Protein AF-0000000072293813 (afdb_homodimer)

InterPro domains:
  IPR000994 Peptidase M24 [PF00557] (236-448)
  IPR029149 Creatinase/Aminopeptidase P/Spt16, N-terminal [G3DSA:3.40.350.10] (70-225)
  IPR029149 Creatinase/Aminopeptidase P/Spt16, N-terminal [SSF53092] (85-210)
  IPR036005 Creatinase/aminopeptidase-like [G3DSA:3.90.230.10] (226-461)
  IPR036005 Creatinase/aminopeptidase-like [SSF55920] (226-456)
  IPR050659 Peptidase M24B family [PTHR46112] (86-457)

Solvent-accessible surface area (backbone atoms only — not comparable to full-atom values): 47966 Å² total; per-residue (Å²): 136,79,90,75,82,78,82,76,76,80,76,78,76,83,74,78,77,83,81,78,76,74,72,76,70,67,69,62,63,65,51,52,59,51,50,50,48,50,50,48,48,48,47,48,48,49,48,50,46,48,49,46,50,49,50,50,52,53,52,58,45,33,26,67,42,37,32,56,53,17,42,73,66,32,60,84,47,54,64,44,63,74,56,72,68,89,52,71,69,56,25,52,50,47,37,46,54,49,9,51,51,30,49,75,69,72,32,50,29,40,39,30,40,60,23,56,63,34,29,63,40,28,46,33,49,50,81,55,79,83,61,97,65,69,49,37,45,33,42,26,39,85,53,32,37,39,35,38,32,41,48,77,45,43,69,65,62,66,67,50,77,58,49,72,59,75,91,42,49,44,80,44,69,35,52,94,72,51,59,58,47,56,52,48,35,70,75,66,64,58,48,36,35,30,32,41,54,74,28,35,29,49,58,55,52,43,35,41,74,70,64,26,43,76,43,67,67,50,70,70,62,55,43,61,71,31,39,45,51,73,60,53,45,50,39,40,31,18,42,24,24,40,50,45,45,44,51,41,19,41,38,74,48,46,54,75,64,24,36,48,62,29,53,53,49,17,52,48,47,51,34,38,74,69,71,32,34,90,43,53,51,73,46,71,28,53,30,46,37,23,29,38,83,90,57,55,84,82,84,49,60,41,52,82,55,40,46,38,32,41,34,38,33,27,32,49,93,61,30,41,27,60,38,29,38,45,29,31,37,77,88,51,59,62,57,68,66,60,51,49,50,48,51,47,36,50,50,16,38,50,53,19,41,72,46,33,30,63,64,33,34,23,16,56,30,24,44,45,23,46,49,54,37,34,74,73,73,44,42,87,28,45,68,63,59,29,30,27,4,54,34,64,37,78,71,37,58,60,53,20,27,75,66,34,76,55,56,40,46,67,39,22,34,32,35,44,38,33,40,43,36,33,40,47,73,53,18,48,77,71,74,35,90,58,19,30,38,41,41,46,29,40,36,24,32,26,32,97,88,23,47,38,68,33,33,79,63,76,61,78,41,42,79,45,69,136,87,82,72,78,82,79,78,79,80,79,76,81,82,78,80,79,84,82,74,82,69,73,76,70,68,71,65,62,64,53,53,60,51,50,49,49,49,50,48,48,49,47,48,47,50,48,49,48,49,49,46,50,49,49,49,52,54,51,59,45,31,26,67,42,37,30,55,53,16,41,73,67,31,60,83,47,54,64,41,62,74,58,74,67,89,53,70,69,56,24,53,50,48,37,45,52,50,8,51,54,30,51,75,70,72,32,50,30,42,37,31,40,58,24,56,63,34,30,62,39,28,46,34,48,49,79,55,81,82,60,97,65,70,49,38,46,32,42,26,38,86,54,32,37,38,35,39,32,42,47,77,46,42,68,68,62,64,66,51,76,56,48,70,59,74,91,41,48,44,80,43,68,34,51,94,71,50,59,59,49,55,53,48,35,68,77,65,64,58,49,36,34,29,33,42,54,74,27,33,31,50,58,56,52,44,36,40,74,69,62,25,44,77,41,69,66,51,71,72,61,55,42,62,72,31,38,44,51,73,60,54,47,50,39,41,31,17,40,23,24,41,49,43,43,46,51,40,19,40,38,72,48,47,54,74,64,22,36,46,62,29,51,53,50,16,53,47,48,51,34,38,75,70,71,32,33,91,45,51,50,73,48,70,30,52,31,48,36,24,29,37,82,91,60,55,84,81,85,50,60,41,52,81,55,40,47,38,32,40,36,38,33,26,31,48,91,62,30,40,27,62,37,28,38,43,30,30,36,78,88,50,60,63,58,68,68,60,50,50,52,50,51,47,36,51,51,15,36,52,52,19,42,73,46,34,31,62,64,33,33,24,17,56,30,25,44,46,23,46,49,54,37,34,75,74,73,45,42,87,28,45,70,64,60,29,30,26,4,54,35,64,37,79,70,38,59,59,51,20,27,74,67,33,75,55,57,40,47,68,38,24,33,32,34,42,38,34,40,42,36,34,40,45,75,54,18,49,77,70,74,36,91,59,21,30,37,40,41,47,31,41,36,25,33,25,30,98,88,22,47,39,68,32,31,80,62,76,60,80,41,43,76,44,70

Structure (mmCIF, N/CA/C/O backbone):
data_AF-0000000072293813-model_v1
#
loop_
_entity.id
_entity.type
_entity.pdbx_description
1 polymer 'Peptidase M24 domain-containing protein'
#
loop_
_atom_site.group_PDB
_atom_site.id
_atom_site.type_symbol
_atom_site.label_atom_id
_atom_site.label_alt_id
_atom_site.label_comp_id
_atom_site.label_asym_id
_atom_site.label_entity_id
_atom_site.label_seq_id
_atom_site.pdbx_PDB_ins_code
_atom_site.Cartn_x
_atom_site.Cartn_y
_atom_site.Cartn_z
_atom_site.occupancy
_atom_site.B_iso_or_equiv
_atom_site.auth_seq_id
_atom_site.auth_comp_id
_atom_site.auth_asym_id
_atom_site.auth_atom_id
_atom_site.pdbx_PDB_model_num
ATOM 1 N N . MET A 1 1 ? -110.375 -62.25 -49.656 1 18.11 1 MET A N 1
ATOM 2 C CA . MET A 1 1 ? -111.375 -61.688 -48.75 1 18.11 1 MET A CA 1
ATOM 3 C C . MET A 1 1 ? -110.688 -60.938 -47.594 1 18.11 1 MET A C 1
ATOM 5 O O . MET A 1 1 ? -111.125 -59.844 -47.219 1 18.11 1 MET A O 1
ATOM 9 N N . ALA A 1 2 ? -109.875 -61.562 -46.656 1 17.27 2 ALA A N 1
ATOM 10 C CA . ALA A 1 2 ? -110.312 -61.438 -45.25 1 17.27 2 ALA A CA 1
ATOM 11 C C . ALA A 1 2 ? -109.812 -60.156 -44.625 1 17.27 2 ALA A C 1
ATOM 13 O O . ALA A 1 2 ? -110.562 -59.469 -43.906 1 17.27 2 ALA A O 1
ATOM 14 N N . SER A 1 3 ? -108.438 -59.938 -44.5 1 21.48 3 SER A N 1
ATOM 15 C CA . SER A 1 3 ? -107.812 -59.75 -43.219 1 21.48 3 SER A CA 1
ATOM 16 C C . SER A 1 3 ? -107.812 -58.281 -42.812 1 21.48 3 SER A C 1
ATOM 18 O O . SER A 1 3 ? -107.312 -57.406 -43.531 1 21.48 3 SER A O 1
ATOM 20 N N . GLU A 1 4 ? -108.688 -57.719 -41.875 1 21.59 4 GLU A N 1
ATOM 21 C CA . GLU A 1 4 ? -109.438 -56.562 -41.406 1 21.59 4 GLU A CA 1
ATOM 22 C C . GLU A 1 4 ? -108.562 -55.656 -40.531 1 21.59 4 GLU A C 1
ATOM 24 O O . GLU A 1 4 ? -108.688 -55.688 -39.312 1 21.59 4 GLU A O 1
ATOM 29 N N . LYS A 1 5 ? -107.25 -55.594 -40.625 1 23.44 5 LYS A N 1
ATOM 30 C CA . LYS A 1 5 ? -106.375 -55.375 -39.469 1 23.44 5 LYS A CA 1
ATOM 31 C C . LYS A 1 5 ? -106.625 -54 -38.875 1 23.44 5 LYS A C 1
ATOM 33 O O . LYS A 1 5 ? -106.812 -53 -39.594 1 23.44 5 LYS A O 1
ATOM 38 N N . ASP A 1 6 ? -106.938 -53.906 -37.531 1 21.12 6 ASP A N 1
ATOM 39 C CA . ASP A 1 6 ? -107.562 -53.094 -36.5 1 21.12 6 ASP A CA 1
ATOM 40 C C . ASP A 1 6 ? -106.812 -51.812 -36.219 1 21.12 6 ASP A C 1
ATOM 42 O O . ASP A 1 6 ? -105.562 -51.875 -36 1 21.12 6 ASP A O 1
ATOM 46 N N . MET A 1 7 ? -107.062 -50.656 -36.812 1 22.97 7 MET A N 1
ATOM 47 C CA . MET A 1 7 ? -106.562 -49.281 -36.875 1 22.97 7 MET A CA 1
ATOM 48 C C . MET A 1 7 ? -106.562 -48.656 -35.469 1 22.97 7 MET A C 1
ATOM 50 O O . MET A 1 7 ? -107.562 -48.188 -34.969 1 22.97 7 MET A O 1
ATOM 54 N N . ARG A 1 8 ? -105.938 -49.406 -34.469 1 23.67 8 ARG A N 1
ATOM 55 C CA . ARG A 1 8 ? -106.062 -49.156 -33.031 1 23.67 8 ARG A CA 1
ATOM 56 C C . ARG A 1 8 ? -105.688 -47.719 -32.656 1 23.67 8 ARG A C 1
ATOM 58 O O . ARG A 1 8 ? -104.625 -47.219 -33.094 1 23.67 8 ARG A O 1
ATOM 65 N N . GLU A 1 9 ? -106.688 -46.875 -32.375 1 23.02 9 GLU A N 1
ATOM 66 C CA . GLU A 1 9 ? -106.812 -45.438 -32.156 1 23.02 9 GLU A CA 1
ATOM 67 C C . GLU A 1 9 ? -106 -45 -30.906 1 23.02 9 GLU A C 1
ATOM 69 O O . GLU A 1 9 ? -106.25 -45.531 -29.812 1 23.02 9 GLU A O 1
ATOM 74 N N . TYR A 1 10 ? -104.688 -44.688 -31.047 1 23.17 10 TYR A N 1
ATOM 75 C CA . TYR A 1 10 ? -103.688 -44.344 -30.078 1 23.17 10 TYR A CA 1
ATOM 76 C C . TYR A 1 10 ? -104.062 -43.188 -29.203 1 23.17 10 TYR A C 1
ATOM 78 O O . TYR A 1 10 ? -104.375 -42.094 -29.703 1 23.17 10 TYR A O 1
ATOM 86 N N . LEU A 1 11 ? -105 -43.5 -28.188 1 23.56 11 LEU A N 1
ATOM 87 C CA . LEU A 1 11 ? -105.625 -42.562 -27.25 1 23.56 11 LEU A CA 1
ATOM 88 C C . LEU A 1 11 ? -104.562 -41.75 -26.5 1 23.56 11 LEU A C 1
ATOM 90 O O . LEU A 1 11 ? -103.562 -42.344 -25.984 1 23.56 11 LEU A O 1
ATOM 94 N N . LEU A 1 12 ? -104.375 -40.469 -26.828 1 25.58 12 LEU A N 1
ATOM 95 C CA . LEU A 1 12 ? -103.438 -39.438 -26.484 1 25.58 12 LEU A CA 1
ATOM 96 C C . LEU A 1 12 ? -103.5 -39.094 -25 1 25.58 12 LEU A C 1
ATOM 98 O O . LEU A 1 12 ? -104.562 -38.719 -24.5 1 25.58 12 LEU A O 1
ATOM 102 N N . PRO A 1 13 ? -103 -40 -24.062 1 28.28 13 PRO A N 1
ATOM 103 C CA . PRO A 1 13 ? -103.25 -39.719 -22.641 1 28.28 13 PRO A CA 1
ATOM 104 C C . PRO A 1 13 ? -102.688 -38.375 -22.188 1 28.28 13 PRO A C 1
ATOM 106 O O . PRO A 1 13 ? -101.688 -37.875 -22.719 1 28.28 13 PRO A O 1
ATOM 109 N N . SER A 1 14 ? -103.562 -37.406 -21.875 1 27.95 14 SER A N 1
ATOM 110 C CA . SER A 1 14 ? -103.375 -36 -21.469 1 27.95 14 SER A CA 1
ATOM 111 C C . SER A 1 14 ? -102.562 -35.906 -20.203 1 27.95 14 SER A C 1
ATOM 113 O O . SER A 1 14 ? -103 -36.344 -19.125 1 27.95 14 SER A O 1
ATOM 115 N N . ASP A 1 15 ? -101.25 -36.281 -20.25 1 26.33 15 ASP A N 1
ATOM 116 C CA . ASP A 1 15 ? -100.25 -36.312 -19.141 1 26.33 15 ASP A CA 1
ATOM 117 C C . ASP A 1 15 ? -100.125 -34.938 -18.484 1 26.33 15 ASP A C 1
ATOM 119 O O . ASP A 1 15 ? -99.75 -33.969 -19.141 1 26.33 15 ASP A O 1
ATOM 123 N N . THR A 1 16 ? -101.062 -34.562 -17.594 1 28.45 16 THR A N 1
ATOM 124 C CA . THR A 1 16 ? -101.062 -33.281 -16.844 1 28.45 16 THR A CA 1
ATOM 125 C C . THR A 1 16 ? -99.812 -33.125 -16.062 1 28.45 16 THR A C 1
ATOM 127 O O . THR A 1 16 ? -99.375 -34 -15.289 1 28.45 16 THR A O 1
ATOM 130 N N . PRO A 1 17 ? -98.812 -32.281 -16.578 1 31.53 17 PRO A N 1
ATOM 131 C CA . PRO A 1 17 ? -97.438 -32.125 -16.109 1 31.53 17 PRO A CA 1
ATOM 132 C C . PRO A 1 17 ? -97.375 -31.609 -14.672 1 31.53 17 PRO A C 1
ATOM 134 O O . PRO A 1 17 ? -98.125 -30.734 -14.289 1 31.53 17 PRO A O 1
ATOM 137 N N . PRO A 1 18 ? -97.062 -32.469 -13.641 1 29.75 18 PRO A N 1
ATOM 138 C CA . PRO A 1 18 ? -97.062 -32.031 -12.242 1 29.75 18 PRO A CA 1
ATOM 139 C C . PRO A 1 18 ? -96.125 -30.891 -11.969 1 29.75 18 PRO A C 1
ATOM 141 O O . PRO A 1 18 ? -95.125 -30.75 -12.688 1 29.75 18 PRO A O 1
ATOM 144 N N . ARG A 1 19 ? -96.5 -29.719 -11.32 1 27.67 19 ARG A N 1
ATOM 145 C CA . ARG A 1 19 ? -96 -28.359 -11.047 1 27.67 19 ARG A CA 1
ATOM 146 C C . ARG A 1 19 ? -94.75 -28.375 -10.227 1 27.67 19 ARG A C 1
ATOM 148 O O . ARG A 1 19 ? -94 -27.391 -10.195 1 27.67 19 ARG A O 1
ATOM 155 N N . ASN A 1 20 ? -94.5 -29.297 -9.266 1 26.81 20 ASN A N 1
ATOM 156 C CA . ASN A 1 20 ? -93.875 -28.875 -8.008 1 26.81 20 ASN A CA 1
ATOM 157 C C . ASN A 1 20 ? -92.375 -28.719 -8.141 1 26.81 20 ASN A C 1
ATOM 159 O O . ASN A 1 20 ? -91.625 -28.672 -7.137 1 26.81 20 ASN A O 1
ATOM 163 N N . GLN A 1 21 ? -91.688 -28.859 -9.258 1 25.33 21 GLN A N 1
ATOM 164 C CA . GLN A 1 21 ? -90.25 -29.141 -9.133 1 25.33 21 GLN A CA 1
ATOM 165 C C . GLN A 1 21 ? -89.438 -27.875 -8.82 1 25.33 21 GLN A C 1
ATOM 167 O O . GLN A 1 21 ? -88.375 -27.656 -9.383 1 25.33 21 GLN A O 1
ATOM 172 N N . ARG A 1 22 ? -90 -26.703 -8.414 1 27.91 22 ARG A N 1
ATOM 173 C CA . ARG A 1 22 ? -89.125 -25.531 -8.492 1 27.91 22 ARG A CA 1
ATOM 174 C C . ARG A 1 22 ? -88.062 -25.578 -7.406 1 27.91 22 ARG A C 1
ATOM 176 O O . ARG A 1 22 ? -87.312 -24.625 -7.25 1 27.91 22 ARG A O 1
ATOM 183 N N . ARG A 1 23 ? -88.125 -26.391 -6.375 1 27.8 23 ARG A N 1
ATOM 184 C CA . ARG A 1 23 ? -87.375 -25.938 -5.191 1 27.8 23 ARG A CA 1
ATOM 185 C C . ARG A 1 23 ? -85.875 -26.078 -5.391 1 27.8 23 ARG A C 1
ATOM 187 O O . ARG A 1 23 ? -85.062 -25.531 -4.613 1 27.8 23 ARG A O 1
ATOM 194 N N . ARG A 1 24 ? -85.312 -26.984 -6.168 1 29.84 24 ARG A N 1
ATOM 195 C CA . ARG A 1 24 ? -84 -27.406 -5.77 1 29.84 24 ARG A CA 1
ATOM 196 C C . ARG A 1 24 ? -82.938 -26.406 -6.227 1 29.84 24 ARG A C 1
ATOM 198 O O . ARG A 1 24 ? -81.75 -26.641 -6.062 1 29.84 24 ARG A O 1
ATOM 205 N N . TYR A 1 25 ? -83.125 -25.375 -6.984 1 30.91 25 TYR A N 1
ATOM 206 C CA . TYR A 1 25 ? -82 -24.812 -7.652 1 30.91 25 TYR A CA 1
ATOM 207 C C . TYR A 1 25 ? -81.188 -23.906 -6.711 1 30.91 25 TYR A C 1
ATOM 209 O O . TYR A 1 25 ? -80.188 -23.281 -7.117 1 30.91 25 TYR A O 1
ATOM 217 N N . ARG A 1 26 ? -81.75 -23.562 -5.539 1 35.91 26 ARG A N 1
ATOM 218 C CA . ARG A 1 26 ? -81.062 -22.469 -4.871 1 35.91 26 ARG A CA 1
ATOM 219 C C . ARG A 1 26 ? -79.688 -22.922 -4.359 1 35.91 26 ARG A C 1
ATOM 221 O O . ARG A 1 26 ? -78.812 -22.094 -4.016 1 35.91 26 ARG A O 1
ATOM 228 N N . ASP A 1 27 ? -79.5 -24.188 -4.078 1 36.41 27 ASP A N 1
ATOM 229 C CA . ASP A 1 27 ? -78.375 -24.531 -3.26 1 36.41 27 ASP A CA 1
ATOM 230 C C . ASP A 1 27 ? -77.062 -24.453 -4.078 1 36.41 27 ASP A C 1
ATOM 232 O O . ASP A 1 27 ? -76 -24.672 -3.549 1 36.41 27 ASP A O 1
ATOM 236 N N . HIS A 1 28 ? -77.188 -24.344 -5.406 1 43.16 28 HIS A N 1
ATOM 237 C CA . HIS A 1 28 ? -75.875 -24.484 -6.113 1 43.16 28 HIS A CA 1
ATOM 238 C C . HIS A 1 28 ? -75.062 -23.188 -6.059 1 43.16 28 HIS A C 1
ATOM 240 O O . HIS A 1 28 ? -73.938 -23.156 -6.5 1 43.16 28 HIS A O 1
ATOM 246 N N . LEU A 1 29 ? -75.812 -22.078 -5.73 1 47.62 29 LEU A N 1
ATOM 247 C CA . LEU A 1 29 ? -75.062 -20.844 -5.91 1 47.62 29 LEU A CA 1
ATOM 248 C C . LEU A 1 29 ? -74.062 -20.609 -4.758 1 47.62 29 LEU A C 1
ATOM 250 O O . LEU A 1 29 ? -73.25 -19.719 -4.816 1 47.62 29 LEU A O 1
ATOM 254 N N . THR A 1 30 ? -74.375 -21.344 -3.641 1 54 30 THR A N 1
ATOM 255 C CA . THR A 1 30 ? -73.5 -21.062 -2.514 1 54 30 THR A CA 1
ATOM 256 C C . THR A 1 30 ? -72.125 -21.672 -2.742 1 54 30 THR A C 1
ATOM 258 O O . THR A 1 30 ? -71.125 -21.312 -2.057 1 54 30 THR A O 1
ATOM 261 N N . PHE A 1 31 ? -72.062 -22.625 -3.711 1 60.09 31 PHE A N 1
ATOM 262 C CA . PHE A 1 31 ? -70.75 -23.344 -3.881 1 60.09 31 PHE A CA 1
ATOM 263 C C . PHE A 1 31 ? -69.812 -22.516 -4.711 1 60.09 31 PHE A C 1
ATOM 265 O O . PHE A 1 31 ? -68.562 -22.719 -4.645 1 60.09 31 PHE A O 1
ATOM 272 N N . LEU A 1 32 ? -70.375 -21.484 -5.457 1 63.5 32 LEU A N 1
ATOM 273 C CA . LEU A 1 32 ? -69.5 -20.734 -6.355 1 63.5 32 LEU A CA 1
ATOM 274 C C . LEU A 1 32 ? -68.562 -19.781 -5.57 1 63.5 32 LEU A C 1
ATOM 276 O O . LEU A 1 32 ? -67.375 -19.688 -5.84 1 63.5 32 LEU A O 1
ATOM 280 N N . PRO A 1 33 ? -69.188 -19.125 -4.605 1 70.44 33 PRO A N 1
ATOM 281 C CA . PRO A 1 33 ? -68.312 -18.25 -3.836 1 70.44 33 PRO A CA 1
ATOM 282 C C . PRO A 1 33 ? -67.312 -19.016 -3.006 1 70.44 33 PRO A C 1
ATOM 284 O O . PRO A 1 33 ? -66.125 -18.562 -2.842 1 70.44 33 PRO A O 1
ATOM 287 N N . LEU A 1 34 ? -67.625 -20.203 -2.621 1 68.19 34 LEU A N 1
ATOM 288 C CA . LEU A 1 34 ? -66.688 -21.031 -1.844 1 68.19 34 LEU A CA 1
ATOM 289 C C . LEU A 1 34 ? -65.562 -21.562 -2.725 1 68.19 34 LEU A C 1
ATOM 291 O O . LEU A 1 34 ? -64.438 -21.594 -2.301 1 68.19 34 LEU A O 1
ATOM 295 N N . LEU A 1 35 ? -65.938 -21.891 -3.963 1 70.06 35 LEU A N 1
ATOM 296 C CA . LEU A 1 35 ? -64.938 -22.375 -4.902 1 70.06 35 LEU A CA 1
ATOM 297 C C . LEU A 1 35 ? -64 -21.234 -5.332 1 70.06 35 LEU A C 1
ATOM 299 O O . LEU A 1 35 ? -62.812 -21.422 -5.449 1 70.06 35 LEU A O 1
ATOM 303 N N . ALA A 1 36 ? -64.562 -20.031 -5.453 1 74.12 36 ALA A N 1
ATOM 304 C CA . ALA A 1 36 ? -63.75 -18.859 -5.805 1 74.12 36 ALA A CA 1
ATOM 305 C C . ALA A 1 36 ? -62.812 -18.469 -4.656 1 74.12 36 ALA A C 1
ATOM 307 O O . ALA A 1 36 ? -61.656 -18.125 -4.871 1 74.12 36 ALA A O 1
ATOM 308 N N . SER A 1 37 ? -63.406 -18.609 -3.518 1 74.12 37 SER A N 1
ATOM 309 C CA . SER A 1 37 ? -62.594 -18.312 -2.34 1 74.12 37 SER A CA 1
ATOM 310 C C . SER A 1 37 ? -61.5 -19.359 -2.145 1 74.12 37 SER A C 1
ATOM 312 O O . SER A 1 37 ? -60.375 -19.016 -1.777 1 74.12 37 SER A O 1
ATOM 314 N N . ALA A 1 38 ? -61.812 -20.562 -2.436 1 75.31 38 ALA A N 1
ATOM 315 C CA . ALA A 1 38 ? -60.812 -21.625 -2.336 1 75.31 38 ALA A CA 1
ATOM 316 C C . ALA A 1 38 ? -59.75 -21.484 -3.406 1 75.31 38 ALA A C 1
ATOM 318 O O . ALA A 1 38 ? -58.562 -21.672 -3.131 1 75.31 38 ALA A O 1
ATOM 319 N N . LEU A 1 39 ? -60.188 -21.062 -4.586 1 74.62 39 LEU A N 1
ATOM 320 C CA . LEU A 1 39 ? -59.219 -20.812 -5.668 1 74.62 39 LEU A CA 1
ATOM 321 C C . LEU A 1 39 ? -58.375 -19.594 -5.359 1 74.62 39 LEU A C 1
ATOM 323 O O . LEU A 1 39 ? -57.156 -19.609 -5.617 1 74.62 39 LEU A O 1
ATOM 327 N N . PHE A 1 40 ? -58.969 -18.594 -4.82 1 76 40 PHE A N 1
ATOM 328 C CA . PHE A 1 40 ? -58.219 -17.422 -4.402 1 76 40 PHE A CA 1
ATOM 329 C C . PHE A 1 40 ? -57.219 -17.766 -3.287 1 76 40 PHE A C 1
ATOM 331 O O . PHE A 1 40 ? -56.094 -17.312 -3.307 1 76 40 PHE A O 1
ATOM 338 N N . LEU A 1 41 ? -57.688 -18.562 -2.396 1 73.38 41 LEU A N 1
ATOM 339 C CA . LEU A 1 41 ? -56.812 -18.984 -1.307 1 73.38 41 LEU A CA 1
ATOM 340 C C . LEU A 1 41 ? -55.656 -19.828 -1.833 1 73.38 41 LEU A C 1
ATOM 342 O O . LEU A 1 41 ? -54.5 -19.688 -1.38 1 73.38 41 LEU A O 1
ATOM 346 N N . THR A 1 42 ? -55.969 -20.688 -2.762 1 75 42 THR A N 1
ATOM 347 C CA . THR A 1 42 ? -54.906 -21.5 -3.381 1 75 42 THR A CA 1
ATOM 348 C C . THR A 1 42 ? -53.938 -20.625 -4.172 1 75 42 THR A C 1
ATOM 350 O O . THR A 1 42 ? -52.75 -20.859 -4.164 1 75 42 THR A O 1
ATOM 353 N N . MET A 1 43 ? -54.469 -19.578 -4.789 1 71.62 43 MET A N 1
ATOM 354 C CA . MET A 1 43 ? -53.625 -18.641 -5.527 1 71.62 43 MET A CA 1
ATOM 355 C C . MET A 1 43 ? -52.781 -17.812 -4.578 1 71.62 43 MET A C 1
ATOM 357 O O . MET A 1 43 ? -51.594 -17.562 -4.855 1 71.62 43 MET A O 1
ATOM 361 N N . VAL A 1 44 ? -53.344 -17.438 -3.566 1 70.25 44 VAL A N 1
ATOM 362 C CA . VAL A 1 44 ? -52.625 -16.672 -2.555 1 70.25 44 VAL A CA 1
ATOM 363 C C . VAL A 1 44 ? -51.562 -17.562 -1.897 1 70.25 44 VAL A C 1
ATOM 365 O O . VAL A 1 44 ? -50.438 -17.141 -1.717 1 70.25 44 VAL A O 1
ATOM 368 N N . ILE A 1 45 ? -51.906 -18.766 -1.612 1 68.69 45 ILE A N 1
ATOM 369 C CA . ILE A 1 45 ? -50.969 -19.719 -1.013 1 68.69 45 ILE A CA 1
ATOM 370 C C . ILE A 1 45 ? -49.844 -20.016 -2 1 68.69 45 ILE A C 1
ATOM 372 O O . ILE A 1 45 ? -48.688 -20.047 -1.627 1 68.69 45 ILE A O 1
ATOM 376 N N . THR A 1 46 ? -50.25 -20.219 -3.217 1 68.06 46 THR A N 1
ATOM 377 C CA . THR A 1 46 ? -49.219 -20.5 -4.234 1 68.06 46 THR A CA 1
ATOM 378 C C . THR A 1 46 ? -48.344 -19.281 -4.453 1 68.06 46 THR A C 1
ATOM 380 O O . THR A 1 46 ? -47.125 -19.422 -4.645 1 68.06 46 THR A O 1
ATOM 383 N N . TYR A 1 47 ? -48.938 -18.156 -4.473 1 63.69 47 TYR A N 1
ATOM 384 C CA . TYR A 1 47 ? -48.188 -16.922 -4.621 1 63.69 47 TYR A CA 1
ATOM 385 C C . TYR A 1 47 ? -47.25 -16.703 -3.434 1 63.69 47 TYR A C 1
ATOM 387 O O . TYR A 1 47 ? -46.062 -16.406 -3.609 1 63.69 47 TYR A O 1
ATOM 395 N N . PHE A 1 48 ? -47.781 -16.844 -2.34 1 67.56 48 PHE A N 1
ATOM 396 C CA . PHE A 1 48 ? -46.969 -16.641 -1.144 1 67.56 48 PHE A CA 1
ATOM 397 C C . PHE A 1 48 ? -45.969 -17.766 -0.968 1 67.56 48 PHE A C 1
ATOM 399 O O . PHE A 1 48 ? -44.844 -17.531 -0.514 1 67.56 48 PHE A O 1
ATOM 406 N N . SER A 1 49 ? -46.312 -18.938 -1.302 1 64.38 49 SER A N 1
ATOM 407 C CA . SER A 1 49 ? -45.375 -20.047 -1.28 1 64.38 49 SER A CA 1
ATOM 408 C C . SER A 1 49 ? -44.25 -19.844 -2.311 1 64.38 49 SER A C 1
ATOM 410 O O . SER A 1 49 ? -43.094 -20.094 -2.023 1 64.38 49 SER A O 1
ATOM 412 N N . SER A 1 50 ? -44.656 -19.391 -3.449 1 63.75 50 SER A N 1
ATOM 413 C CA . SER A 1 50 ? -43.656 -19.094 -4.477 1 63.75 50 SER A CA 1
ATOM 414 C C . SER A 1 50 ? -42.75 -17.953 -4.051 1 63.75 50 SER A C 1
ATOM 416 O O . SER A 1 50 ? -41.531 -18 -4.262 1 63.75 50 SER A O 1
ATOM 418 N N . GLN A 1 51 ? -43.281 -16.984 -3.51 1 63.41 51 GLN A N 1
ATOM 419 C CA . GLN A 1 51 ? -42.5 -15.859 -3.004 1 63.41 51 GLN A CA 1
ATOM 420 C C . GLN A 1 51 ? -41.594 -16.297 -1.85 1 63.41 51 GLN A C 1
ATOM 422 O O . GLN A 1 51 ? -40.469 -15.852 -1.747 1 63.41 51 GLN A O 1
ATOM 427 N N . SER A 1 52 ? -42.188 -17.125 -1.066 1 60.97 52 SER A N 1
ATOM 428 C CA . SER A 1 52 ? -41.406 -17.641 0.055 1 60.97 52 SER A CA 1
ATOM 429 C C . SER A 1 52 ? -40.281 -18.531 -0.427 1 60.97 52 SER A C 1
ATOM 431 O O . SER A 1 52 ? -39.156 -18.469 0.106 1 60.97 52 SER A O 1
ATOM 433 N N . ILE A 1 53 ? -40.562 -19.391 -1.369 1 57.78 53 ILE A N 1
ATOM 434 C CA . ILE A 1 53 ? -39.531 -20.25 -1.959 1 57.78 53 ILE A CA 1
ATOM 435 C C . ILE A 1 53 ? -38.5 -19.375 -2.664 1 57.78 53 ILE A C 1
ATOM 437 O O . ILE A 1 53 ? -37.281 -19.625 -2.549 1 57.78 53 ILE A O 1
ATOM 441 N N . HIS A 1 54 ? -38.938 -18.406 -3.354 1 61 54 HIS A N 1
ATOM 442 C CA . HIS A 1 54 ? -38.031 -17.484 -4.02 1 61 54 HIS A CA 1
ATOM 443 C C . HIS A 1 54 ? -37.156 -16.719 -3.006 1 61 54 HIS A C 1
ATOM 445 O O . HIS A 1 54 ? -35.969 -16.562 -3.201 1 61 54 HIS A O 1
ATOM 451 N N . ARG A 1 55 ? -37.844 -16.25 -2.033 1 60.31 55 ARG A N 1
ATOM 452 C CA . ARG A 1 55 ? -37.125 -15.547 -0.979 1 60.31 55 ARG A CA 1
ATOM 453 C C . ARG A 1 55 ? -36.125 -16.469 -0.262 1 60.31 55 ARG A C 1
ATOM 455 O O . ARG A 1 55 ? -35.031 -16.062 0.087 1 60.31 55 ARG A O 1
ATOM 462 N N . TYR A 1 56 ? -36.656 -17.656 -0.02 1 56.78 56 TYR A N 1
ATOM 463 C CA . TYR A 1 56 ? -35.812 -18.656 0.591 1 56.78 56 TYR A CA 1
ATOM 464 C C . TYR A 1 56 ? -34.594 -18.984 -0.306 1 56.78 56 TYR A C 1
ATOM 466 O O . TYR A 1 56 ? -33.469 -19.047 0.162 1 56.78 56 TYR A O 1
ATOM 474 N N . ARG A 1 57 ? -34.844 -19.203 -1.549 1 59.12 57 ARG A N 1
ATOM 475 C CA . ARG A 1 57 ? -33.781 -19.469 -2.502 1 59.12 57 ARG A CA 1
ATOM 476 C C . ARG A 1 57 ? -32.812 -18.281 -2.576 1 59.12 57 ARG A C 1
ATOM 478 O O . ARG A 1 57 ? -31.594 -18.469 -2.635 1 59.12 57 ARG A O 1
ATOM 485 N N . GLU A 1 58 ? -33.344 -17.172 -2.609 1 70.12 58 GLU A N 1
ATOM 486 C CA . GLU A 1 58 ? -32.531 -15.961 -2.652 1 70.12 58 GLU A CA 1
ATOM 487 C C . GLU A 1 58 ? -31.672 -15.828 -1.4 1 70.12 58 GLU A C 1
ATOM 489 O O . GLU A 1 58 ? -30.531 -15.391 -1.474 1 70.12 58 GLU A O 1
ATOM 494 N N . SER A 1 59 ? -32.312 -16.281 -0.365 1 72.69 59 SER A N 1
ATOM 495 C CA . SER A 1 59 ? -31.578 -16.203 0.897 1 72.69 59 SER A CA 1
ATOM 496 C C . SER A 1 59 ? -30.406 -17.188 0.925 1 72.69 59 SER A C 1
ATOM 498 O O . SER A 1 59 ? -29.422 -16.969 1.629 1 72.69 59 SER A O 1
ATOM 500 N N . GLN A 1 60 ? -30.531 -18.219 0.098 1 75.38 60 GLN A N 1
ATOM 501 C CA . GLN A 1 60 ? -29.484 -19.25 0.057 1 75.38 60 GLN A CA 1
ATOM 502 C C . GLN A 1 60 ? -28.328 -18.812 -0.847 1 75.38 60 GLN A C 1
ATOM 504 O O . GLN A 1 60 ? -27.281 -19.453 -0.852 1 75.38 60 GLN A O 1
ATOM 509 N N . LEU A 1 61 ? -28.484 -17.766 -1.483 1 85.75 61 LEU A N 1
ATOM 510 C CA . LEU A 1 61 ? -27.5 -17.359 -2.469 1 85.75 61 LEU A CA 1
ATOM 511 C C . LEU A 1 61 ? -26.688 -16.172 -1.959 1 85.75 61 LEU A C 1
ATOM 513 O O . LEU A 1 61 ? -25.922 -15.562 -2.711 1 85.75 61 LEU A O 1
ATOM 517 N N . THR A 1 62 ? -26.828 -15.953 -0.687 1 89.81 62 THR A N 1
ATOM 518 C CA . THR A 1 62 ? -26.156 -14.805 -0.103 1 89.81 62 THR A CA 1
ATOM 519 C C . THR A 1 62 ? -24.766 -15.195 0.391 1 89.81 62 THR A C 1
ATOM 521 O O . THR A 1 62 ? -24.484 -16.375 0.605 1 89.81 62 THR A O 1
ATOM 524 N N . ALA A 1 63 ? -23.922 -14.242 0.52 1 94.81 63 ALA A N 1
ATOM 525 C CA . ALA A 1 63 ? -22.594 -14.438 1.101 1 94.81 63 ALA A CA 1
ATOM 526 C C . ALA A 1 63 ? -22.688 -15.055 2.494 1 94.81 63 ALA A C 1
ATOM 528 O O . ALA A 1 63 ? -21.875 -15.906 2.861 1 94.81 63 ALA A O 1
ATOM 529 N N . GLY A 1 64 ? -23.672 -14.547 3.24 1 95.5 64 GLY A N 1
ATOM 530 C CA . GLY A 1 64 ? -23.875 -15.055 4.59 1 95.5 64 GLY A CA 1
ATOM 531 C C . GLY A 1 64 ? -24.188 -16.531 4.629 1 95.5 64 GLY A C 1
ATOM 532 O O . GLY A 1 64 ? -23.625 -17.281 5.438 1 95.5 64 GLY A O 1
ATOM 533 N N . SER A 1 65 ? -25.078 -16.906 3.787 1 95.62 65 SER A N 1
ATOM 534 C CA . SER A 1 65 ? -25.453 -18.312 3.723 1 95.62 65 SER A CA 1
ATOM 535 C C . SER A 1 65 ? -24.281 -19.172 3.271 1 95.62 65 SER A C 1
ATOM 537 O O . SER A 1 65 ? -24.047 -20.266 3.818 1 95.62 65 SER A O 1
ATOM 539 N N . LEU A 1 66 ? -23.609 -18.766 2.271 1 97.62 66 LEU A N 1
ATOM 540 C CA . LEU A 1 66 ? -22.422 -19.469 1.799 1 97.62 66 LEU A CA 1
ATOM 541 C C . LEU A 1 66 ? -21.375 -19.594 2.906 1 97.62 66 LEU A C 1
ATOM 543 O O . LEU A 1 66 ? -20.781 -20.656 3.1 1 97.62 66 LEU A O 1
ATOM 547 N N . HIS A 1 67 ? -21.141 -18.5 3.641 1 98.06 67 HIS A N 1
ATOM 548 C CA . HIS A 1 67 ? -20.203 -18.469 4.746 1 98.06 67 HIS A CA 1
ATOM 549 C C . HIS A 1 67 ? -20.547 -19.5 5.805 1 98.06 67 HIS A C 1
ATOM 551 O O . HIS A 1 67 ? -19.672 -20.266 6.246 1 98.06 67 HIS A O 1
ATOM 557 N N . GLN A 1 68 ? -21.797 -19.531 6.156 1 97.69 68 GLN A N 1
ATOM 558 C CA . GLN A 1 68 ? -22.25 -20.453 7.191 1 97.69 68 GLN A CA 1
ATOM 559 C C . GLN A 1 68 ? -22.062 -21.906 6.75 1 97.69 68 GLN A C 1
ATOM 561 O O . GLN A 1 68 ? -21.562 -22.734 7.512 1 97.69 68 GLN A O 1
ATOM 566 N N . CYS A 1 69 ? -22.469 -22.156 5.586 1 97.94 69 CYS A N 1
ATOM 567 C CA . CYS A 1 69 ? -22.328 -23.5 5.047 1 97.94 69 CYS A CA 1
ATOM 568 C C . CYS A 1 69 ? -20.859 -23.906 4.973 1 97.94 69 CYS A C 1
ATOM 570 O O . CYS A 1 69 ? -20.469 -24.969 5.484 1 97.94 69 CYS A O 1
ATOM 572 N N . ALA A 1 70 ? -20.047 -23.141 4.387 1 98.5 70 ALA A N 1
ATOM 573 C CA . ALA A 1 70 ? -18.641 -23.469 4.18 1 98.5 70 ALA A CA 1
ATOM 574 C C . ALA A 1 70 ? -17.906 -23.609 5.516 1 98.5 70 ALA A C 1
ATOM 576 O O . ALA A 1 70 ? -17.047 -24.484 5.664 1 98.5 70 ALA A O 1
ATOM 577 N N . TRP A 1 71 ? -18.266 -22.75 6.496 1 98.56 71 TRP A N 1
ATOM 578 C CA . TRP A 1 71 ? -17.609 -22.812 7.797 1 98.56 71 TRP A CA 1
ATOM 579 C C . TRP A 1 71 ? -17.844 -24.172 8.469 1 98.56 71 TRP A C 1
ATOM 581 O O . TRP A 1 71 ? -16.969 -24.703 9.148 1 98.56 71 TRP A O 1
ATOM 591 N N . SER A 1 72 ? -19 -24.688 8.258 1 98.44 72 SER A N 1
ATOM 592 C CA . SER A 1 72 ? -19.344 -25.953 8.883 1 98.44 72 SER A CA 1
ATOM 593 C C . SER A 1 72 ? -18.391 -27.062 8.43 1 98.44 72 SER A C 1
ATOM 595 O O . SER A 1 72 ? -18.156 -28.016 9.172 1 98.44 72 SER A O 1
ATOM 597 N N . TYR A 1 73 ? -17.844 -26.953 7.258 1 98.25 73 TYR A N 1
ATOM 598 C CA . TYR A 1 73 ? -16.875 -27.922 6.758 1 98.25 73 TYR A CA 1
ATOM 599 C C . TYR A 1 73 ? -15.453 -27.516 7.137 1 98.25 73 TYR A C 1
ATOM 601 O O . TYR A 1 73 ? -14.57 -28.375 7.27 1 98.25 73 TYR A O 1
ATOM 609 N N . LEU A 1 74 ? -15.195 -26.234 7.34 1 98.69 74 LEU A N 1
ATOM 610 C CA . LEU A 1 74 ? -13.852 -25.672 7.41 1 98.69 74 LEU A CA 1
ATOM 611 C C . LEU A 1 74 ? -13.359 -25.609 8.852 1 98.69 74 LEU A C 1
ATOM 613 O O . LEU A 1 74 ? -12.156 -25.719 9.109 1 98.69 74 LEU A O 1
ATOM 617 N N . GLU A 1 75 ? -14.211 -25.484 9.836 1 98.31 75 GLU A N 1
ATOM 618 C CA . GLU A 1 75 ? -13.891 -25.172 11.227 1 98.31 75 GLU A CA 1
ATOM 619 C C . GLU A 1 75 ? -12.898 -26.188 11.805 1 98.31 75 GLU A C 1
ATOM 621 O O . GLU A 1 75 ? -12.023 -25.812 12.586 1 98.31 75 GLU A O 1
ATOM 626 N N . LYS A 1 76 ? -12.984 -27.438 11.438 1 98.06 76 LYS A N 1
ATOM 627 C CA . LYS A 1 76 ? -12.141 -28.5 12 1 98.06 76 LYS A CA 1
ATOM 628 C C . LYS A 1 76 ? -10.688 -28.312 11.57 1 98.06 76 LYS A C 1
ATOM 630 O O . LYS A 1 76 ? -9.789 -28.938 12.141 1 98.06 76 LYS A O 1
ATOM 635 N N . TYR A 1 77 ? -10.484 -27.531 10.578 1 98.5 77 TYR A N 1
ATOM 636 C CA . TYR A 1 77 ? -9.141 -27.375 10.047 1 98.5 77 TYR A CA 1
ATOM 637 C C . TYR A 1 77 ? -8.469 -26.125 10.633 1 98.5 77 TYR A C 1
ATOM 639 O O . TYR A 1 77 ? -7.34 -25.797 10.266 1 98.5 77 TYR A O 1
ATOM 647 N N . GLU A 1 78 ? -9.062 -25.391 11.523 1 98 78 GLU A N 1
ATOM 648 C CA . GLU A 1 78 ? -8.492 -24.203 12.141 1 98 78 GLU A CA 1
ATOM 649 C C . GLU A 1 78 ? -7.164 -24.516 12.82 1 98 78 GLU A C 1
ATOM 651 O O . GLU A 1 78 ? -6.297 -23.641 12.93 1 98 78 GLU A O 1
ATOM 656 N N . GLU A 1 79 ? -7.035 -25.734 13.242 1 97.88 79 GLU A N 1
ATOM 657 C CA . GLU A 1 79 ? -5.836 -26.156 13.961 1 97.88 79 GLU A CA 1
ATOM 658 C C . GLU A 1 79 ? -4.598 -26.062 13.078 1 97.88 79 GLU A C 1
ATOM 660 O O . GLU A 1 79 ? -3.475 -25.969 13.578 1 97.88 79 GLU A O 1
ATOM 665 N N . LEU A 1 80 ? -4.785 -26.109 11.781 1 98.56 80 LEU A N 1
ATOM 666 C CA . LEU A 1 80 ? -3.676 -25.984 10.844 1 98.56 80 LEU A CA 1
ATOM 667 C C . LEU A 1 80 ? -2.973 -24.641 10.992 1 98.56 80 LEU A C 1
ATOM 669 O O . LEU A 1 80 ? -1.808 -24.5 10.617 1 98.56 80 LEU A O 1
ATOM 673 N N . LEU A 1 81 ? -3.693 -23.672 11.57 1 98.62 81 LEU A N 1
ATOM 674 C CA . LEU A 1 81 ? -3.174 -22.312 11.688 1 98.62 81 LEU A CA 1
ATOM 675 C C . LEU A 1 81 ? -2.477 -22.109 13.031 1 98.62 81 LEU A C 1
ATOM 677 O O . LEU A 1 81 ? -1.913 -21.047 13.289 1 98.62 81 LEU A O 1
ATOM 681 N N . ASP A 1 82 ? -2.551 -23.125 13.859 1 98.31 82 ASP A N 1
ATOM 682 C CA . ASP A 1 82 ? -1.896 -23.047 15.164 1 98.31 82 ASP A CA 1
ATOM 683 C C . ASP A 1 82 ? -0.406 -23.359 15.047 1 98.31 82 ASP A C 1
ATOM 685 O O . ASP A 1 82 ? 0.041 -24.453 15.43 1 98.31 82 ASP A O 1
ATOM 689 N N . VAL A 1 83 ? 0.304 -22.547 14.5 1 98.19 83 VAL A N 1
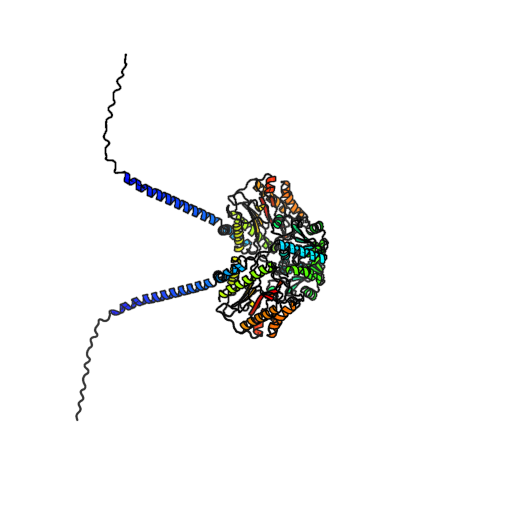ATOM 690 C CA . VAL A 1 83 ? 1.744 -22.656 14.289 1 98.19 83 VAL A CA 1
ATOM 691 C C . VAL A 1 83 ? 2.451 -21.469 14.93 1 98.19 83 VAL A C 1
ATOM 693 O O . VAL A 1 83 ? 1.949 -20.344 14.891 1 98.19 83 VAL A O 1
ATOM 696 N N . LYS A 1 84 ? 3.611 -21.672 15.484 1 97.38 84 LYS A N 1
ATOM 697 C CA . LYS A 1 84 ? 4.367 -20.609 16.156 1 97.38 84 LYS A CA 1
ATOM 698 C C . LYS A 1 84 ? 5.004 -19.672 15.148 1 97.38 84 LYS A C 1
ATOM 700 O O . LYS A 1 84 ? 5.391 -20.078 14.055 1 97.38 84 LYS A O 1
ATOM 705 N N . PRO A 1 85 ? 5.078 -18.422 15.547 1 97.69 85 PRO A N 1
ATOM 706 C CA . PRO A 1 85 ? 5.836 -17.484 14.711 1 97.69 85 PRO A CA 1
ATOM 707 C C . PRO A 1 85 ? 7.344 -17.688 14.82 1 97.69 85 PRO A C 1
ATOM 709 O O . PRO A 1 85 ? 7.805 -18.531 15.594 1 97.69 85 PRO A O 1
ATOM 712 N N . ILE A 1 86 ? 8.094 -16.969 13.984 1 98.44 86 ILE A N 1
ATOM 713 C CA . ILE A 1 86 ? 9.555 -17.016 14.016 1 98.44 86 ILE A CA 1
ATOM 714 C C . ILE A 1 86 ? 10.062 -16.547 15.375 1 98.44 86 ILE A C 1
ATOM 716 O O . ILE A 1 86 ? 9.609 -15.531 15.898 1 98.44 86 ILE A O 1
ATOM 720 N N . ALA A 1 87 ? 11 -17.281 15.961 1 98 87 ALA A N 1
ATOM 721 C CA . ALA A 1 87 ? 11.531 -16.969 17.281 1 98 87 ALA A CA 1
ATOM 722 C C . ALA A 1 87 ? 12.672 -15.953 17.203 1 98 87 ALA A C 1
ATOM 724 O O . ALA A 1 87 ? 13.312 -15.82 16.156 1 98 87 ALA A O 1
ATOM 725 N N . ARG A 1 88 ? 12.953 -15.328 18.312 1 97.69 88 ARG A N 1
ATOM 726 C CA . ARG A 1 88 ? 13.992 -14.305 18.406 1 97.69 88 ARG A CA 1
ATOM 727 C C . ARG A 1 88 ? 15.336 -14.844 17.938 1 97.69 88 ARG A C 1
ATOM 729 O O . ARG A 1 88 ? 16.047 -14.172 17.188 1 97.69 88 ARG A O 1
ATOM 736 N N . GLU A 1 89 ? 15.664 -16.031 18.344 1 98 89 GLU A N 1
ATOM 737 C CA . GLU A 1 89 ? 16.969 -16.625 18.047 1 98 89 GLU A CA 1
ATOM 738 C C . GLU A 1 89 ? 17.188 -16.781 16.547 1 98 89 GLU A C 1
ATOM 740 O O . GLU A 1 89 ? 18.312 -16.625 16.062 1 98 89 GLU A O 1
ATOM 745 N N . GLU A 1 90 ? 16.141 -17.062 15.859 1 98.25 90 GLU A N 1
ATOM 746 C CA . GLU A 1 90 ? 16.266 -17.25 14.422 1 98.25 90 GLU A CA 1
ATOM 747 C C . GLU A 1 90 ? 16.547 -15.922 13.711 1 98.25 90 GLU A C 1
ATOM 749 O O . GLU A 1 90 ? 17.297 -15.883 12.742 1 98.25 90 GLU A O 1
ATOM 754 N N . PHE A 1 91 ? 15.906 -14.859 14.18 1 98.38 91 PHE A N 1
ATOM 755 C CA . PHE A 1 91 ? 16.219 -13.547 13.617 1 98.38 91 PHE A CA 1
ATOM 756 C C . PHE A 1 91 ? 17.703 -13.234 13.773 1 98.38 91 PHE A C 1
ATOM 758 O O . PHE A 1 91 ? 18.344 -12.766 12.828 1 98.38 91 PHE A O 1
ATOM 765 N N . LEU A 1 92 ? 18.219 -13.516 14.93 1 98.19 92 LEU A N 1
ATOM 766 C CA . LEU A 1 92 ? 19.625 -13.211 15.219 1 98.19 92 LEU A CA 1
ATOM 767 C C . LEU A 1 92 ? 20.547 -14.062 14.352 1 98.19 92 LEU A C 1
ATOM 769 O O . LEU A 1 92 ? 21.578 -13.578 13.883 1 98.19 92 LEU A O 1
ATOM 773 N N . GLU A 1 93 ? 20.172 -15.281 14.156 1 98.06 93 GLU A N 1
ATOM 774 C CA . GLU A 1 93 ? 20.938 -16.156 13.273 1 98.06 93 GLU A CA 1
ATOM 775 C C . GLU A 1 93 ? 20.922 -15.633 11.836 1 98.06 93 GLU A C 1
ATOM 777 O O . GLU A 1 93 ? 21.953 -15.648 11.156 1 98.06 93 GLU A O 1
ATOM 782 N N . ARG A 1 94 ? 19.797 -15.188 11.336 1 98.31 94 ARG A N 1
ATOM 783 C CA . ARG A 1 94 ? 19.656 -14.625 9.992 1 98.31 94 ARG A CA 1
ATOM 784 C C . ARG A 1 94 ? 20.562 -13.422 9.812 1 98.31 94 ARG A C 1
ATOM 786 O O . ARG A 1 94 ? 21.203 -13.266 8.773 1 98.31 94 ARG A O 1
ATOM 793 N N . GLN A 1 95 ? 20.578 -12.602 10.836 1 98.25 95 GLN A N 1
ATOM 794 C CA . GLN A 1 95 ? 21.438 -11.414 10.805 1 98.25 95 GLN A CA 1
ATOM 795 C C . GLN A 1 95 ? 22.906 -11.797 10.742 1 98.25 95 GLN A C 1
ATOM 797 O O . GLN A 1 95 ? 23.688 -11.195 9.992 1 98.25 95 GLN A O 1
ATOM 802 N N . LYS A 1 96 ? 23.266 -12.781 11.461 1 97.88 96 LYS A N 1
ATOM 803 C CA . LYS A 1 96 ? 24.641 -13.258 11.453 1 97.88 96 LYS A CA 1
ATOM 804 C C . LYS A 1 96 ? 25.031 -13.781 10.078 1 97.88 96 LYS A C 1
ATOM 806 O O . LYS A 1 96 ? 26.125 -13.492 9.586 1 97.88 96 LYS A O 1
ATOM 811 N N . VAL A 1 97 ? 24.188 -14.555 9.5 1 98.19 97 VAL A N 1
ATOM 812 C CA . VAL A 1 97 ? 24.453 -15.117 8.18 1 98.19 97 VAL A CA 1
ATOM 813 C C . VAL A 1 97 ? 24.594 -13.992 7.156 1 98.19 97 VAL A C 1
ATOM 815 O O . VAL A 1 97 ? 25.516 -14.008 6.332 1 98.19 97 VAL A O 1
ATOM 818 N N . LEU A 1 98 ? 23.672 -13.023 7.23 1 98.31 98 LEU A N 1
ATOM 819 C CA . LEU A 1 98 ? 23.75 -11.891 6.316 1 98.31 98 LEU A CA 1
ATOM 820 C C . LEU A 1 98 ? 25.078 -11.148 6.477 1 98.31 98 LEU A C 1
ATOM 822 O O . LEU A 1 98 ? 25.703 -10.758 5.484 1 98.31 98 LEU A O 1
ATOM 826 N N . ALA A 1 99 ? 25.469 -10.945 7.703 1 98.25 99 ALA A N 1
ATOM 827 C CA . ALA A 1 99 ? 26.734 -10.273 7.973 1 98.25 99 ALA A CA 1
ATOM 828 C C . ALA A 1 99 ? 27.891 -10.984 7.285 1 98.25 99 ALA A C 1
ATOM 830 O O . ALA A 1 99 ? 28.766 -10.336 6.703 1 98.25 99 ALA A O 1
ATOM 831 N N . GLY A 1 100 ? 27.844 -12.266 7.371 1 97.94 100 GLY A N 1
ATOM 832 C CA . GLY A 1 100 ? 28.875 -13.047 6.695 1 97.94 100 GLY A CA 1
ATOM 833 C C . GLY A 1 100 ? 28.891 -12.836 5.195 1 97.94 100 GLY A C 1
ATOM 834 O O . GLY A 1 100 ? 29.953 -12.641 4.598 1 97.94 100 GLY A O 1
ATOM 835 N N . VAL A 1 101 ? 27.766 -12.844 4.57 1 97.56 101 VAL A N 1
ATOM 836 C CA . VAL A 1 101 ? 27.641 -12.664 3.125 1 97.56 101 VAL A CA 1
ATOM 837 C C . VAL A 1 101 ? 28.125 -11.273 2.729 1 97.56 101 VAL A C 1
ATOM 839 O O . VAL A 1 101 ? 28.812 -11.109 1.716 1 97.56 101 VAL A O 1
ATOM 842 N N . LEU A 1 102 ? 27.734 -10.258 3.506 1 98.06 102 LEU A N 1
ATOM 843 C CA . LEU A 1 102 ? 28.188 -8.891 3.254 1 98.06 102 LEU A CA 1
ATOM 844 C C . LEU A 1 102 ? 29.703 -8.812 3.273 1 98.06 102 LEU A C 1
ATOM 846 O O . LEU A 1 102 ? 30.312 -8.172 2.41 1 98.06 102 LEU A O 1
ATOM 850 N N . GLY A 1 103 ? 30.281 -9.477 4.266 1 97.19 103 GLY A N 1
ATOM 851 C CA . GLY A 1 103 ? 31.719 -9.523 4.355 1 97.19 103 GLY A CA 1
ATOM 852 C C . GLY A 1 103 ? 32.375 -10.156 3.139 1 97.19 103 GLY A C 1
ATOM 853 O O . GLY A 1 103 ? 33.344 -9.617 2.596 1 97.19 103 GLY A O 1
ATOM 854 N N . GLU A 1 104 ? 31.844 -11.188 2.684 1 96.44 104 GLU A N 1
ATOM 855 C CA . GLU A 1 104 ? 32.375 -11.906 1.527 1 96.44 104 GLU A CA 1
ATOM 856 C C . GLU A 1 104 ? 32.25 -11.07 0.255 1 96.44 104 GLU A C 1
ATOM 858 O O . GLU A 1 104 ? 33.125 -11.109 -0.608 1 96.44 104 GLU A O 1
ATOM 863 N N . ASP A 1 105 ? 31.203 -10.258 0.167 1 95.19 105 ASP A N 1
ATOM 864 C CA . ASP A 1 105 ? 30.938 -9.445 -1.02 1 95.19 105 ASP A CA 1
ATOM 865 C C . ASP A 1 105 ? 31.688 -8.117 -0.951 1 95.19 105 ASP A C 1
ATOM 867 O O . ASP A 1 105 ? 31.688 -7.348 -1.917 1 95.19 105 ASP A O 1
ATOM 871 N N . GLY A 1 106 ? 32.281 -7.805 0.154 1 96 106 GLY A N 1
ATOM 872 C CA . GLY A 1 106 ? 33.031 -6.5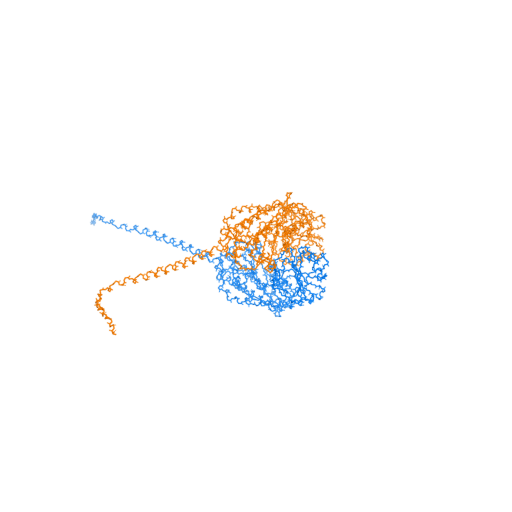82 0.316 1 96 106 GLY A CA 1
ATOM 873 C C . GLY A 1 106 ? 32.156 -5.34 0.398 1 96 106 GLY A C 1
ATOM 874 O O . GLY A 1 106 ? 32.531 -4.289 -0.141 1 96 106 GLY A O 1
ATOM 875 N N . VAL A 1 107 ? 31 -5.465 0.952 1 97.56 107 VAL A N 1
ATOM 876 C CA . VAL A 1 107 ? 30.094 -4.336 1.114 1 97.56 107 VAL A CA 1
ATOM 877 C C . VAL A 1 107 ? 29.922 -4.016 2.598 1 97.56 107 VAL A C 1
ATOM 879 O O . VAL A 1 107 ? 30.031 -4.906 3.445 1 97.56 107 VAL A O 1
ATOM 882 N N . ASP A 1 108 ? 29.609 -2.746 2.936 1 98.44 108 ASP A N 1
ATOM 883 C CA . ASP A 1 108 ? 29.594 -2.27 4.312 1 98.44 108 ASP A CA 1
ATOM 884 C C . ASP A 1 108 ? 28.297 -2.676 5.012 1 98.44 108 ASP A C 1
ATOM 886 O O . ASP A 1 108 ? 28.297 -2.984 6.203 1 98.44 108 ASP A O 1
ATOM 890 N N . ALA A 1 109 ? 27.203 -2.629 4.207 1 98.75 109 ALA A N 1
ATOM 891 C CA . ALA A 1 109 ? 25.938 -2.826 4.883 1 98.75 109 ALA A CA 1
ATOM 892 C C . ALA A 1 109 ? 24.812 -3.121 3.877 1 98.75 109 ALA A C 1
ATOM 894 O O . ALA A 1 109 ? 24.969 -2.852 2.682 1 98.75 109 ALA A O 1
ATOM 895 N N . PHE A 1 110 ? 23.828 -3.799 4.367 1 98.75 110 PHE A N 1
ATOM 896 C CA . PHE A 1 110 ? 22.547 -3.936 3.707 1 98.75 110 PHE A CA 1
ATOM 897 C C . PHE A 1 110 ? 21.562 -2.881 4.211 1 98.75 110 PHE A C 1
ATOM 899 O O . PHE A 1 110 ? 21.453 -2.66 5.418 1 98.75 110 PHE A O 1
ATOM 906 N N . ILE A 1 111 ? 20.891 -2.15 3.275 1 98.88 111 ILE A N 1
ATOM 907 C CA . ILE A 1 111 ? 19.938 -1.109 3.648 1 98.88 111 ILE A CA 1
ATOM 908 C C . ILE A 1 111 ? 18.562 -1.412 3.033 1 98.88 111 ILE A C 1
ATOM 910 O O . ILE A 1 111 ? 18.469 -1.753 1.851 1 98.88 111 ILE A O 1
ATOM 914 N N . ALA A 1 112 ? 17.547 -1.275 3.852 1 98.69 112 ALA A N 1
ATOM 915 C CA . ALA A 1 112 ? 16.172 -1.467 3.373 1 98.69 112 ALA A CA 1
ATOM 916 C C . ALA A 1 112 ? 15.211 -0.514 4.074 1 98.69 112 ALA A C 1
ATOM 918 O O . ALA A 1 112 ? 15.469 -0.075 5.199 1 98.69 112 ALA A O 1
ATOM 919 N N . GLU A 1 113 ? 14.211 -0.113 3.336 1 98.31 113 GLU A N 1
ATOM 920 C CA . GLU A 1 113 ? 13 0.4 3.971 1 98.31 113 GLU A CA 1
ATOM 921 C C . GLU A 1 113 ? 12.094 -0.738 4.434 1 98.31 113 GLU A C 1
ATOM 923 O O . GLU A 1 113 ? 12.297 -1.895 4.059 1 98.31 113 GLU A O 1
ATOM 928 N N . PRO A 1 114 ? 11.156 -0.453 5.348 1 97.31 114 PRO A N 1
ATOM 929 C CA . PRO A 1 114 ? 10.242 -1.531 5.738 1 97.31 114 PRO A CA 1
ATOM 930 C C . PRO A 1 114 ? 9.719 -2.322 4.547 1 97.31 114 PRO A C 1
ATOM 932 O O . PRO A 1 114 ? 9.172 -1.739 3.607 1 97.31 114 PRO A O 1
ATOM 935 N N . SER A 1 115 ? 9.93 -3.605 4.508 1 96.69 115 SER A N 1
ATOM 936 C CA . SER A 1 115 ? 9.695 -4.547 3.42 1 96.69 115 SER A CA 1
ATOM 937 C C . SER A 1 115 ? 9.766 -5.988 3.912 1 96.69 115 SER A C 1
ATOM 939 O O . SER A 1 115 ? 9.938 -6.234 5.109 1 96.69 115 SER A O 1
ATOM 941 N N . ALA A 1 116 ? 9.602 -6.891 2.992 1 96.94 116 ALA A N 1
ATOM 942 C CA . ALA A 1 116 ? 9.742 -8.305 3.338 1 96.94 116 ALA A CA 1
ATOM 943 C C . ALA A 1 116 ? 11.141 -8.602 3.877 1 96.94 116 ALA A C 1
ATOM 945 O O . ALA A 1 116 ? 11.305 -9.445 4.758 1 96.94 116 ALA A O 1
ATOM 946 N N . SER 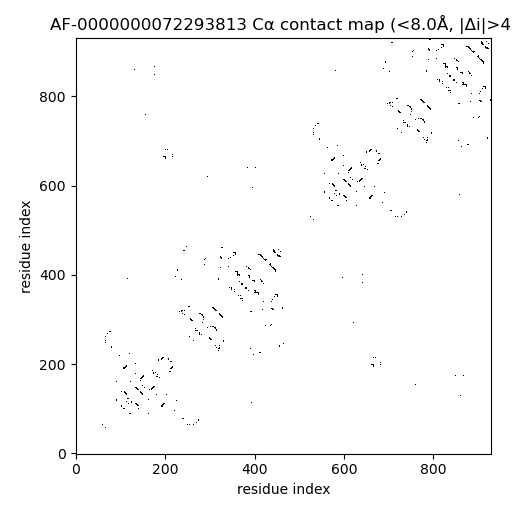A 1 117 ? 12.109 -7.859 3.434 1 97.81 117 SER A N 1
ATOM 947 C CA . SER A 1 117 ? 13.477 -8.078 3.898 1 97.81 117 SER A CA 1
ATOM 948 C C . SER A 1 117 ? 13.641 -7.66 5.355 1 97.81 117 SER A C 1
ATOM 950 O O . SER A 1 117 ? 14.242 -8.383 6.152 1 97.81 117 SER A O 1
ATOM 952 N N . THR A 1 118 ? 13.094 -6.52 5.684 1 98.19 118 THR A N 1
ATOM 953 C CA . THR A 1 118 ? 13.227 -6.09 7.07 1 98.19 118 THR A CA 1
ATOM 954 C C . THR A 1 118 ? 12.383 -6.961 7.996 1 98.19 118 THR A C 1
ATOM 956 O O . THR A 1 118 ? 12.75 -7.18 9.156 1 98.19 118 THR A O 1
ATOM 959 N N . GLU A 1 119 ? 11.305 -7.43 7.457 1 98 119 GLU A N 1
ATOM 960 C CA . GLU A 1 119 ? 10.523 -8.398 8.219 1 98 119 GLU A CA 1
ATOM 961 C C . GLU A 1 119 ? 11.32 -9.68 8.461 1 98 119 GLU A C 1
ATOM 963 O O . GLU A 1 119 ? 11.312 -10.219 9.57 1 98 119 GLU A O 1
ATOM 968 N N . TYR A 1 120 ? 12.008 -10.125 7.508 1 98.38 120 TYR A N 1
ATOM 969 C CA . TYR A 1 120 ? 12.797 -11.352 7.574 1 98.38 120 TYR A CA 1
ATOM 970 C C . TYR A 1 120 ? 13.961 -11.203 8.547 1 98.38 120 TYR A C 1
ATOM 972 O O . TYR A 1 120 ? 14.188 -12.062 9.398 1 98.38 120 TYR A O 1
ATOM 980 N N . PHE A 1 121 ? 14.664 -10.109 8.477 1 98.44 121 PHE A N 1
ATOM 981 C CA . PHE A 1 121 ? 15.922 -9.992 9.203 1 98.44 121 PHE A CA 1
ATOM 982 C C . PHE A 1 121 ? 15.688 -9.422 10.602 1 98.44 121 PHE A C 1
ATOM 984 O O . PHE A 1 121 ? 16.453 -9.703 11.523 1 98.44 121 PHE A O 1
ATOM 991 N N . GLY A 1 122 ? 14.617 -8.602 10.688 1 98.06 122 GLY A N 1
ATOM 992 C CA . GLY A 1 122 ? 14.562 -7.879 11.953 1 98.06 122 GLY A CA 1
ATOM 993 C C . GLY A 1 122 ? 13.156 -7.727 12.492 1 98.06 122 GLY A C 1
ATOM 994 O O . GLY A 1 122 ? 12.922 -6.953 13.422 1 98.06 122 GLY A O 1
ATOM 995 N N . ASN A 1 123 ? 12.156 -8.352 11.859 1 98 123 ASN A N 1
ATOM 996 C CA . ASN A 1 123 ? 10.758 -8.312 12.281 1 98 123 ASN A CA 1
ATOM 997 C C . ASN A 1 123 ? 10.18 -6.902 12.164 1 98 123 ASN A C 1
ATOM 999 O O . ASN A 1 123 ? 9.352 -6.5 12.977 1 98 123 ASN A O 1
ATOM 1003 N N . VAL A 1 124 ? 10.695 -6.168 11.266 1 96.5 124 VAL A N 1
ATOM 1004 C CA . VAL A 1 124 ? 10.102 -4.887 10.891 1 96.5 124 VAL A CA 1
ATOM 1005 C C . VAL A 1 124 ? 9.164 -5.078 9.703 1 96.5 124 VAL A C 1
ATOM 1007 O O . VAL A 1 124 ? 9.617 -5.234 8.562 1 96.5 124 VAL A O 1
ATOM 1010 N N . SER A 1 125 ? 7.961 -4.902 9.93 1 92 125 SER A N 1
ATOM 1011 C CA . SER A 1 125 ? 6.922 -5.336 9 1 92 125 SER A CA 1
ATOM 1012 C C . SER A 1 125 ? 6.863 -4.434 7.773 1 92 125 SER A C 1
ATOM 1014 O O . SER A 1 125 ? 6.996 -3.215 7.887 1 92 125 SER A O 1
ATOM 1016 N N . SER A 1 126 ? 6.465 -5.043 6.715 1 89.5 126 SER A N 1
ATOM 1017 C CA . SER A 1 126 ? 6.242 -4.336 5.457 1 89.5 126 SER A CA 1
ATOM 1018 C C . SER A 1 126 ? 4.969 -3.5 5.512 1 89.5 126 SER A C 1
ATOM 1020 O O . SER A 1 126 ? 4.734 -2.66 4.641 1 89.5 126 SER A O 1
ATOM 1022 N N . ALA A 1 127 ? 4.227 -3.686 6.555 1 86.88 127 ALA A N 1
ATOM 1023 C CA . ALA A 1 127 ? 2.969 -2.955 6.695 1 86.88 127 ALA A CA 1
ATOM 1024 C C . ALA A 1 127 ? 3.215 -1.536 7.203 1 86.88 127 ALA A C 1
ATOM 1026 O O . ALA A 1 127 ? 2.305 -0.703 7.199 1 86.88 127 ALA A O 1
ATOM 1027 N N . PHE A 1 128 ? 4.438 -1.312 7.645 1 89.5 128 PHE A N 1
ATOM 1028 C CA . PHE A 1 128 ? 4.77 0.044 8.062 1 89.5 128 PHE A CA 1
ATOM 1029 C C . PHE A 1 128 ? 4.625 1.021 6.902 1 89.5 128 PHE A C 1
ATOM 1031 O O . PHE A 1 128 ? 5.285 0.869 5.875 1 89.5 128 PHE A O 1
ATOM 1038 N N . GLU A 1 129 ? 3.795 1.959 7.062 1 87.5 129 GLU A N 1
ATOM 1039 C CA . GLU A 1 129 ? 3.539 2.916 5.992 1 87.5 129 GLU A CA 1
ATOM 1040 C C . GLU A 1 129 ? 4.711 3.879 5.82 1 87.5 129 GLU A C 1
ATOM 1042 O O . GLU A 1 129 ? 5.145 4.512 6.785 1 87.5 129 GLU A O 1
ATOM 1047 N N . LEU A 1 130 ? 5.094 4.016 4.598 1 90.56 130 LEU A N 1
ATOM 1048 C CA . LEU A 1 130 ? 6.23 4.867 4.277 1 90.56 130 LEU A CA 1
ATOM 1049 C C . LEU A 1 130 ? 5.777 6.297 3.988 1 90.56 130 LEU A C 1
ATOM 1051 O O . LEU A 1 130 ? 4.734 6.504 3.365 1 90.56 130 LEU A O 1
ATOM 1055 N N . SER A 1 131 ? 6.539 7.238 4.43 1 91.38 131 SER A N 1
ATOM 1056 C CA . SER A 1 131 ? 6.355 8.648 4.109 1 91.38 131 SER A CA 1
ATOM 1057 C C . SER A 1 131 ? 7.559 9.211 3.361 1 91.38 131 SER A C 1
ATOM 1059 O O . SER A 1 131 ? 8.469 8.469 2.998 1 91.38 131 SER A O 1
ATOM 1061 N N . GLU A 1 132 ? 7.48 10.461 3.035 1 93.19 132 GLU A N 1
ATOM 1062 C CA . GLU A 1 132 ? 8.609 11.117 2.377 1 93.19 132 GLU A CA 1
ATOM 1063 C C . GLU A 1 132 ? 9.82 11.18 3.303 1 93.19 132 GLU A C 1
ATOM 1065 O O . GLU A 1 132 ? 10.93 11.492 2.861 1 93.19 132 GLU A O 1
ATOM 1070 N N . ARG A 1 133 ? 9.625 10.852 4.613 1 94.25 133 ARG A N 1
ATOM 1071 C CA . ARG A 1 133 ? 10.703 10.75 5.598 1 94.25 133 ARG A CA 1
ATOM 1072 C C . ARG A 1 133 ? 11.266 9.336 5.645 1 94.25 133 ARG A C 1
ATOM 1074 O O . ARG A 1 133 ? 10.633 8.422 6.184 1 94.25 133 ARG A O 1
ATOM 1081 N N . PRO A 1 134 ? 12.477 9.164 5.164 1 96 134 PRO A N 1
ATOM 1082 C CA . PRO A 1 134 ? 13.016 7.797 5.098 1 96 134 PRO A CA 1
ATOM 1083 C C . PRO A 1 134 ? 13.203 7.172 6.477 1 96 134 PRO A C 1
ATOM 1085 O O . PRO A 1 134 ? 13.797 7.789 7.359 1 96 134 PRO A O 1
ATOM 1088 N N . PHE A 1 135 ? 12.664 6.059 6.738 1 97.44 135 PHE A N 1
ATOM 1089 C CA . PHE A 1 135 ? 12.984 5.094 7.785 1 97.44 135 PHE A CA 1
ATOM 1090 C C . PHE A 1 135 ? 13.766 3.914 7.219 1 97.44 135 PHE A C 1
ATOM 1092 O O . PHE A 1 135 ? 13.234 3.145 6.414 1 97.44 135 PHE A O 1
ATOM 1099 N N . LEU A 1 136 ? 15.07 3.803 7.621 1 98.69 136 LEU A N 1
ATOM 1100 C CA . LEU A 1 136 ? 15.93 2.783 7.035 1 98.69 136 LEU A CA 1
ATOM 1101 C C . LEU A 1 136 ? 16.422 1.805 8.102 1 98.69 136 LEU A C 1
ATOM 1103 O O . LEU A 1 136 ? 16.75 2.211 9.211 1 98.69 136 LEU A O 1
ATOM 1107 N N . VAL A 1 137 ? 16.422 0.587 7.793 1 98.62 137 VAL A N 1
ATOM 1108 C CA . VAL A 1 137 ? 17.062 -0.473 8.57 1 98.62 137 VAL A CA 1
ATOM 1109 C C . VAL A 1 137 ? 18.391 -0.854 7.926 1 98.62 137 VAL A C 1
ATOM 1111 O O . VAL A 1 137 ? 18.438 -1.249 6.758 1 98.62 137 VAL A O 1
ATOM 1114 N N . ILE A 1 138 ? 19.438 -0.697 8.664 1 98.81 138 ILE A N 1
ATOM 1115 C CA . ILE A 1 138 ? 20.781 -0.972 8.164 1 98.81 138 ILE A CA 1
ATOM 1116 C C . ILE A 1 138 ? 21.391 -2.139 8.938 1 98.81 138 ILE A C 1
ATOM 1118 O O . ILE A 1 138 ? 21.484 -2.094 10.164 1 98.81 138 ILE A O 1
ATOM 1122 N N . LEU A 1 139 ? 21.719 -3.16 8.273 1 98.69 139 LEU A N 1
ATOM 1123 C CA . LEU A 1 139 ? 22.453 -4.289 8.836 1 98.69 139 LEU A CA 1
ATOM 1124 C C . LEU A 1 139 ? 23.859 -4.355 8.273 1 98.69 139 LEU A C 1
ATOM 1126 O O . LEU A 1 139 ? 24.047 -4.418 7.055 1 98.69 139 LEU A O 1
ATOM 1130 N N . ASP A 1 140 ? 24.875 -4.336 9.148 1 98.38 140 ASP A N 1
ATOM 1131 C CA . ASP A 1 140 ? 26.234 -4.191 8.633 1 98.38 140 ASP A CA 1
ATOM 1132 C C . ASP A 1 140 ? 27 -5.508 8.742 1 98.38 140 ASP A C 1
ATOM 1134 O O . ASP A 1 140 ? 26.484 -6.496 9.266 1 98.38 140 ASP A O 1
ATOM 1138 N N . ARG A 1 141 ? 28.219 -5.566 8.18 1 97.69 141 ARG A N 1
ATOM 1139 C CA . ARG A 1 141 ? 29.016 -6.781 8.039 1 97.69 141 ARG A CA 1
ATOM 1140 C C . ARG A 1 141 ? 29.562 -7.234 9.383 1 97.69 141 ARG A C 1
ATOM 1142 O O . ARG A 1 141 ? 30.094 -8.344 9.508 1 97.69 141 ARG A O 1
ATOM 1149 N N . GLU A 1 142 ? 29.438 -6.418 10.422 1 96.19 142 GLU A N 1
ATOM 1150 C CA . GLU A 1 142 ? 29.891 -6.785 11.766 1 96.19 142 GLU A CA 1
ATOM 1151 C C . GLU A 1 142 ? 28.75 -7.367 12.594 1 96.19 142 GLU A C 1
ATOM 1153 O O . GLU A 1 142 ? 28.938 -7.746 13.75 1 96.19 142 GLU A O 1
ATOM 1158 N N . GLY A 1 143 ? 27.594 -7.391 12 1 96.25 143 GLY A N 1
ATOM 1159 C CA . GLY A 1 143 ? 26.438 -7.949 12.68 1 96.25 143 GLY A CA 1
ATOM 1160 C C . GLY A 1 143 ? 25.641 -6.914 13.453 1 96.25 143 GLY A C 1
ATOM 1161 O O . GLY A 1 143 ? 24.75 -7.266 14.234 1 96.25 143 GLY A O 1
ATOM 1162 N N . GLY A 1 144 ? 25.953 -5.664 13.227 1 97.25 144 GLY A N 1
ATOM 1163 C CA . GLY A 1 144 ? 25.219 -4.59 13.891 1 97.25 144 GLY A CA 1
ATOM 1164 C C . GLY A 1 144 ? 24.016 -4.121 13.109 1 97.25 144 GLY A C 1
ATOM 1165 O O . GLY A 1 144 ? 23.938 -4.305 11.891 1 97.25 144 GLY A O 1
ATOM 1166 N N . ALA A 1 145 ? 23.047 -3.588 13.898 1 98.12 145 ALA A N 1
ATOM 1167 C CA . ALA A 1 145 ? 21.844 -2.996 13.312 1 98.12 145 ALA A CA 1
ATOM 1168 C C . ALA A 1 145 ? 21.75 -1.51 13.648 1 98.12 145 ALA A C 1
ATOM 1170 O O . ALA A 1 145 ? 21.859 -1.123 14.812 1 98.12 145 ALA A O 1
ATOM 1171 N N . THR A 1 146 ? 21.625 -0.715 12.641 1 98.19 146 THR A N 1
ATOM 1172 C CA . THR A 1 146 ? 21.359 0.71 12.812 1 98.19 146 THR A CA 1
ATOM 1173 C C . THR A 1 146 ? 20.016 1.092 12.195 1 98.19 146 THR A C 1
ATOM 1175 O O . THR A 1 146 ? 19.719 0.71 11.062 1 98.19 146 THR A O 1
ATOM 1178 N N . LEU A 1 147 ? 19.203 1.76 12.93 1 98 147 LEU A N 1
ATOM 1179 C CA . LEU A 1 147 ? 17.938 2.303 12.445 1 98 147 LEU A CA 1
ATOM 1180 C C . LEU A 1 147 ? 18.031 3.811 12.242 1 98 147 LEU A C 1
ATOM 1182 O O . LEU A 1 147 ? 18.281 4.555 13.188 1 98 147 LEU A O 1
ATOM 1186 N N . LEU A 1 148 ? 17.953 4.23 10.984 1 98.38 148 LEU A N 1
ATOM 1187 C CA . LEU A 1 148 ? 17.828 5.656 10.711 1 98.38 148 LEU A CA 1
ATOM 1188 C C . LEU A 1 148 ? 16.359 6.102 10.797 1 98.38 148 LEU A C 1
ATOM 1190 O O . LEU A 1 148 ? 15.539 5.684 9.984 1 98.38 148 LEU A O 1
ATOM 1194 N N . VAL A 1 149 ? 16.047 6.969 11.727 1 96.25 149 VAL A N 1
ATOM 1195 C CA . VAL A 1 149 ? 14.672 7.277 12.055 1 96.25 149 VAL A CA 1
ATOM 1196 C C . VAL A 1 149 ? 14.469 8.789 12.086 1 96.25 149 VAL A C 1
ATOM 1198 O O . VAL A 1 149 ? 15.297 9.523 12.641 1 96.25 149 VAL A O 1
ATOM 1201 N N . PRO A 1 150 ? 13.359 9.25 11.398 1 93.38 150 PRO A N 1
ATOM 1202 C CA . PRO A 1 150 ? 13.023 10.648 11.672 1 93.38 150 PRO A CA 1
ATOM 1203 C C . PRO A 1 150 ? 12.758 10.914 13.148 1 93.38 150 PRO A C 1
ATOM 1205 O O . PRO A 1 150 ? 11.984 10.188 13.781 1 93.38 150 PRO A O 1
ATOM 1208 N N . LYS A 1 151 ? 13.391 11.898 13.625 1 89.06 151 LYS A N 1
ATOM 1209 C CA . LYS A 1 151 ? 13.289 12.188 15.055 1 89.06 151 LYS A CA 1
ATOM 1210 C C . LYS A 1 151 ? 11.828 12.289 15.492 1 89.06 151 LYS A C 1
ATOM 1212 O O . LYS A 1 151 ? 11.461 11.781 16.547 1 89.06 151 LYS A O 1
ATOM 1217 N N . PHE A 1 152 ? 11.086 12.875 14.641 1 82.88 152 PHE A N 1
ATOM 1218 C CA . PHE A 1 152 ? 9.68 13.109 14.953 1 82.88 152 PHE A CA 1
ATOM 1219 C C . PHE A 1 152 ? 8.93 11.789 15.094 1 82.88 152 PHE A C 1
ATOM 1221 O O . PHE A 1 152 ? 7.891 11.734 15.758 1 82.88 152 PHE A O 1
ATOM 1228 N N . GLU A 1 153 ? 9.414 10.68 14.539 1 85.69 153 GLU A N 1
ATOM 1229 C CA . GLU A 1 153 ? 8.75 9.383 14.547 1 85.69 153 GLU A CA 1
ATOM 1230 C C . GLU A 1 153 ? 9.461 8.406 15.469 1 85.69 153 GLU A C 1
ATOM 1232 O O . GLU A 1 153 ? 9.172 7.203 15.453 1 85.69 153 GLU A O 1
ATOM 1237 N N . SER A 1 154 ? 10.312 8.844 16.266 1 86.5 154 SER A N 1
ATOM 1238 C CA . SER A 1 154 ? 11.148 7.984 17.094 1 86.5 154 SER A CA 1
ATOM 1239 C C . SER A 1 154 ? 10.305 7.137 18.031 1 86.5 154 SER A C 1
ATOM 1241 O O . SER A 1 154 ? 10.578 5.945 18.219 1 86.5 154 SER A O 1
ATOM 1243 N N . GLY A 1 155 ? 9.305 7.727 18.656 1 81.06 155 GLY A N 1
ATOM 1244 C CA . GLY A 1 155 ? 8.445 6.984 19.562 1 81.06 155 GLY A CA 1
ATOM 1245 C C . GLY A 1 155 ? 7.672 5.875 18.875 1 81.06 155 GLY A C 1
ATOM 1246 O O . GLY A 1 155 ? 7.645 4.742 19.344 1 81.06 155 GLY A O 1
ATOM 1247 N N . ARG A 1 156 ? 7.117 6.23 17.75 1 82.19 156 ARG A N 1
ATOM 1248 C CA . ARG A 1 156 ? 6.324 5.273 16.984 1 82.19 156 ARG A CA 1
ATOM 1249 C C . ARG A 1 156 ? 7.188 4.105 16.516 1 82.19 156 ARG A C 1
ATOM 1251 O O . ARG A 1 156 ? 6.797 2.945 16.656 1 82.19 156 ARG A O 1
ATOM 1258 N N . ILE A 1 157 ? 8.328 4.367 15.992 1 88.5 157 ILE A N 1
ATOM 1259 C CA . ILE A 1 157 ? 9.219 3.346 15.453 1 88.5 157 ILE A CA 1
ATOM 1260 C C . ILE A 1 157 ? 9.836 2.543 16.594 1 88.5 157 ILE A C 1
ATOM 1262 O O . ILE A 1 157 ? 10.008 1.325 16.484 1 88.5 157 ILE A O 1
ATOM 1266 N N . GLY A 1 158 ? 10.07 3.219 17.688 1 85.31 158 GLY A N 1
ATOM 1267 C CA . GLY A 1 158 ? 10.602 2.545 18.875 1 85.31 158 GLY A CA 1
ATOM 1268 C C . GLY A 1 158 ? 9.648 1.521 19.453 1 85.31 158 GLY A C 1
ATOM 1269 O O . GLY A 1 158 ? 10.07 0.58 20.125 1 85.31 158 GLY A O 1
ATOM 1270 N N . ALA A 1 159 ? 8.414 1.674 19.141 1 83.62 159 ALA A N 1
ATOM 1271 C CA . ALA A 1 159 ? 7.391 0.806 19.703 1 83.62 159 ALA A CA 1
ATOM 1272 C C . ALA A 1 159 ? 7.199 -0.449 18.859 1 83.62 159 ALA A C 1
ATOM 1274 O O . ALA A 1 159 ? 6.461 -1.358 19.25 1 83.62 159 ALA A O 1
ATOM 1275 N N . LEU A 1 160 ? 7.887 -0.528 17.812 1 90.06 160 LEU A N 1
ATOM 1276 C CA . LEU A 1 160 ? 7.793 -1.715 16.969 1 90.06 160 LEU A CA 1
ATOM 1277 C C . LEU A 1 160 ? 8.461 -2.912 17.641 1 90.06 160 LEU A C 1
ATOM 1279 O O . LEU A 1 160 ? 9.43 -2.752 18.375 1 90.06 160 LEU A O 1
ATOM 1283 N N . ASP A 1 161 ? 7.934 -4.062 17.391 1 92.25 161 ASP A N 1
ATOM 1284 C CA . ASP A 1 161 ? 8.5 -5.293 17.938 1 92.25 161 ASP A CA 1
ATOM 1285 C C . ASP A 1 161 ? 9.664 -5.789 17.078 1 92.25 161 ASP A C 1
ATOM 1287 O O . ASP A 1 161 ? 9.594 -6.883 16.5 1 92.25 161 ASP A O 1
ATOM 1291 N N . MET A 1 162 ? 10.648 -5.055 17.062 1 96.81 162 MET A N 1
ATOM 1292 C CA . MET A 1 162 ? 11.82 -5.398 16.266 1 96.81 162 MET A CA 1
ATOM 1293 C C . MET A 1 162 ? 12.75 -6.332 17.031 1 96.81 162 MET A C 1
ATOM 1295 O O . MET A 1 162 ? 12.766 -6.328 18.266 1 96.81 162 MET A O 1
ATOM 1299 N N . VAL A 1 163 ? 13.508 -7.121 16.281 1 97.94 163 VAL A N 1
ATOM 1300 C CA . VAL A 1 163 ? 14.406 -8.078 16.922 1 97.94 163 VAL A CA 1
ATOM 1301 C C . VAL A 1 163 ? 15.828 -7.855 16.422 1 97.94 163 VAL A C 1
ATOM 1303 O O . VAL A 1 163 ? 16.156 -8.203 15.289 1 97.94 163 VAL A O 1
ATOM 1306 N N . PHE A 1 164 ? 16.656 -7.355 17.281 1 97.5 164 PHE A N 1
ATOM 1307 C CA . PHE A 1 164 ? 18.094 -7.18 17.078 1 97.5 164 PHE A CA 1
ATOM 1308 C C . PHE A 1 164 ? 18.859 -7.477 18.359 1 97.5 164 PHE A C 1
ATOM 1310 O O . PHE A 1 164 ? 18.281 -7.531 19.438 1 97.5 164 PHE A O 1
ATOM 1317 N N . GLU A 1 165 ? 20.141 -7.738 18.25 1 95.38 165 GLU A N 1
ATOM 1318 C CA . GLU A 1 165 ? 20.969 -7.812 19.453 1 95.38 165 GLU A CA 1
ATOM 1319 C C . GLU A 1 165 ? 21.078 -6.449 20.125 1 95.38 165 GLU A C 1
ATOM 1321 O O . GLU A 1 165 ? 21.562 -5.488 19.531 1 95.38 165 GLU A O 1
ATOM 1326 N N . GLU A 1 166 ? 20.719 -6.379 21.359 1 92.12 166 GLU A N 1
ATOM 1327 C CA . GLU A 1 166 ? 20.594 -5.105 22.062 1 92.12 166 GLU A CA 1
ATOM 1328 C C . GLU A 1 166 ? 21.938 -4.371 22.094 1 92.12 166 GLU A C 1
ATOM 1330 O O . GLU A 1 166 ? 21.984 -3.152 21.922 1 92.12 166 GLU A O 1
ATOM 1335 N N . GLU A 1 167 ? 22.984 -5.082 22.203 1 93.5 167 GLU A N 1
ATOM 1336 C CA . GLU A 1 167 ? 24.297 -4.48 22.344 1 93.5 167 GLU A CA 1
ATOM 1337 C C . GLU A 1 167 ? 24.812 -3.963 21 1 93.5 167 GLU A C 1
ATOM 1339 O O . GLU A 1 167 ? 25.75 -3.16 20.969 1 93.5 167 GLU A O 1
ATOM 1344 N N . LYS A 1 168 ? 24.203 -4.406 19.938 1 95.31 168 LYS A N 1
ATOM 1345 C CA . LYS A 1 168 ? 24.688 -4.051 18.594 1 95.31 168 LYS A CA 1
ATOM 1346 C C . LYS A 1 168 ? 23.672 -3.207 17.844 1 95.31 168 LYS A C 1
ATOM 1348 O O . LYS A 1 168 ? 23.797 -2.994 16.641 1 95.31 168 LYS A O 1
ATOM 1353 N N . LYS A 1 169 ? 22.641 -2.869 18.516 1 95.94 169 LYS A N 1
ATOM 1354 C CA . LYS A 1 169 ? 21.594 -2.043 17.922 1 95.94 169 LYS A CA 1
ATOM 1355 C C . LYS A 1 169 ? 21.828 -0.564 18.234 1 95.94 169 LYS A C 1
ATOM 1357 O O . LYS A 1 169 ? 22.156 -0.199 19.359 1 95.94 169 LYS A O 1
ATOM 1362 N N . ARG A 1 170 ? 21.688 0.25 17.203 1 95.31 170 ARG A N 1
ATOM 1363 C CA . ARG A 1 170 ? 21.797 1.698 17.344 1 95.31 170 ARG A CA 1
ATOM 1364 C C . ARG A 1 170 ? 20.656 2.412 16.656 1 95.31 170 ARG A C 1
ATOM 1366 O O . ARG A 1 170 ? 20.25 2.025 15.555 1 95.31 170 ARG A O 1
ATOM 1373 N N . ILE A 1 171 ? 20.125 3.379 17.312 1 95.94 171 ILE A N 1
ATOM 1374 C CA . ILE A 1 171 ? 19.141 4.25 16.688 1 95.94 171 ILE A CA 1
ATOM 1375 C C . ILE A 1 171 ? 19.766 5.602 16.359 1 95.94 171 ILE A C 1
ATOM 1377 O O . ILE A 1 171 ? 20.344 6.254 17.234 1 95.94 171 ILE A O 1
ATOM 1381 N N . VAL A 1 172 ? 19.734 5.926 15.141 1 97.38 172 VAL A N 1
ATOM 1382 C CA . VAL A 1 172 ? 20.219 7.223 14.672 1 97.38 172 VAL A CA 1
ATOM 1383 C C . VAL A 1 172 ? 19.031 8.094 14.258 1 97.38 172 VAL A C 1
ATOM 1385 O O . VAL A 1 172 ? 18.391 7.828 13.242 1 97.38 172 VAL A O 1
ATOM 1388 N N . GLU A 1 173 ? 18.828 9.109 15.031 1 95.62 173 GLU A N 1
ATOM 1389 C CA . GLU A 1 173 ? 17.75 10.047 14.719 1 95.62 173 GLU A CA 1
ATOM 1390 C C . GLU A 1 173 ? 18.25 11.172 13.812 1 95.62 173 GLU A C 1
ATOM 1392 O O . GLU A 1 173 ? 19.406 11.594 13.914 1 95.62 173 GLU A O 1
ATOM 1397 N N . TRP A 1 174 ? 17.406 11.555 12.922 1 95.38 174 TRP A N 1
ATOM 1398 C CA . TRP A 1 174 ? 17.703 12.742 12.125 1 95.38 174 TRP A CA 1
ATOM 1399 C C . TRP A 1 174 ? 16.578 13.758 12.227 1 95.38 174 TRP A C 1
ATOM 1401 O O . TRP A 1 174 ? 15.406 13.391 12.32 1 95.38 174 TRP A O 1
ATOM 1411 N N . ARG A 1 175 ? 16.922 15.008 12.242 1 91.12 175 ARG A N 1
ATOM 1412 C CA . ARG A 1 175 ? 15.961 16.094 12.391 1 91.12 175 ARG A CA 1
ATOM 1413 C C . ARG A 1 175 ? 15.445 16.562 11.031 1 91.12 175 ARG A C 1
ATOM 1415 O O . ARG A 1 175 ? 16.109 16.375 10.016 1 91.12 175 ARG A O 1
ATOM 1422 N N . GLU A 1 176 ? 14.305 17.219 11.055 1 88 176 GLU A N 1
ATOM 1423 C CA . GLU A 1 176 ? 13.625 17.703 9.859 1 88 176 GLU A CA 1
ATOM 1424 C C . GLU A 1 176 ? 14.539 18.625 9.039 1 88 176 GLU A C 1
ATOM 1426 O O . GLU A 1 176 ? 14.43 18.672 7.812 1 88 176 GLU A O 1
ATOM 1431 N N . GLU A 1 177 ? 15.5 19.25 9.688 1 89.56 177 GLU A N 1
ATOM 1432 C CA . GLU A 1 177 ? 16.375 20.219 9.047 1 89.56 177 GLU A CA 1
ATOM 1433 C C . GLU A 1 177 ? 17.641 19.578 8.516 1 89.56 177 GLU A C 1
ATOM 1435 O O . GLU A 1 177 ? 18.453 20.219 7.848 1 89.56 177 GLU A O 1
ATOM 1440 N N . GLU A 1 178 ? 17.703 18.328 8.75 1 94.06 178 GLU A N 1
ATOM 1441 C CA . GLU A 1 178 ? 18.938 17.625 8.359 1 94.06 178 GLU A CA 1
ATOM 1442 C C . GLU A 1 178 ? 18.703 16.75 7.133 1 94.06 178 GLU A C 1
ATOM 1444 O O . GLU A 1 178 ? 17.562 16.391 6.82 1 94.06 178 GLU A O 1
ATOM 1449 N N . ASN A 1 179 ? 19.812 16.562 6.398 1 95.69 179 ASN A N 1
ATOM 1450 C CA . ASN A 1 179 ? 19.844 15.523 5.367 1 95.69 179 ASN A CA 1
ATOM 1451 C C . ASN A 1 179 ? 20.047 14.133 5.965 1 95.69 179 ASN A C 1
ATOM 1453 O O . ASN A 1 179 ? 21.125 13.836 6.484 1 95.69 179 ASN A O 1
ATOM 1457 N N . PRO A 1 180 ? 19.047 13.305 5.918 1 97.5 180 PRO A N 1
ATOM 1458 C CA . PRO A 1 180 ? 19.156 12.016 6.605 1 97.5 180 PRO A CA 1
ATOM 1459 C C . PRO A 1 180 ? 20.328 11.164 6.094 1 97.5 180 PRO A C 1
ATOM 1461 O O . PRO A 1 180 ? 20.922 10.414 6.863 1 97.5 180 PRO A O 1
ATOM 1464 N N . TYR A 1 181 ? 20.672 11.305 4.848 1 98.38 181 TYR A N 1
ATOM 1465 C CA . TYR A 1 181 ? 21.719 10.492 4.254 1 98.38 181 TYR A CA 1
ATOM 1466 C C . TYR A 1 181 ? 23.094 10.961 4.707 1 98.38 181 TYR A C 1
ATOM 1468 O O . TYR A 1 181 ? 24 10.148 4.91 1 98.38 181 TYR A O 1
ATOM 1476 N N . GLU A 1 182 ? 23.25 12.266 4.879 1 98.06 182 GLU A N 1
ATOM 1477 C CA . GLU A 1 182 ? 24.484 12.789 5.449 1 98.06 182 GLU A CA 1
ATOM 1478 C C . GLU A 1 182 ? 24.656 12.344 6.895 1 98.06 182 GLU A C 1
ATOM 1480 O O . GLU A 1 182 ? 25.766 12 7.316 1 98.06 182 GLU A O 1
ATOM 1485 N N . VAL A 1 183 ? 23.547 12.359 7.582 1 98.19 183 VAL A N 1
ATOM 1486 C CA . VAL A 1 183 ? 23.562 11.906 8.969 1 98.19 183 VAL A CA 1
ATOM 1487 C C . VAL A 1 183 ? 24.016 10.445 9.023 1 98.19 183 VAL A C 1
ATOM 1489 O O . VAL A 1 183 ? 24.891 10.094 9.812 1 98.19 183 VAL A O 1
ATOM 1492 N N . LEU A 1 184 ? 23.453 9.641 8.172 1 98.06 184 LEU A N 1
ATOM 1493 C CA . LEU A 1 184 ? 23.766 8.219 8.148 1 98.06 184 LEU A CA 1
ATOM 1494 C C . LEU A 1 184 ? 25.234 8 7.793 1 98.06 184 LEU A C 1
ATOM 1496 O O . LEU A 1 184 ? 25.938 7.227 8.453 1 98.06 184 LEU A O 1
ATOM 1500 N N . ARG A 1 185 ? 25.672 8.68 6.754 1 97.5 185 ARG A N 1
ATOM 1501 C CA . ARG A 1 185 ? 27.062 8.531 6.309 1 97.5 185 ARG A CA 1
ATOM 1502 C C . ARG A 1 185 ? 28.031 8.953 7.406 1 97.5 185 ARG A C 1
ATOM 1504 O O . ARG A 1 185 ? 29.031 8.273 7.641 1 97.5 185 ARG A O 1
ATOM 1511 N N . ARG A 1 186 ? 27.75 10.047 8.047 1 97.06 186 ARG A N 1
ATOM 1512 C CA . ARG A 1 186 ? 28.609 10.547 9.117 1 97.06 186 ARG A CA 1
ATOM 1513 C C . ARG A 1 186 ? 28.656 9.562 10.281 1 97.06 186 ARG A C 1
ATOM 1515 O O . ARG A 1 186 ? 29.719 9.297 10.836 1 97.06 186 ARG A O 1
ATOM 1522 N N . GLU A 1 187 ? 27.562 8.953 10.641 1 97.19 187 GLU A N 1
ATOM 1523 C CA . GLU A 1 187 ? 27.453 8.102 11.82 1 97.19 187 GLU A CA 1
ATOM 1524 C C . GLU A 1 187 ? 28.078 6.73 11.562 1 97.19 187 GLU A C 1
ATOM 1526 O O . GLU A 1 187 ? 28.594 6.098 12.484 1 97.19 187 GLU A O 1
ATOM 1531 N N . MET A 1 188 ? 28.047 6.289 10.266 1 97.25 188 MET A N 1
ATOM 1532 C CA . MET A 1 188 ? 28.438 4.902 10.039 1 97.25 188 MET A CA 1
ATOM 1533 C C . MET A 1 188 ? 29.656 4.816 9.141 1 97.25 188 MET A C 1
ATOM 1535 O O . MET A 1 188 ? 30.266 3.75 9.008 1 97.25 188 MET A O 1
ATOM 1539 N N . GLY A 1 189 ? 29.984 5.891 8.461 1 97.19 189 GLY A N 1
ATOM 1540 C CA . GLY A 1 189 ? 31.125 5.875 7.562 1 97.19 189 GLY A CA 1
ATOM 1541 C C . GLY A 1 189 ? 30.938 4.949 6.375 1 97.19 189 GLY A C 1
ATOM 1542 O O . GLY A 1 189 ? 31.891 4.289 5.941 1 97.19 189 GLY A O 1
ATOM 1543 N N . LEU A 1 190 ? 29.734 4.902 5.844 1 97.44 190 LEU A N 1
ATOM 1544 C CA . LEU A 1 190 ? 29.406 3.975 4.77 1 97.44 190 LEU A CA 1
ATOM 1545 C C . LEU A 1 190 ? 30.078 4.387 3.463 1 97.44 190 LEU A C 1
ATOM 1547 O O . LEU A 1 190 ? 30.125 5.574 3.131 1 97.44 190 LEU A O 1
ATOM 1551 N N . LYS A 1 191 ? 30.609 3.406 2.762 1 98.06 191 LYS A N 1
ATOM 1552 C CA . LYS A 1 191 ? 31.219 3.646 1.452 1 98.06 191 LYS A CA 1
ATOM 1553 C C . LYS A 1 191 ? 30.453 2.902 0.357 1 98.06 191 LYS A C 1
ATOM 1555 O O . LYS A 1 191 ? 30.125 3.477 -0.684 1 98.06 191 LYS A O 1
ATOM 1560 N N . LYS A 1 192 ? 30.25 1.646 0.572 1 98.38 192 LYS A N 1
ATOM 1561 C CA . LYS A 1 192 ? 29.562 0.78 -0.377 1 98.38 192 LYS A CA 1
ATOM 1562 C C . LYS A 1 192 ? 28.453 -0.015 0.311 1 98.38 192 LYS A C 1
ATOM 1564 O O . LYS A 1 192 ? 28.703 -0.723 1.288 1 98.38 192 LYS A O 1
ATOM 1569 N N . VAL A 1 193 ? 27.234 0.106 -0.223 1 98.75 193 VAL A N 1
ATOM 1570 C CA . VAL A 1 193 ? 26.125 -0.564 0.445 1 98.75 193 VAL A CA 1
ATOM 1571 C C . VAL A 1 193 ? 25.297 -1.32 -0.581 1 98.75 193 VAL A C 1
ATOM 1573 O O . VAL A 1 193 ? 25.344 -1.02 -1.776 1 98.75 193 VAL A O 1
ATOM 1576 N N . VAL A 1 194 ? 24.609 -2.365 -0.122 1 98.56 194 VAL A N 1
ATOM 1577 C CA . VAL A 1 194 ? 23.594 -3.082 -0.894 1 98.56 194 VAL A CA 1
ATOM 1578 C C . VAL A 1 194 ? 22.203 -2.623 -0.476 1 98.56 194 VAL A C 1
ATOM 1580 O O . VAL A 1 194 ? 21.906 -2.506 0.717 1 98.56 194 VAL A O 1
ATOM 1583 N N . LEU A 1 195 ? 21.422 -2.293 -1.487 1 98.69 195 LEU A N 1
ATOM 1584 C CA . LEU A 1 195 ? 20.047 -1.881 -1.208 1 98.69 195 LEU A CA 1
ATOM 1585 C C . LEU A 1 195 ? 19.062 -2.996 -1.55 1 98.69 195 LEU A C 1
ATOM 1587 O O . LEU A 1 195 ? 19.234 -3.686 -2.559 1 98.69 195 LEU A O 1
ATOM 1591 N N . ASP A 1 196 ? 18.094 -3.133 -0.697 1 98.19 196 ASP A N 1
ATOM 1592 C CA . ASP A 1 196 ? 16.938 -3.947 -1.039 1 98.19 196 ASP A CA 1
ATOM 1593 C C . ASP A 1 196 ? 16.281 -3.467 -2.336 1 98.19 196 ASP A C 1
ATOM 1595 O O . ASP A 1 196 ? 16.266 -2.266 -2.617 1 98.19 196 ASP A O 1
ATOM 1599 N N . GLU A 1 197 ? 15.727 -4.363 -3.02 1 96.81 197 GLU A N 1
ATOM 1600 C CA . GLU A 1 197 ? 15.203 -4.086 -4.352 1 96.81 197 GLU A CA 1
ATOM 1601 C C . GLU A 1 197 ? 14.023 -3.115 -4.293 1 96.81 197 GLU A C 1
ATOM 1603 O O . GLU A 1 197 ? 13.75 -2.41 -5.266 1 96.81 197 GLU A O 1
ATOM 1608 N N . HIS A 1 198 ? 13.352 -3 -3.158 1 96.62 198 HIS A N 1
ATOM 1609 C CA . HIS A 1 198 ? 12.141 -2.201 -3.051 1 96.62 198 HIS A CA 1
ATOM 1610 C C . HIS A 1 198 ? 12.438 -0.799 -2.535 1 96.62 198 HIS A C 1
ATOM 1612 O O . HIS A 1 198 ? 11.539 0.04 -2.439 1 96.62 198 HIS A O 1
ATOM 1618 N N . VAL A 1 199 ? 13.688 -0.569 -2.207 1 98.38 199 VAL A N 1
ATOM 1619 C CA . VAL A 1 199 ? 14.047 0.771 -1.757 1 98.38 199 VAL A CA 1
ATOM 1620 C C . VAL A 1 199 ? 13.68 1.794 -2.826 1 98.38 199 VAL A C 1
ATOM 1622 O O . VAL A 1 199 ? 13.898 1.563 -4.02 1 98.38 199 VAL A O 1
ATOM 1625 N N . ARG A 1 200 ? 13.141 2.875 -2.424 1 98.12 200 ARG A N 1
ATOM 1626 C CA . ARG A 1 200 ? 12.742 3.916 -3.365 1 98.12 200 ARG A CA 1
ATOM 1627 C C . ARG A 1 200 ? 13.961 4.629 -3.941 1 98.12 200 ARG A C 1
ATOM 1629 O O . ARG A 1 200 ? 14.969 4.789 -3.258 1 98.12 200 ARG A O 1
ATOM 1636 N N . PHE A 1 201 ? 13.742 5.156 -5.121 1 98.44 201 PHE A N 1
ATOM 1637 C CA . PHE A 1 201 ? 14.844 5.781 -5.84 1 98.44 201 PHE A CA 1
ATOM 1638 C C . PHE A 1 201 ? 15.344 7.012 -5.098 1 98.44 201 PHE A C 1
ATOM 1640 O O . PHE A 1 201 ? 16.547 7.309 -5.113 1 98.44 201 PHE A O 1
ATOM 1647 N N . MET A 1 202 ? 14.492 7.711 -4.41 1 97.62 202 MET A N 1
ATOM 1648 C CA . MET A 1 202 ? 14.938 8.891 -3.668 1 97.62 202 MET A CA 1
ATOM 1649 C C . MET A 1 202 ? 15.977 8.516 -2.619 1 97.62 202 MET A C 1
ATOM 1651 O O . MET A 1 202 ? 16.906 9.281 -2.354 1 97.62 202 MET A O 1
ATOM 1655 N N . VAL A 1 203 ? 15.852 7.352 -2.045 1 98.5 203 VAL A N 1
ATOM 1656 C CA . VAL A 1 203 ? 16.797 6.891 -1.036 1 98.5 203 VAL A CA 1
ATOM 1657 C C . VAL A 1 203 ? 18.125 6.531 -1.7 1 98.5 203 VAL A C 1
ATOM 1659 O O . VAL A 1 203 ? 19.188 6.949 -1.243 1 98.5 203 VAL A O 1
ATOM 1662 N N . ALA A 1 204 ? 18.031 5.77 -2.789 1 98.5 204 ALA A N 1
ATOM 1663 C CA . ALA A 1 204 ? 19.234 5.402 -3.527 1 98.5 204 ALA A CA 1
ATOM 1664 C C . ALA A 1 204 ? 20 6.645 -3.99 1 98.5 204 ALA A C 1
ATOM 1666 O O . ALA A 1 204 ? 21.203 6.754 -3.787 1 98.5 204 ALA A O 1
ATOM 1667 N N . ALA A 1 205 ? 19.281 7.531 -4.598 1 97.69 205 ALA A N 1
ATOM 1668 C CA . ALA A 1 205 ? 19.891 8.766 -5.102 1 97.69 205 ALA A CA 1
ATOM 1669 C C . ALA A 1 205 ? 20.453 9.602 -3.965 1 97.69 205 ALA A C 1
ATOM 1671 O O . ALA A 1 205 ? 21.531 10.203 -4.105 1 97.69 205 ALA A O 1
ATOM 1672 N N . GLY A 1 206 ? 19.734 9.648 -2.842 1 97.88 206 GLY A N 1
ATOM 1673 C CA . GLY A 1 206 ? 20.203 10.383 -1.682 1 97.88 206 GLY A CA 1
ATOM 1674 C C . GLY A 1 206 ? 21.531 9.859 -1.144 1 97.88 206 GLY A C 1
ATOM 1675 O O . GLY A 1 206 ? 22.422 10.633 -0.803 1 97.88 206 GLY A O 1
ATOM 1676 N N . LEU A 1 207 ? 21.609 8.602 -1.065 1 98.5 207 LEU A N 1
ATOM 1677 C CA . LEU A 1 207 ? 22.859 7.977 -0.618 1 98.5 207 LEU A CA 1
ATOM 1678 C C . LEU A 1 207 ? 23.984 8.258 -1.597 1 98.5 207 LEU A C 1
ATOM 1680 O O . LEU A 1 207 ? 25.109 8.586 -1.185 1 98.5 207 LEU A O 1
ATOM 1684 N N . GLN A 1 208 ? 23.688 8.156 -2.857 1 97.69 208 GLN A N 1
ATOM 1685 C CA . GLN A 1 208 ? 24.703 8.414 -3.883 1 97.69 208 GLN A CA 1
ATOM 1686 C C . GLN A 1 208 ? 25.172 9.867 -3.834 1 97.69 208 GLN A C 1
ATOM 1688 O O . GLN A 1 208 ? 26.359 10.141 -4.016 1 97.69 208 GLN A O 1
ATOM 1693 N N . ASP A 1 209 ? 24.297 10.727 -3.588 1 97.06 209 ASP A N 1
ATOM 1694 C CA . ASP A 1 209 ? 24.594 12.156 -3.555 1 97.06 209 ASP A CA 1
ATOM 1695 C C . ASP A 1 209 ? 25.609 12.477 -2.459 1 97.06 209 ASP A C 1
ATOM 1697 O O . ASP A 1 209 ? 26.359 13.453 -2.562 1 97.06 209 ASP A O 1
ATOM 1701 N N . VAL A 1 210 ? 25.625 11.672 -1.432 1 97.94 210 VAL A N 1
ATOM 1702 C CA . VAL A 1 210 ? 26.547 11.945 -0.338 1 97.94 210 VAL A CA 1
ATOM 1703 C C . VAL A 1 210 ? 27.781 11.047 -0.461 1 97.94 210 VAL A C 1
ATOM 1705 O O . VAL A 1 210 ? 28.531 10.875 0.504 1 97.94 210 VAL A O 1
ATOM 1708 N N . GLY A 1 211 ? 27.906 10.398 -1.532 1 97.69 211 GLY A N 1
ATOM 1709 C CA . GLY A 1 211 ? 29.141 9.719 -1.856 1 97.69 211 GLY A CA 1
ATOM 1710 C C . GLY A 1 211 ? 29.125 8.242 -1.517 1 97.69 211 GLY A C 1
ATOM 1711 O O . GLY A 1 211 ? 30.172 7.598 -1.445 1 97.69 211 GLY A O 1
ATOM 1712 N N . VAL A 1 212 ? 27.969 7.641 -1.315 1 98.38 212 VAL A N 1
ATOM 1713 C CA . VAL A 1 212 ? 27.859 6.219 -1.019 1 98.38 212 VAL A CA 1
ATOM 1714 C C . VAL A 1 212 ? 27.578 5.445 -2.303 1 98.38 212 VAL A C 1
ATOM 1716 O O . VAL A 1 212 ? 26.656 5.797 -3.053 1 98.38 212 VAL A O 1
ATOM 1719 N N . ASP A 1 213 ? 28.375 4.434 -2.537 1 98 213 ASP A N 1
ATOM 1720 C CA . ASP A 1 213 ? 28.109 3.545 -3.664 1 98 213 ASP A CA 1
ATOM 1721 C C . ASP A 1 213 ? 27 2.551 -3.332 1 98 213 ASP A C 1
ATOM 1723 O O . ASP A 1 213 ? 27.016 1.911 -2.279 1 98 213 ASP A O 1
ATOM 1727 N N . VAL A 1 214 ? 26.016 2.451 -4.246 1 98.12 214 VAL A N 1
ATOM 1728 C CA . VAL A 1 214 ? 24.875 1.578 -3.971 1 98.12 214 VAL A CA 1
ATOM 1729 C C . VAL A 1 214 ? 24.797 0.482 -5.031 1 98.12 214 VAL A C 1
ATOM 1731 O O . VAL A 1 214 ? 25.094 0.725 -6.207 1 98.12 214 VAL A O 1
ATOM 1734 N N . GLN A 1 215 ? 24.469 -0.701 -4.602 1 96.75 215 GLN A N 1
ATOM 1735 C CA . GLN A 1 215 ? 24.266 -1.81 -5.527 1 96.75 215 GLN A CA 1
ATOM 1736 C C . GLN A 1 215 ? 23.094 -2.682 -5.098 1 96.75 215 GLN A C 1
ATOM 1738 O O . GLN A 1 215 ? 22.625 -2.578 -3.963 1 96.75 215 GLN A O 1
ATOM 1743 N N . LEU A 1 216 ? 22.594 -3.514 -5.988 1 96.25 216 LEU A N 1
ATOM 1744 C CA . LEU A 1 216 ? 21.5 -4.441 -5.715 1 96.25 216 LEU A CA 1
ATOM 1745 C C . LEU A 1 216 ? 22.016 -5.668 -4.961 1 96.25 216 LEU A C 1
ATOM 1747 O O . LEU A 1 216 ? 23.203 -5.98 -5 1 96.25 216 LEU A O 1
ATOM 1751 N N . MET A 1 217 ? 21.094 -6.297 -4.359 1 94.94 217 MET A N 1
ATOM 1752 C CA . MET A 1 217 ? 21.375 -7.559 -3.678 1 94.94 217 MET A CA 1
ATOM 1753 C C . MET A 1 217 ? 21.891 -8.609 -4.66 1 94.94 217 MET A C 1
ATOM 1755 O O . MET A 1 217 ? 21.375 -8.711 -5.777 1 94.94 217 MET A O 1
ATOM 1759 N N . SER A 1 218 ? 22.859 -9.383 -4.199 1 92.75 218 SER A N 1
ATOM 1760 C CA . SER A 1 218 ? 23.328 -10.523 -4.98 1 92.75 218 SER A CA 1
ATOM 1761 C C . SER A 1 218 ? 22.344 -11.68 -4.914 1 92.75 218 SER A C 1
ATOM 1763 O O . SER A 1 218 ? 21.422 -11.664 -4.105 1 92.75 218 SER A O 1
ATOM 1765 N N . LEU A 1 219 ? 22.531 -12.625 -5.785 1 91.31 219 LEU A N 1
ATOM 1766 C CA . LEU A 1 219 ? 21.703 -13.828 -5.754 1 91.31 219 LEU A CA 1
ATOM 1767 C C . LEU A 1 219 ? 21.844 -14.562 -4.426 1 91.31 219 LEU A C 1
ATOM 1769 O O . LEU A 1 219 ? 20.875 -15.086 -3.887 1 91.31 219 LEU A O 1
ATOM 1773 N N . GLU A 1 220 ? 23.047 -14.57 -3.918 1 93.25 220 GLU A N 1
ATOM 1774 C CA . GLU A 1 220 ? 23.312 -15.227 -2.639 1 93.25 220 GLU A CA 1
ATOM 1775 C C . GLU A 1 220 ? 22.484 -14.594 -1.518 1 93.25 220 GLU A C 1
ATOM 1777 O O . GLU A 1 220 ? 21.953 -15.297 -0.662 1 93.25 220 GLU A O 1
ATOM 1782 N N . MET A 1 221 ? 22.391 -13.336 -1.514 1 94.25 221 MET A N 1
ATOM 1783 C CA . MET A 1 221 ? 21.625 -12.625 -0.494 1 94.25 221 MET A CA 1
ATOM 1784 C C . MET A 1 221 ? 20.125 -12.914 -0.637 1 94.25 221 MET A C 1
ATOM 1786 O O . MET A 1 221 ? 19.422 -13.102 0.361 1 94.25 221 MET A O 1
ATOM 1790 N N . LYS A 1 222 ? 19.656 -12.977 -1.883 1 93.75 222 LYS A N 1
ATOM 1791 C CA . LYS A 1 222 ? 18.25 -13.273 -2.139 1 93.75 222 LYS A CA 1
ATOM 1792 C C . LYS A 1 222 ? 17.906 -14.688 -1.69 1 93.75 222 LYS A C 1
ATOM 1794 O O . LYS A 1 222 ? 16.781 -14.938 -1.222 1 93.75 222 LYS A O 1
ATOM 1799 N N . GLU A 1 223 ? 18.859 -15.586 -1.774 1 95 223 GLU A N 1
ATOM 1800 C CA . GLU A 1 223 ? 18.641 -16.984 -1.439 1 95 223 GLU A CA 1
ATOM 1801 C C . GLU A 1 223 ? 18.469 -17.172 0.063 1 95 223 GLU A C 1
ATOM 1803 O O . GLU A 1 223 ? 17.875 -18.172 0.503 1 95 223 GLU A O 1
ATOM 1808 N N . LEU A 1 224 ? 18.969 -16.234 0.837 1 96.88 224 LEU A N 1
ATOM 1809 C CA . LEU A 1 224 ? 18.812 -16.328 2.283 1 96.88 224 LEU A CA 1
ATOM 1810 C C . LEU A 1 224 ? 17.328 -16.438 2.662 1 96.88 224 LEU A C 1
ATOM 1812 O O . LEU A 1 224 ? 16.969 -17.203 3.553 1 96.88 224 LEU A O 1
ATOM 1816 N N . ARG A 1 225 ? 16.516 -15.68 1.929 1 96.44 225 ARG A N 1
ATOM 1817 C CA . ARG A 1 225 ? 15.078 -15.672 2.211 1 96.44 225 ARG A CA 1
ATOM 1818 C C . ARG A 1 225 ? 14.352 -16.719 1.374 1 96.44 225 ARG A C 1
ATOM 1820 O O . ARG A 1 225 ? 13.305 -17.234 1.779 1 96.44 225 ARG A O 1
ATOM 1827 N N . ALA A 1 226 ? 14.906 -17.109 0.281 1 97.5 226 ALA A N 1
ATOM 1828 C CA . ALA A 1 226 ? 14.273 -18.062 -0.627 1 97.5 226 ALA A CA 1
ATOM 1829 C C . ALA A 1 226 ? 14.273 -19.469 -0.033 1 97.5 226 ALA A C 1
ATOM 1831 O O . ALA A 1 226 ? 13.344 -20.25 -0.266 1 97.5 226 ALA A O 1
ATOM 1832 N N . VAL A 1 227 ? 15.344 -19.812 0.688 1 98.31 227 VAL A N 1
ATOM 1833 C CA . VAL A 1 227 ? 15.438 -21.094 1.359 1 98.31 227 VAL A CA 1
ATOM 1834 C C . VAL A 1 227 ? 14.828 -21 2.756 1 98.31 227 VAL A C 1
ATOM 1836 O O . VAL A 1 227 ? 15.32 -20.266 3.607 1 98.31 227 VAL A O 1
ATOM 1839 N N . LYS A 1 228 ? 13.844 -21.797 2.98 1 98.69 228 LYS A N 1
ATOM 1840 C CA . LYS A 1 228 ? 13.031 -21.641 4.188 1 98.69 228 LYS A CA 1
ATOM 1841 C C . LYS A 1 228 ? 13.602 -22.469 5.336 1 98.69 228 LYS A C 1
ATOM 1843 O O . LYS A 1 228 ? 14.102 -23.578 5.125 1 98.69 228 LYS A O 1
ATOM 1848 N N . SER A 1 229 ? 13.508 -21.938 6.531 1 98.44 229 SER A N 1
ATOM 1849 C CA . SER A 1 229 ? 13.758 -22.719 7.75 1 98.44 229 SER A CA 1
ATOM 1850 C C . SER A 1 229 ? 12.602 -23.656 8.055 1 98.44 229 SER A C 1
ATOM 1852 O O . SER A 1 229 ? 11.547 -23.578 7.43 1 98.44 229 SER A O 1
ATOM 1854 N N . GLU A 1 230 ? 12.828 -24.5 9.039 1 98.19 230 GLU A N 1
ATOM 1855 C CA . GLU A 1 230 ? 11.781 -25.438 9.438 1 98.19 230 GLU A CA 1
ATOM 1856 C C . GLU A 1 230 ? 10.555 -24.719 9.969 1 98.19 230 GLU A C 1
ATOM 1858 O O . GLU A 1 230 ? 9.422 -25.109 9.695 1 98.19 230 GLU A O 1
ATOM 1863 N N . THR A 1 231 ? 10.781 -23.672 10.672 1 98.56 231 THR A N 1
ATOM 1864 C CA . THR A 1 231 ? 9.664 -22.891 11.195 1 98.56 231 THR A CA 1
ATOM 1865 C C . THR A 1 231 ? 8.883 -22.25 10.062 1 98.56 231 THR A C 1
ATOM 1867 O O . THR A 1 231 ? 7.645 -22.234 10.078 1 98.56 231 THR A O 1
ATOM 1870 N N . GLU A 1 232 ? 9.578 -21.672 9.133 1 98.75 232 GLU A N 1
ATOM 1871 C CA . GLU A 1 232 ? 8.906 -21.094 7.969 1 98.75 232 GLU A CA 1
ATOM 1872 C C . GLU A 1 232 ? 8.07 -22.141 7.234 1 98.75 232 GLU A C 1
ATOM 1874 O O . GLU A 1 232 ? 6.953 -21.859 6.801 1 98.75 232 GLU A O 1
ATOM 1879 N N . LEU A 1 233 ? 8.625 -23.281 7.121 1 98.75 233 LEU A N 1
ATOM 1880 C CA . LEU A 1 233 ? 7.93 -24.359 6.426 1 98.75 233 LEU A CA 1
ATOM 1881 C C . LEU A 1 233 ? 6.656 -24.75 7.168 1 98.75 233 LEU A C 1
ATOM 1883 O O . LEU A 1 233 ? 5.625 -25.016 6.543 1 98.75 233 LEU A O 1
ATOM 1887 N N . ASP A 1 234 ? 6.738 -24.781 8.453 1 98.75 234 ASP A N 1
ATOM 1888 C CA . ASP A 1 234 ? 5.551 -25.078 9.25 1 98.75 234 ASP A CA 1
ATOM 1889 C C . ASP A 1 234 ? 4.457 -24.047 9.008 1 98.75 234 ASP A C 1
ATOM 1891 O O . ASP A 1 234 ? 3.285 -24.391 8.844 1 98.75 234 ASP A O 1
ATOM 1895 N N . ILE A 1 235 ? 4.824 -22.828 8.992 1 98.81 235 ILE A N 1
ATOM 1896 C CA . ILE A 1 235 ? 3.873 -21.734 8.758 1 98.81 235 ILE A CA 1
ATOM 1897 C C . ILE A 1 235 ? 3.264 -21.875 7.367 1 98.81 235 ILE A C 1
ATOM 1899 O O . ILE A 1 235 ? 2.039 -21.844 7.215 1 98.81 235 ILE A O 1
ATOM 1903 N N . LEU A 1 236 ? 4.129 -22.062 6.371 1 98.81 236 LEU A N 1
ATOM 1904 C CA . LEU A 1 236 ? 3.678 -22.156 4.988 1 98.81 236 LEU A CA 1
ATOM 1905 C C . LEU A 1 236 ? 2.775 -23.375 4.793 1 98.81 236 LEU A C 1
ATOM 1907 O O . LEU A 1 236 ? 1.77 -23.297 4.086 1 98.81 236 LEU A O 1
ATOM 1911 N N . ARG A 1 237 ? 3.125 -24.484 5.414 1 98.56 237 ARG A N 1
ATOM 1912 C CA . ARG A 1 237 ? 2.289 -25.672 5.328 1 98.56 237 ARG A CA 1
ATOM 1913 C C . ARG A 1 237 ? 0.911 -25.422 5.926 1 98.56 237 ARG A C 1
ATOM 1915 O O . ARG A 1 237 ? -0.108 -25.734 5.305 1 98.56 237 ARG A O 1
ATOM 1922 N N . GLY A 1 238 ? 0.89 -24.859 7.082 1 98.75 238 GLY A N 1
ATOM 1923 C CA . GLY A 1 238 ? -0.368 -24.594 7.762 1 98.75 238 GLY A CA 1
ATOM 1924 C C . GLY A 1 238 ? -1.296 -23.703 6.965 1 98.75 238 GLY A C 1
ATOM 1925 O O . GLY A 1 238 ? -2.457 -24.047 6.734 1 98.75 238 GLY A O 1
ATOM 1926 N N . VAL A 1 239 ? -0.82 -22.578 6.5 1 98.81 239 VAL A N 1
ATOM 1927 C CA . VAL A 1 239 ? -1.679 -21.578 5.887 1 98.81 239 VAL A CA 1
ATOM 1928 C C . VAL A 1 239 ? -2.096 -22.031 4.488 1 98.81 239 VAL A C 1
ATOM 1930 O O . VAL A 1 239 ? -3.215 -21.766 4.051 1 98.81 239 VAL A O 1
ATOM 1933 N N . ASN A 1 240 ? -1.236 -22.734 3.754 1 98.88 240 ASN A N 1
ATOM 1934 C CA . ASN A 1 240 ? -1.601 -23.188 2.416 1 98.88 240 ASN A CA 1
ATOM 1935 C C . ASN A 1 240 ? -2.568 -24.375 2.467 1 98.88 240 ASN A C 1
ATOM 1937 O O . ASN A 1 240 ? -3.502 -24.453 1.666 1 98.88 240 ASN A O 1
ATOM 1941 N N . GLU A 1 241 ? -2.357 -25.281 3.371 1 98.75 241 GLU A N 1
ATOM 1942 C CA . GLU A 1 241 ? -3.316 -26.375 3.523 1 98.75 241 GLU A CA 1
ATOM 1943 C C . GLU A 1 241 ? -4.68 -25.859 3.961 1 98.75 241 GLU A C 1
ATOM 1945 O O . GLU A 1 241 ? -5.711 -26.297 3.449 1 98.75 241 GLU A O 1
ATOM 1950 N N . PHE A 1 242 ? -4.656 -24.969 4.918 1 98.81 242 PHE A N 1
ATOM 1951 C CA . PHE A 1 242 ? -5.914 -24.359 5.34 1 98.81 242 PHE A CA 1
ATOM 1952 C C . PHE A 1 242 ? -6.629 -23.719 4.16 1 98.81 242 PHE A C 1
ATOM 1954 O O . PHE A 1 242 ? -7.848 -23.828 4.023 1 98.81 242 PHE A O 1
ATOM 1961 N N . THR A 1 243 ? -5.918 -22.984 3.334 1 98.88 243 THR A N 1
ATOM 1962 C CA . THR A 1 243 ? -6.492 -22.297 2.176 1 98.88 243 THR A CA 1
ATOM 1963 C C . THR A 1 243 ? -7.145 -23.312 1.228 1 98.88 243 THR A C 1
ATOM 1965 O O . THR A 1 243 ? -8.234 -23.062 0.706 1 98.88 243 THR A O 1
ATOM 1968 N N . VAL A 1 244 ? -6.508 -24.422 1.022 1 98.81 244 VAL A N 1
ATOM 1969 C CA . VAL A 1 244 ? -7.094 -25.453 0.181 1 98.81 244 VAL A CA 1
ATOM 1970 C C . VAL A 1 244 ? -8.391 -25.969 0.808 1 98.81 244 VAL A C 1
ATOM 1972 O O . VAL A 1 244 ? -9.398 -26.141 0.114 1 98.81 244 VAL A O 1
ATOM 1975 N N . GLN A 1 245 ? -8.352 -26.188 2.09 1 98.81 245 GLN A N 1
ATOM 1976 C CA . GLN A 1 245 ? -9.555 -26.656 2.773 1 98.81 245 GLN A CA 1
ATOM 1977 C C . GLN A 1 245 ? -10.672 -25.625 2.674 1 98.81 245 GLN A C 1
ATOM 1979 O O . GLN A 1 245 ? -11.852 -25.984 2.588 1 98.81 245 GLN A O 1
ATOM 1984 N N . LEU A 1 246 ? -10.281 -24.422 2.725 1 98.88 246 LEU A N 1
ATOM 1985 C CA . LEU A 1 246 ? -11.266 -23.359 2.545 1 98.88 246 LEU A CA 1
ATOM 1986 C C . LEU A 1 246 ? -11.906 -23.438 1.163 1 98.88 246 LEU A C 1
ATOM 1988 O O . LEU A 1 246 ? -13.133 -23.375 1.037 1 98.88 246 LEU A O 1
ATOM 1992 N N . VAL A 1 247 ? -11.156 -23.625 0.135 1 98.81 247 VAL A N 1
ATOM 1993 C CA . VAL A 1 247 ? -11.68 -23.734 -1.223 1 98.81 247 VAL A CA 1
ATOM 1994 C C . VAL A 1 247 ? -12.57 -24.984 -1.332 1 98.81 247 VAL A C 1
ATOM 1996 O O . VAL A 1 247 ? -13.633 -24.938 -1.959 1 98.81 247 VAL A O 1
ATOM 1999 N N . ARG A 1 248 ? -12.141 -26.062 -0.742 1 98.69 248 ARG A N 1
ATOM 2000 C CA . ARG A 1 248 ? -12.93 -27.281 -0.741 1 98.69 248 ARG A CA 1
ATOM 2001 C C . ARG A 1 248 ? -14.281 -27.062 -0.064 1 98.69 248 ARG A C 1
ATOM 2003 O O . ARG A 1 248 ? -15.305 -27.562 -0.526 1 98.69 248 ARG A O 1
ATOM 2010 N N . SER A 1 249 ? -14.25 -26.328 1.002 1 98.62 249 SER A N 1
ATOM 2011 C CA . SER A 1 249 ? -15.492 -26.016 1.701 1 98.62 249 SER A CA 1
ATOM 2012 C C . SER A 1 249 ? -16.406 -25.141 0.847 1 98.62 249 SER A C 1
ATOM 2014 O O . SER A 1 249 ? -17.625 -25.344 0.812 1 98.62 249 SER A O 1
ATOM 2016 N N . LEU A 1 250 ? -15.836 -24.156 0.217 1 98.62 250 LEU A N 1
ATOM 2017 C CA . LEU A 1 250 ? -16.609 -23.328 -0.701 1 98.62 250 LEU A CA 1
ATOM 2018 C C . LEU A 1 250 ? -17.219 -24.172 -1.812 1 98.62 250 LEU A C 1
ATOM 2020 O O . LEU A 1 250 ? -18.406 -24 -2.145 1 98.62 250 LEU A O 1
ATOM 2024 N N . GLN A 1 251 ? -16.422 -25.016 -2.365 1 98.62 251 GLN A N 1
ATOM 2025 C CA . GLN A 1 251 ? -16.891 -25.859 -3.471 1 98.62 251 GLN A CA 1
ATOM 2026 C C . GLN A 1 251 ? -18.156 -26.625 -3.096 1 98.62 251 GLN A C 1
ATOM 2028 O O . GLN A 1 251 ? -19.094 -26.703 -3.895 1 98.62 251 GLN A O 1
ATOM 2033 N N . LYS A 1 252 ? -18.281 -27.094 -1.919 1 98.12 252 LYS A N 1
ATOM 2034 C CA . LYS A 1 252 ? -19.406 -27.891 -1.451 1 98.12 252 LYS A CA 1
ATOM 2035 C C . LYS A 1 252 ? -20.656 -27.047 -1.316 1 98.12 252 LYS A C 1
ATOM 2037 O O . LYS A 1 252 ? -21.781 -27.578 -1.29 1 98.12 252 LYS A O 1
ATOM 2042 N N . CYS A 1 253 ? -20.422 -25.75 -1.229 1 98.06 253 CYS A N 1
ATOM 2043 C CA . CYS A 1 253 ? -21.547 -24.906 -0.825 1 98.06 253 CYS A CA 1
ATOM 2044 C C . CYS A 1 253 ? -21.922 -23.938 -1.938 1 98.06 253 CYS A C 1
ATOM 2046 O O . CYS A 1 253 ? -23 -23.344 -1.905 1 98.06 253 CYS A O 1
ATOM 2048 N N . ILE A 1 254 ? -21.078 -23.734 -2.918 1 97.81 254 ILE A N 1
ATOM 2049 C CA . ILE A 1 254 ? -21.359 -22.812 -4.02 1 97.81 254 ILE A CA 1
ATOM 2050 C C . ILE A 1 254 ? -22.5 -23.359 -4.867 1 97.81 254 ILE A C 1
ATOM 2052 O O . ILE A 1 254 ? -22.578 -24.562 -5.129 1 97.81 254 ILE A O 1
ATOM 2056 N N . LYS A 1 255 ? -23.359 -22.422 -5.328 1 96.31 255 LYS A N 1
ATOM 2057 C CA . LYS A 1 255 ? -24.516 -22.797 -6.137 1 96.31 255 LYS A CA 1
ATOM 2058 C C . LYS A 1 255 ? -24.656 -21.875 -7.352 1 96.31 255 LYS A C 1
ATOM 2060 O O . LYS A 1 255 ? -24.281 -20.703 -7.293 1 96.31 255 LYS A O 1
ATOM 2065 N N . VAL A 1 256 ? -25.25 -22.484 -8.352 1 96.44 256 VAL A N 1
ATOM 2066 C CA . VAL A 1 256 ? -25.609 -21.688 -9.508 1 96.44 256 VAL A CA 1
ATOM 2067 C C . VAL A 1 256 ? -26.516 -20.531 -9.078 1 96.44 256 VAL A C 1
ATOM 2069 O O . VAL A 1 256 ? -27.406 -20.703 -8.242 1 96.44 256 VAL A O 1
ATOM 2072 N N . GLY A 1 257 ? -26.219 -19.344 -9.586 1 95.88 257 GLY A N 1
ATOM 2073 C CA . GLY A 1 257 ? -27 -18.172 -9.25 1 95.88 257 GLY A CA 1
ATOM 2074 C C . GLY A 1 257 ? -26.297 -17.234 -8.289 1 95.88 257 GLY A C 1
ATOM 2075 O O . GLY A 1 257 ? -26.703 -16.094 -8.109 1 95.88 257 GLY A O 1
ATOM 2076 N N . MET A 1 258 ? -25.266 -17.688 -7.75 1 95.62 258 MET A N 1
ATOM 2077 C CA . MET A 1 258 ? -24.484 -16.828 -6.848 1 95.62 258 MET A CA 1
ATOM 2078 C C . MET A 1 258 ? -23.656 -15.82 -7.625 1 95.62 258 MET A C 1
ATOM 2080 O O . MET A 1 258 ? -23.188 -16.109 -8.727 1 95.62 258 MET A O 1
ATOM 2084 N N . SER A 1 259 ? -23.438 -14.695 -6.996 1 95 259 SER A N 1
ATOM 2085 C CA . SER A 1 259 ? -22.594 -13.68 -7.605 1 95 259 SER A CA 1
ATOM 2086 C C . SER A 1 259 ? -21.125 -13.883 -7.223 1 95 259 SER A C 1
ATOM 2088 O O . SER A 1 259 ? -20.828 -14.508 -6.207 1 95 259 SER A O 1
ATOM 2090 N N . GLN A 1 260 ? -20.281 -13.352 -8.07 1 94.56 260 GLN A N 1
ATOM 2091 C CA . GLN A 1 260 ? -18.844 -13.328 -7.754 1 94.56 260 GLN A CA 1
ATOM 2092 C C . GLN A 1 260 ? -18.594 -12.672 -6.398 1 94.56 260 GLN A C 1
ATOM 2094 O O . GLN A 1 260 ? -17.812 -13.172 -5.594 1 94.56 260 GLN A O 1
ATOM 2099 N N . GLU A 1 261 ? -19.25 -11.586 -6.156 1 94.12 261 GLU A N 1
ATOM 2100 C CA . GLU A 1 261 ? -19.078 -10.805 -4.938 1 94.12 261 GLU A CA 1
ATOM 2101 C C . GLU A 1 261 ? -19.469 -11.609 -3.701 1 94.12 261 GLU A C 1
ATOM 2103 O O . GLU A 1 261 ? -18.828 -11.492 -2.652 1 94.12 261 GLU A O 1
ATOM 2108 N N . SER A 1 262 ? -20.516 -12.328 -3.865 1 95.56 262 SER A N 1
ATOM 2109 C CA . SER A 1 262 ? -20.953 -13.156 -2.74 1 95.56 262 SER A CA 1
ATOM 2110 C C . SER A 1 262 ? -19.891 -14.172 -2.354 1 95.56 262 SER A C 1
ATOM 2112 O O . SER A 1 262 ? -19.656 -14.422 -1.167 1 95.56 262 SER A O 1
ATOM 2114 N N . ILE A 1 263 ? -19.25 -14.742 -3.301 1 97.19 263 ILE A N 1
ATOM 2115 C CA . ILE A 1 263 ? -18.219 -15.734 -3.035 1 97.19 263 ILE A CA 1
ATOM 2116 C C . ILE A 1 263 ? -17 -15.062 -2.412 1 97.19 263 ILE A C 1
ATOM 2118 O O . ILE A 1 263 ? -16.422 -15.57 -1.439 1 97.19 263 ILE A O 1
ATOM 2122 N N . VAL A 1 264 ? -16.609 -13.953 -2.941 1 97.25 264 VAL A N 1
ATOM 2123 C CA . VAL A 1 264 ? -15.469 -13.203 -2.412 1 97.25 264 VAL A CA 1
ATOM 2124 C C . VAL A 1 264 ? -15.727 -12.828 -0.953 1 97.25 264 VAL A C 1
ATOM 2126 O O . VAL A 1 264 ? -14.867 -13.031 -0.093 1 97.25 264 VAL A O 1
ATOM 2129 N N . GLU A 1 265 ? -16.891 -12.344 -0.707 1 96.69 265 GLU A N 1
ATOM 2130 C CA . GLU A 1 265 ? -17.25 -11.914 0.641 1 96.69 265 GLU A CA 1
ATOM 2131 C C . GLU A 1 265 ? -17.25 -13.094 1.613 1 96.69 265 GLU A C 1
ATOM 2133 O O . GLU A 1 265 ? -16.75 -12.969 2.738 1 96.69 265 GLU A O 1
ATOM 2138 N N . ALA A 1 266 ? -17.797 -14.117 1.192 1 98.06 266 ALA A N 1
ATOM 2139 C CA . ALA A 1 266 ? -17.812 -15.312 2.041 1 98.06 266 ALA A CA 1
ATOM 2140 C C . ALA A 1 266 ? -16.391 -15.781 2.34 1 98.06 266 ALA A C 1
ATOM 2142 O O . ALA A 1 266 ? -16.078 -16.109 3.486 1 98.06 266 ALA A O 1
ATOM 2143 N N . ALA A 1 267 ? -15.609 -15.867 1.346 1 98.62 267 ALA A N 1
ATOM 2144 C CA . ALA A 1 267 ? -14.227 -16.312 1.52 1 98.62 267 ALA A CA 1
ATOM 2145 C C . ALA A 1 267 ? -13.477 -15.391 2.488 1 98.62 267 ALA A C 1
ATOM 2147 O O . ALA A 1 267 ? -12.773 -15.867 3.381 1 98.62 267 ALA A O 1
ATOM 2148 N N . GLU A 1 268 ? -13.633 -14.125 2.289 1 98.44 268 GLU A N 1
ATOM 2149 C CA . GLU A 1 268 ? -13.023 -13.164 3.201 1 98.44 268 GLU A CA 1
ATOM 2150 C C . GLU A 1 268 ? -13.484 -13.391 4.637 1 98.44 268 GLU A C 1
ATOM 2152 O O . GLU A 1 268 ? -12.68 -13.359 5.566 1 98.44 268 GLU A O 1
ATOM 2157 N N . GLY A 1 269 ? -14.758 -13.578 4.766 1 98.25 269 GLY A N 1
ATOM 2158 C CA . GLY A 1 269 ? -15.32 -13.852 6.078 1 98.25 269 GLY A CA 1
ATOM 2159 C C . GLY A 1 269 ? -14.75 -15.094 6.727 1 98.25 269 GLY A C 1
ATOM 2160 O O . GLY A 1 269 ? -14.508 -15.125 7.934 1 98.25 269 GLY A O 1
ATOM 2161 N N . LEU A 1 270 ? -14.562 -16.078 5.941 1 98.62 270 LEU A N 1
ATOM 2162 C CA . LEU A 1 270 ? -14.031 -17.344 6.445 1 98.62 270 LEU A CA 1
ATOM 2163 C C . LEU A 1 270 ? -12.609 -17.156 6.961 1 98.62 270 LEU A C 1
ATOM 2165 O O . LEU A 1 270 ? -12.281 -17.609 8.062 1 98.62 270 LEU A O 1
ATOM 2169 N N . PHE A 1 271 ? -11.766 -16.547 6.211 1 98.81 271 PHE A N 1
ATOM 2170 C CA . PHE A 1 271 ? -10.406 -16.266 6.656 1 98.81 271 PHE A CA 1
ATOM 2171 C C . PHE A 1 271 ? -10.414 -15.422 7.922 1 98.81 271 PHE A C 1
ATOM 2173 O O . PHE A 1 271 ? -9.625 -15.664 8.844 1 98.81 271 PHE A O 1
ATOM 2180 N N . THR A 1 272 ? -11.281 -14.43 7.93 1 98.19 272 THR A N 1
ATOM 2181 C CA . THR A 1 272 ? -11.375 -13.531 9.07 1 98.19 272 THR A CA 1
ATOM 2182 C C . THR A 1 272 ? -11.789 -14.289 10.328 1 98.19 272 THR A C 1
ATOM 2184 O O . THR A 1 272 ? -11.188 -14.102 11.391 1 98.19 272 THR A O 1
ATOM 2187 N N . GLN A 1 273 ? -12.758 -15.102 10.188 1 97.81 273 GLN A N 1
ATOM 2188 C CA . GLN A 1 273 ? -13.234 -15.898 11.312 1 97.81 273 GLN A CA 1
ATOM 2189 C C . GLN A 1 273 ? -12.141 -16.828 11.836 1 97.81 273 GLN A C 1
ATOM 2191 O O . GLN A 1 273 ? -12.062 -17.078 13.039 1 97.81 273 GLN A O 1
ATOM 2196 N N . ALA A 1 274 ? -11.352 -17.234 10.961 1 98.31 274 ALA A N 1
ATOM 2197 C CA . ALA A 1 274 ? -10.266 -18.141 11.336 1 98.31 274 ALA A CA 1
ATOM 2198 C C . ALA A 1 274 ? -9.086 -17.359 11.906 1 98.31 274 ALA A C 1
ATOM 2200 O O . ALA A 1 274 ? -8.086 -17.953 12.328 1 98.31 274 ALA A O 1
ATOM 2201 N N . GLY A 1 275 ? -9.078 -16.078 11.828 1 97.12 275 GLY A N 1
ATOM 2202 C CA . GLY A 1 275 ? -8.062 -15.258 12.453 1 97.12 275 GLY A CA 1
ATOM 2203 C C . GLY A 1 275 ? -6.977 -14.82 11.484 1 97.12 275 GLY A C 1
ATOM 2204 O O . GLY A 1 275 ? -5.961 -14.25 11.898 1 97.12 275 GLY A O 1
ATOM 2205 N N . VAL A 1 276 ? -7.172 -15.086 10.188 1 97.94 276 VAL A N 1
ATOM 2206 C CA . VAL A 1 276 ? -6.133 -14.75 9.219 1 97.94 276 VAL A CA 1
ATOM 2207 C C . VAL A 1 276 ? -6.719 -13.891 8.109 1 97.94 276 VAL A C 1
ATOM 2209 O O . VAL A 1 276 ? -6.293 -13.977 6.953 1 97.94 276 VAL A O 1
ATOM 2212 N N . GLY A 1 277 ? -7.656 -13.062 8.406 1 96.81 277 GLY A N 1
ATOM 2213 C CA . GLY A 1 277 ? -8.367 -12.266 7.418 1 96.81 277 GLY A CA 1
ATOM 2214 C C . GLY A 1 277 ? -7.535 -11.117 6.871 1 96.81 277 GLY A C 1
ATOM 2215 O O . GLY A 1 277 ? -7.77 -10.648 5.758 1 96.81 277 GLY A O 1
ATOM 2216 N N . ALA A 1 278 ? -6.543 -10.578 7.535 1 92.5 278 ALA A N 1
ATOM 2217 C CA . ALA A 1 278 ? -5.789 -9.375 7.184 1 92.5 278 ALA A CA 1
ATOM 2218 C C . ALA A 1 278 ? -5 -9.578 5.895 1 92.5 278 ALA A C 1
ATOM 2220 O O . ALA A 1 278 ? -4.809 -8.641 5.121 1 92.5 278 ALA A O 1
ATOM 2221 N N . GLY A 1 279 ? -4.629 -10.719 5.57 1 94.94 279 GLY A N 1
ATOM 2222 C CA . GLY A 1 279 ? -3.834 -10.984 4.383 1 94.94 279 GLY A CA 1
ATOM 2223 C C . GLY A 1 279 ? -4.652 -11.516 3.221 1 94.94 279 GLY A C 1
ATOM 2224 O O . GLY A 1 279 ? -4.102 -11.898 2.188 1 94.94 279 GLY A O 1
ATOM 2225 N N . PHE A 1 280 ? -5.957 -11.297 3.309 1 97.38 280 PHE A N 1
ATOM 2226 C CA . PHE A 1 280 ? -6.852 -11.93 2.346 1 97.38 280 PHE A CA 1
ATOM 2227 C C . PHE A 1 280 ? -6.73 -11.266 0.979 1 97.38 280 PHE A C 1
ATOM 2229 O O . PHE A 1 280 ? -6.664 -10.039 0.883 1 97.38 280 PHE A O 1
ATOM 2236 N N . TRP A 1 281 ? -6.793 -12.078 -0.062 1 95.94 281 TRP A N 1
ATOM 2237 C CA . TRP A 1 281 ? -6.961 -11.664 -1.452 1 95.94 281 TRP A CA 1
ATOM 2238 C C . TRP A 1 281 ? -7.609 -12.781 -2.271 1 95.94 281 TRP A C 1
ATOM 2240 O O . TRP A 1 281 ? -7.547 -13.953 -1.897 1 95.94 281 TRP A O 1
ATOM 2250 N N . SER A 1 282 ? -8.281 -12.367 -3.352 1 96.06 282 SER A N 1
ATOM 2251 C CA . SER A 1 282 ? -8.859 -13.398 -4.203 1 96.06 282 SER A CA 1
ATOM 2252 C C . SER A 1 282 ? -9.156 -12.859 -5.598 1 96.06 282 SER A C 1
ATOM 2254 O O . SER A 1 282 ? -9.328 -11.648 -5.777 1 96.06 282 SER A O 1
ATOM 2256 N N . ILE A 1 283 ? -9.102 -13.742 -6.512 1 94.56 283 ILE A N 1
ATOM 2257 C CA . ILE A 1 283 ? -9.633 -13.594 -7.859 1 94.56 283 ILE A CA 1
ATOM 2258 C C . ILE A 1 283 ? -10.617 -14.719 -8.156 1 94.56 283 ILE A C 1
ATOM 2260 O O . ILE A 1 283 ? -10.242 -15.891 -8.18 1 94.56 283 ILE A O 1
ATOM 2264 N N . ILE A 1 284 ? -11.828 -14.367 -8.289 1 96.19 284 ILE A N 1
ATOM 2265 C CA . ILE A 1 284 ? -12.883 -15.328 -8.586 1 96.19 284 ILE A CA 1
ATOM 2266 C C . ILE A 1 284 ? -13.477 -15.039 -9.961 1 96.19 284 ILE A C 1
ATOM 2268 O O . ILE A 1 284 ? -14.039 -13.961 -10.18 1 96.19 284 ILE A O 1
ATOM 2272 N N . LEU A 1 285 ? -13.352 -15.977 -10.875 1 95.19 285 LEU A N 1
ATOM 2273 C CA . LEU A 1 285 ? -13.773 -15.766 -12.25 1 95.19 285 LEU A CA 1
ATOM 2274 C C . LEU A 1 285 ? -14.68 -16.891 -12.727 1 95.19 285 LEU A C 1
ATOM 2276 O O . LEU A 1 285 ? -14.438 -18.062 -12.414 1 95.19 285 LEU A O 1
ATOM 2280 N N . PHE A 1 286 ? -15.766 -16.516 -13.5 1 95.44 286 PHE A N 1
ATOM 2281 C CA . PHE A 1 286 ? -16.719 -17.484 -14.016 1 95.44 286 PHE A CA 1
ATOM 2282 C C . PHE A 1 286 ? -16.547 -17.656 -15.523 1 95.44 286 PHE A C 1
ATOM 2284 O O . PHE A 1 286 ? -16.484 -16.672 -16.266 1 95.44 286 PHE A O 1
ATOM 2291 N N . GLY A 1 287 ? -16.516 -18.844 -15.93 1 93.38 287 GLY A N 1
ATOM 2292 C CA . GLY A 1 287 ? -16.578 -19.141 -17.344 1 93.38 287 GLY A CA 1
ATOM 2293 C C . GLY A 1 287 ? -15.578 -18.344 -18.172 1 93.38 287 GLY A C 1
ATOM 2294 O O . GLY A 1 287 ? -14.383 -18.344 -17.875 1 93.38 287 GLY A O 1
ATOM 2295 N N . GLU A 1 288 ? -16.094 -17.578 -19.062 1 91.94 288 GLU A N 1
ATOM 2296 C CA . GLU A 1 288 ? -15.258 -16.891 -20.047 1 91.94 288 GLU A CA 1
ATOM 2297 C C . GLU A 1 288 ? -14.438 -15.789 -19.375 1 91.94 288 GLU A C 1
ATOM 2299 O O . GLU A 1 288 ? -13.398 -15.375 -19.906 1 91.94 288 GLU A O 1
ATOM 2304 N N . GLN A 1 289 ? -14.805 -15.336 -18.219 1 90.88 289 GLN A N 1
ATOM 2305 C CA . GLN A 1 289 ? -14.016 -14.336 -17.516 1 90.88 289 GLN A CA 1
ATOM 2306 C C . GLN A 1 289 ? -12.617 -14.867 -17.188 1 90.88 289 GLN A C 1
ATOM 2308 O O . GLN A 1 289 ? -11.656 -14.102 -17.109 1 90.88 289 GLN A O 1
ATOM 2313 N N . ALA A 1 290 ? -12.578 -16.156 -17.094 1 93.25 290 ALA A N 1
ATOM 2314 C CA . ALA A 1 290 ? -11.336 -16.766 -16.641 1 93.25 290 ALA A CA 1
ATOM 2315 C C . ALA A 1 290 ? -10.289 -16.781 -17.75 1 93.25 290 ALA A C 1
ATOM 2317 O O . ALA A 1 290 ? -9.133 -17.156 -17.516 1 93.25 290 ALA A O 1
ATOM 2318 N N . ALA A 1 291 ? -10.688 -16.359 -18.922 1 90.94 291 ALA A N 1
ATOM 2319 C CA . ALA A 1 291 ? -9.727 -16.234 -20.016 1 90.94 291 ALA A CA 1
ATOM 2320 C C . ALA A 1 291 ? -8.703 -15.141 -19.719 1 90.94 291 ALA A C 1
ATOM 2322 O O . ALA A 1 291 ? -7.645 -15.078 -20.344 1 90.94 291 ALA A O 1
ATOM 2323 N N . ASN A 1 292 ? -9.055 -14.289 -18.75 1 84.81 292 ASN A N 1
ATOM 2324 C CA . ASN A 1 292 ? -8.141 -13.273 -18.234 1 84.81 292 ASN A CA 1
ATOM 2325 C C . ASN A 1 292 ? -7.777 -13.539 -16.781 1 84.81 292 ASN A C 1
ATOM 2327 O O . ASN A 1 292 ? -8.469 -13.07 -15.867 1 84.81 292 ASN A O 1
ATOM 2331 N N . PRO A 1 293 ? -6.645 -14.109 -16.625 1 76.62 293 PRO A N 1
ATOM 2332 C CA . PRO A 1 293 ? -6.387 -14.68 -15.297 1 76.62 293 PRO A CA 1
ATOM 2333 C C . PRO A 1 293 ? -6.215 -13.609 -14.219 1 76.62 293 PRO A C 1
ATOM 2335 O O . PRO A 1 293 ? -6.34 -13.906 -13.023 1 76.62 293 PRO A O 1
ATOM 2338 N N . HIS A 1 294 ? -5.824 -12.352 -14.461 1 73.62 294 HIS A N 1
ATOM 2339 C CA . HIS A 1 294 ? -5.633 -11.367 -13.398 1 73.62 294 HIS A CA 1
ATOM 2340 C C . HIS A 1 294 ? -6.84 -10.438 -13.289 1 73.62 294 HIS A C 1
ATOM 2342 O O . HIS A 1 294 ? -6.793 -9.438 -12.57 1 73.62 294 HIS A O 1
ATOM 2348 N N . GLY A 1 295 ? -7.895 -10.75 -13.836 1 69.31 295 GLY A N 1
ATOM 2349 C CA . GLY A 1 295 ? -9.102 -10.055 -13.43 1 69.31 295 GLY A CA 1
ATOM 2350 C C . GLY A 1 295 ? -10.086 -9.844 -14.57 1 69.31 295 GLY A C 1
ATOM 2351 O O . GLY A 1 295 ? -9.688 -9.836 -15.742 1 69.31 295 GLY A O 1
ATOM 2352 N N . GLY A 1 296 ? -11.234 -10.172 -14.297 1 64.88 296 GLY A N 1
ATOM 2353 C CA . GLY A 1 296 ? -12.375 -9.969 -15.164 1 64.88 296 GLY A CA 1
ATOM 2354 C C . GLY A 1 296 ? -13.352 -8.93 -14.641 1 64.88 296 GLY A C 1
ATOM 2355 O O . GLY A 1 296 ? -13.086 -8.281 -13.625 1 64.88 296 GLY A O 1
ATOM 2356 N N . GLY A 1 297 ? -14.328 -8.562 -15.281 1 67.25 297 GLY A N 1
ATOM 2357 C CA . GLY A 1 297 ? -15.406 -7.656 -14.922 1 67.25 297 GLY A CA 1
ATOM 2358 C C . GLY A 1 297 ? -16.078 -8.023 -13.617 1 67.25 297 GLY A C 1
ATOM 2359 O O . GLY A 1 297 ? -15.766 -9.055 -13.016 1 67.25 297 GLY A O 1
ATOM 2360 N N . LYS A 1 298 ? -16.656 -7.215 -12.922 1 74.88 298 LYS A N 1
ATOM 2361 C CA . LYS A 1 298 ? -17.422 -7.402 -11.688 1 74.88 298 LYS A CA 1
ATOM 2362 C C . LYS A 1 298 ? -18.906 -7.605 -11.984 1 74.88 298 LYS A C 1
ATOM 2364 O O . LYS A 1 298 ? -19.344 -7.395 -13.117 1 74.88 298 LYS A O 1
ATOM 2369 N N . GLY A 1 299 ? -19.547 -8.258 -11.062 1 82 299 GLY A N 1
ATOM 2370 C CA . GLY A 1 299 ? -21 -8.281 -11.102 1 82 299 GLY A CA 1
ATOM 2371 C C . GLY A 1 299 ? -21.547 -9.484 -11.828 1 82 299 GLY A C 1
ATOM 2372 O O . GLY A 1 299 ? -22.734 -9.508 -12.195 1 82 299 GLY A O 1
ATOM 2373 N N . ARG A 1 300 ? -20.797 -10.492 -12.062 1 90.69 300 ARG A N 1
ATOM 2374 C CA . ARG A 1 300 ? -21.281 -11.672 -12.789 1 90.69 300 ARG A CA 1
ATOM 2375 C C . ARG A 1 300 ? -21.984 -12.641 -11.852 1 90.69 300 ARG A C 1
ATOM 2377 O O . ARG A 1 300 ? -21.641 -12.727 -10.664 1 90.69 300 ARG A O 1
ATOM 2384 N N . VAL A 1 301 ? -22.938 -13.328 -12.422 1 95.38 301 VAL A N 1
ATOM 2385 C CA . VAL A 1 301 ? -23.656 -14.383 -11.719 1 95.38 301 VAL A CA 1
ATOM 2386 C C . VAL A 1 301 ? -23.312 -15.742 -12.328 1 95.38 301 VAL A C 1
ATOM 2388 O O . VAL A 1 301 ? -23.25 -15.891 -13.547 1 95.38 301 VAL A O 1
ATOM 2391 N N . LEU A 1 302 ? -23.109 -16.703 -11.508 1 96.62 302 LEU A N 1
ATOM 2392 C CA . LEU A 1 302 ? -22.672 -18.031 -11.938 1 96.62 302 LEU A CA 1
ATOM 2393 C C . LEU A 1 302 ? -23.781 -18.75 -12.695 1 96.62 302 LEU A C 1
ATOM 2395 O O . LEU A 1 302 ? -24.906 -18.859 -12.195 1 96.62 302 LEU A O 1
ATOM 2399 N N . ARG A 1 303 ? -23.453 -19.234 -13.836 1 95.12 303 ARG A N 1
ATOM 2400 C CA . ARG A 1 303 ? -24.391 -20 -14.641 1 95.12 303 ARG A CA 1
ATOM 2401 C C . ARG A 1 303 ? -24.031 -21.484 -14.625 1 95.12 303 ARG A C 1
ATOM 2403 O O . ARG A 1 303 ? -22.875 -21.844 -14.383 1 95.12 303 ARG A O 1
ATOM 2410 N N . ASP A 1 304 ? -25.031 -22.297 -14.844 1 95.44 304 ASP A N 1
ATOM 2411 C CA . ASP A 1 304 ? -24.766 -23.719 -14.984 1 95.44 304 ASP A CA 1
ATOM 2412 C C . ASP A 1 304 ? -23.859 -24 -16.188 1 95.44 304 ASP A C 1
ATOM 2414 O O . ASP A 1 304 ? -23.969 -23.328 -17.219 1 95.44 304 ASP A O 1
ATOM 2418 N N . GLY A 1 305 ? -22.938 -24.906 -15.977 1 94.69 305 GLY A N 1
ATOM 2419 C CA . GLY A 1 305 ? -22.047 -25.266 -17.062 1 94.69 305 GLY A CA 1
ATOM 2420 C C . GLY A 1 305 ? -20.797 -24.422 -17.109 1 94.69 305 GLY A C 1
ATOM 2421 O O . GLY A 1 305 ? -19.984 -24.531 -18.031 1 94.69 305 GLY A O 1
ATOM 2422 N N . GLU A 1 306 ? -20.594 -23.609 -16.172 1 95.19 306 GLU A N 1
ATOM 2423 C CA . GLU A 1 306 ? -19.406 -22.766 -16.094 1 95.19 306 GLU A CA 1
ATOM 2424 C C . GLU A 1 306 ? -18.484 -23.219 -14.953 1 95.19 306 GLU A C 1
ATOM 2426 O O . GLU A 1 306 ? -18.953 -23.594 -13.883 1 95.19 306 GLU A O 1
ATOM 2431 N N . PHE A 1 307 ? -17.188 -23.188 -15.258 1 97.12 307 PHE A N 1
ATOM 2432 C CA . PHE A 1 307 ? -16.219 -23.344 -14.18 1 97.12 307 PHE A CA 1
ATOM 2433 C C . PHE A 1 307 ? -16.156 -22.094 -13.312 1 97.12 307 PHE A C 1
ATOM 2435 O O . PHE A 1 307 ? -16.484 -21 -13.773 1 97.12 307 PHE A O 1
ATOM 2442 N N . VAL A 1 308 ? -15.828 -22.328 -12.117 1 97.38 308 VAL A N 1
ATOM 2443 C CA . VAL A 1 308 ? -15.438 -21.25 -11.211 1 97.38 308 VAL A CA 1
ATOM 2444 C C . VAL A 1 308 ? -13.938 -21.312 -10.938 1 97.38 308 VAL A C 1
ATOM 2446 O O . VAL A 1 308 ? -13.461 -22.266 -10.305 1 97.38 308 VAL A O 1
ATOM 2449 N N . LEU A 1 309 ? -13.172 -20.375 -11.438 1 97.62 309 LEU A N 1
ATOM 2450 C CA . LEU A 1 309 ? -11.758 -20.281 -11.094 1 97.62 309 LEU A CA 1
ATOM 2451 C C . LEU A 1 309 ? -11.57 -19.484 -9.812 1 97.62 309 LEU A C 1
ATOM 2453 O O . LEU A 1 309 ? -11.969 -18.312 -9.734 1 97.62 309 LEU A O 1
ATOM 2457 N N . VAL A 1 310 ? -11.008 -20.109 -8.812 1 97.88 310 VAL A N 1
ATOM 2458 C CA . VAL A 1 310 ? -10.758 -19.5 -7.512 1 97.88 310 VAL A CA 1
ATOM 2459 C C . VAL A 1 310 ? -9.258 -19.375 -7.277 1 97.88 310 VAL A C 1
ATOM 2461 O O . VAL A 1 310 ? -8.578 -20.375 -7.02 1 97.88 310 VAL A O 1
ATOM 2464 N N . ASP A 1 311 ? -8.719 -18.25 -7.438 1 97.62 311 ASP A N 1
ATOM 2465 C CA . ASP A 1 311 ? -7.355 -17.891 -7.051 1 97.62 311 ASP A CA 1
ATOM 2466 C C . ASP A 1 311 ? -7.348 -17.078 -5.758 1 97.62 311 ASP A C 1
ATOM 2468 O O . ASP A 1 311 ? -7.863 -15.961 -5.719 1 97.62 311 ASP A O 1
ATOM 2472 N N . ILE A 1 312 ? -6.734 -17.688 -4.711 1 98.19 312 ILE A N 1
ATOM 2473 C CA . ILE A 1 312 ? -7.078 -17.141 -3.402 1 98.19 312 ILE A CA 1
ATOM 2474 C C . ILE A 1 312 ? -5.922 -17.375 -2.43 1 98.19 312 ILE A C 1
ATOM 2476 O O . ILE A 1 312 ? -5.129 -18.297 -2.609 1 98.19 312 ILE A O 1
ATOM 2480 N N . GLY A 1 313 ? -5.871 -16.484 -1.439 1 98.5 313 GLY A N 1
ATOM 2481 C CA . GLY A 1 313 ? -4.859 -16.656 -0.406 1 98.5 313 GLY A CA 1
ATOM 2482 C C . GLY A 1 313 ? -5.031 -15.695 0.753 1 98.5 313 GLY A C 1
ATOM 2483 O O . GLY A 1 313 ? -5.977 -14.906 0.777 1 98.5 313 GLY A O 1
ATOM 2484 N N . THR A 1 314 ? -4.172 -15.875 1.737 1 98.56 314 THR A N 1
ATOM 2485 C CA . THR A 1 314 ? -4.031 -15.023 2.91 1 98.56 314 THR A CA 1
ATOM 2486 C C . THR A 1 314 ? -2.609 -15.094 3.463 1 98.56 314 THR A C 1
ATOM 2488 O O . THR A 1 314 ? -1.675 -15.453 2.742 1 98.56 314 THR A O 1
ATOM 2491 N N . SER A 1 315 ? -2.455 -14.656 4.695 1 98.06 315 SER A N 1
ATOM 2492 C CA . SER A 1 315 ? -1.137 -14.703 5.316 1 98.06 315 SER A CA 1
ATOM 2493 C C . SER A 1 315 ? -1.23 -15.148 6.773 1 98.06 315 SER A C 1
ATOM 2495 O O . SER A 1 315 ? -2.225 -14.875 7.449 1 98.06 315 SER A O 1
ATOM 2497 N N . LEU A 1 316 ? -0.26 -15.836 7.191 1 98.38 316 LEU A N 1
ATOM 2498 C CA . LEU A 1 316 ? -0.044 -16.219 8.586 1 98.38 316 LEU A CA 1
ATOM 2499 C C . LEU A 1 316 ? 1.367 -15.867 9.031 1 98.38 316 LEU A C 1
ATOM 2501 O O . LEU A 1 316 ? 2.348 -16.328 8.445 1 98.38 316 LEU A O 1
ATOM 2505 N N . HIS A 1 317 ? 1.486 -15.039 10.07 1 97.31 317 HIS A N 1
ATOM 2506 C CA . HIS A 1 317 ? 2.77 -14.555 10.562 1 97.31 317 HIS A CA 1
ATOM 2507 C C . HIS A 1 317 ? 3.602 -13.945 9.445 1 97.31 317 HIS A C 1
ATOM 2509 O O . HIS A 1 317 ? 4.816 -14.148 9.383 1 97.31 317 HIS A O 1
ATOM 2515 N N . GLY A 1 318 ? 2.928 -13.352 8.492 1 96.81 318 GLY A N 1
ATOM 2516 C CA . GLY A 1 318 ? 3.6 -12.648 7.41 1 96.81 318 GLY A CA 1
ATOM 2517 C C . GLY A 1 318 ? 3.816 -13.516 6.188 1 96.81 318 GLY A C 1
ATOM 2518 O O . GLY A 1 318 ? 4.098 -13.008 5.098 1 96.81 318 GLY A O 1
ATOM 2519 N N . TYR A 1 319 ? 3.699 -14.773 6.273 1 98.31 319 TYR A N 1
ATOM 2520 C CA . TYR A 1 319 ? 3.92 -15.703 5.172 1 98.31 319 TYR A CA 1
ATOM 2521 C C . TYR A 1 319 ? 2.619 -15.992 4.434 1 98.31 319 TYR A C 1
ATOM 2523 O O . TYR A 1 319 ? 1.572 -16.188 5.062 1 98.31 319 TYR A O 1
ATOM 2531 N N . GLY A 1 320 ? 2.686 -16.094 3.094 1 98 320 GLY A N 1
ATOM 2532 C CA . GLY A 1 320 ? 1.478 -16.109 2.285 1 98 320 GLY A CA 1
ATOM 2533 C C . GLY A 1 320 ? 1.077 -17.5 1.841 1 98 320 GLY A C 1
ATOM 2534 O O . GLY A 1 320 ? 1.918 -18.406 1.762 1 98 320 GLY A O 1
ATOM 2535 N N . SER A 1 321 ? -0.213 -17.656 1.607 1 98.62 321 SER A N 1
ATOM 2536 C CA . SER A 1 321 ? -0.714 -18.797 0.841 1 98.62 321 SER A CA 1
ATOM 2537 C C . SER A 1 321 ? -1.112 -18.375 -0.57 1 98.62 321 SER A C 1
ATOM 2539 O O . SER A 1 321 ? -1.421 -17.203 -0.814 1 98.62 321 SER A O 1
ATOM 2541 N N . ASP A 1 322 ? -1.035 -19.266 -1.442 1 98.56 322 ASP A N 1
ATOM 2542 C CA . ASP A 1 322 ? -1.35 -19.078 -2.854 1 98.56 322 ASP A CA 1
ATOM 2543 C C . ASP A 1 322 ? -1.898 -20.359 -3.48 1 98.56 322 ASP A C 1
ATOM 2545 O O . ASP A 1 322 ? -1.146 -21.297 -3.734 1 98.56 322 ASP A O 1
ATOM 2549 N N . VAL A 1 323 ? -3.172 -20.328 -3.689 1 98.56 323 VAL A N 1
ATOM 2550 C CA . VAL A 1 323 ? -3.859 -21.516 -4.18 1 98.56 323 VAL A CA 1
ATOM 2551 C C . VAL A 1 323 ? -4.805 -21.141 -5.316 1 98.56 323 VAL A C 1
ATOM 2553 O O . VAL A 1 323 ? -5.531 -20.141 -5.223 1 98.56 323 VAL A O 1
ATOM 2556 N N . THR A 1 324 ? -4.707 -21.844 -6.375 1 98.44 324 THR A N 1
ATOM 2557 C CA . THR A 1 324 ? -5.707 -21.688 -7.43 1 98.44 324 THR A CA 1
ATOM 2558 C C . THR A 1 324 ? -6.375 -23.031 -7.727 1 98.44 324 THR A C 1
ATOM 2560 O O . THR A 1 324 ? -5.699 -24.062 -7.836 1 98.44 324 THR A O 1
ATOM 2563 N N . ARG A 1 325 ? -7.707 -23 -7.801 1 98.69 325 ARG A N 1
ATOM 2564 C CA . ARG A 1 325 ? -8.508 -24.156 -8.211 1 98.69 325 ARG A CA 1
ATOM 2565 C C . ARG A 1 325 ? -9.586 -23.734 -9.211 1 98.69 325 ARG A C 1
ATOM 2567 O O . ARG A 1 325 ? -10.211 -22.688 -9.062 1 98.69 325 ARG A O 1
ATOM 2574 N N . THR A 1 326 ? -9.703 -24.516 -10.227 1 98.56 326 THR A N 1
ATOM 2575 C CA . THR A 1 326 ? -10.867 -24.438 -11.102 1 98.56 326 THR A CA 1
ATOM 2576 C C . THR A 1 326 ? -11.906 -25.484 -10.703 1 98.56 326 THR A C 1
ATOM 2578 O O . THR A 1 326 ? -11.68 -26.688 -10.859 1 98.56 326 THR A O 1
ATOM 2581 N N . ILE A 1 327 ? -13.086 -25 -10.242 1 98.75 327 ILE A N 1
ATOM 2582 C CA . ILE A 1 327 ? -14 -25.922 -9.57 1 98.75 327 ILE A CA 1
ATOM 2583 C C . ILE A 1 327 ? -15.375 -25.875 -10.234 1 98.75 327 ILE A C 1
ATOM 2585 O O . ILE A 1 327 ? -15.617 -25.031 -11.102 1 98.75 327 ILE A O 1
ATOM 2589 N N . LEU A 1 328 ? -16.219 -26.844 -9.766 1 98.12 328 LEU A N 1
ATOM 2590 C CA . LEU A 1 328 ? -17.625 -26.922 -10.156 1 98.12 328 LEU A CA 1
ATOM 2591 C C . LEU A 1 328 ? -18.516 -27.094 -8.93 1 98.12 328 LEU A C 1
ATOM 2593 O O . LEU A 1 328 ? -18.172 -27.812 -7.996 1 98.12 328 LEU A O 1
ATOM 2597 N N . PRO A 1 329 ? -19.656 -26.328 -9 1 96.5 329 PRO A N 1
ATOM 2598 C CA . PRO A 1 329 ? -20.641 -26.734 -7.992 1 96.5 329 PRO A CA 1
ATOM 2599 C C . PRO A 1 329 ? -20.969 -28.219 -8.047 1 96.5 329 PRO A C 1
ATOM 2601 O O . PRO A 1 329 ? -20.953 -28.828 -9.125 1 96.5 329 PRO A O 1
ATOM 2604 N N . SER A 1 330 ? -21.391 -28.781 -6.906 1 94.81 330 SER A N 1
ATOM 2605 C CA . SER A 1 330 ? -21.594 -30.219 -6.766 1 94.81 330 SER A CA 1
ATOM 2606 C C . SER A 1 330 ? -22.641 -30.734 -7.742 1 94.81 330 SER A C 1
ATOM 2608 O O . SER A 1 330 ? -22.594 -31.891 -8.172 1 94.81 330 SER A O 1
ATOM 2610 N N . THR A 1 331 ? -23.516 -29.891 -8.148 1 93.19 331 THR A N 1
ATOM 2611 C CA . THR A 1 331 ? -24.625 -30.344 -8.977 1 93.19 331 THR A CA 1
ATOM 2612 C C . THR A 1 331 ? -24.422 -29.938 -10.43 1 93.19 331 THR A C 1
ATOM 2614 O O . THR A 1 331 ? -25.297 -30.125 -11.266 1 93.19 331 THR A O 1
ATOM 2617 N N . SER A 1 332 ? -23.328 -29.391 -10.711 1 96.38 332 SER A N 1
ATOM 2618 C CA . SER A 1 332 ? -23.094 -28.859 -12.062 1 96.38 332 SER A CA 1
ATOM 2619 C C . SER A 1 332 ? -22.141 -29.75 -12.844 1 96.38 332 SER A C 1
ATOM 2621 O O . SER A 1 332 ? -21.406 -30.562 -12.258 1 96.38 332 SER A O 1
ATOM 2623 N N . THR A 1 333 ? -22.297 -29.641 -14.148 1 96 333 THR A N 1
ATOM 2624 C CA . THR A 1 333 ? -21.359 -30.312 -15.055 1 96 333 THR A CA 1
ATOM 2625 C C . THR A 1 333 ? -20.906 -29.359 -16.156 1 96 333 THR A C 1
ATOM 2627 O O . THR A 1 333 ? -21.5 -28.297 -16.359 1 96 333 THR A O 1
ATOM 2630 N N . VAL A 1 334 ? -19.781 -29.734 -16.766 1 95.38 334 VAL A N 1
ATOM 2631 C CA . VAL A 1 334 ? -19.312 -29.016 -17.953 1 95.38 334 VAL A CA 1
ATOM 2632 C C . VAL A 1 334 ? -19.156 -30 -19.109 1 95.38 334 VAL A C 1
ATOM 2634 O O . VAL A 1 334 ? -19.172 -31.219 -18.906 1 95.38 334 VAL A O 1
ATOM 2637 N N . ASP A 1 335 ? -19.047 -29.438 -20.281 1 92.88 335 ASP A N 1
ATOM 2638 C CA . ASP A 1 335 ? -18.891 -30.312 -21.438 1 92.88 335 ASP A CA 1
ATOM 2639 C C . ASP A 1 335 ? -17.547 -31.016 -21.406 1 92.88 335 ASP A C 1
ATOM 2641 O O . ASP A 1 335 ? -16.672 -30.688 -20.594 1 92.88 335 ASP A O 1
ATOM 2645 N N . LYS A 1 336 ? -17.391 -32 -22.188 1 94.94 336 LYS A N 1
ATOM 2646 C CA . LYS A 1 336 ? -16.219 -32.875 -22.203 1 94.94 336 LYS A CA 1
ATOM 2647 C C . LYS A 1 336 ? -14.953 -32.125 -22.547 1 94.94 336 LYS A C 1
ATOM 2649 O O . LYS A 1 336 ? -13.875 -32.406 -22.016 1 94.94 336 LYS A O 1
ATOM 2654 N N . GLU A 1 337 ? -15.047 -31.188 -23.391 1 93.06 337 GLU A N 1
ATOM 2655 C CA . GLU A 1 337 ? -13.891 -30.406 -23.828 1 93.06 337 GLU A CA 1
ATOM 2656 C C . GLU A 1 337 ? -13.297 -29.625 -22.656 1 93.06 337 GLU A C 1
ATOM 2658 O O . GLU A 1 337 ? -12.078 -29.625 -22.469 1 93.06 337 GLU A O 1
ATOM 2663 N N . LEU A 1 338 ? -14.188 -28.984 -21.953 1 95.19 338 LEU A N 1
ATOM 2664 C CA . LEU A 1 338 ? -13.734 -28.219 -20.797 1 95.19 338 LEU A CA 1
ATOM 2665 C C . LEU A 1 338 ? -13.109 -29.141 -19.75 1 95.19 338 LEU A C 1
ATOM 2667 O O . LEU A 1 338 ? -12.086 -28.812 -19.156 1 95.19 338 LEU A O 1
ATOM 2671 N N . MET A 1 339 ? -13.727 -30.234 -19.562 1 97.19 339 MET A N 1
ATOM 2672 C CA . MET A 1 339 ? -13.18 -31.188 -18.609 1 97.19 339 MET A CA 1
ATOM 2673 C C . MET A 1 339 ? -11.812 -31.688 -19.062 1 97.19 339 MET A C 1
ATOM 2675 O O . MET A 1 339 ? -10.906 -31.875 -18.25 1 97.19 339 MET A O 1
ATOM 2679 N N . ASN A 1 340 ? -11.664 -31.938 -20.328 1 96.81 340 ASN A N 1
ATOM 2680 C CA . ASN A 1 340 ? -10.375 -32.344 -20.875 1 96.81 340 ASN A CA 1
ATOM 2681 C C . ASN A 1 340 ? -9.305 -31.281 -20.625 1 96.81 340 ASN A C 1
ATOM 2683 O O . ASN A 1 340 ? -8.141 -31.609 -20.375 1 96.81 340 ASN A O 1
ATOM 2687 N N . MET A 1 341 ? -9.688 -30.031 -20.75 1 97.06 341 MET A N 1
ATOM 2688 C CA . MET A 1 341 ? -8.742 -28.938 -20.484 1 97.06 341 MET A CA 1
ATOM 2689 C C . MET A 1 341 ? -8.305 -28.953 -19.016 1 97.06 341 MET A C 1
ATOM 2691 O O . MET A 1 341 ? -7.133 -28.703 -18.719 1 97.06 341 MET A O 1
ATOM 2695 N N . TRP A 1 342 ? -9.258 -29.203 -18.141 1 98.38 342 TRP A N 1
ATOM 2696 C CA . TRP A 1 342 ? -8.914 -29.328 -16.719 1 98.38 342 TRP A CA 1
ATOM 2697 C C . TRP A 1 342 ? -7.867 -30.422 -16.516 1 98.38 342 TRP A C 1
ATOM 2699 O O . TRP A 1 342 ? -6.859 -30.188 -15.844 1 98.38 342 TRP A O 1
ATOM 2709 N N . HIS A 1 343 ? -8.07 -31.531 -17.094 1 98.62 343 HIS A N 1
ATOM 2710 C CA . HIS A 1 343 ? -7.148 -32.656 -16.938 1 98.62 343 HIS A CA 1
ATOM 2711 C C . HIS A 1 343 ? -5.801 -32.344 -17.578 1 98.62 343 HIS A C 1
ATOM 2713 O O . HIS A 1 343 ? -4.762 -32.812 -17.094 1 98.62 343 HIS A O 1
ATOM 2719 N N . LEU A 1 344 ? -5.855 -31.688 -18.688 1 98.69 344 LEU A N 1
ATOM 2720 C CA . LEU A 1 344 ? -4.609 -31.312 -19.344 1 98.69 344 LEU A CA 1
ATOM 2721 C C . LEU A 1 344 ? -3.756 -30.422 -18.438 1 98.69 344 LEU A C 1
ATOM 2723 O O . LEU A 1 344 ? -2.549 -30.641 -18.312 1 98.69 344 LEU A O 1
ATOM 2727 N N . VAL A 1 345 ? -4.352 -29.453 -17.797 1 98.81 345 VAL A N 1
ATOM 2728 C CA . VAL A 1 345 ? -3.648 -28.578 -16.875 1 98.81 345 VAL A CA 1
ATOM 2729 C C . VAL A 1 345 ? -3.148 -29.375 -15.68 1 98.81 345 VAL A C 1
ATOM 2731 O O . VAL A 1 345 ? -2.023 -29.188 -15.219 1 98.81 345 VAL A O 1
ATOM 2734 N N . TYR A 1 346 ? -3.977 -30.25 -15.203 1 98.81 346 TYR A N 1
ATOM 2735 C CA . TYR A 1 346 ? -3.582 -31.141 -14.109 1 98.81 346 TYR A CA 1
ATOM 2736 C C . TYR A 1 346 ? -2.355 -31.953 -14.484 1 98.81 346 TYR A C 1
ATOM 2738 O O . TYR A 1 346 ? -1.43 -32.125 -13.688 1 98.81 346 TYR A O 1
ATOM 2746 N N . ASP A 1 347 ? -2.363 -32.531 -15.648 1 98.81 347 ASP A N 1
ATOM 2747 C CA . ASP A 1 347 ? -1.242 -33.312 -16.141 1 98.81 347 ASP A CA 1
ATOM 2748 C C . ASP A 1 347 ? 0.029 -32.469 -16.234 1 98.81 347 ASP A C 1
ATOM 2750 O O . ASP A 1 347 ? 1.119 -32.938 -15.906 1 98.81 347 ASP A O 1
ATOM 2754 N N . ALA A 1 348 ? -0.128 -31.297 -16.734 1 98.88 348 ALA A N 1
ATOM 2755 C CA . ALA A 1 348 ? 1.012 -30.391 -16.828 1 98.88 348 ALA A CA 1
ATOM 2756 C C . ALA A 1 348 ? 1.609 -30.125 -15.453 1 98.88 348 ALA A C 1
ATOM 2758 O O . ALA A 1 348 ? 2.83 -30.141 -15.281 1 98.88 348 ALA A O 1
ATOM 2759 N N . GLN A 1 349 ? 0.778 -29.875 -14.477 1 98.81 349 GLN A N 1
ATOM 2760 C CA . GLN A 1 349 ? 1.251 -29.656 -13.109 1 98.81 349 GLN A CA 1
ATOM 2761 C C . GLN A 1 349 ? 1.989 -30.875 -12.57 1 98.81 349 GLN A C 1
ATOM 2763 O O . GLN A 1 349 ? 3.039 -30.734 -11.938 1 98.81 349 GLN A O 1
ATOM 2768 N N . THR A 1 350 ? 1.359 -32 -12.836 1 98.62 350 THR A N 1
ATOM 2769 C CA . THR A 1 350 ? 1.953 -33.281 -12.383 1 98.62 350 THR A CA 1
ATOM 2770 C C . THR A 1 350 ? 3.375 -33.406 -12.914 1 98.62 350 THR A C 1
ATOM 2772 O O . THR A 1 350 ? 4.305 -33.688 -12.156 1 98.62 350 THR A O 1
ATOM 2775 N N . ALA A 1 351 ? 3.494 -33.25 -14.156 1 98.75 351 ALA A N 1
ATOM 2776 C CA . ALA A 1 351 ? 4.793 -33.406 -14.805 1 98.75 351 ALA A CA 1
ATOM 2777 C C . ALA A 1 351 ? 5.816 -32.438 -14.219 1 98.75 351 ALA A C 1
ATOM 2779 O O . ALA A 1 351 ? 6.961 -32.812 -13.961 1 98.75 351 ALA A O 1
ATOM 2780 N N . ALA A 1 352 ? 5.43 -31.25 -14.008 1 98.81 352 ALA A N 1
ATOM 2781 C CA . ALA A 1 352 ? 6.336 -30.219 -13.508 1 98.81 352 ALA A CA 1
ATOM 2782 C C . ALA A 1 352 ? 6.75 -30.5 -12.062 1 98.81 352 ALA A C 1
ATOM 2784 O O . ALA A 1 352 ? 7.922 -30.359 -11.711 1 98.81 352 ALA A O 1
ATOM 2785 N N . ILE A 1 353 ? 5.773 -30.875 -11.242 1 98.69 353 ILE A N 1
ATOM 2786 C CA . ILE A 1 353 ? 6.078 -31.188 -9.844 1 98.69 353 ILE A CA 1
ATOM 2787 C C . ILE A 1 353 ? 7.102 -32.312 -9.773 1 98.69 353 ILE A C 1
ATOM 2789 O O . ILE A 1 353 ? 8.039 -32.25 -8.977 1 98.69 353 ILE A O 1
ATOM 2793 N N . GLU A 1 354 ? 6.957 -33.25 -10.633 1 98.25 354 GLU A N 1
ATOM 2794 C CA . GLU A 1 354 ? 7.867 -34.406 -10.656 1 98.25 354 GLU A CA 1
ATOM 2795 C C . GLU A 1 354 ? 9.281 -33.969 -11.023 1 98.25 354 GLU A C 1
ATOM 2797 O O . GLU A 1 354 ? 10.25 -34.656 -10.703 1 98.25 354 GLU A O 1
ATOM 2802 N N . LYS A 1 355 ? 9.406 -32.844 -11.617 1 98.25 355 LYS A N 1
ATOM 2803 C CA . LYS A 1 355 ? 10.711 -32.375 -12.062 1 98.25 355 LYS A CA 1
ATOM 2804 C C . LYS A 1 355 ? 11.305 -31.391 -11.055 1 98.25 355 LYS A C 1
ATOM 2806 O O . LYS A 1 355 ? 12.406 -30.875 -11.25 1 98.25 355 LYS A O 1
ATOM 2811 N N . MET A 1 356 ? 10.656 -31.094 -9.984 1 98.44 356 MET A N 1
ATOM 2812 C CA . MET A 1 356 ? 11.141 -30.125 -9 1 98.44 356 MET A CA 1
ATOM 2813 C C . MET A 1 356 ? 12.117 -30.781 -8.031 1 98.44 356 MET A C 1
ATOM 2815 O O . MET A 1 356 ? 11.828 -30.891 -6.84 1 98.44 356 MET A O 1
ATOM 2819 N N . ASN A 1 357 ? 13.289 -31.031 -8.625 1 98.25 357 ASN A N 1
ATOM 2820 C CA . ASN A 1 357 ? 14.391 -31.641 -7.891 1 98.25 357 ASN A CA 1
ATOM 2821 C C . ASN A 1 357 ? 15.477 -30.625 -7.555 1 98.25 357 ASN A C 1
ATOM 2823 O O . ASN A 1 357 ? 15.617 -29.609 -8.234 1 98.25 357 ASN A O 1
ATOM 2827 N N . ILE A 1 358 ? 16.203 -31.031 -6.531 1 98.19 358 ILE A N 1
ATOM 2828 C CA . ILE A 1 358 ? 17.391 -30.234 -6.203 1 98.19 358 ILE A CA 1
ATOM 2829 C C . ILE A 1 358 ? 18.312 -30.156 -7.418 1 98.19 358 ILE A C 1
ATOM 2831 O O . ILE A 1 358 ? 18.531 -31.156 -8.102 1 98.19 358 ILE A O 1
ATOM 2835 N N . ASN A 1 359 ? 18.719 -28.922 -7.723 1 97.94 359 ASN A N 1
ATOM 2836 C CA . ASN A 1 359 ? 19.688 -28.625 -8.766 1 97.94 359 ASN A CA 1
ATOM 2837 C C . ASN A 1 359 ? 19.062 -28.625 -10.148 1 97.94 359 ASN A C 1
ATOM 2839 O O . ASN A 1 359 ? 19.734 -28.375 -11.148 1 97.94 359 ASN A O 1
ATOM 2843 N N . GLU A 1 360 ? 17.812 -28.969 -10.242 1 98.19 360 GLU A N 1
ATOM 2844 C CA . GLU A 1 360 ? 17.125 -28.719 -11.508 1 98.19 360 GLU A CA 1
ATOM 2845 C C . GLU A 1 360 ? 16.969 -27.234 -11.758 1 98.19 360 GLU A C 1
ATOM 2847 O O . GLU A 1 360 ? 16.703 -26.469 -10.828 1 98.19 360 GLU A O 1
ATOM 2852 N N . THR A 1 361 ? 17.062 -26.844 -12.992 1 98.25 361 THR A N 1
ATOM 2853 C CA . THR A 1 361 ? 16.922 -25.422 -13.281 1 98.25 361 THR A CA 1
ATOM 2854 C C . THR A 1 361 ? 15.453 -25.031 -13.352 1 98.25 361 THR A C 1
ATOM 2856 O O . THR A 1 361 ? 14.609 -25.844 -13.727 1 98.25 361 THR A O 1
ATOM 2859 N N . CYS A 1 362 ? 15.18 -23.812 -13.062 1 98.12 362 CYS A N 1
ATOM 2860 C CA . CYS A 1 362 ? 13.82 -23.281 -13.109 1 98.12 362 CYS A CA 1
ATOM 2861 C C . CYS A 1 362 ? 13.25 -23.375 -14.516 1 98.12 362 CYS A C 1
ATOM 2863 O O . CYS A 1 362 ? 12.07 -23.688 -14.695 1 98.12 362 CYS A O 1
ATOM 2865 N N . SER A 1 363 ? 14.07 -23.156 -15.516 1 97.94 363 SER A N 1
ATOM 2866 C CA . SER A 1 363 ? 13.633 -23.188 -16.906 1 97.94 363 SER A CA 1
ATOM 2867 C C . SER A 1 363 ? 13.188 -24.594 -17.312 1 97.94 363 SER A C 1
ATOM 2869 O O . SER A 1 363 ? 12.211 -24.75 -18.047 1 97.94 363 SER A O 1
ATOM 2871 N N . VAL A 1 364 ? 13.844 -25.531 -16.812 1 98.38 364 VAL A N 1
ATOM 2872 C CA . VAL A 1 364 ? 13.508 -26.906 -17.156 1 98.38 364 VAL A CA 1
ATOM 2873 C C . VAL A 1 364 ? 12.164 -27.281 -16.547 1 98.38 364 VAL A C 1
ATOM 2875 O O . VAL A 1 364 ? 11.336 -27.938 -17.188 1 98.38 364 VAL A O 1
ATOM 2878 N N . VAL A 1 365 ? 11.961 -26.906 -15.328 1 98.75 365 VAL A N 1
ATOM 2879 C CA . VAL A 1 365 ? 10.695 -27.188 -14.664 1 98.75 365 VAL A CA 1
ATOM 2880 C C . VAL A 1 365 ? 9.555 -26.516 -15.422 1 98.75 365 VAL A C 1
ATOM 2882 O O . VAL A 1 365 ? 8.531 -27.156 -15.711 1 98.75 365 VAL A O 1
ATOM 2885 N N . ASP A 1 366 ? 9.742 -25.281 -15.789 1 98.38 366 ASP A N 1
ATOM 2886 C CA . ASP A 1 366 ? 8.758 -24.531 -16.562 1 98.38 366 ASP A CA 1
ATOM 2887 C C . ASP A 1 366 ? 8.477 -25.219 -17.891 1 98.38 366 ASP A C 1
ATOM 2889 O O . ASP A 1 366 ? 7.312 -25.438 -18.25 1 98.38 366 ASP A O 1
ATOM 2893 N N . GLU A 1 367 ? 9.484 -25.562 -18.594 1 97.94 367 GLU A N 1
ATOM 2894 C CA . GLU A 1 367 ? 9.383 -26.172 -19.906 1 97.94 367 GLU A CA 1
ATOM 2895 C C . GLU A 1 367 ? 8.625 -27.5 -19.844 1 97.94 367 GLU A C 1
ATOM 2897 O O . GLU A 1 367 ? 7.887 -27.844 -20.766 1 97.94 367 GLU A O 1
ATOM 2902 N N . THR A 1 368 ? 8.836 -28.156 -18.812 1 98.62 368 THR A N 1
ATOM 2903 C CA . THR A 1 368 ? 8.195 -29.453 -18.672 1 98.62 368 THR A CA 1
ATOM 2904 C C . THR A 1 368 ? 6.676 -29.312 -18.688 1 98.62 368 THR A C 1
ATOM 2906 O O . THR A 1 368 ? 5.984 -30.062 -19.375 1 98.62 368 THR A O 1
ATOM 2909 N N . ALA A 1 369 ? 6.16 -28.406 -17.938 1 98.69 369 ALA A N 1
ATOM 2910 C CA . ALA A 1 369 ? 4.723 -28.156 -17.953 1 98.69 369 ALA A CA 1
ATOM 2911 C C . ALA A 1 369 ? 4.262 -27.672 -19.328 1 98.69 369 ALA A C 1
ATOM 2913 O O . ALA A 1 369 ? 3.242 -28.125 -19.844 1 98.69 369 ALA A O 1
ATOM 2914 N N . ARG A 1 370 ? 5.004 -26.781 -19.906 1 98 370 ARG A N 1
ATOM 2915 C CA . ARG A 1 370 ? 4.664 -26.219 -21.203 1 98 370 ARG A CA 1
ATOM 2916 C C . ARG A 1 370 ? 4.617 -27.297 -22.266 1 98 370 ARG A C 1
ATOM 2918 O O . ARG A 1 370 ? 3.768 -27.266 -23.172 1 98 370 ARG A O 1
ATOM 2925 N N . ASN A 1 371 ? 5.52 -28.141 -22.203 1 98.44 371 ASN A N 1
ATOM 2926 C CA . ASN A 1 371 ? 5.59 -29.203 -23.203 1 98.44 371 ASN A CA 1
ATOM 2927 C C . ASN A 1 371 ? 4.352 -30.094 -23.172 1 98.44 371 ASN A C 1
ATOM 2929 O O . ASN A 1 371 ? 3.873 -30.547 -24.219 1 98.44 371 ASN A O 1
ATOM 2933 N N . VAL A 1 372 ? 3.834 -30.391 -22 1 98.75 372 VAL A N 1
ATOM 2934 C CA . VAL A 1 372 ? 2.629 -31.188 -21.859 1 98.75 372 VAL A CA 1
ATOM 2935 C C . VAL A 1 372 ? 1.457 -30.5 -22.562 1 98.75 372 VAL A C 1
ATOM 2937 O O . VAL A 1 372 ? 0.7 -31.125 -23.297 1 98.75 372 VAL A O 1
ATOM 2940 N N . ILE A 1 373 ? 1.332 -29.25 -22.391 1 98.56 373 ILE A N 1
ATOM 2941 C CA . ILE A 1 373 ? 0.233 -28.469 -22.938 1 98.56 373 ILE A CA 1
ATOM 2942 C C . ILE A 1 373 ? 0.441 -28.281 -24.438 1 98.56 373 ILE A C 1
ATOM 2944 O O . ILE A 1 373 ? -0.499 -28.422 -25.234 1 98.56 373 ILE A O 1
ATOM 2948 N N . LYS A 1 374 ? 1.663 -28.031 -24.828 1 98.19 374 LYS A N 1
ATOM 2949 C CA . LYS A 1 374 ? 2.016 -27.844 -26.234 1 98.19 374 LYS A CA 1
ATOM 2950 C C . LYS A 1 374 ? 1.732 -29.109 -27.031 1 98.19 374 LYS A C 1
ATOM 2952 O O . LYS A 1 374 ? 1.263 -29.047 -28.172 1 98.19 374 LYS A O 1
ATOM 2957 N N . ALA A 1 375 ? 2.008 -30.172 -26.5 1 98.38 375 ALA A N 1
ATOM 2958 C CA . ALA A 1 375 ? 1.82 -31.469 -27.172 1 98.38 375 ALA A CA 1
ATOM 2959 C C . ALA A 1 375 ? 0.356 -31.672 -27.547 1 98.38 375 ALA A C 1
ATOM 2961 O O . ALA A 1 375 ? 0.048 -32.438 -28.469 1 98.38 375 ALA A O 1
ATOM 2962 N N . LYS A 1 376 ? -0.506 -31 -26.875 1 97.5 376 LYS A N 1
ATOM 2963 C CA . LYS A 1 376 ? -1.934 -31.141 -27.156 1 97.5 376 LYS A CA 1
ATOM 2964 C C . LYS A 1 376 ? -2.461 -29.969 -27.969 1 97.5 376 LYS A C 1
ATOM 2966 O O . LYS A 1 376 ? -3.672 -29.828 -28.156 1 97.5 376 LYS A O 1
ATOM 2971 N N . GLY A 1 377 ? -1.537 -29.078 -28.375 1 95.94 377 GLY A N 1
ATOM 2972 C CA . GLY A 1 377 ? -1.896 -28.016 -29.312 1 95.94 377 GLY A CA 1
ATOM 2973 C C . GLY A 1 377 ? -2.324 -26.734 -28.625 1 95.94 377 GLY A C 1
ATOM 2974 O O . GLY A 1 377 ? -2.857 -25.828 -29.266 1 95.94 377 GLY A O 1
ATOM 2975 N N . TYR A 1 378 ? -2.064 -26.594 -27.312 1 97 378 TYR A N 1
ATOM 2976 C CA . TYR A 1 378 ? -2.566 -25.422 -26.594 1 97 378 TYR A CA 1
ATOM 2977 C C . TYR A 1 378 ? -1.419 -24.578 -26.062 1 97 378 TYR A C 1
ATOM 2979 O O . TYR A 1 378 ? -1.611 -23.75 -25.156 1 97 378 TYR A O 1
ATOM 2987 N N . GLY A 1 379 ? -0.267 -24.719 -26.578 1 95.94 379 GLY A N 1
ATOM 2988 C CA . GLY A 1 379 ? 0.935 -24.062 -26.094 1 95.94 379 GLY A CA 1
ATOM 2989 C C . GLY A 1 379 ? 0.806 -22.547 -26.047 1 95.94 379 GLY A C 1
ATOM 2990 O O . GLY A 1 379 ? 1.258 -21.922 -25.078 1 95.94 379 GLY A O 1
ATOM 2991 N N . GLU A 1 380 ? 0.143 -21.969 -27.031 1 92.88 380 GLU A N 1
ATOM 2992 C CA . GLU A 1 380 ? 0.046 -20.516 -27.141 1 92.88 380 GLU A CA 1
ATOM 2993 C C . GLU A 1 380 ? -0.873 -19.938 -26.062 1 92.88 380 GLU A C 1
ATOM 2995 O O . GLU A 1 380 ? -0.883 -18.719 -25.828 1 92.88 380 GLU A O 1
ATOM 3000 N N . PHE A 1 381 ? -1.56 -20.781 -25.328 1 94.31 381 PHE A N 1
ATOM 3001 C CA . PHE A 1 381 ? -2.586 -20.297 -24.406 1 94.31 381 PHE A CA 1
ATOM 3002 C C . PHE A 1 381 ? -2.119 -20.438 -22.969 1 94.31 381 PHE A C 1
ATOM 3004 O O . PHE A 1 381 ? -2.879 -20.172 -22.031 1 94.31 381 PHE A O 1
ATOM 3011 N N . PHE A 1 382 ? -0.886 -20.969 -22.75 1 95 382 PHE A N 1
ATOM 3012 C CA . PHE A 1 382 ? -0.189 -20.875 -21.469 1 95 382 PHE A CA 1
ATOM 3013 C C . PHE A 1 382 ? 0.71 -19.656 -21.438 1 95 382 PHE A C 1
ATOM 3015 O O . PHE A 1 382 ? 1.882 -19.719 -21.812 1 95 382 PHE A O 1
ATOM 3022 N N . THR A 1 383 ? 0.266 -18.547 -20.766 1 89 383 THR A N 1
ATOM 3023 C CA . THR A 1 383 ? 0.794 -17.234 -21.109 1 89 383 THR A CA 1
ATOM 3024 C C . THR A 1 383 ? 1.624 -16.672 -19.969 1 89 383 THR A C 1
ATOM 3026 O O . THR A 1 383 ? 2.135 -15.555 -20.062 1 89 383 THR A O 1
ATOM 3029 N N . HIS A 1 384 ? 1.752 -17.328 -18.938 1 91.25 384 HIS A N 1
ATOM 3030 C CA . HIS A 1 384 ? 2.527 -16.828 -17.812 1 91.25 384 HIS A CA 1
ATOM 3031 C C . HIS A 1 384 ? 3.561 -17.859 -17.359 1 91.25 384 HIS A C 1
ATOM 3033 O O . HIS A 1 384 ? 3.539 -19.016 -17.812 1 91.25 384 HIS A O 1
ATOM 3039 N N . ARG A 1 385 ? 4.484 -17.391 -16.531 1 95.44 385 ARG A N 1
ATOM 3040 C CA . ARG A 1 385 ? 5.445 -18.344 -15.977 1 95.44 385 ARG A CA 1
ATOM 3041 C C . ARG A 1 385 ? 4.746 -19.422 -15.148 1 95.44 385 ARG A C 1
ATOM 3043 O O . ARG A 1 385 ? 3.637 -19.203 -14.656 1 95.44 385 ARG A O 1
ATOM 3050 N N . LEU A 1 386 ? 5.438 -20.5 -14.977 1 97.69 386 LEU A N 1
ATOM 3051 C CA . LEU A 1 386 ? 4.844 -21.641 -14.289 1 97.69 386 LEU A CA 1
ATOM 3052 C C . LEU A 1 386 ? 4.609 -21.312 -12.812 1 97.69 386 LEU A C 1
ATOM 3054 O O . LEU A 1 386 ? 3.631 -21.781 -12.227 1 97.69 386 LEU A O 1
ATOM 3058 N N . GLY A 1 387 ? 5.566 -20.594 -12.258 1 97.81 387 GLY A N 1
ATOM 3059 C CA . GLY A 1 387 ? 5.41 -20.344 -10.836 1 97.81 387 GLY A CA 1
ATOM 3060 C C . GLY A 1 387 ? 6.465 -19.391 -10.281 1 97.81 387 GLY A C 1
ATOM 3061 O O . GLY A 1 387 ? 7.184 -18.75 -11.039 1 97.81 387 GLY A O 1
ATOM 3062 N N . HIS A 1 388 ? 6.445 -19.281 -8.992 1 98.12 388 HIS A N 1
ATOM 3063 C CA . HIS A 1 388 ? 7.332 -18.375 -8.273 1 98.12 388 HIS A CA 1
ATOM 3064 C C . HIS A 1 388 ? 7.559 -18.844 -6.84 1 98.12 388 HIS A C 1
ATOM 3066 O O . HIS A 1 388 ? 6.754 -19.609 -6.301 1 98.12 388 HIS A O 1
ATOM 3072 N N . GLY A 1 389 ? 8.688 -18.344 -6.316 1 98.38 389 GLY A N 1
ATOM 3073 C CA . GLY A 1 389 ? 8.867 -18.547 -4.887 1 98.38 389 GLY A CA 1
ATOM 3074 C C . GLY A 1 389 ? 7.75 -17.938 -4.059 1 98.38 389 GLY A C 1
ATOM 3075 O O . GLY A 1 389 ? 7.074 -17 -4.508 1 98.38 389 GLY A O 1
ATOM 3076 N N . LEU A 1 390 ? 7.59 -18.5 -2.844 1 98.5 390 LEU A N 1
ATOM 3077 C CA . LEU A 1 390 ? 6.527 -18.062 -1.94 1 98.5 390 LEU A CA 1
ATOM 3078 C C . LEU A 1 390 ? 7.051 -17.938 -0.512 1 98.5 390 LEU A C 1
ATOM 3080 O O . LEU A 1 390 ? 7.77 -18.812 -0.028 1 98.5 390 LEU A O 1
ATOM 3084 N N . GLY A 1 391 ? 6.777 -16.906 0.122 1 97.94 391 GLY A N 1
ATOM 3085 C CA . GLY A 1 391 ? 7.16 -16.625 1.5 1 97.94 391 GLY A CA 1
ATOM 3086 C C . GLY A 1 391 ? 6.57 -15.344 2.045 1 97.94 391 GLY A C 1
ATOM 3087 O O . GLY A 1 391 ? 5.352 -15.156 2.023 1 97.94 391 GLY A O 1
ATOM 3088 N N . LEU A 1 392 ? 7.438 -14.5 2.43 1 97.69 392 LEU A N 1
ATOM 3089 C CA . LEU A 1 392 ? 7 -13.227 2.988 1 97.69 392 LEU A CA 1
ATOM 3090 C C . LEU A 1 392 ? 6.453 -12.312 1.896 1 97.69 392 LEU A C 1
ATOM 3092 O O . LEU A 1 392 ? 5.699 -11.383 2.18 1 97.69 392 LEU A O 1
ATOM 3096 N N . GLU A 1 393 ? 6.875 -12.617 0.684 1 96.31 393 GLU A N 1
ATOM 3097 C CA . GLU A 1 393 ? 6.25 -12.016 -0.486 1 96.31 393 GLU A CA 1
ATOM 3098 C C . GLU A 1 393 ? 5.434 -13.039 -1.271 1 96.31 393 GLU A C 1
ATOM 3100 O O . GLU A 1 393 ? 5.832 -14.195 -1.385 1 96.31 393 GLU A O 1
ATOM 3105 N N . MET A 1 394 ? 4.367 -12.539 -1.825 1 94.75 394 MET A N 1
ATOM 3106 C CA . MET A 1 394 ? 3.537 -13.422 -2.637 1 94.75 394 MET A CA 1
ATOM 3107 C C . MET A 1 394 ? 4.332 -13.992 -3.807 1 94.75 394 MET A C 1
ATOM 3109 O O . MET A 1 394 ? 4.176 -15.164 -4.152 1 94.75 394 MET A O 1
ATOM 3113 N N . HIS A 1 395 ? 5.105 -13.156 -4.406 1 96 395 HIS A N 1
ATOM 3114 C CA . HIS A 1 395 ? 6.039 -13.57 -5.445 1 96 395 HIS A CA 1
ATOM 3115 C C . HIS A 1 395 ? 7.477 -13.242 -5.062 1 96 395 HIS A C 1
ATOM 3117 O O . HIS A 1 395 ? 7.82 -12.07 -4.879 1 96 395 HIS A O 1
ATOM 3123 N N . GLU A 1 396 ? 8.219 -14.188 -4.922 1 95.62 396 GLU A N 1
ATOM 3124 C CA . GLU A 1 396 ? 9.641 -13.977 -4.648 1 95.62 396 GLU A CA 1
ATOM 3125 C C . GLU A 1 396 ? 10.5 -15.023 -5.348 1 95.62 396 GLU A C 1
ATOM 3127 O O . GLU A 1 396 ? 9.984 -15.859 -6.098 1 95.62 396 GLU A O 1
ATOM 3132 N N . HIS A 1 397 ? 11.758 -14.922 -5.199 1 93.75 397 HIS A N 1
ATOM 3133 C CA . HIS A 1 397 ? 12.68 -15.875 -5.801 1 93.75 397 HIS A CA 1
ATOM 3134 C C . HIS A 1 397 ? 12.523 -17.266 -5.176 1 93.75 397 HIS A C 1
ATOM 3136 O O . HIS A 1 397 ? 12.195 -17.375 -3.992 1 93.75 397 HIS A O 1
ATOM 3142 N N . PRO A 1 398 ? 12.734 -18.234 -6.137 1 97.25 398 PRO A N 1
ATOM 3143 C CA . PRO A 1 398 ? 13.023 -18.25 -7.57 1 97.25 398 PRO A CA 1
ATOM 3144 C C . PRO A 1 398 ? 11.766 -18.203 -8.43 1 97.25 398 PRO A C 1
ATOM 3146 O O . PRO A 1 398 ? 10.664 -18.484 -7.934 1 97.25 398 PRO A O 1
ATOM 3149 N N . TYR A 1 399 ? 1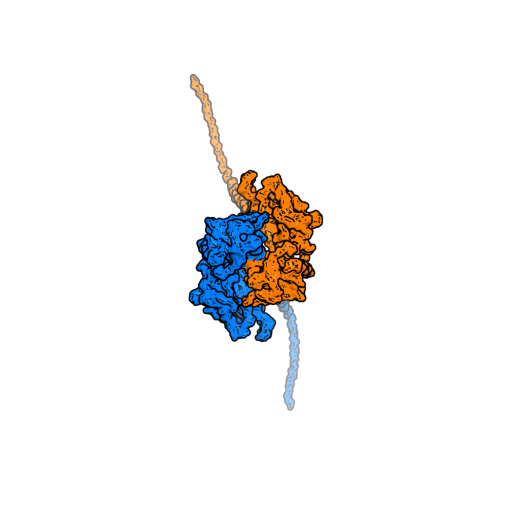1.938 -17.859 -9.672 1 96.88 399 TYR A N 1
ATOM 3150 C CA . TYR A 1 399 ? 10.836 -17.812 -10.625 1 96.88 399 TYR A CA 1
ATOM 3151 C C . TYR A 1 399 ? 10.953 -18.938 -11.656 1 96.88 399 TYR A C 1
ATOM 3153 O O . TYR A 1 399 ? 12.008 -19.109 -12.266 1 96.88 399 TYR A O 1
ATOM 3161 N N . LEU A 1 400 ? 9.906 -19.656 -11.828 1 97.69 400 LEU A N 1
ATOM 3162 C CA . LEU A 1 400 ? 9.883 -20.719 -12.828 1 97.69 400 LEU A CA 1
ATOM 3163 C C . LEU A 1 400 ? 9.492 -20.172 -14.195 1 97.69 400 LEU A C 1
ATOM 3165 O O . LEU A 1 400 ? 8.336 -20.281 -14.609 1 97.69 400 LEU A O 1
ATOM 3169 N N . ASN A 1 401 ? 10.453 -19.656 -14.898 1 93.75 401 ASN A N 1
ATOM 3170 C CA . ASN A 1 401 ? 10.211 -19.203 -16.266 1 93.75 401 ASN A CA 1
ATOM 3171 C C . ASN A 1 401 ? 11.195 -19.828 -17.25 1 93.75 401 ASN A C 1
ATOM 3173 O O . ASN A 1 401 ? 12.188 -20.438 -16.828 1 93.75 401 ASN A O 1
ATOM 3177 N N . GLY A 1 402 ? 11.023 -19.609 -18.484 1 91.94 402 GLY A N 1
ATOM 3178 C CA . GLY A 1 402 ? 11.656 -20.406 -19.531 1 91.94 402 GLY A CA 1
ATOM 3179 C C . GLY A 1 402 ? 13.117 -20.062 -19.734 1 91.94 402 GLY A C 1
ATOM 3180 O O . GLY A 1 402 ? 13.844 -20.812 -20.391 1 91.94 402 GLY A O 1
ATOM 3181 N N . VAL A 1 403 ? 13.648 -19.016 -19.062 1 92.56 403 VAL A N 1
ATOM 3182 C CA . VAL A 1 403 ? 15.031 -18.641 -19.328 1 92.56 403 VAL A CA 1
ATOM 3183 C C . VAL A 1 403 ? 15.812 -18.578 -18.031 1 92.56 403 VAL A C 1
ATOM 3185 O O . VAL A 1 403 ? 17 -18.25 -18.016 1 92.56 403 VAL A O 1
ATOM 3188 N N . ASN A 1 404 ? 15.164 -18.875 -16.953 1 95 404 ASN A N 1
ATOM 3189 C CA . ASN A 1 404 ? 15.828 -18.781 -15.656 1 95 404 ASN A CA 1
ATOM 3190 C C . ASN A 1 404 ? 16.719 -19.984 -15.391 1 95 404 ASN A C 1
ATOM 3192 O O . ASN A 1 404 ? 16.219 -21.078 -15.117 1 95 404 ASN A O 1
ATOM 3196 N N . GLY A 1 405 ? 18 -19.75 -15.352 1 96 405 GLY A N 1
ATOM 3197 C CA . GLY A 1 405 ? 18.953 -20.828 -15.172 1 96 405 GLY A CA 1
ATOM 3198 C C . GLY A 1 405 ? 19.266 -21.109 -13.711 1 96 405 GLY A C 1
ATOM 3199 O O . GLY A 1 405 ? 20.078 -21.984 -13.406 1 96 405 GLY A O 1
ATOM 3200 N N . GLU A 1 406 ? 18.562 -20.469 -12.844 1 95.88 406 GLU A N 1
ATOM 3201 C CA . GLU A 1 406 ? 18.781 -20.719 -11.414 1 95.88 406 GLU A CA 1
ATOM 3202 C C . GLU A 1 406 ? 18.406 -22.156 -11.055 1 95.88 406 GLU A C 1
ATOM 3204 O O . GLU A 1 406 ? 17.406 -22.688 -11.547 1 95.88 406 GLU A O 1
ATOM 3209 N N . LYS A 1 407 ? 19.188 -22.703 -10.156 1 97.62 407 LYS A N 1
ATOM 3210 C CA . LYS A 1 407 ? 18.922 -24.062 -9.703 1 97.62 407 LYS A CA 1
ATOM 3211 C C . LYS A 1 407 ? 18.078 -24.078 -8.438 1 97.62 407 LYS A C 1
ATOM 3213 O O . LYS A 1 407 ? 18.266 -23.25 -7.543 1 97.62 407 LYS A O 1
ATOM 3218 N N . LEU A 1 408 ? 17.156 -25 -8.438 1 98.38 408 LEU A N 1
ATOM 3219 C CA . LEU A 1 408 ? 16.328 -25.172 -7.25 1 98.38 408 LEU A CA 1
ATOM 3220 C C . LEU A 1 408 ? 17.156 -25.719 -6.086 1 98.38 408 LEU A C 1
ATOM 3222 O O . LEU A 1 408 ? 18.031 -26.562 -6.281 1 98.38 408 LEU A O 1
ATOM 3226 N N . LYS A 1 409 ? 16.828 -25.25 -4.914 1 98.25 409 LYS A N 1
ATOM 3227 C CA . LYS A 1 409 ? 17.547 -25.656 -3.703 1 98.25 409 LYS A CA 1
ATOM 3228 C C . LYS A 1 409 ? 16.594 -26.281 -2.689 1 98.25 409 LYS A C 1
ATOM 3230 O O . LYS A 1 409 ? 15.414 -25.922 -2.631 1 98.25 409 LYS A O 1
ATOM 3235 N N . LYS A 1 410 ? 17.219 -27.188 -1.882 1 98.31 410 LYS A N 1
ATOM 3236 C CA . LYS A 1 410 ? 16.453 -27.766 -0.78 1 98.31 410 LYS A CA 1
ATOM 3237 C C . LYS A 1 410 ? 15.898 -26.672 0.135 1 98.31 410 LYS A C 1
ATOM 3239 O O . LYS A 1 410 ? 16.625 -25.75 0.527 1 98.31 410 LYS A O 1
ATOM 3244 N N . GLY A 1 411 ? 14.578 -26.766 0.389 1 98.5 411 GLY A N 1
ATOM 3245 C CA . GLY A 1 411 ? 13.969 -25.844 1.33 1 98.5 411 GLY A CA 1
ATOM 3246 C C . GLY A 1 411 ? 13.242 -24.688 0.653 1 98.5 411 GLY A C 1
ATOM 3247 O O . GLY A 1 411 ? 12.547 -23.922 1.312 1 98.5 411 GLY 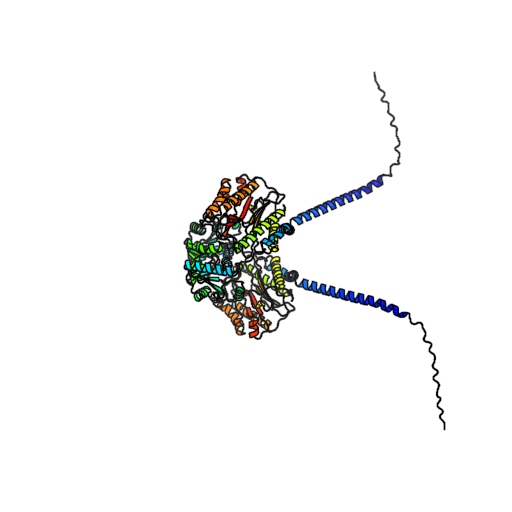A O 1
ATOM 3248 N N . GLU A 1 412 ? 13.383 -24.594 -0.643 1 98.69 412 GLU A N 1
ATOM 3249 C CA . GLU A 1 412 ? 12.609 -23.578 -1.367 1 98.69 412 GLU A CA 1
ATOM 3250 C C . GLU A 1 412 ? 11.156 -24.016 -1.535 1 98.69 412 GLU A C 1
ATOM 3252 O O . GLU A 1 412 ? 10.883 -25.203 -1.753 1 98.69 412 GLU A O 1
ATOM 3257 N N . VAL A 1 413 ? 10.258 -23.141 -1.341 1 98.81 413 VAL A N 1
ATOM 3258 C CA . VAL A 1 413 ? 8.852 -23.344 -1.65 1 98.81 413 VAL A CA 1
ATOM 3259 C C . VAL A 1 413 ? 8.469 -22.547 -2.893 1 98.81 413 VAL A C 1
ATOM 3261 O O . VAL A 1 413 ? 8.578 -21.312 -2.896 1 98.81 413 VAL A O 1
ATOM 3264 N N . VAL A 1 414 ? 8.031 -23.219 -3.916 1 98.81 414 VAL A N 1
ATOM 3265 C CA . VAL A 1 414 ? 7.766 -22.609 -5.215 1 98.81 414 VAL A CA 1
ATOM 3266 C C . VAL A 1 414 ? 6.398 -23.047 -5.727 1 98.81 414 VAL A C 1
ATOM 3268 O O . VAL A 1 414 ? 6.078 -24.25 -5.707 1 98.81 414 VAL A O 1
ATOM 3271 N N . THR A 1 415 ? 5.637 -22.125 -6.184 1 98.75 415 THR A N 1
ATOM 3272 C CA . THR A 1 415 ? 4.32 -22.484 -6.707 1 98.75 415 THR A CA 1
ATOM 3273 C C . THR A 1 415 ? 4.449 -23.172 -8.062 1 98.75 415 THR A C 1
ATOM 3275 O O . THR A 1 415 ? 5.391 -22.906 -8.812 1 98.75 415 THR A O 1
ATOM 3278 N N . ASN A 1 416 ? 3.615 -24.062 -8.305 1 98.69 416 ASN A N 1
ATOM 3279 C CA . ASN A 1 416 ? 3.387 -24.703 -9.594 1 98.69 416 ASN A CA 1
ATOM 3280 C C . ASN A 1 416 ? 1.961 -24.469 -10.086 1 98.69 416 ASN A C 1
ATOM 3282 O O . ASN A 1 416 ? 1.012 -25.031 -9.547 1 98.69 416 ASN A O 1
ATOM 3286 N N . GLU A 1 417 ? 1.841 -23.625 -11.102 1 98.38 417 GLU A N 1
ATOM 3287 C CA . GLU A 1 417 ? 0.505 -23.141 -11.422 1 98.38 417 GLU A CA 1
ATOM 3288 C C . GLU A 1 417 ? 0.307 -23.016 -12.93 1 98.38 417 GLU A C 1
ATOM 3290 O O . GLU A 1 417 ? -0.068 -21.953 -13.43 1 98.38 417 GLU A O 1
ATOM 3295 N N . PRO A 1 418 ? 0.393 -24.109 -13.641 1 98.5 418 PRO A N 1
ATOM 3296 C CA . PRO A 1 418 ? 0.069 -24.047 -15.062 1 98.5 418 PRO A CA 1
ATOM 3297 C C . PRO A 1 418 ? -1.38 -23.641 -15.32 1 98.5 418 PRO A C 1
ATOM 3299 O O . PRO A 1 418 ? -2.23 -23.766 -14.438 1 98.5 418 PRO A O 1
ATOM 3302 N N . GLY A 1 419 ? -1.569 -23.078 -16.531 1 97.62 419 GLY A N 1
ATOM 3303 C CA . GLY A 1 419 ? -2.91 -22.688 -16.938 1 97.62 419 GLY A CA 1
ATOM 3304 C C . GLY A 1 419 ? -3.074 -22.531 -18.438 1 97.62 419 GLY A C 1
ATOM 3305 O O . GLY A 1 419 ? -2.086 -22.469 -19.172 1 97.62 419 GLY A O 1
ATOM 3306 N N . ILE A 1 420 ? -4.293 -22.609 -18.859 1 97.25 420 ILE A N 1
ATOM 3307 C CA . ILE A 1 420 ? -4.695 -22.375 -20.25 1 97.25 420 ILE A CA 1
ATOM 3308 C C . ILE A 1 420 ? -5.797 -21.328 -20.297 1 97.25 420 ILE A C 1
ATOM 3310 O O . ILE A 1 420 ? -6.812 -21.453 -19.609 1 97.25 420 ILE A O 1
ATOM 3314 N N . TYR A 1 421 ? -5.613 -20.312 -21.109 1 94.75 421 TYR A N 1
ATOM 3315 C CA . TYR A 1 421 ? -6.543 -19.203 -21.203 1 94.75 421 TYR A CA 1
ATOM 3316 C C . TYR A 1 421 ? -6.895 -18.891 -22.656 1 94.75 421 TYR A C 1
ATOM 3318 O O . TYR A 1 421 ? -6.027 -18.516 -23.438 1 94.75 421 TYR A O 1
ATOM 3326 N N . ILE A 1 422 ? -8.125 -19.031 -22.969 1 94.81 422 ILE A N 1
ATOM 3327 C CA . ILE A 1 422 ? -8.602 -18.828 -24.344 1 94.81 422 ILE A CA 1
ATOM 3328 C C . ILE A 1 422 ? -9.766 -17.844 -24.344 1 94.81 422 ILE A C 1
ATOM 3330 O O . ILE A 1 422 ? -10.812 -18.109 -23.75 1 94.81 422 ILE A O 1
ATOM 3334 N N . THR A 1 423 ? -9.586 -16.781 -25.016 1 91.25 423 THR A N 1
ATOM 3335 C CA . THR A 1 423 ? -10.656 -15.797 -25.109 1 91.25 423 THR A CA 1
ATOM 3336 C C . THR A 1 423 ? -11.766 -16.312 -26.031 1 91.25 423 THR A C 1
ATOM 3338 O O . THR A 1 423 ? -11.57 -17.266 -26.781 1 91.25 423 THR A O 1
ATOM 3341 N N . SER A 1 424 ? -12.891 -15.609 -25.922 1 90.81 424 SER A N 1
ATOM 3342 C CA . SER A 1 424 ? -14.008 -16.016 -26.766 1 90.81 424 SER A CA 1
ATOM 3343 C C . SER A 1 424 ? -13.672 -15.867 -28.25 1 90.81 424 SER A C 1
ATOM 3345 O O . SER A 1 424 ? -14.055 -16.703 -29.062 1 90.81 424 SER A O 1
ATOM 3347 N N . SER A 1 425 ? -12.953 -14.852 -28.547 1 90.94 425 SER A N 1
ATOM 3348 C CA . SER A 1 425 ? -12.531 -14.648 -29.938 1 90.94 425 SER A CA 1
ATOM 3349 C C . SER A 1 425 ? -11.602 -15.773 -30.391 1 90.94 425 SER A C 1
ATOM 3351 O O . SER A 1 425 ? -11.734 -16.266 -31.516 1 90.94 425 SER A O 1
ATOM 3353 N N . GLN A 1 426 ? -10.734 -16.188 -29.578 1 91.19 426 GLN A N 1
ATOM 3354 C CA . GLN A 1 426 ? -9.82 -17.281 -29.891 1 91.19 426 GLN A CA 1
ATOM 3355 C C . GLN A 1 426 ? -10.555 -18.609 -29.953 1 91.19 426 GLN A C 1
ATOM 3357 O O . GLN A 1 426 ? -10.242 -19.469 -30.781 1 91.19 426 GLN A O 1
ATOM 3362 N N . ALA A 1 427 ? -11.477 -18.781 -29.078 1 91.75 427 ALA A N 1
ATOM 3363 C CA . ALA A 1 427 ? -12.258 -20 -29.031 1 91.75 427 ALA A CA 1
ATOM 3364 C C . ALA A 1 427 ? -13 -20.25 -30.344 1 91.75 427 ALA A C 1
ATOM 3366 O O . ALA A 1 427 ? -13.039 -21.375 -30.844 1 91.75 427 ALA A O 1
ATOM 3367 N N . THR A 1 428 ? -13.531 -19.203 -30.828 1 90.75 428 THR A N 1
ATOM 3368 C CA . THR A 1 428 ? -14.234 -19.297 -32.094 1 90.75 428 THR A CA 1
ATOM 3369 C C . THR A 1 428 ? -13.305 -19.812 -33.219 1 90.75 428 THR A C 1
ATOM 3371 O O . THR A 1 428 ? -13.703 -20.656 -34.031 1 90.75 428 THR A O 1
ATOM 3374 N N . LYS A 1 429 ? -12.148 -19.375 -33.188 1 90.75 429 LYS A N 1
ATOM 3375 C CA . LYS A 1 429 ? -11.164 -19.797 -34.188 1 90.75 429 LYS A CA 1
ATOM 3376 C C . LYS A 1 429 ? -10.789 -21.266 -34 1 90.75 429 LYS A C 1
ATOM 3378 O O . LYS A 1 429 ? -10.383 -21.922 -34.969 1 90.75 429 LYS A O 1
ATOM 3383 N N . LEU A 1 430 ? -10.938 -21.719 -32.812 1 90.5 430 LEU A N 1
ATOM 3384 C CA . LEU A 1 430 ? -10.594 -23.094 -32.5 1 90.5 430 LEU A CA 1
ATOM 3385 C C . LEU A 1 430 ? -11.82 -24 -32.625 1 90.5 430 LEU A C 1
ATOM 3387 O O . LEU A 1 430 ? -11.758 -25.172 -32.25 1 90.5 430 LEU A O 1
ATOM 3391 N N . GLY A 1 431 ? -12.938 -23.359 -33.031 1 86.81 431 GLY A N 1
ATOM 3392 C CA . GLY A 1 431 ? -14.156 -24.141 -33.156 1 86.81 431 GLY A CA 1
ATOM 3393 C C . GLY A 1 431 ? -14.867 -24.375 -31.844 1 86.81 431 GLY A C 1
ATOM 3394 O O . GLY A 1 431 ? -15.609 -25.344 -31.703 1 86.81 431 GLY A O 1
ATOM 3395 N N . LYS A 1 432 ? -14.547 -23.547 -30.953 1 85.38 432 LYS A N 1
ATOM 3396 C CA . LYS A 1 432 ? -15.18 -23.641 -29.641 1 85.38 432 LYS A CA 1
ATOM 3397 C C . LYS A 1 432 ? -16.234 -22.562 -29.453 1 85.38 432 LYS A C 1
ATOM 3399 O O . LYS A 1 432 ? -16.188 -21.516 -30.109 1 85.38 432 LYS A O 1
ATOM 3404 N N . LYS A 1 433 ? -17.141 -22.828 -28.625 1 83.06 433 LYS A N 1
ATOM 3405 C CA . LYS A 1 433 ? -18.312 -21.953 -28.484 1 83.06 433 LYS A CA 1
ATOM 3406 C C . LYS A 1 433 ? -17.969 -20.719 -27.672 1 83.06 433 LYS A C 1
ATOM 3408 O O . LYS A 1 433 ? -18.406 -19.609 -27.984 1 83.06 433 LYS A O 1
ATOM 3413 N N . VAL A 1 434 ? -17.266 -20.922 -26.578 1 90.94 434 VAL A N 1
ATOM 3414 C CA . VAL A 1 434 ? -17.031 -19.797 -25.672 1 90.94 434 VAL A CA 1
ATOM 3415 C C . VAL A 1 434 ? -15.625 -19.906 -25.078 1 90.94 434 VAL A C 1
ATOM 3417 O O . VAL A 1 434 ? -15.07 -21 -24.969 1 90.94 434 VAL A O 1
ATOM 3420 N N . GLY A 1 435 ? -15.078 -18.812 -24.766 1 93.25 435 GLY A N 1
ATOM 3421 C CA . GLY A 1 435 ? -13.773 -18.781 -24.109 1 93.25 435 GLY A CA 1
ATOM 3422 C C . GLY A 1 435 ? -13.805 -19.344 -22.703 1 93.25 435 GLY A C 1
ATOM 3423 O O . GLY A 1 435 ? -14.875 -19.547 -22.125 1 93.25 435 GLY A O 1
ATOM 3424 N N . PHE A 1 436 ? -12.578 -19.609 -22.156 1 93.94 436 PHE A N 1
ATOM 3425 C CA . PHE A 1 436 ? -12.469 -20.156 -20.812 1 93.94 436 PHE A CA 1
ATOM 3426 C C . PHE A 1 436 ? -11.047 -20 -20.281 1 93.94 436 PHE A C 1
ATOM 3428 O O . PHE A 1 436 ? -10.148 -19.562 -21.016 1 93.94 436 PHE A O 1
ATOM 3435 N N . GLY A 1 437 ? -10.906 -20.312 -19.031 1 96 437 GLY A N 1
ATOM 3436 C CA . GLY A 1 437 ? -9.617 -20.375 -18.359 1 96 437 GLY A CA 1
ATOM 3437 C C . GLY A 1 437 ? -9.562 -21.438 -17.266 1 96 437 GLY A C 1
ATOM 3438 O O . GLY A 1 437 ? -10.531 -21.609 -16.531 1 96 437 GLY A O 1
ATOM 3439 N N . VAL A 1 438 ? -8.484 -22.188 -17.281 1 97.94 438 VAL A N 1
ATOM 3440 C CA . VAL A 1 438 ? -8.25 -23.188 -16.25 1 97.94 438 VAL A CA 1
ATOM 3441 C C . VAL A 1 438 ? -6.855 -23 -15.656 1 97.94 438 VAL A C 1
ATOM 3443 O O . VAL A 1 438 ? -5.891 -22.766 -16.391 1 97.94 438 VAL A O 1
ATOM 3446 N N . ARG A 1 439 ? -6.766 -23.031 -14.383 1 98.31 439 ARG A N 1
ATOM 3447 C CA . ARG A 1 439 ? -5.508 -22.984 -13.648 1 98.31 439 ARG A CA 1
ATOM 3448 C C . ARG A 1 439 ? -5.574 -23.844 -12.398 1 98.31 439 ARG A C 1
ATOM 3450 O O . ARG A 1 439 ? -6.613 -23.906 -11.734 1 98.31 439 ARG A O 1
ATOM 3457 N N . ILE A 1 440 ? -4.582 -24.578 -12.133 1 98.75 440 ILE A N 1
ATOM 3458 C CA . ILE A 1 440 ? -4.398 -25.328 -10.906 1 98.75 440 ILE A CA 1
ATOM 3459 C C . ILE A 1 440 ? -3.053 -24.984 -10.273 1 98.75 440 ILE A C 1
ATOM 3461 O O . ILE A 1 440 ? -2.014 -25.047 -10.93 1 98.75 440 ILE A O 1
ATOM 3465 N N . GLU A 1 441 ? -3.109 -24.578 -9 1 98.75 441 GLU A N 1
ATOM 3466 C CA . GLU A 1 441 ? -1.889 -24.078 -8.375 1 98.75 441 GLU A CA 1
ATOM 3467 C C . GLU A 1 441 ? -1.704 -24.656 -6.98 1 98.75 441 GLU A C 1
ATOM 3469 O O . GLU A 1 441 ? -2.633 -24.656 -6.168 1 98.75 441 GLU A O 1
ATOM 3474 N N . ASP A 1 442 ? -0.532 -25.156 -6.703 1 98.81 442 ASP A N 1
ATOM 3475 C CA . ASP A 1 442 ? -0.093 -25.562 -5.375 1 98.81 442 ASP A CA 1
ATOM 3476 C C . ASP A 1 442 ? 1.297 -25.016 -5.062 1 98.81 442 ASP A C 1
ATOM 3478 O O . ASP A 1 442 ? 2.141 -24.906 -5.953 1 98.81 442 ASP A O 1
ATOM 3482 N N . ALA A 1 443 ? 1.469 -24.719 -3.814 1 98.75 443 ALA A N 1
ATOM 3483 C CA . ALA A 1 443 ? 2.826 -24.484 -3.324 1 98.75 443 ALA A CA 1
ATOM 3484 C C . ALA A 1 443 ? 3.57 -25.812 -3.146 1 98.75 443 ALA A C 1
ATOM 3486 O O . ALA A 1 443 ? 3.031 -26.766 -2.578 1 98.75 443 ALA A O 1
ATOM 3487 N N . VAL A 1 444 ? 4.844 -25.828 -3.607 1 98.88 444 VAL A N 1
ATOM 3488 C CA . VAL A 1 444 ? 5.605 -27.078 -3.615 1 98.88 444 VAL A CA 1
ATOM 3489 C C . VAL A 1 444 ? 6.957 -26.875 -2.939 1 98.88 444 VAL A C 1
ATOM 3491 O O . VAL A 1 444 ? 7.695 -25.953 -3.295 1 98.88 444 VAL A O 1
ATOM 3494 N N . LEU A 1 445 ? 7.25 -27.703 -1.973 1 98.81 445 LEU A N 1
ATOM 3495 C CA . LEU A 1 445 ? 8.547 -27.703 -1.294 1 98.81 445 LEU A CA 1
ATOM 3496 C C . LEU A 1 445 ? 9.555 -28.562 -2.053 1 98.81 445 LEU A C 1
ATOM 3498 O O . LEU A 1 445 ? 9.258 -29.703 -2.418 1 98.81 445 LEU A O 1
ATOM 3502 N N . VAL A 1 446 ? 10.703 -28.031 -2.305 1 98.81 446 VAL A N 1
ATOM 3503 C CA . VAL A 1 446 ? 11.789 -28.797 -2.904 1 98.81 446 VAL A CA 1
ATOM 3504 C C . VAL A 1 446 ? 12.516 -29.594 -1.826 1 98.81 446 VAL A C 1
ATOM 3506 O O . VAL A 1 446 ? 13.07 -29.016 -0.888 1 98.81 446 VAL A O 1
ATOM 3509 N N . THR A 1 447 ? 12.516 -30.906 -1.978 1 98.44 447 THR A N 1
ATOM 3510 C CA . THR A 1 447 ? 13.156 -31.781 -1.001 1 98.44 447 THR A CA 1
ATOM 3511 C C . THR A 1 447 ? 14.164 -32.719 -1.679 1 98.44 447 THR A C 1
ATOM 3513 O O . THR A 1 447 ? 14.305 -32.688 -2.902 1 98.44 447 THR A O 1
ATOM 3516 N N . GLU A 1 448 ? 14.805 -33.469 -0.885 1 97.5 448 GLU A N 1
ATOM 3517 C CA . GLU A 1 448 ? 15.75 -34.438 -1.396 1 97.5 448 GLU A CA 1
ATOM 3518 C C . GLU A 1 448 ? 15.047 -35.5 -2.238 1 97.5 448 GLU A C 1
ATOM 3520 O O . GLU A 1 448 ? 15.656 -36.094 -3.131 1 97.5 448 GLU A O 1
ATOM 3525 N N . LYS A 1 449 ? 13.781 -35.688 -2.014 1 97.06 449 LYS A N 1
ATOM 3526 C CA . LYS A 1 449 ? 13.008 -36.719 -2.711 1 97.06 449 LYS A CA 1
ATOM 3527 C C . LYS A 1 449 ? 12.164 -36.125 -3.83 1 97.06 449 LYS A C 1
ATOM 3529 O O . LYS A 1 449 ? 11.281 -36.781 -4.379 1 97.06 449 LYS A O 1
ATOM 3534 N N . GLY A 1 450 ? 12.398 -34.875 -4.031 1 97.69 450 GLY A N 1
ATOM 3535 C CA . GLY A 1 450 ? 11.617 -34.219 -5.055 1 97.69 450 GLY A CA 1
ATOM 3536 C C . GLY A 1 450 ? 10.594 -33.25 -4.484 1 97.69 450 GLY A C 1
ATOM 3537 O O . GLY A 1 450 ? 10.641 -32.938 -3.299 1 97.69 450 GLY A O 1
ATOM 3538 N N . GLY A 1 451 ? 9.727 -32.812 -5.375 1 98.19 451 GLY A N 1
ATOM 3539 C CA . GLY A 1 451 ? 8.727 -31.844 -4.957 1 98.19 451 GLY A CA 1
ATOM 3540 C C . GLY A 1 451 ? 7.652 -32.438 -4.066 1 98.19 451 GLY A C 1
ATOM 3541 O O . GLY A 1 451 ? 7.133 -33.531 -4.355 1 98.19 451 GLY A O 1
ATOM 3542 N N . ARG A 1 452 ? 7.367 -31.719 -3.002 1 97.94 452 ARG A N 1
ATOM 3543 C CA . ARG A 1 452 ? 6.293 -32.094 -2.092 1 97.94 452 ARG A CA 1
ATOM 3544 C C . ARG A 1 452 ? 5.285 -30.969 -1.926 1 97.94 452 ARG A C 1
ATOM 3546 O O . ARG A 1 452 ? 5.652 -29.859 -1.537 1 97.94 452 ARG A O 1
ATOM 3553 N N . VAL A 1 453 ? 4.051 -31.25 -2.123 1 97.69 453 VAL A N 1
ATOM 3554 C CA . VAL A 1 453 ? 3.029 -30.203 -2.039 1 97.69 453 VAL A CA 1
ATOM 3555 C C . VAL A 1 453 ? 2.867 -29.75 -0.59 1 97.69 453 VAL A C 1
ATOM 3557 O O . VAL A 1 453 ? 2.895 -30.578 0.33 1 97.69 453 VAL A O 1
ATOM 3560 N N . MET A 1 454 ? 2.695 -28.469 -0.426 1 97.5 454 MET A N 1
ATOM 3561 C CA . MET A 1 454 ? 2.516 -27.844 0.882 1 97.5 454 MET A CA 1
ATOM 3562 C C . MET A 1 454 ? 1.038 -27.609 1.173 1 97.5 454 MET A C 1
ATOM 3564 O O . MET A 1 454 ? 0.694 -26.938 2.145 1 97.5 454 MET A O 1
ATOM 3568 N N . THR A 1 455 ? 0.196 -28.156 0.358 1 96.81 455 THR A N 1
ATOM 3569 C CA . THR A 1 455 ? -1.234 -27.875 0.423 1 96.81 455 THR A CA 1
ATOM 3570 C C . THR A 1 455 ? -2.002 -29.109 0.917 1 96.81 455 THR A C 1
ATOM 3572 O O . THR A 1 455 ? -3.223 -29.188 0.761 1 96.81 455 THR A O 1
ATOM 3575 N N . GLY A 1 456 ? -1.333 -30.078 1.475 1 94.94 456 GLY A N 1
ATOM 3576 C CA . GLY A 1 456 ? -1.958 -31.312 1.896 1 94.94 456 GLY A CA 1
ATOM 3577 C C . GLY A 1 456 ? -2.107 -32.312 0.769 1 94.94 456 GLY A C 1
ATOM 3578 O O . GLY A 1 456 ? -1.361 -33.312 0.701 1 94.94 456 GLY A O 1
ATOM 3579 N N . SER A 1 457 ? -3.062 -32.125 -0.114 1 95.5 457 SER A N 1
ATOM 3580 C CA . SER A 1 457 ? -3.232 -32.906 -1.314 1 95.5 457 SER A CA 1
ATOM 3581 C C . SER A 1 457 ? -3.637 -32.062 -2.51 1 95.5 457 SER A C 1
ATOM 3583 O O . SER A 1 457 ? -4.324 -31.047 -2.35 1 95.5 457 SER A O 1
ATOM 3585 N N . ARG A 1 458 ? -3.197 -32.531 -3.633 1 97 458 ARG A N 1
ATOM 3586 C CA . ARG A 1 458 ? -3.562 -31.828 -4.871 1 97 458 ARG A CA 1
ATOM 3587 C C . ARG A 1 458 ? -5.039 -32.031 -5.191 1 97 458 ARG A C 1
ATOM 3589 O O . ARG A 1 458 ? -5.711 -32.844 -4.562 1 97 458 ARG A O 1
ATOM 3596 N N . ALA A 1 459 ? -5.473 -31.219 -6.105 1 98.12 459 ALA A N 1
ATOM 3597 C CA . ALA A 1 459 ? -6.832 -31.391 -6.605 1 98.12 459 ALA A CA 1
ATOM 3598 C C . ALA A 1 459 ? -7.008 -32.75 -7.258 1 98.12 459 ALA A C 1
ATOM 3600 O O . ALA A 1 459 ? -6.105 -33.25 -7.941 1 98.12 459 ALA A O 1
ATOM 3601 N N . LYS A 1 460 ? -8.172 -33.344 -7.055 1 96.94 460 LYS A N 1
ATOM 3602 C CA . LYS A 1 460 ? -8.477 -34.625 -7.68 1 96.94 460 LYS A CA 1
ATOM 3603 C C . LYS A 1 460 ? -9.445 -34.469 -8.844 1 96.94 460 LYS A C 1
ATOM 3605 O O . LYS A 1 460 ? -9.445 -35.25 -9.781 1 96.94 460 LYS A O 1
ATOM 3610 N N . SER A 1 461 ? -10.281 -33.531 -8.727 1 97.69 461 SER A N 1
ATOM 3611 C CA . SER A 1 461 ? -11.273 -33.156 -9.734 1 97.69 461 SER A CA 1
ATOM 3612 C C . SER A 1 461 ? -11.828 -31.75 -9.469 1 97.69 461 SER A C 1
ATOM 3614 O O . SER A 1 461 ? -11.547 -31.156 -8.422 1 97.69 461 SER A O 1
ATOM 3616 N N . PRO A 1 462 ? -12.578 -31.203 -10.406 1 98.31 462 PRO A N 1
ATOM 3617 C CA . PRO A 1 462 ? -13.242 -29.922 -10.133 1 98.31 462 PRO A CA 1
ATOM 3618 C C . PRO A 1 462 ? -14.234 -30 -8.984 1 98.31 462 PRO A C 1
ATOM 3620 O O . PRO A 1 462 ? -14.656 -28.969 -8.453 1 98.31 462 PRO A O 1
ATOM 3623 N N . TYR A 1 463 ? -14.578 -31.219 -8.555 1 98.12 463 TYR A N 1
ATOM 3624 C CA . TYR A 1 463 ? -15.531 -31.438 -7.465 1 98.12 463 TYR A CA 1
ATOM 3625 C C . TYR A 1 463 ? -14.805 -31.656 -6.141 1 98.12 463 TYR A C 1
ATOM 3627 O O . TYR A 1 463 ? -15.414 -31.594 -5.074 1 98.12 463 TYR A O 1
ATOM 3635 N N . GLU A 1 464 ? -13.531 -31.969 -6.277 1 97.38 464 GLU A N 1
ATOM 3636 C CA . GLU A 1 464 ? -12.656 -32.156 -5.129 1 97.38 464 GLU A CA 1
ATOM 3637 C C . GLU A 1 464 ? -11.352 -31.391 -5.293 1 97.38 464 GLU A C 1
ATOM 3639 O O . GLU A 1 464 ? -10.289 -31.984 -5.488 1 97.38 464 GLU A O 1
ATOM 3644 N N . PRO A 1 465 ? -11.523 -30.172 -5.109 1 97.31 465 PRO A N 1
ATOM 3645 C CA . PRO A 1 465 ? -10.367 -29.312 -5.383 1 97.31 465 PRO A CA 1
ATOM 3646 C C . PRO A 1 465 ? -9.219 -29.547 -4.406 1 97.31 465 PRO A C 1
ATOM 3648 O O . PRO A 1 465 ? -8.047 -29.453 -4.789 1 97.31 465 PRO A O 1
ATOM 3651 N N . MET B 1 1 ? -39.531 11.664 121.5 1 18.45 1 MET B N 1
ATOM 3652 C CA . MET B 1 1 ? -40.812 11.094 121.188 1 18.45 1 MET B CA 1
ATOM 3653 C C . MET B 1 1 ? -41 11.023 119.688 1 18.45 1 MET B C 1
ATOM 3655 O O . MET B 1 1 ? -40.562 11.914 118.938 1 18.45 1 MET B O 1
ATOM 3659 N N . ALA B 1 2 ? -41.375 9.688 119.25 1 24.61 2 ALA B N 1
ATOM 3660 C CA . ALA B 1 2 ? -41.562 8.648 118.25 1 24.61 2 ALA B CA 1
ATOM 3661 C C . ALA B 1 2 ? -42.594 9.086 117.188 1 24.61 2 ALA B C 1
ATOM 3663 O O . ALA B 1 2 ? -43.812 9.062 117.5 1 24.61 2 ALA B O 1
ATOM 3664 N N . SER B 1 3 ? -42.219 10.281 116.5 1 21.31 3 SER B N 1
ATOM 3665 C CA . SER B 1 3 ? -43 11.078 115.562 1 21.31 3 SER B CA 1
ATOM 3666 C C . SER B 1 3 ? -43.406 10.25 114.375 1 21.31 3 SER B C 1
ATOM 3668 O O . SER B 1 3 ? -42.562 9.977 113.5 1 21.31 3 SER B O 1
ATOM 3670 N N . GLU B 1 4 ? -44.312 9.188 114.438 1 22.41 4 GLU B N 1
ATOM 3671 C CA . GLU B 1 4 ? -44.781 7.984 113.812 1 22.41 4 GLU B CA 1
ATOM 3672 C C . GLU B 1 4 ? -45.625 8.328 112.562 1 22.41 4 GLU B C 1
ATOM 3674 O O . GLU B 1 4 ? -46.844 8.562 112.688 1 22.41 4 GLU B O 1
ATOM 3679 N N . LYS B 1 5 ? -45.125 9.297 111.688 1 28.92 5 LYS B N 1
ATOM 3680 C CA . LYS B 1 5 ? -46.094 9.945 110.812 1 28.92 5 LYS B CA 1
ATOM 3681 C C . LYS B 1 5 ? -46.75 8.93 109.875 1 28.92 5 LYS B C 1
ATOM 3683 O O . LYS B 1 5 ? 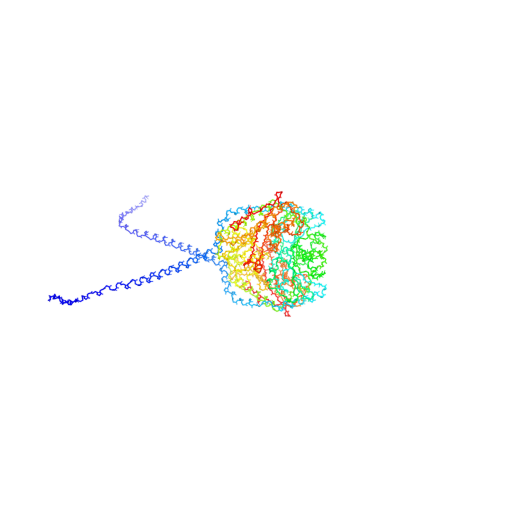-46.094 8.062 109.312 1 28.92 5 LYS B O 1
ATOM 3688 N N . ASP B 1 6 ? -48.094 8.719 109.938 1 21.88 6 ASP B N 1
ATOM 3689 C CA . ASP B 1 6 ? -49.125 7.715 109.625 1 21.88 6 ASP B CA 1
ATOM 3690 C C . ASP B 1 6 ? -49.25 7.523 108.125 1 21.88 6 ASP B C 1
ATOM 3692 O O . ASP B 1 6 ? -49.531 8.477 107.375 1 21.88 6 ASP B O 1
ATOM 3696 N N . MET B 1 7 ? -48.5 6.59 107.438 1 22.64 7 MET B N 1
ATOM 3697 C CA . MET B 1 7 ? -48.188 6.062 106.125 1 22.64 7 MET B CA 1
ATOM 3698 C C . MET B 1 7 ? -49.469 5.543 105.438 1 22.64 7 MET B C 1
ATOM 3700 O O . MET B 1 7 ? -49.906 4.434 105.688 1 22.64 7 MET B O 1
ATOM 3704 N N . ARG B 1 8 ? -50.562 6.426 105.25 1 25.48 8 ARG B N 1
ATOM 3705 C CA . ARG B 1 8 ? -51.875 5.906 104.938 1 25.48 8 ARG B CA 1
ATOM 3706 C C . ARG B 1 8 ? -51.875 5.191 103.625 1 25.48 8 ARG B C 1
ATOM 3708 O O . ARG B 1 8 ? -51.219 5.652 102.688 1 25.48 8 ARG B O 1
ATOM 3715 N N . GLU B 1 9 ? -52.188 3.875 103.5 1 23.06 9 GLU B N 1
ATOM 3716 C CA . GLU B 1 9 ? -52.156 2.705 102.625 1 23.06 9 GLU B CA 1
ATOM 3717 C C . GLU B 1 9 ? -53.094 2.877 101.438 1 23.06 9 GLU B C 1
ATOM 3719 O O . GLU B 1 9 ? -54.312 3.027 101.625 1 23.06 9 GLU B O 1
ATOM 3724 N N . TYR B 1 10 ? -52.75 3.73 100.375 1 24.83 10 TYR B N 1
ATOM 3725 C CA . TYR B 1 10 ? -53.594 4.121 99.312 1 24.83 10 TYR B CA 1
ATOM 3726 C C . TYR B 1 10 ? -54.156 2.895 98.562 1 24.83 10 TYR B C 1
ATOM 3728 O O . TYR B 1 10 ? -53.375 1.995 98.188 1 24.83 10 TYR B O 1
ATOM 3736 N N . LEU B 1 11 ? -55.438 2.467 98.812 1 24.95 11 LEU B N 1
ATOM 3737 C CA . LEU B 1 11 ? -56.281 1.313 98.438 1 24.95 11 LEU B CA 1
ATOM 3738 C C . LEU B 1 11 ? -56.469 1.236 96.938 1 24.95 11 LEU B C 1
ATOM 3740 O O . LEU B 1 11 ? -56.969 2.182 96.312 1 24.95 11 LEU B O 1
ATOM 3744 N N . LEU B 1 12 ? -55.531 0.659 96.188 1 26.11 12 LEU B N 1
ATOM 3745 C CA . LEU B 1 12 ? -55.406 0.57 94.75 1 26.11 12 LEU B CA 1
ATOM 3746 C C . LEU B 1 12 ? -56.594 -0.155 94.125 1 26.11 12 LEU B C 1
ATOM 3748 O O . LEU B 1 12 ? -56.938 -1.262 94.562 1 26.11 12 LEU B O 1
ATOM 3752 N N . PRO B 1 13 ? -57.688 0.583 93.562 1 29.5 13 PRO B N 1
ATOM 3753 C CA . PRO B 1 13 ? -58.938 -0.013 93.125 1 29.5 13 PRO B CA 1
ATOM 3754 C C . PRO B 1 13 ? -58.75 -0.943 91.938 1 29.5 13 PRO B C 1
ATOM 3756 O O . PRO B 1 13 ? -57.812 -0.75 91.125 1 29.5 13 PRO B O 1
ATOM 3759 N N . SER B 1 14 ? -58.938 -2.262 92 1 28.7 14 SER B N 1
ATOM 3760 C CA . SER B 1 14 ? -58.75 -3.428 91.125 1 28.7 14 SER B CA 1
ATOM 3761 C C . SER B 1 14 ? -59.625 -3.338 89.875 1 28.7 14 SER B C 1
ATOM 3763 O O . SER B 1 14 ? -60.75 -3.844 89.812 1 28.7 14 SER B O 1
ATOM 3765 N N . ASP B 1 15 ? -59.594 -2.191 89.125 1 27.83 15 ASP B N 1
ATOM 3766 C CA . ASP B 1 15 ? -60.562 -2.055 88 1 27.83 15 ASP B CA 1
ATOM 3767 C C . ASP B 1 15 ? -60.375 -3.117 86.938 1 27.83 15 ASP B C 1
ATOM 3769 O O . ASP B 1 15 ? -59.219 -3.344 86.5 1 27.83 15 ASP B O 1
ATOM 3773 N N . THR B 1 16 ? -61.219 -4.188 86.875 1 29.33 16 THR B N 1
ATOM 3774 C CA . THR B 1 16 ? -61.312 -5.383 86.062 1 29.33 16 THR B CA 1
ATOM 3775 C C . THR B 1 16 ? -61.438 -5.008 84.562 1 29.33 16 THR B C 1
ATOM 3777 O O . THR B 1 16 ? -62.344 -4.254 84.188 1 29.33 16 THR B O 1
ATOM 3780 N N . PRO B 1 17 ? -60.312 -5.008 83.75 1 30.84 17 PRO B N 1
ATOM 3781 C CA . PRO B 1 17 ? -60.219 -4.488 82.438 1 30.84 17 PRO B CA 1
ATOM 3782 C C . PRO B 1 17 ? -61.125 -5.262 81.438 1 30.84 17 PRO B C 1
ATOM 3784 O O . PRO B 1 17 ? -61.344 -6.461 81.625 1 30.84 17 PRO B O 1
ATOM 3787 N N . PRO B 1 18 ? -62.062 -4.551 80.688 1 30.64 18 PRO B N 1
ATOM 3788 C CA . PRO B 1 18 ? -63.125 -5.105 79.812 1 30.64 18 PRO B CA 1
ATOM 3789 C C . PRO B 1 18 ? -62.531 -5.816 78.625 1 30.64 18 PRO B C 1
ATOM 3791 O O . PRO B 1 18 ? -61.438 -5.496 78.188 1 30.64 18 PRO B O 1
ATOM 3794 N N . ARG B 1 19 ? -62.906 -7.105 78.188 1 28.16 19 ARG B N 1
ATOM 3795 C CA . ARG B 1 19 ? -62.531 -8.211 77.312 1 28.16 19 ARG B CA 1
ATOM 3796 C C . ARG B 1 19 ? -62.625 -7.816 75.875 1 28.16 19 ARG B C 1
ATOM 3798 O O . ARG B 1 19 ? -62.25 -8.594 74.938 1 28.16 19 ARG B O 1
ATOM 3805 N N . ASN B 1 20 ? -63.375 -6.742 75.5 1 27.19 20 ASN B N 1
ATOM 3806 C CA . ASN B 1 20 ? -64 -6.883 74.188 1 27.19 20 ASN B CA 1
ATOM 3807 C C . ASN B 1 20 ? -63.031 -6.641 73 1 27.19 20 ASN B C 1
ATOM 3809 O O . ASN B 1 20 ? -63.438 -6.559 71.875 1 27.19 20 ASN B O 1
ATOM 3813 N N . GLN B 1 21 ? -61.844 -6.109 73.125 1 26.39 21 GLN B N 1
ATOM 3814 C CA . GLN B 1 21 ? -61.312 -5.391 72 1 26.39 21 GLN B CA 1
ATOM 3815 C C . GLN B 1 21 ? -60.688 -6.352 71 1 26.39 21 GLN B C 1
ATOM 3817 O O . GLN B 1 21 ? -59.469 -6.336 70.75 1 26.39 21 GLN B O 1
ATOM 3822 N N . ARG B 1 22 ? -61 -7.621 70.812 1 26.72 22 ARG B N 1
ATOM 3823 C CA . ARG B 1 22 ? -60.188 -8.508 70 1 26.72 22 ARG B CA 1
ATOM 3824 C C . ARG B 1 22 ? -60.312 -8.18 68.5 1 26.72 22 ARG B C 1
ATOM 3826 O O . ARG B 1 22 ? -59.562 -8.711 67.688 1 26.72 22 ARG B O 1
ATOM 3833 N N . ARG B 1 23 ? -61.375 -7.594 68.062 1 28.23 23 ARG B N 1
ATOM 3834 C CA . ARG B 1 23 ? -61.719 -7.934 66.688 1 28.23 23 ARG B CA 1
ATOM 3835 C C . ARG B 1 23 ? -60.781 -7.203 65.688 1 28.23 23 ARG B C 1
ATOM 3837 O O . ARG B 1 23 ? -60.719 -7.559 64.562 1 28.23 23 ARG B O 1
ATOM 3844 N N . ARG B 1 24 ? -60.281 -6.02 65.938 1 30.39 24 ARG B N 1
ATOM 3845 C CA . ARG B 1 24 ? -59.969 -5.176 64.812 1 30.39 24 ARG B CA 1
ATOM 3846 C C . ARG B 1 24 ? -58.625 -5.555 64.188 1 30.39 24 ARG B C 1
ATOM 3848 O O . ARG B 1 24 ? -58.156 -4.887 63.281 1 30.39 24 ARG B O 1
ATOM 3855 N N . TYR B 1 25 ? -57.844 -6.449 64.688 1 31.11 25 TYR B N 1
ATOM 3856 C CA . TYR B 1 25 ? -56.469 -6.398 64.188 1 31.11 25 TYR B CA 1
ATOM 3857 C C . TYR B 1 25 ? -56.312 -7.059 62.844 1 31.11 25 TYR B C 1
ATOM 3859 O O . TYR B 1 25 ? -55.219 -7.195 62.312 1 31.11 25 TYR B O 1
ATOM 3867 N N . ARG B 1 26 ? -57.375 -7.715 62.344 1 35.69 26 ARG B N 1
ATOM 3868 C CA . ARG B 1 26 ? -57.062 -8.531 61.156 1 35.69 26 ARG B CA 1
ATOM 3869 C C . ARG B 1 26 ? -56.75 -7.66 59.969 1 35.69 26 ARG B C 1
ATOM 3871 O O . ARG B 1 26 ? -56.094 -8.117 59 1 35.69 26 ARG B O 1
ATOM 3878 N N . ASP B 1 27 ? -57.312 -6.434 59.875 1 37.12 27 ASP B N 1
ATOM 3879 C CA . ASP B 1 27 ? -57.312 -5.797 58.562 1 37.12 27 ASP B CA 1
ATOM 3880 C C . ASP B 1 27 ? -55.938 -5.203 58.25 1 37.12 27 ASP B C 1
ATOM 3882 O O . ASP B 1 27 ? -55.719 -4.676 57.156 1 37.12 27 ASP B O 1
ATOM 3886 N N . HIS B 1 28 ? -55.062 -5.062 59.219 1 42.31 28 HIS B N 1
ATOM 3887 C CA . HIS B 1 28 ? -53.844 -4.324 58.906 1 42.31 28 HIS B CA 1
ATOM 3888 C C . HIS B 1 28 ? -52.875 -5.199 58.125 1 42.31 28 HIS B C 1
ATOM 3890 O O . HIS B 1 28 ? -51.812 -4.719 57.688 1 42.31 28 HIS B O 1
ATOM 3896 N N . LEU B 1 29 ? -53.094 -6.523 58.156 1 47.59 29 LEU B N 1
ATOM 3897 C CA . LEU B 1 29 ? -52.062 -7.348 57.562 1 47.59 29 LEU B CA 1
ATOM 3898 C C . LEU B 1 29 ? -52.125 -7.332 56.031 1 47.59 29 LEU B C 1
ATOM 3900 O O . LEU B 1 29 ? -51.219 -7.836 55.375 1 47.59 29 LEU B O 1
ATOM 3904 N N . THR B 1 30 ? -53.344 -6.879 55.531 1 54.38 30 THR B N 1
ATOM 3905 C CA . THR B 1 30 ? -53.438 -6.949 54.062 1 54.38 30 THR B CA 1
ATOM 3906 C C . THR B 1 30 ? -52.625 -5.844 53.438 1 54.38 30 THR B C 1
ATOM 3908 O O . THR B 1 30 ? -52.344 -5.895 52.219 1 54.38 30 THR B O 1
ATOM 3911 N N . PHE B 1 31 ? -52.281 -4.824 54.219 1 59.31 31 PHE B N 1
ATOM 3912 C CA . PHE B 1 31 ? -51.625 -3.67 53.625 1 59.31 31 PHE B CA 1
ATOM 3913 C C . PHE B 1 31 ? -50.125 -3.941 53.438 1 59.31 31 PHE B C 1
ATOM 3915 O O . PHE B 1 31 ? -49.5 -3.299 52.594 1 59.31 31 PHE B O 1
ATOM 3922 N N . LEU B 1 32 ? -49.594 -4.965 54.125 1 63.34 32 LEU B N 1
ATOM 3923 C CA . LEU B 1 32 ? -48.156 -5.199 54.062 1 63.34 32 LEU B CA 1
ATOM 3924 C C . LEU B 1 32 ? -47.75 -5.863 52.75 1 63.34 32 LEU B C 1
ATOM 3926 O O . LEU B 1 32 ? -46.781 -5.477 52.125 1 63.34 32 LEU B O 1
ATOM 3930 N N . PRO B 1 33 ? -48.594 -6.805 52.344 1 70.62 33 PRO B N 1
ATOM 3931 C CA . PRO B 1 33 ? -48.219 -7.402 51.062 1 70.62 33 PRO B CA 1
ATOM 3932 C C . PRO B 1 33 ? -48.406 -6.434 49.875 1 70.62 33 PRO B C 1
ATOM 3934 O O . PRO B 1 33 ? -47.625 -6.461 48.938 1 70.62 33 PRO B O 1
ATOM 3937 N N . LEU B 1 34 ? -49.312 -5.516 50.031 1 68 34 LEU B N 1
ATOM 3938 C CA . LEU B 1 34 ? -49.531 -4.535 48.969 1 68 34 LEU B CA 1
ATOM 3939 C C . LEU B 1 34 ? -48.406 -3.514 48.938 1 68 34 LEU B C 1
ATOM 3941 O O . LEU B 1 34 ? -47.969 -3.113 47.844 1 68 34 LEU B O 1
ATOM 3945 N N . LEU B 1 35 ? -47.938 -3.121 50.125 1 69.31 35 LEU B N 1
ATOM 3946 C CA . LEU B 1 35 ? -46.812 -2.182 50.188 1 69.31 35 LEU B CA 1
ATOM 3947 C C . LEU B 1 35 ? -45.531 -2.832 49.688 1 69.31 35 LEU B C 1
ATOM 3949 O O . LEU B 1 35 ? -44.75 -2.203 48.969 1 69.31 35 LEU B O 1
ATOM 3953 N N . ALA B 1 36 ? -45.344 -4.125 49.906 1 73.25 36 ALA B N 1
ATOM 3954 C CA . ALA B 1 36 ? -44.156 -4.855 49.438 1 73.25 36 ALA B CA 1
ATOM 3955 C C . ALA B 1 36 ? -44.219 -5.055 47.938 1 73.25 36 ALA B C 1
ATOM 3957 O O . ALA B 1 36 ? -43.188 -4.918 47.25 1 73.25 36 ALA B O 1
ATOM 3958 N N . SER B 1 37 ? -45.438 -5.277 47.562 1 74.19 37 SER B N 1
ATOM 3959 C CA . SER B 1 37 ? -45.594 -5.426 46.125 1 74.19 37 SER B CA 1
ATOM 3960 C C . SER B 1 37 ? -45.406 -4.098 45.406 1 74.19 37 SER B C 1
ATOM 3962 O O . SER B 1 37 ? -44.812 -4.059 44.312 1 74.19 37 SER B O 1
ATOM 3964 N N . ALA B 1 38 ? -45.844 -3.059 46 1 75.19 38 ALA B N 1
ATOM 3965 C CA . ALA B 1 38 ? -45.656 -1.732 45.438 1 75.19 38 ALA B CA 1
ATOM 3966 C C . ALA B 1 38 ? -44.156 -1.327 45.469 1 75.19 38 ALA B C 1
ATOM 3968 O O . ALA B 1 38 ? -43.656 -0.767 44.469 1 75.19 38 ALA B O 1
ATOM 3969 N N . LEU B 1 39 ? -43.5 -1.688 46.531 1 74.5 39 LEU B N 1
ATOM 3970 C CA . LEU B 1 39 ? -42.062 -1.417 46.625 1 74.5 39 LEU B CA 1
ATOM 3971 C C . LEU B 1 39 ? -41.281 -2.268 45.656 1 74.5 39 LEU B C 1
ATOM 3973 O O . LEU B 1 39 ? -40.344 -1.784 45.031 1 74.5 39 LEU B O 1
ATOM 3977 N N . PHE B 1 40 ? -41.656 -3.477 45.5 1 76.25 40 PHE B N 1
ATOM 3978 C CA . PHE B 1 40 ? -41.031 -4.355 44.5 1 76.25 40 PHE B CA 1
ATOM 3979 C C . PHE B 1 40 ? -41.281 -3.842 43.094 1 76.25 40 PHE B C 1
ATOM 3981 O O . PHE B 1 40 ? -40.375 -3.836 42.281 1 76.25 40 PHE B O 1
ATOM 3988 N N . LEU B 1 41 ? -42.469 -3.404 42.875 1 72.94 41 LEU B N 1
ATOM 3989 C CA . LEU B 1 41 ? -42.812 -2.852 41.562 1 72.94 41 LEU B CA 1
ATOM 3990 C C . LEU B 1 41 ? -42 -1.581 41.312 1 72.94 41 LEU B C 1
ATOM 3992 O O . LEU B 1 41 ? -41.531 -1.367 40.188 1 72.94 41 LEU B O 1
ATOM 3996 N N . THR B 1 42 ? -41.875 -0.767 42.312 1 74.81 42 THR B N 1
ATOM 3997 C CA . THR B 1 42 ? -41.062 0.441 42.156 1 74.81 42 THR B CA 1
ATOM 3998 C C . THR B 1 42 ? -39.594 0.088 41.969 1 74.81 42 THR B C 1
ATOM 4000 O O . THR B 1 42 ? -38.906 0.735 41.188 1 74.81 42 THR B O 1
ATOM 4003 N N . MET B 1 43 ? -39.156 -0.979 42.594 1 71.62 43 MET B N 1
ATOM 4004 C CA . MET B 1 43 ? -37.781 -1.441 42.438 1 71.62 43 MET B CA 1
ATOM 4005 C C . MET B 1 43 ? -37.562 -2.027 41.031 1 71.62 43 MET B C 1
ATOM 4007 O O . MET B 1 43 ? -36.531 -1.795 40.406 1 71.62 43 MET B O 1
ATOM 4011 N N . VAL B 1 44 ? -38.5 -2.725 40.625 1 70.25 44 VAL B N 1
ATOM 4012 C CA . VAL B 1 44 ? -38.438 -3.316 39.312 1 70.25 44 VAL B CA 1
ATOM 4013 C C . VAL B 1 44 ? -38.531 -2.215 38.25 1 70.25 44 VAL B C 1
ATOM 4015 O O . VAL B 1 44 ? -37.75 -2.221 37.281 1 70.25 44 VAL B O 1
ATOM 4018 N N . ILE B 1 45 ? -39.344 -1.264 38.438 1 68.56 45 ILE B N 1
ATOM 4019 C CA . ILE B 1 45 ? -39.5 -0.147 37.531 1 68.56 45 ILE B CA 1
ATOM 4020 C C . ILE B 1 45 ? -38.219 0.683 37.531 1 68.56 45 ILE B C 1
ATOM 4022 O O . ILE B 1 45 ? -37.719 1.073 36.469 1 68.56 45 ILE B O 1
ATOM 4026 N N . THR B 1 46 ? -37.719 0.914 38.688 1 67.88 46 THR B N 1
ATOM 4027 C CA . THR B 1 46 ? -36.469 1.675 38.812 1 67.88 46 THR B CA 1
ATOM 4028 C C . THR B 1 46 ? -35.312 0.904 38.188 1 67.88 46 THR B C 1
ATOM 4030 O O . THR B 1 46 ? -34.438 1.492 37.5 1 67.88 46 THR B O 1
ATOM 4033 N N . TYR B 1 47 ? -35.312 -0.35 38.438 1 63.69 47 TYR B N 1
ATOM 4034 C CA . TYR B 1 47 ? -34.281 -1.198 37.844 1 63.69 47 TYR B CA 1
ATOM 4035 C C . TYR B 1 47 ? -34.406 -1.238 36.312 1 63.69 47 TYR B C 1
ATOM 4037 O O . TYR B 1 47 ? -33.406 -1.064 35.594 1 63.69 47 TYR B O 1
ATOM 4045 N N . PHE B 1 48 ? -35.531 -1.442 35.906 1 67.75 48 PHE B N 1
ATOM 4046 C CA . PHE B 1 48 ? -35.75 -1.526 34.469 1 67.75 48 PHE B CA 1
ATOM 4047 C C . PHE B 1 48 ? -35.594 -0.154 33.812 1 67.75 48 PHE B C 1
ATOM 4049 O O . PHE B 1 48 ? -35.094 -0.038 32.719 1 67.75 48 PHE B O 1
ATOM 4056 N N . SER B 1 49 ? -36.031 0.844 34.5 1 64.38 49 SER B N 1
ATOM 4057 C CA . SER B 1 49 ? -35.844 2.203 34 1 64.38 49 SER B CA 1
ATOM 4058 C C . SER B 1 49 ? -34.375 2.566 33.969 1 64.38 49 SER B C 1
ATOM 4060 O O . SER B 1 49 ? -33.875 3.176 33 1 64.38 49 SER B O 1
ATOM 4062 N N . SER B 1 50 ? -33.656 2.182 34.969 1 63.91 50 SER B N 1
ATOM 4063 C CA . SER B 1 50 ? -32.219 2.41 35 1 63.91 50 SER B CA 1
ATOM 4064 C C . SER B 1 50 ? -31.516 1.612 33.906 1 63.91 50 SER B C 1
ATOM 4066 O O . SER B 1 50 ? -30.609 2.123 33.25 1 63.91 50 SER B O 1
ATOM 4068 N N . GLN B 1 51 ? -31.906 0.447 33.75 1 63.75 51 GLN B N 1
ATOM 4069 C CA . GLN B 1 51 ? -31.328 -0.378 32.688 1 63.75 51 GLN B CA 1
ATOM 4070 C C . GLN B 1 51 ? -31.688 0.18 31.312 1 63.75 51 GLN B C 1
ATOM 4072 O O . GLN B 1 51 ? -30.859 0.169 30.391 1 63.75 51 GLN B O 1
ATOM 4077 N N . SER B 1 52 ? -32.906 0.619 31.266 1 60.91 52 SER B N 1
ATOM 4078 C CA . SER B 1 52 ? -33.344 1.215 30.016 1 60.91 52 SER B CA 1
ATOM 4079 C C . SER B 1 52 ? -32.594 2.512 29.719 1 60.91 52 SER B C 1
ATOM 4081 O O . SER B 1 52 ? -32.219 2.777 28.578 1 60.91 52 SER B O 1
ATOM 4083 N N . ILE B 1 53 ? -32.438 3.352 30.719 1 57.97 53 ILE B N 1
ATOM 4084 C CA . ILE B 1 53 ? -31.672 4.594 30.578 1 57.97 53 ILE B CA 1
ATOM 4085 C C . ILE B 1 53 ? -30.219 4.273 30.266 1 57.97 53 ILE B C 1
ATOM 4087 O O . ILE B 1 53 ? -29.609 4.918 29.422 1 57.97 53 ILE B O 1
ATOM 4091 N N . HIS B 1 54 ? -29.703 3.316 30.922 1 60.84 54 HIS B N 1
ATOM 4092 C CA . HIS B 1 54 ? -28.328 2.891 30.656 1 60.84 54 HIS B CA 1
ATOM 4093 C C . HIS B 1 54 ? -28.188 2.354 29.234 1 60.84 54 HIS B C 1
ATOM 4095 O O . HIS B 1 54 ? -27.203 2.666 28.547 1 60.84 54 HIS B O 1
ATOM 4101 N N . ARG B 1 55 ? -29.094 1.55 28.906 1 60.28 55 ARG B N 1
ATOM 4102 C CA . ARG B 1 55 ? -29.078 1.003 27.547 1 60.28 55 ARG B CA 1
ATOM 4103 C C . ARG B 1 55 ? -29.266 2.105 26.516 1 60.28 55 ARG B C 1
ATOM 4105 O O . ARG B 1 55 ? -28.625 2.078 25.453 1 60.28 55 ARG B O 1
ATOM 4112 N N . TYR B 1 56 ? -30.203 2.965 26.859 1 56.78 56 TYR B N 1
ATOM 4113 C CA . TYR B 1 56 ? -30.406 4.113 25.984 1 56.78 56 TYR B CA 1
ATOM 4114 C C . TYR B 1 56 ? -29.141 4.965 25.891 1 56.78 56 TYR B C 1
ATOM 4116 O O . TYR B 1 56 ? -28.734 5.359 24.797 1 56.78 56 TYR B O 1
ATOM 4124 N N . ARG B 1 57 ? -28.547 5.27 26.984 1 59.56 57 ARG B N 1
ATOM 4125 C CA . ARG B 1 57 ? -27.297 6.027 27 1 59.56 57 ARG B CA 1
ATOM 4126 C C . ARG B 1 57 ? -26.203 5.297 26.234 1 59.56 57 ARG B C 1
ATOM 4128 O O . ARG B 1 57 ? -25.438 5.914 25.5 1 59.56 57 ARG B O 1
ATOM 4135 N N . GLU B 1 58 ? -26.141 4.07 26.453 1 70.25 58 GLU B N 1
ATOM 4136 C CA . GLU B 1 58 ? -25.156 3.258 25.766 1 70.25 58 GLU B CA 1
ATOM 4137 C C . GLU B 1 58 ? -25.391 3.27 24.25 1 70.25 58 GLU B C 1
ATOM 4139 O O . GLU B 1 58 ? -24.438 3.285 23.469 1 70.25 58 GLU B O 1
ATOM 4144 N N . SER B 1 59 ? -26.656 3.32 23.984 1 73.12 59 SER B N 1
ATOM 4145 C CA . SER B 1 59 ? -27 3.324 22.562 1 73.12 59 SER B CA 1
ATOM 4146 C C . SER B 1 59 ? -26.609 4.641 21.906 1 73.12 59 SER B C 1
ATOM 4148 O O . SER B 1 59 ? -26.359 4.691 20.703 1 73.12 59 SER B O 1
ATOM 4150 N N . GLN B 1 60 ? -26.5 5.676 22.719 1 75.75 60 GLN B N 1
ATOM 4151 C CA . GLN B 1 60 ? -26.156 6.992 22.203 1 75.75 60 GLN B CA 1
ATOM 4152 C C . GLN B 1 60 ? -24.641 7.137 22.031 1 75.75 60 GLN B C 1
ATOM 4154 O O . GLN B 1 60 ? -24.172 8.102 21.422 1 75.75 60 GLN B O 1
ATOM 4159 N N . LEU B 1 61 ? -23.938 6.203 22.438 1 85.75 61 LEU B N 1
ATOM 4160 C CA . LEU B 1 61 ? -22.484 6.312 22.438 1 85.75 61 LEU B CA 1
ATOM 4161 C C . LEU B 1 61 ? -21.875 5.434 21.344 1 85.75 61 LEU B C 1
ATOM 4163 O O . LEU B 1 61 ? -20.656 5.254 21.297 1 85.75 61 LEU B O 1
ATOM 4167 N N . THR B 1 62 ? -22.75 5.008 20.484 1 89.88 62 THR B N 1
ATOM 4168 C CA . THR B 1 62 ? -22.297 4.105 19.438 1 89.88 62 THR B CA 1
ATOM 4169 C C . THR B 1 62 ? -21.859 4.891 18.203 1 89.88 62 THR B C 1
ATOM 4171 O O . THR B 1 62 ? -22.234 6.051 18.031 1 89.88 62 THR B O 1
ATOM 4174 N N . ALA B 1 63 ? -21.047 4.289 17.406 1 94.88 63 ALA B N 1
ATOM 4175 C CA . ALA B 1 63 ? -20.656 4.863 16.125 1 94.88 63 ALA B CA 1
ATOM 4176 C C . ALA B 1 63 ? -21.859 5.191 15.266 1 94.88 63 ALA B C 1
ATOM 4178 O O . ALA B 1 63 ? -21.891 6.219 14.578 1 94.88 63 ALA B O 1
ATOM 4179 N N . GLY B 1 64 ? -22.828 4.266 15.305 1 95.5 64 GLY B N 1
ATOM 4180 C CA . GLY B 1 64 ? -24.047 4.469 14.531 1 95.5 64 GLY B CA 1
ATOM 4181 C C . GLY B 1 64 ? -24.812 5.715 14.938 1 95.5 64 GLY B C 1
ATOM 4182 O O . GLY B 1 64 ? -25.25 6.484 14.078 1 95.5 64 GLY B O 1
ATOM 4183 N N . SER B 1 65 ? -24.953 5.875 16.188 1 95.62 65 SER B N 1
ATOM 4184 C CA . SER B 1 65 ? -25.656 7.051 16.688 1 95.62 65 SER B CA 1
ATOM 4185 C C . SER B 1 65 ? -24.891 8.328 16.359 1 95.62 65 SER B C 1
ATOM 4187 O O . SER B 1 65 ? -25.5 9.336 15.961 1 95.62 65 SER B O 1
ATOM 4189 N N . LEU B 1 66 ? -23.625 8.328 16.578 1 97.62 66 LEU B N 1
ATOM 4190 C CA . LEU B 1 66 ? -22.797 9.477 16.234 1 97.62 66 LEU B CA 1
ATOM 4191 C C . LEU B 1 66 ? -22.891 9.797 14.742 1 97.62 66 LEU B C 1
ATOM 4193 O O . LEU B 1 66 ? -23.016 10.961 14.359 1 97.62 66 LEU B O 1
ATOM 4197 N N . HIS B 1 67 ? -22.844 8.758 13.891 1 98.06 67 HIS B N 1
ATOM 4198 C CA . HIS B 1 67 ? -22.953 8.906 12.445 1 98.06 67 HIS B CA 1
ATOM 4199 C C . HIS B 1 67 ? -24.266 9.586 12.062 1 98.06 67 HIS B C 1
ATOM 4201 O O . HIS B 1 67 ? -24.266 10.531 11.266 1 98.06 67 HIS B O 1
ATOM 4207 N N . GLN B 1 68 ? -25.328 9.109 12.633 1 97.69 68 GLN B N 1
ATOM 4208 C CA . GLN B 1 68 ? -26.641 9.656 12.312 1 97.69 68 GLN B CA 1
ATOM 4209 C C . GLN B 1 68 ? -26.75 11.117 12.734 1 97.69 68 GLN B C 1
ATOM 4211 O O . GLN B 1 68 ? -27.234 11.953 11.969 1 97.69 68 GLN B O 1
ATOM 4216 N N . CYS B 1 69 ? -26.312 11.383 13.883 1 97.94 69 CYS B N 1
ATOM 4217 C CA . CYS B 1 69 ? -26.344 12.75 14.383 1 97.94 69 CYS B CA 1
ATOM 4218 C C . CYS B 1 69 ? -25.484 13.664 13.508 1 97.94 69 CYS B C 1
ATOM 4220 O O . CYS B 1 69 ? -25.953 14.703 13.039 1 97.94 69 CYS B O 1
ATOM 4222 N N . ALA B 1 70 ? -24.281 13.328 13.289 1 98.5 70 ALA B N 1
ATOM 4223 C CA . ALA B 1 70 ? -23.344 14.164 12.539 1 98.5 70 ALA B CA 1
ATOM 4224 C C . ALA B 1 70 ? -23.828 14.359 11.102 1 98.5 70 ALA B C 1
ATOM 4226 O O . ALA B 1 70 ? -23.672 15.445 10.539 1 98.5 70 ALA B O 1
ATOM 4227 N N . TRP B 1 71 ? -24.406 13.305 10.5 1 98.56 71 TRP B N 1
ATOM 4228 C CA . TRP B 1 71 ? -24.875 13.414 9.117 1 98.56 71 TRP B CA 1
ATOM 4229 C C . TRP B 1 71 ? -25.953 14.469 8.992 1 98.56 71 TRP B C 1
ATOM 4231 O O . TRP B 1 71 ? -26.031 15.172 7.98 1 98.56 71 TRP B O 1
ATOM 4241 N N . SER B 1 72 ? -26.75 14.562 9.992 1 98.44 72 SER B N 1
ATOM 4242 C CA . SER B 1 72 ? -27.844 15.531 9.945 1 98.44 72 SER B CA 1
ATOM 4243 C C . SER B 1 72 ? -27.328 16.953 9.797 1 98.44 72 SER B C 1
ATOM 4245 O O . SER B 1 72 ? -28 17.812 9.242 1 98.44 72 SER B O 1
ATOM 4247 N N . TYR B 1 73 ? -26.141 17.234 10.273 1 98.25 73 TYR B N 1
ATOM 4248 C CA . TYR B 1 73 ? -25.516 18.547 10.125 1 98.25 73 TYR B CA 1
ATOM 4249 C C . TYR B 1 73 ? -24.703 18.609 8.836 1 98.25 73 TYR B C 1
ATOM 4251 O O . TYR B 1 73 ? -24.516 19.703 8.273 1 98.25 73 TYR B O 1
ATOM 4259 N N . LEU B 1 74 ? -24.203 17.5 8.336 1 98.69 74 LEU B N 1
ATOM 4260 C CA . LEU B 1 74 ? -23.172 17.438 7.301 1 98.69 74 LEU B CA 1
ATOM 4261 C C . LEU B 1 74 ? -23.797 17.344 5.914 1 98.69 74 LEU B C 1
ATOM 4263 O O . LEU B 1 74 ? -23.219 17.828 4.934 1 98.69 74 LEU B O 1
ATOM 4267 N N . GLU B 1 75 ? -24.969 16.781 5.75 1 98.31 75 GLU B N 1
ATOM 4268 C CA . GLU B 1 75 ? -25.594 16.406 4.48 1 98.31 75 GLU B CA 1
ATOM 4269 C C . GLU B 1 75 ? -25.688 17.609 3.537 1 98.31 75 GLU B C 1
ATOM 4271 O O . GLU B 1 75 ? -25.516 17.453 2.326 1 98.31 75 GLU B O 1
ATOM 4276 N N . LYS B 1 76 ? -25.938 18.781 4.039 1 98.12 76 LYS B N 1
ATOM 4277 C CA . LYS B 1 76 ? -26.141 19.969 3.215 1 98.12 76 LYS B CA 1
ATOM 4278 C C . LYS B 1 76 ? -24.844 20.375 2.525 1 98.12 76 LYS B C 1
ATOM 4280 O O . LYS B 1 76 ? -24.859 21.188 1.591 1 98.12 76 LYS B O 1
ATOM 4285 N N . TYR B 1 77 ? -23.766 19.891 3.016 1 98.5 77 TYR B N 1
ATOM 4286 C CA . TYR B 1 77 ? -22.469 20.297 2.477 1 98.5 77 TYR B CA 1
ATOM 4287 C C . TYR B 1 77 ? -21.984 19.312 1.421 1 98.5 77 TYR B C 1
ATOM 4289 O O . TYR B 1 77 ? -20.891 19.453 0.881 1 98.5 77 TYR B O 1
ATOM 4297 N N . GLU B 1 78 ? -22.719 18.281 1.065 1 98 78 GLU B N 1
ATOM 4298 C CA . GLU B 1 78 ? -22.328 17.297 0.06 1 98 78 GLU B CA 1
ATOM 4299 C C . GLU B 1 78 ? -22.031 17.953 -1.281 1 98 78 GLU B C 1
ATOM 4301 O O . GLU B 1 78 ? -21.234 17.453 -2.068 1 98 78 GLU B O 1
ATOM 4306 N N . GLU B 1 79 ? -22.656 19.062 -1.497 1 97.94 79 GLU B N 1
ATOM 4307 C CA . GLU B 1 79 ? -22.516 19.781 -2.764 1 97.94 79 GLU B CA 1
ATOM 4308 C C . GLU B 1 79 ? -21.078 20.266 -2.965 1 97.94 79 GLU B C 1
ATOM 4310 O O . GLU B 1 79 ? -20.656 20.5 -4.098 1 97.94 79 GLU B O 1
ATOM 4315 N N . LEU B 1 80 ? -20.344 20.422 -1.881 1 98.56 80 LEU B N 1
ATOM 4316 C CA . LEU B 1 80 ? -18.953 20.844 -1.958 1 98.56 80 LEU B CA 1
ATOM 4317 C C . LEU B 1 80 ? -18.125 19.828 -2.738 1 98.56 80 LEU B C 1
ATOM 4319 O O . LEU B 1 80 ? -17.062 20.172 -3.266 1 98.56 80 LEU B O 1
ATOM 4323 N N . LEU B 1 81 ? -18.641 18.594 -2.824 1 98.62 81 LEU B N 1
ATOM 4324 C CA . LEU B 1 81 ? -17.891 17.516 -3.455 1 98.62 81 LEU B CA 1
ATOM 4325 C C . LEU B 1 81 ? -18.266 17.375 -4.93 1 98.62 81 LEU B C 1
ATOM 4327 O O . LEU B 1 81 ? -17.703 16.562 -5.648 1 98.62 81 LEU B O 1
ATOM 4331 N N . ASP B 1 82 ? -19.25 18.172 -5.34 1 98.31 82 ASP B N 1
ATOM 4332 C CA . ASP B 1 82 ? -19.656 18.141 -6.738 1 98.31 82 ASP B CA 1
ATOM 4333 C C . ASP B 1 82 ? -18.719 18.984 -7.605 1 98.31 82 ASP B C 1
ATOM 4335 O O . ASP B 1 82 ? -19.078 20.078 -8.023 1 98.31 82 ASP B O 1
ATOM 4339 N N . VAL B 1 83 ? -17.594 18.547 -7.797 1 98.19 83 VAL B N 1
ATOM 4340 C CA . VAL B 1 83 ? -16.562 19.188 -8.594 1 98.19 83 VAL B CA 1
ATOM 4341 C C . VAL B 1 83 ? -16.109 18.25 -9.711 1 98.19 83 VAL B C 1
ATOM 4343 O O . VAL B 1 83 ? -16 17.031 -9.508 1 98.19 83 VAL B O 1
ATOM 4346 N N . LYS B 1 84 ? -15.805 18.781 -10.867 1 97.31 84 LYS B N 1
ATOM 4347 C CA . LYS B 1 84 ? -15.391 17.984 -12.016 1 97.31 84 LYS B CA 1
ATOM 4348 C C . LYS B 1 84 ? -13.961 17.469 -11.844 1 97.31 84 LYS B C 1
ATOM 4350 O O . LYS B 1 84 ? -13.125 18.156 -11.25 1 97.31 84 LYS B O 1
ATOM 4355 N N . PRO B 1 85 ? -13.742 16.281 -12.367 1 97.62 85 PRO B N 1
ATOM 4356 C CA . PRO B 1 85 ? -12.352 15.812 -12.406 1 97.62 85 PRO B CA 1
ATOM 4357 C C . PRO B 1 85 ? -11.516 16.516 -13.461 1 97.62 85 PRO B C 1
ATOM 4359 O O . PRO B 1 85 ? -12.039 17.344 -14.211 1 97.62 85 PRO B O 1
ATOM 4362 N N . ILE B 1 86 ? -10.219 16.234 -13.461 1 98.5 86 ILE B N 1
ATOM 4363 C CA . ILE B 1 86 ? -9.312 16.812 -14.445 1 98.5 86 ILE B CA 1
ATOM 4364 C C . ILE B 1 86 ? -9.727 16.359 -15.844 1 98.5 86 ILE B C 1
ATOM 4366 O O . ILE B 1 86 ? -10 15.172 -16.062 1 98.5 86 ILE B O 1
ATOM 4370 N N . ALA B 1 87 ? -9.758 17.281 -16.797 1 98 87 ALA B N 1
ATOM 4371 C CA . ALA B 1 87 ? -10.188 16.984 -18.172 1 98 87 ALA B CA 1
ATOM 4372 C C . ALA B 1 87 ? -9.023 16.469 -19.016 1 98 87 ALA B C 1
ATOM 4374 O O . ALA B 1 87 ? -7.863 16.734 -18.703 1 98 87 ALA B O 1
ATOM 4375 N N . ARG B 1 88 ? -9.359 15.828 -20.094 1 97.69 88 ARG B N 1
ATOM 4376 C CA . ARG B 1 88 ? -8.391 15.242 -21.016 1 97.69 88 ARG B CA 1
ATOM 4377 C C . ARG B 1 88 ? -7.387 16.297 -21.5 1 97.69 88 ARG B C 1
ATOM 4379 O O . ARG B 1 88 ? -6.18 16.031 -21.531 1 97.69 88 ARG B O 1
ATOM 4386 N N . GLU B 1 89 ? -7.871 17.453 -21.828 1 97.94 89 GLU B N 1
ATOM 4387 C CA . GLU B 1 89 ? -7.047 18.516 -22.406 1 97.94 89 GLU B CA 1
ATOM 4388 C C . GLU B 1 89 ? -5.953 18.953 -21.438 1 97.94 89 GLU B C 1
ATOM 4390 O O . GLU B 1 89 ? -4.84 19.281 -21.859 1 97.94 89 GLU B O 1
ATOM 4395 N N . GLU B 1 90 ? -6.262 18.922 -20.203 1 98.25 90 GLU B N 1
ATOM 4396 C CA . GLU B 1 90 ? -5.285 19.344 -19.203 1 98.25 90 GLU B CA 1
ATOM 4397 C C . GLU B 1 90 ? -4.156 18.328 -19.078 1 98.25 90 GLU B C 1
ATOM 4399 O O . GLU B 1 90 ? -2.998 18.703 -18.875 1 98.25 90 GLU B O 1
ATOM 4404 N N . PHE B 1 91 ? -4.508 17.062 -19.141 1 98.38 91 PHE B N 1
ATOM 4405 C CA . PHE B 1 91 ? -3.461 16.047 -19.125 1 98.38 91 PHE B CA 1
ATOM 4406 C C . PHE B 1 91 ? -2.488 16.25 -20.281 1 98.38 91 PHE B C 1
ATOM 4408 O O . PHE B 1 91 ? -1.271 16.188 -20.094 1 98.38 91 PHE B O 1
ATOM 4415 N N . LEU B 1 92 ? -3.027 16.531 -21.438 1 98.19 92 LEU B N 1
ATOM 4416 C CA . LEU B 1 92 ? -2.201 16.703 -22.625 1 98.19 92 LEU B CA 1
ATOM 4417 C C . LEU B 1 92 ? -1.32 17.938 -22.5 1 98.19 92 LEU B C 1
ATOM 4419 O O . LEU B 1 92 ? -0.161 17.922 -22.906 1 98.19 92 LEU B O 1
ATOM 4423 N N . GLU B 1 93 ? -1.86 18.953 -21.922 1 98.06 93 GLU B N 1
ATOM 4424 C CA . GLU B 1 93 ? -1.072 20.172 -21.672 1 98.06 93 GLU B CA 1
ATOM 4425 C C . GLU B 1 93 ? 0.063 19.891 -20.688 1 98.06 93 GLU B C 1
ATOM 4427 O O . GLU B 1 93 ? 1.185 20.359 -20.875 1 98.06 93 GLU B O 1
ATOM 4432 N N . ARG B 1 94 ? -0.191 19.141 -19.625 1 98.25 94 ARG B N 1
ATOM 4433 C CA . ARG B 1 94 ? 0.82 18.766 -18.641 1 98.25 94 ARG B CA 1
ATOM 4434 C C . ARG B 1 94 ? 1.965 18 -19.297 1 98.25 94 ARG B C 1
ATOM 4436 O O . ARG B 1 94 ? 3.135 18.234 -19 1 98.25 94 ARG B O 1
ATOM 4443 N N . GLN B 1 95 ? 1.586 17.109 -20.172 1 98.19 95 GLN B N 1
ATOM 4444 C CA . GLN B 1 95 ? 2.58 16.328 -20.891 1 98.19 95 GLN B CA 1
ATOM 4445 C C . GLN B 1 95 ? 3.451 17.203 -21.781 1 98.19 95 GLN B C 1
ATOM 4447 O O . GLN B 1 95 ? 4.668 17.031 -21.828 1 98.19 95 GLN B O 1
ATOM 4452 N N . LYS B 1 96 ? 2.842 18.141 -22.391 1 97.88 96 LYS B N 1
ATOM 4453 C CA . LYS B 1 96 ? 3.578 19.062 -23.25 1 97.88 96 LYS B CA 1
ATOM 4454 C C . LYS B 1 96 ? 4.57 19.891 -22.438 1 97.88 96 LYS B C 1
ATOM 4456 O O . LYS B 1 96 ? 5.715 20.078 -22.859 1 97.88 96 LYS B O 1
ATOM 4461 N N . VAL B 1 97 ? 4.133 20.375 -21.328 1 98.12 97 VAL B N 1
ATOM 4462 C CA . VAL B 1 97 ? 4.992 21.188 -20.469 1 98.12 97 VAL B CA 1
ATOM 4463 C C . VAL B 1 97 ? 6.168 20.344 -19.984 1 98.12 97 VAL B C 1
ATOM 4465 O O . VAL B 1 97 ? 7.312 20.797 -19.984 1 98.12 97 VAL B O 1
ATOM 4468 N N . LEU B 1 98 ? 5.871 19.109 -19.562 1 98.31 98 LEU B N 1
ATOM 4469 C CA . LEU B 1 98 ? 6.934 18.219 -19.109 1 98.31 98 LEU B CA 1
ATOM 4470 C C . LEU B 1 98 ? 7.953 17.984 -20.219 1 98.31 98 LEU B C 1
ATOM 4472 O O . LEU B 1 98 ? 9.164 17.984 -19.969 1 98.31 98 LEU B O 1
ATOM 4476 N N . ALA B 1 99 ? 7.449 17.766 -21.406 1 98.25 99 ALA B N 1
ATOM 4477 C CA . ALA B 1 99 ? 8.328 17.547 -22.547 1 98.25 99 ALA B CA 1
ATOM 4478 C C . ALA B 1 99 ? 9.297 18.719 -22.719 1 98.25 99 ALA B C 1
ATOM 4480 O O . ALA B 1 99 ? 10.484 18.516 -22.969 1 98.25 99 ALA B O 1
ATOM 4481 N N . GLY B 1 100 ? 8.758 19.875 -22.578 1 97.94 100 GLY B N 1
ATOM 4482 C CA . GLY B 1 100 ? 9.602 21.062 -22.656 1 97.94 100 GLY B CA 1
ATOM 4483 C C . GLY B 1 100 ? 10.688 21.094 -21.609 1 97.94 100 GLY B C 1
ATOM 4484 O O . GLY B 1 100 ? 11.852 21.375 -21.906 1 97.94 100 GLY B O 1
ATOM 4485 N N . VAL B 1 101 ? 10.375 20.781 -20.391 1 97.56 101 VAL B N 1
ATOM 4486 C CA . VAL B 1 101 ? 11.32 20.797 -19.281 1 97.56 101 VAL B CA 1
ATOM 4487 C C . VAL B 1 101 ? 12.398 19.734 -19.516 1 97.56 101 VAL B C 1
ATOM 4489 O O . VAL B 1 101 ? 13.578 19.969 -19.25 1 97.56 101 VAL B O 1
ATOM 4492 N N . LEU B 1 102 ? 11.984 18.547 -19.969 1 98.06 102 LEU B N 1
ATOM 4493 C CA . LEU B 1 102 ? 12.93 17.484 -20.297 1 98.06 102 LEU B CA 1
ATOM 4494 C C . LEU B 1 102 ? 13.938 17.938 -21.344 1 98.06 102 LEU B C 1
ATOM 4496 O O . LEU B 1 102 ? 15.141 17.688 -21.203 1 98.06 102 LEU B O 1
ATOM 4500 N N . GLY B 1 103 ? 13.406 18.625 -22.344 1 97.25 103 GLY B N 1
ATOM 4501 C CA . GLY B 1 103 ? 14.273 19.156 -23.375 1 97.25 103 GLY B CA 1
ATOM 4502 C C . GLY B 1 103 ? 15.289 20.156 -22.828 1 97.25 103 GLY B C 1
ATOM 4503 O O . GLY B 1 103 ? 16.469 20.078 -23.156 1 97.25 103 GLY B O 1
ATOM 4504 N N . GLU B 1 104 ? 14.867 20.984 -21.984 1 96.44 104 GLU B N 1
ATOM 4505 C CA . GLU B 1 104 ? 15.734 22 -21.391 1 96.44 104 GLU B CA 1
ATOM 4506 C C . GLU B 1 104 ? 16.797 21.375 -20.5 1 96.44 104 GLU B C 1
ATOM 4508 O O . GLU B 1 104 ? 17.938 21.844 -20.453 1 96.44 104 GLU B O 1
ATOM 4513 N N . ASP B 1 105 ? 16.484 20.25 -19.875 1 95.31 105 ASP B N 1
ATOM 4514 C CA . ASP B 1 105 ? 17.391 19.578 -18.953 1 95.31 105 ASP B CA 1
ATOM 4515 C C . ASP B 1 105 ? 18.312 18.609 -19.688 1 95.31 105 ASP B C 1
ATOM 4517 O O . ASP B 1 105 ? 19.219 18.031 -19.094 1 95.31 105 ASP B O 1
ATOM 4521 N N . GLY B 1 106 ? 18.062 18.375 -20.922 1 96.06 106 GLY B N 1
ATOM 4522 C CA . GLY B 1 106 ? 18.891 17.484 -21.734 1 96.06 106 GLY B CA 1
ATOM 4523 C C . GLY B 1 106 ? 18.703 16.031 -21.391 1 96.06 106 GLY B C 1
ATOM 4524 O O . GLY B 1 106 ? 19.672 15.258 -21.391 1 96.06 106 GLY B O 1
ATOM 4525 N N . VAL B 1 107 ? 17.531 15.648 -20.984 1 97.56 107 VAL B N 1
ATOM 4526 C CA . VAL B 1 107 ? 17.234 14.258 -20.672 1 97.56 107 VAL B CA 1
ATOM 4527 C C . VAL B 1 107 ? 16.25 13.688 -21.672 1 97.56 107 VAL B C 1
ATOM 4529 O O . VAL B 1 107 ? 15.422 14.422 -22.234 1 97.56 107 VAL B O 1
ATOM 4532 N N . ASP B 1 108 ? 16.266 12.359 -21.891 1 98.44 108 ASP B N 1
ATOM 4533 C CA . ASP B 1 108 ? 15.484 11.711 -22.953 1 98.44 108 ASP B CA 1
ATOM 4534 C C . ASP B 1 108 ? 14.031 11.523 -22.531 1 98.44 108 ASP B C 1
ATOM 4536 O O . ASP B 1 108 ? 13.117 11.633 -23.359 1 98.44 108 ASP B O 1
ATOM 4540 N N . ALA B 1 109 ? 13.883 11.211 -21.234 1 98.75 109 ALA B N 1
ATOM 4541 C CA . ALA B 1 109 ? 12.531 10.844 -20.828 1 98.75 109 ALA B CA 1
ATOM 4542 C C . ALA B 1 109 ? 12.375 10.867 -19.312 1 98.75 109 ALA B C 1
ATOM 4544 O O . ALA B 1 109 ? 13.367 10.844 -18.578 1 98.75 109 ALA B O 1
ATOM 4545 N N . PHE B 1 110 ? 11.172 11.07 -18.922 1 98.75 110 PHE B N 1
ATOM 4546 C CA . PHE B 1 110 ? 10.719 10.836 -17.547 1 98.75 110 PHE B CA 1
ATOM 4547 C C . PHE B 1 110 ? 10.125 9.438 -17.406 1 98.75 110 PHE B C 1
ATOM 4549 O O . PHE B 1 110 ? 9.32 9.016 -18.25 1 98.75 110 PHE B O 1
ATOM 4556 N N . ILE B 1 111 ? 10.57 8.656 -16.375 1 98.88 111 ILE B N 1
ATOM 4557 C CA . ILE B 1 111 ? 10.07 7.305 -16.156 1 98.88 111 ILE B CA 1
ATOM 4558 C C . ILE B 1 111 ? 9.492 7.188 -14.75 1 98.88 111 ILE B C 1
ATOM 4560 O O . ILE B 1 111 ? 10.102 7.641 -13.781 1 98.88 111 ILE B O 1
ATOM 4564 N N . ALA B 1 112 ? 8.32 6.582 -14.68 1 98.69 112 ALA B N 1
ATOM 4565 C CA . ALA B 1 112 ? 7.688 6.34 -13.391 1 98.69 112 ALA B CA 1
ATOM 4566 C C . ALA B 1 112 ? 6.934 5.016 -13.391 1 98.69 112 ALA B C 1
ATOM 4568 O O . ALA B 1 112 ? 6.5 4.539 -14.438 1 98.69 112 ALA B O 1
ATOM 4569 N N . GLU B 1 113 ? 6.918 4.395 -12.234 1 98.31 113 GLU B N 1
ATOM 4570 C CA . GLU B 1 113 ? 5.887 3.398 -11.953 1 98.31 113 GLU B CA 1
ATOM 4571 C C . GLU B 1 113 ? 4.586 4.062 -11.523 1 98.31 113 GLU B C 1
ATOM 4573 O O . GLU B 1 113 ? 4.559 5.258 -11.219 1 98.31 113 GLU B O 1
ATOM 4578 N N . PRO B 1 114 ? 3.451 3.338 -11.602 1 97.31 114 PRO B N 1
ATOM 4579 C CA . PRO B 1 114 ? 2.211 3.953 -11.125 1 97.31 114 PRO B CA 1
ATOM 4580 C C . PRO B 1 114 ? 2.383 4.668 -9.789 1 97.31 114 PRO B C 1
ATOM 4582 O O . PRO B 1 114 ? 2.854 4.07 -8.82 1 97.31 114 PRO B O 1
ATOM 4585 N N . SER B 1 115 ? 2.107 5.934 -9.727 1 96.75 115 SER B N 1
ATOM 4586 C CA . SER B 1 115 ? 2.34 6.875 -8.633 1 96.75 115 SER B CA 1
ATOM 4587 C C . SER B 1 115 ? 1.544 8.164 -8.836 1 96.75 115 SER B C 1
ATOM 4589 O O . SER B 1 115 ? 0.769 8.273 -9.789 1 96.75 115 SER B O 1
ATOM 4591 N N . ALA B 1 116 ? 1.736 9.07 -7.926 1 97 116 ALA B N 1
ATOM 4592 C CA . ALA B 1 116 ? 1.092 10.375 -8.07 1 97 116 ALA B CA 1
ATOM 4593 C C . ALA B 1 116 ? 1.532 11.07 -9.359 1 97 116 ALA B C 1
ATOM 4595 O O . ALA B 1 116 ? 0.747 11.781 -9.984 1 97 116 ALA B O 1
ATOM 4596 N N . SER B 1 117 ? 2.723 10.797 -9.789 1 97.81 117 SER B N 1
ATOM 4597 C CA . SER B 1 117 ? 3.221 11.422 -11.016 1 97.81 117 SER B CA 1
ATOM 4598 C C . SER B 1 117 ? 2.5 10.875 -12.242 1 97.81 117 SER B C 1
ATOM 4600 O O . SER B 1 117 ? 2.102 11.641 -13.125 1 97.81 117 SER B O 1
ATOM 4602 N N . THR B 1 118 ? 2.334 9.578 -12.273 1 98.19 118 THR B N 1
ATOM 4603 C CA . THR B 1 118 ? 1.648 9.023 -13.438 1 98.19 118 THR B CA 1
ATOM 4604 C C . THR B 1 118 ? 0.168 9.398 -13.414 1 98.19 118 THR B C 1
ATOM 4606 O O . THR B 1 118 ? -0.45 9.555 -14.477 1 98.19 118 THR B O 1
ATOM 4609 N N . GLU B 1 119 ? -0.338 9.523 -12.234 1 98 119 GLU B N 1
ATOM 4610 C CA . GLU B 1 119 ? -1.704 10.023 -12.133 1 98 119 GLU B CA 1
ATOM 4611 C C . GLU B 1 119 ? -1.807 11.453 -12.656 1 98 119 GLU B C 1
ATOM 4613 O O . GLU B 1 119 ? -2.748 11.789 -13.375 1 98 119 GLU B O 1
ATOM 4618 N N . TYR B 1 120 ? -0.882 12.266 -12.359 1 98.44 120 TYR B N 1
ATOM 4619 C CA . TYR B 1 120 ? -0.853 13.664 -12.758 1 98.44 120 TYR B CA 1
ATOM 4620 C C . TYR B 1 120 ? -0.687 13.797 -14.266 1 98.44 120 TYR B C 1
ATOM 4622 O O . TYR B 1 120 ? -1.422 14.547 -14.914 1 98.44 120 TYR B O 1
ATOM 4630 N N . PHE B 1 121 ? 0.198 13.055 -14.836 1 98.44 121 PHE B N 1
ATOM 4631 C CA . PHE B 1 121 ? 0.568 13.281 -16.234 1 98.44 121 PHE B CA 1
ATOM 4632 C C . PHE B 1 121 ? -0.318 12.469 -17.172 1 98.44 121 PHE B C 1
ATOM 4634 O O . PHE B 1 121 ? -0.548 12.867 -18.312 1 98.44 121 PHE B O 1
ATOM 4641 N N . GLY B 1 122 ? -0.782 11.328 -16.641 1 98 122 GLY B N 1
ATOM 4642 C CA . GLY B 1 122 ? -1.403 10.453 -17.625 1 98 122 GLY B CA 1
ATOM 4643 C C . GLY B 1 122 ? -2.629 9.734 -17.094 1 98 122 GLY B C 1
ATOM 4644 O O . GLY B 1 122 ? -3.131 8.805 -17.734 1 98 122 GLY B O 1
ATOM 4645 N N . ASN B 1 123 ? -3.076 10.055 -15.883 1 98 123 ASN B N 1
ATOM 4646 C CA . ASN B 1 123 ? -4.254 9.453 -15.258 1 98 123 ASN B CA 1
ATOM 4647 C C . ASN B 1 123 ? -4.047 7.965 -14.984 1 98 123 ASN B C 1
ATOM 4649 O O . ASN B 1 123 ? -4.992 7.18 -15.078 1 98 123 ASN B O 1
ATOM 4653 N N . VAL B 1 124 ? -2.85 7.594 -14.781 1 96.5 124 VAL B N 1
ATOM 4654 C CA . VAL B 1 124 ? -2.527 6.258 -14.297 1 96.5 124 VAL B CA 1
ATOM 4655 C C . VAL B 1 124 ? -2.408 6.27 -12.773 1 96.5 124 VAL B C 1
ATOM 4657 O O . VAL B 1 124 ? -1.404 6.734 -12.227 1 96.5 124 VAL B O 1
ATOM 4660 N N . SER B 1 125 ? -3.285 5.648 -12.164 1 92.12 125 SER B N 1
ATOM 4661 C CA . SER B 1 125 ? -3.494 5.812 -10.727 1 92.12 125 SER B CA 1
ATOM 4662 C C . SER B 1 125 ? -2.383 5.141 -9.93 1 92.12 125 SER B C 1
ATOM 4664 O O . SER B 1 125 ? -1.936 4.047 -10.273 1 92.12 125 SER B O 1
ATOM 4666 N N . SER B 1 126 ? -2.148 5.711 -8.797 1 89.62 126 SER B N 1
ATOM 4667 C CA . SER B 1 126 ? -1.195 5.16 -7.836 1 89.62 126 SER B CA 1
ATOM 4668 C C . SER B 1 126 ? -1.762 3.93 -7.137 1 89.62 126 SER B C 1
ATOM 4670 O O . SER B 1 126 ? -1.028 3.197 -6.469 1 89.62 126 SER B O 1
ATOM 4672 N N . ALA B 1 127 ? -3.016 3.697 -7.375 1 87 127 ALA B N 1
ATOM 4673 C CA . ALA B 1 127 ? -3.664 2.553 -6.738 1 87 127 ALA B CA 1
ATOM 4674 C C . ALA B 1 127 ? -3.344 1.258 -7.477 1 87 127 ALA B C 1
ATOM 4676 O O . ALA B 1 127 ? -3.633 0.166 -6.984 1 87 127 ALA B O 1
ATOM 4677 N N . PHE B 1 128 ? -2.754 1.424 -8.656 1 89.56 128 PHE B N 1
ATOM 4678 C CA . PHE B 1 128 ? -2.342 0.227 -9.383 1 89.56 128 PHE B CA 1
ATOM 4679 C C . PHE B 1 128 ? -1.31 -0.56 -8.578 1 89.56 128 PHE B C 1
ATOM 4681 O O . PHE B 1 128 ? -0.243 -0.039 -8.25 1 89.56 128 PHE B O 1
ATOM 4688 N N . GLU B 1 129 ? -1.626 -1.751 -8.281 1 87.62 129 GLU B N 1
ATOM 4689 C CA . GLU B 1 129 ? -0.733 -2.572 -7.469 1 87.62 129 GLU B CA 1
ATOM 4690 C C . GLU B 1 129 ? 0.484 -3.023 -8.273 1 87.62 129 GLU B C 1
ATOM 4692 O O . GLU B 1 129 ? 0.343 -3.586 -9.359 1 87.62 129 GLU B O 1
ATOM 4697 N N . LEU B 1 130 ? 1.601 -2.85 -7.652 1 90.56 130 LEU B N 1
ATOM 4698 C CA . LEU B 1 130 ? 2.857 -3.189 -8.312 1 90.56 130 LEU B CA 1
ATOM 4699 C C . LEU B 1 130 ? 3.264 -4.625 -8 1 90.56 130 LEU B C 1
ATOM 4701 O O . LEU B 1 130 ? 3.082 -5.098 -6.875 1 90.56 130 LEU B O 1
ATOM 4705 N N . SER B 1 131 ? 3.787 -5.289 -8.969 1 91.44 131 SER B N 1
ATOM 4706 C CA . SER B 1 131 ? 4.387 -6.609 -8.82 1 91.44 131 SER B CA 1
ATOM 4707 C C . SER B 1 131 ? 5.871 -6.59 -9.156 1 91.44 131 SER B C 1
ATOM 4709 O O . SER B 1 131 ? 6.441 -5.523 -9.406 1 91.44 131 SER B O 1
ATOM 4711 N N . GLU B 1 132 ? 6.496 -7.73 -9.039 1 93.19 132 GLU B N 1
ATOM 4712 C CA . GLU B 1 132 ? 7.906 -7.836 -9.414 1 93.19 132 GLU B CA 1
ATOM 4713 C C . GLU B 1 132 ? 8.102 -7.598 -10.906 1 93.19 132 GLU B C 1
ATOM 4715 O O . GLU B 1 132 ? 9.227 -7.418 -11.375 1 93.19 132 GLU B O 1
ATOM 4720 N N . ARG B 1 133 ? 6.969 -7.551 -11.688 1 94.31 133 ARG B N 1
ATOM 4721 C CA . ARG B 1 133 ? 6.973 -7.215 -13.102 1 94.31 133 ARG B CA 1
ATOM 4722 C C . ARG B 1 133 ? 6.809 -5.715 -13.312 1 94.31 133 ARG B C 1
ATOM 4724 O O . ARG B 1 133 ? 5.711 -5.176 -13.148 1 94.31 133 ARG B O 1
ATOM 4731 N N . PRO B 1 134 ? 7.848 -5.051 -13.742 1 96 134 PRO B N 1
ATOM 4732 C CA . PRO B 1 134 ? 7.754 -3.592 -13.852 1 96 134 PRO B CA 1
ATOM 4733 C C . PRO B 1 134 ? 6.734 -3.141 -14.891 1 96 134 PRO B C 1
ATOM 4735 O O . PRO B 1 134 ? 6.746 -3.629 -16.031 1 96 134 PRO B O 1
ATOM 4738 N N . PHE B 1 135 ? 5.816 -2.336 -14.57 1 97.44 135 PHE B N 1
ATOM 4739 C CA . PHE B 1 135 ? 4.98 -1.485 -15.406 1 97.44 135 PHE B CA 1
ATOM 4740 C C . PHE B 1 135 ? 5.449 -0.037 -15.344 1 97.44 135 PHE B C 1
ATOM 4742 O O . PHE B 1 135 ? 5.375 0.602 -14.297 1 97.44 135 PHE B O 1
ATOM 4749 N N . LEU B 1 136 ? 5.984 0.461 -16.5 1 98.69 136 LEU B N 1
ATOM 4750 C CA . LEU B 1 136 ? 6.574 1.795 -16.5 1 98.69 136 LEU B CA 1
ATOM 4751 C C . LEU B 1 136 ? 5.836 2.719 -17.469 1 98.69 136 LEU B C 1
ATOM 4753 O O . LEU B 1 136 ? 5.453 2.303 -18.562 1 98.69 136 LEU B O 1
ATOM 4757 N N . VAL B 1 137 ? 5.602 3.891 -17.062 1 98.62 137 VAL B N 1
ATOM 4758 C CA . VAL B 1 137 ? 5.117 4.984 -17.906 1 98.62 137 VAL B CA 1
ATOM 4759 C C . VAL B 1 137 ? 6.277 5.906 -18.266 1 98.62 137 VAL B C 1
ATOM 4761 O O . VAL B 1 137 ? 6.945 6.453 -17.391 1 98.62 137 VAL B O 1
ATOM 4764 N N . ILE B 1 138 ? 6.535 6.02 -19.531 1 98.81 138 ILE B N 1
ATOM 4765 C CA . ILE B 1 138 ? 7.648 6.824 -20.031 1 98.81 138 ILE B CA 1
ATOM 4766 C C . ILE B 1 138 ? 7.109 8.008 -20.844 1 98.81 138 ILE B C 1
ATOM 4768 O O . ILE B 1 138 ? 6.363 7.816 -21.797 1 98.81 138 ILE B O 1
ATOM 4772 N N . LEU B 1 139 ? 7.387 9.164 -20.422 1 98.69 139 LEU B N 1
ATOM 4773 C CA . LEU B 1 139 ? 7.086 10.383 -21.156 1 98.69 139 LEU B CA 1
ATOM 4774 C C . LEU B 1 139 ? 8.359 11.031 -21.688 1 98.69 139 LEU B C 1
ATOM 4776 O O . LEU B 1 139 ? 9.273 11.328 -20.922 1 98.69 139 LEU B O 1
ATOM 4780 N N . ASP B 1 140 ? 8.438 11.242 -23 1 98.38 140 ASP B N 1
ATOM 4781 C CA . ASP B 1 140 ? 9.719 11.672 -23.562 1 98.38 140 ASP B CA 1
ATOM 4782 C C . ASP B 1 140 ? 9.68 13.141 -23.969 1 98.38 140 ASP B C 1
ATOM 4784 O O . ASP B 1 140 ? 8.641 13.789 -23.859 1 98.38 140 ASP B O 1
ATOM 4788 N N . ARG B 1 141 ? 10.828 13.703 -24.359 1 97.69 141 ARG B N 1
ATOM 4789 C CA . ARG B 1 141 ? 11.016 15.125 -24.609 1 97.69 141 ARG B CA 1
ATOM 4790 C C . ARG B 1 141 ? 10.312 15.547 -25.906 1 97.69 141 ARG B C 1
ATOM 4792 O O . ARG B 1 141 ? 10.18 16.734 -26.188 1 97.69 141 ARG B O 1
ATOM 4799 N N . GLU B 1 142 ? 9.82 14.594 -26.688 1 96.19 142 GLU B N 1
ATOM 4800 C CA . GLU B 1 142 ? 9.094 14.906 -27.906 1 96.19 142 GLU B CA 1
ATOM 4801 C C . GLU B 1 142 ? 7.586 14.914 -27.672 1 96.19 142 GLU B C 1
ATOM 4803 O O . GLU B 1 142 ? 6.805 15.164 -28.594 1 96.19 142 GLU B O 1
ATOM 4808 N N . GLY B 1 143 ? 7.215 14.617 -26.469 1 96.25 143 GLY B N 1
ATOM 4809 C CA . GLY B 1 143 ? 5.805 14.625 -26.109 1 96.25 143 GLY B CA 1
ATOM 4810 C C . GLY B 1 143 ? 5.137 13.273 -26.281 1 96.25 143 GLY B C 1
ATOM 4811 O O . GLY B 1 143 ? 3.912 13.172 -26.203 1 96.25 143 GLY B O 1
ATOM 4812 N N . GLY B 1 144 ? 5.938 12.266 -26.5 1 97.19 144 GLY B N 1
ATOM 4813 C CA . GLY B 1 144 ? 5.41 10.922 -26.656 1 97.19 144 GLY B CA 1
ATOM 4814 C C . GLY B 1 144 ? 5.305 10.172 -25.344 1 97.19 144 GLY B C 1
ATOM 4815 O O . GLY B 1 144 ? 6.012 10.484 -24.375 1 97.19 144 GLY B O 1
ATOM 4816 N N . ALA B 1 145 ? 4.332 9.227 -25.344 1 98.12 145 ALA B N 1
ATOM 4817 C CA . ALA B 1 145 ? 4.156 8.328 -24.203 1 98.12 145 ALA B CA 1
ATOM 4818 C C . ALA B 1 145 ? 4.398 6.879 -24.594 1 98.12 145 ALA B C 1
ATOM 4820 O O . ALA B 1 145 ? 3.826 6.391 -25.578 1 98.12 145 ALA B O 1
ATOM 4821 N N . THR B 1 146 ? 5.273 6.25 -23.891 1 98.19 146 THR B N 1
ATOM 4822 C CA . THR B 1 146 ? 5.5 4.816 -24.047 1 98.19 146 THR B CA 1
ATOM 4823 C C . THR B 1 146 ? 5.176 4.074 -22.75 1 98.19 146 THR B C 1
ATOM 4825 O O . THR B 1 146 ? 5.613 4.477 -21.672 1 98.19 146 THR B O 1
ATOM 4828 N N . LEU B 1 147 ? 4.383 3.045 -22.844 1 98 147 LEU B N 1
ATOM 4829 C CA . LEU B 1 147 ? 4.082 2.164 -21.719 1 98 147 LEU B CA 1
ATOM 4830 C C . LEU B 1 147 ? 4.824 0.838 -21.859 1 98 147 LEU B C 1
ATOM 4832 O O . LEU B 1 147 ? 4.609 0.1 -22.812 1 98 147 LEU B O 1
ATOM 4836 N N . LEU B 1 148 ? 5.754 0.607 -20.938 1 98.38 148 LEU B N 1
ATOM 4837 C CA . LEU B 1 148 ? 6.367 -0.714 -20.859 1 98.38 148 LEU B CA 1
ATOM 4838 C C . LEU B 1 148 ? 5.52 -1.656 -20.016 1 98.38 148 LEU B C 1
ATOM 4840 O O . LEU B 1 148 ? 5.375 -1.447 -18.797 1 98.38 148 LEU B O 1
ATOM 4844 N N . VAL B 1 149 ? 5.008 -2.705 -20.594 1 96.19 149 VAL B N 1
ATOM 4845 C CA . VAL B 1 149 ? 3.992 -3.533 -19.953 1 96.19 149 VAL B CA 1
ATOM 4846 C C . VAL B 1 149 ? 4.379 -5.004 -20.062 1 96.19 149 VAL B C 1
ATOM 4848 O O . VAL B 1 149 ? 4.812 -5.465 -21.125 1 96.19 149 VAL B O 1
ATOM 4851 N N . PRO B 1 150 ? 4.285 -5.723 -18.891 1 93.31 150 PRO B N 1
ATOM 4852 C CA . PRO B 1 150 ? 4.379 -7.176 -19.062 1 93.31 150 PRO B CA 1
ATOM 4853 C C . PRO B 1 150 ? 3.307 -7.727 -20 1 93.31 150 PRO B C 1
ATOM 4855 O O . PRO B 1 150 ? 2.121 -7.426 -19.828 1 93.31 150 PRO B O 1
ATOM 4858 N N . LYS B 1 151 ? 3.744 -8.477 -20.906 1 88.88 151 LYS B N 1
ATOM 4859 C CA . LYS B 1 151 ? 2.822 -8.984 -21.922 1 88.88 151 LYS B CA 1
ATOM 4860 C C . LYS B 1 151 ? 1.618 -9.664 -21.281 1 88.88 151 LYS B C 1
ATOM 4862 O O . LYS B 1 151 ? 0.484 -9.484 -21.719 1 88.88 151 LYS B O 1
ATOM 4867 N N . PHE B 1 152 ? 1.918 -10.344 -20.234 1 82.69 152 PHE B N 1
ATOM 4868 C CA . PHE B 1 152 ? 0.882 -11.102 -19.547 1 82.69 152 PHE B CA 1
ATOM 4869 C C . PHE B 1 152 ? -0.177 -10.18 -18.969 1 82.69 152 PHE B C 1
ATOM 4871 O O . PHE B 1 152 ? -1.317 -10.586 -18.75 1 82.69 152 PHE B O 1
ATOM 4878 N N . GLU B 1 153 ? 0.121 -8.898 -18.734 1 85.81 153 GLU B N 1
ATOM 4879 C CA . GLU B 1 153 ? -0.786 -7.945 -18.109 1 85.81 153 GLU B CA 1
ATOM 4880 C C . GLU B 1 153 ? -1.285 -6.914 -19.125 1 85.81 153 GLU B C 1
ATOM 4882 O O . GLU B 1 153 ? -1.877 -5.902 -18.734 1 85.81 153 GLU B O 1
ATOM 4887 N N . SER B 1 154 ? -1.107 -7.125 -20.328 1 86.5 154 SER B N 1
ATOM 4888 C CA . SER B 1 154 ? -1.417 -6.152 -21.359 1 86.5 154 SER B CA 1
ATOM 4889 C C . SER B 1 154 ? -2.9 -5.797 -21.375 1 86.5 154 SER B C 1
ATOM 4891 O O . SER B 1 154 ? -3.266 -4.629 -21.516 1 86.5 154 SER B O 1
ATOM 4893 N N . GLY B 1 155 ? -3.762 -6.785 -21.234 1 81.19 155 GLY B N 1
ATOM 4894 C CA . GLY B 1 155 ? -5.195 -6.531 -21.203 1 81.19 155 GLY B CA 1
ATOM 4895 C C . GLY B 1 155 ? -5.633 -5.688 -20.031 1 81.19 155 GLY B C 1
ATOM 4896 O O . GLY B 1 155 ? -6.375 -4.719 -20.188 1 81.19 155 GLY B O 1
ATOM 4897 N N . ARG B 1 156 ? -5.121 -6.059 -18.891 1 82.5 156 ARG B N 1
ATOM 4898 C CA . ARG B 1 156 ? -5.461 -5.348 -17.656 1 82.5 156 ARG B CA 1
ATOM 4899 C C . ARG B 1 156 ? -5 -3.896 -17.719 1 82.5 156 ARG B C 1
ATOM 4901 O O . ARG B 1 156 ? -5.762 -2.982 -17.406 1 82.5 156 ARG B O 1
ATOM 4908 N N . ILE B 1 157 ? -3.803 -3.662 -18.156 1 88.62 157 ILE B N 1
ATOM 4909 C CA . ILE B 1 157 ? -3.221 -2.326 -18.203 1 88.62 157 ILE B CA 1
ATOM 4910 C C . ILE B 1 157 ? -3.865 -1.528 -19.344 1 88.62 157 ILE B C 1
ATOM 4912 O O . ILE B 1 157 ? -4.113 -0.328 -19.203 1 88.62 157 ILE B O 1
ATOM 4916 N N . GLY B 1 158 ? -4.227 -2.221 -20.391 1 85.31 158 GLY B N 1
ATOM 4917 C CA . GLY B 1 158 ? -4.898 -1.576 -21.5 1 85.31 158 GLY B CA 1
ATOM 4918 C C . GLY B 1 158 ? -6.277 -1.053 -21.141 1 85.31 158 GLY B C 1
ATOM 4919 O O . GLY B 1 158 ? -6.785 -0.129 -21.781 1 85.31 158 GLY B O 1
ATOM 4920 N N . ALA B 1 159 ? -6.82 -1.584 -20.125 1 83.62 159 ALA B N 1
ATOM 4921 C CA . ALA B 1 159 ? -8.18 -1.229 -19.719 1 83.62 159 ALA B CA 1
ATOM 4922 C C . ALA B 1 159 ? -8.188 -0.017 -18.797 1 83.62 159 ALA B C 1
ATOM 4924 O O . ALA B 1 159 ? -9.25 0.506 -18.453 1 83.62 159 ALA B O 1
ATOM 4925 N N . LEU B 1 160 ? -7.051 0.444 -18.484 1 90.25 160 LEU B N 1
ATOM 4926 C CA . LEU B 1 160 ? -6.969 1.626 -17.625 1 90.25 160 LEU B CA 1
ATOM 4927 C C . LEU B 1 160 ? -7.41 2.873 -18.391 1 90.25 160 LEU B C 1
ATOM 4929 O O . LEU B 1 160 ? -7.219 2.967 -19.609 1 90.25 160 LEU B O 1
ATOM 4933 N N . ASP B 1 161 ? -8.008 3.779 -17.688 1 92.31 161 ASP B N 1
ATOM 4934 C CA . ASP B 1 161 ? -8.445 5.039 -18.281 1 92.31 161 ASP B CA 1
ATOM 4935 C C . ASP B 1 161 ? -7.289 6.035 -18.359 1 92.31 161 ASP B C 1
ATOM 4937 O O . ASP B 1 161 ? -7.336 7.098 -17.734 1 92.31 161 ASP B O 1
ATOM 4941 N N . MET B 1 162 ? -6.367 5.711 -19.141 1 96.81 162 MET B N 1
ATOM 4942 C CA . MET B 1 162 ? -5.191 6.559 -19.281 1 96.81 162 MET B CA 1
ATOM 4943 C C . MET B 1 162 ? -5.434 7.641 -20.328 1 96.81 162 MET B C 1
ATOM 4945 O O . MET B 1 162 ? -6.254 7.465 -21.234 1 96.81 162 MET B O 1
ATOM 4949 N N . VAL B 1 163 ? -4.727 8.75 -20.172 1 97.94 163 VAL B N 1
ATOM 4950 C CA . VAL B 1 163 ? -4.906 9.859 -21.109 1 97.94 163 VAL B CA 1
ATOM 4951 C C . VAL B 1 163 ? -3.564 10.227 -21.734 1 97.94 163 VAL B C 1
ATOM 4953 O O . VAL B 1 163 ? -2.709 10.828 -21.078 1 97.94 163 VAL B O 1
ATOM 4956 N N . PHE B 1 164 ? -3.424 9.938 -22.984 1 97.5 164 PHE B N 1
ATOM 4957 C CA . PHE B 1 164 ? -2.293 10.312 -23.828 1 97.5 164 PHE B CA 1
ATOM 4958 C C . PHE B 1 164 ? -2.758 10.68 -25.234 1 97.5 164 PHE B C 1
ATOM 4960 O O . PHE B 1 164 ? -3.887 10.375 -25.609 1 97.5 164 PHE B O 1
ATOM 4967 N N . GLU B 1 165 ? -1.938 11.406 -25.969 1 95.38 165 GLU B N 1
ATOM 4968 C CA . GLU B 1 165 ? -2.227 11.594 -27.375 1 95.38 165 GLU B CA 1
ATOM 4969 C C . GLU B 1 165 ? -2.123 10.273 -28.141 1 95.38 165 GLU B C 1
ATOM 4971 O O . GLU B 1 165 ? -1.059 9.656 -28.188 1 95.38 165 GLU B O 1
ATOM 4976 N N . GLU B 1 166 ? -3.154 9.898 -28.797 1 92 166 GLU B N 1
ATOM 4977 C CA . GLU B 1 166 ? -3.242 8.578 -29.422 1 92 166 GLU B CA 1
ATOM 4978 C C . GLU B 1 166 ? -2.135 8.375 -30.453 1 92 166 GLU B C 1
ATOM 4980 O O . GLU B 1 166 ? -1.559 7.289 -30.547 1 92 166 GLU B O 1
ATOM 4985 N N . GLU B 1 167 ? -1.787 9.398 -31.141 1 93.31 167 GLU B N 1
ATOM 4986 C CA . GLU B 1 167 ? -0.805 9.289 -32.219 1 93.31 167 GLU B CA 1
ATOM 4987 C C . GLU B 1 167 ? 0.613 9.188 -31.656 1 93.31 167 GLU B C 1
ATOM 4989 O O . GLU B 1 167 ? 1.537 8.789 -32.375 1 93.31 167 GLU B O 1
ATOM 4994 N N . LYS B 1 168 ? 0.774 9.523 -30.391 1 95.25 168 LYS B N 1
ATOM 4995 C CA . LYS B 1 168 ? 2.109 9.555 -29.812 1 95.25 168 LYS B CA 1
ATOM 4996 C C . LYS B 1 168 ? 2.242 8.516 -28.688 1 95.25 168 LYS B C 1
ATOM 4998 O O . LYS B 1 168 ? 3.207 8.547 -27.922 1 95.25 168 LYS B O 1
ATOM 5003 N N . LYS B 1 169 ? 1.25 7.746 -28.547 1 95.88 169 LYS B N 1
ATOM 5004 C CA . LYS B 1 169 ? 1.258 6.695 -27.531 1 95.88 169 LYS B CA 1
ATOM 5005 C C . LYS B 1 169 ? 1.734 5.371 -28.125 1 95.88 169 LYS B C 1
ATOM 5007 O O . LYS B 1 169 ? 1.324 4.988 -29.219 1 95.88 169 LYS B O 1
ATOM 5012 N N . ARG B 1 170 ? 2.615 4.719 -27.406 1 95.25 170 ARG B N 1
ATOM 5013 C CA . ARG B 1 170 ? 3.107 3.4 -27.797 1 95.25 170 ARG B CA 1
ATOM 5014 C C . ARG B 1 170 ? 3.076 2.434 -26.609 1 95.25 170 ARG B C 1
ATOM 5016 O O . ARG B 1 170 ? 3.416 2.807 -25.484 1 95.25 170 ARG B O 1
ATOM 5023 N N . ILE B 1 171 ? 2.641 1.256 -26.875 1 95.94 171 ILE B N 1
ATOM 5024 C CA . ILE B 1 171 ? 2.715 0.187 -25.891 1 95.94 171 ILE B CA 1
ATOM 5025 C C . ILE B 1 171 ? 3.828 -0.789 -26.266 1 95.94 171 ILE B C 1
ATOM 5027 O O . ILE B 1 171 ? 3.848 -1.313 -27.375 1 95.94 171 ILE B O 1
ATOM 5031 N N . VAL B 1 172 ? 4.738 -0.92 -25.406 1 97.31 172 VAL B N 1
ATOM 5032 C CA . VAL B 1 172 ? 5.828 -1.874 -25.578 1 97.31 172 VAL B CA 1
ATOM 5033 C C . VAL B 1 172 ? 5.648 -3.043 -24.609 1 97.31 172 VAL B C 1
ATOM 5035 O O . VAL B 1 172 ? 5.828 -2.887 -23.391 1 97.31 172 VAL B O 1
ATOM 5038 N N . GLU B 1 173 ? 5.352 -4.168 -25.172 1 95.56 173 GLU B N 1
ATOM 5039 C CA . GLU B 1 173 ? 5.199 -5.371 -24.359 1 95.56 173 GLU B CA 1
ATOM 5040 C C . GLU B 1 173 ? 6.527 -6.102 -24.203 1 95.56 173 GLU B C 1
ATOM 5042 O O . GLU B 1 173 ? 7.363 -6.09 -25.109 1 95.56 173 GLU B O 1
ATOM 5047 N N . TRP B 1 174 ? 6.711 -6.629 -23.047 1 95.31 174 TRP B N 1
ATOM 5048 C CA . TRP B 1 174 ? 7.859 -7.508 -22.828 1 95.31 174 TRP B CA 1
ATOM 5049 C C . TRP B 1 174 ? 7.418 -8.867 -22.297 1 95.31 174 TRP B C 1
ATOM 5051 O O . TRP B 1 174 ? 6.461 -8.953 -21.516 1 95.31 174 TRP B O 1
ATOM 5061 N N . ARG B 1 175 ? 8.07 -9.898 -22.734 1 90.75 175 ARG B N 1
ATOM 5062 C CA . ARG B 1 175 ? 7.734 -11.266 -22.359 1 90.75 175 ARG B CA 1
ATOM 5063 C C . ARG B 1 175 ? 8.477 -11.68 -21.094 1 90.75 175 ARG B C 1
ATOM 5065 O O . ARG B 1 175 ? 9.531 -11.133 -20.766 1 90.75 175 ARG B O 1
ATOM 5072 N N . GLU B 1 176 ? 7.961 -12.695 -20.438 1 87.94 176 GLU B N 1
ATOM 5073 C CA . GLU B 1 176 ? 8.492 -13.211 -19.172 1 87.94 176 GLU B CA 1
ATOM 5074 C C . GLU B 1 176 ? 9.961 -13.609 -19.328 1 87.94 176 GLU B C 1
ATOM 5076 O O . GLU B 1 176 ? 10.727 -13.523 -18.359 1 87.94 176 GLU B O 1
ATOM 5081 N N . GLU B 1 177 ? 10.375 -13.938 -20.531 1 89.44 177 GLU B N 1
ATOM 5082 C CA . GLU B 1 177 ? 11.719 -14.438 -20.781 1 89.44 177 GLU B CA 1
ATOM 5083 C C . GLU B 1 177 ? 12.672 -13.305 -21.156 1 89.44 177 GLU B C 1
ATOM 5085 O O . GLU B 1 177 ? 13.875 -13.523 -21.312 1 89.44 177 GLU B O 1
ATOM 5090 N N . GLU B 1 178 ? 12.109 -12.172 -21.203 1 94.06 178 GLU B N 1
ATOM 5091 C CA . GLU B 1 178 ? 12.922 -11.039 -21.641 1 94.06 178 GLU B CA 1
ATOM 5092 C C . GLU B 1 178 ? 13.281 -10.133 -20.453 1 94.06 178 GLU B C 1
ATOM 5094 O O . GLU B 1 178 ? 12.617 -10.164 -19.422 1 94.06 178 GLU B O 1
ATOM 5099 N N . ASN B 1 179 ? 14.422 -9.445 -20.641 1 95.69 179 ASN B N 1
ATOM 5100 C CA . ASN B 1 179 ? 14.758 -8.344 -19.75 1 95.69 179 ASN B CA 1
ATOM 5101 C C . ASN B 1 179 ? 14.008 -7.07 -20.125 1 95.69 179 ASN B C 1
ATOM 5103 O O . ASN B 1 179 ? 14.25 -6.484 -21.172 1 95.69 179 ASN B O 1
ATOM 5107 N N . PRO B 1 180 ? 13.094 -6.648 -19.312 1 97.5 180 PRO B N 1
ATOM 5108 C CA . PRO B 1 180 ? 12.242 -5.52 -19.688 1 97.5 180 PRO B CA 1
ATOM 5109 C C . PRO B 1 180 ? 13.039 -4.25 -19.984 1 97.5 180 PRO B C 1
ATOM 5111 O O . PRO B 1 180 ? 12.656 -3.455 -20.844 1 97.5 180 PRO B O 1
ATOM 5114 N N . TYR B 1 181 ? 14.156 -4.074 -19.312 1 98.38 181 TYR B N 1
ATOM 5115 C CA . TYR B 1 181 ? 14.953 -2.859 -19.469 1 98.38 181 TYR B CA 1
ATOM 5116 C C . TYR B 1 181 ? 15.711 -2.871 -20.797 1 98.38 181 TYR B C 1
ATOM 5118 O O . TYR B 1 181 ? 15.875 -1.828 -21.422 1 98.38 181 TYR B O 1
ATOM 5126 N N . GLU B 1 182 ? 16.156 -4.043 -21.203 1 98.06 182 GLU B N 1
ATOM 5127 C CA . GLU B 1 182 ? 16.766 -4.176 -22.531 1 98.06 182 GLU B CA 1
ATOM 5128 C C . GLU B 1 182 ? 15.742 -3.906 -23.641 1 98.06 182 GLU B C 1
ATOM 5130 O O . GLU B 1 182 ? 16.062 -3.26 -24.641 1 98.06 182 GLU B O 1
ATOM 5135 N N . VAL B 1 183 ? 14.57 -4.418 -23.391 1 98.12 183 VAL B N 1
ATOM 5136 C CA . VAL B 1 183 ? 13.492 -4.188 -24.344 1 98.12 183 VAL B CA 1
ATOM 5137 C C . VAL B 1 183 ? 13.227 -2.691 -24.484 1 98.12 183 VAL B C 1
ATOM 5139 O O . VAL B 1 183 ? 13.148 -2.168 -25.594 1 98.12 183 VAL B O 1
ATOM 5142 N N . LEU B 1 184 ? 13.148 -2.033 -23.359 1 98 184 LEU B N 1
ATOM 5143 C CA . LEU B 1 184 ? 12.867 -0.602 -23.359 1 98 184 LEU B CA 1
ATOM 5144 C C . LEU B 1 184 ? 13.984 0.174 -24.047 1 98 184 LEU B C 1
ATOM 5146 O O . LEU B 1 184 ? 13.719 1.04 -24.891 1 98 184 LEU B O 1
ATOM 5150 N N . ARG B 1 185 ? 15.203 -0.144 -23.688 1 97.38 185 ARG B N 1
ATOM 5151 C CA . ARG B 1 185 ? 16.359 0.542 -24.266 1 97.38 185 ARG B CA 1
ATOM 5152 C C . ARG B 1 185 ? 16.406 0.347 -25.781 1 97.38 185 ARG B C 1
ATOM 5154 O O . ARG B 1 185 ? 16.656 1.293 -26.516 1 97.38 185 ARG B O 1
ATOM 5161 N N . ARG B 1 186 ? 16.172 -0.855 -26.219 1 96.94 186 ARG B N 1
ATOM 5162 C CA . ARG B 1 186 ? 16.188 -1.169 -27.641 1 96.94 186 ARG B CA 1
ATOM 5163 C C . ARG B 1 186 ? 15.094 -0.41 -28.375 1 96.94 186 ARG B C 1
ATOM 5165 O O . ARG B 1 186 ? 15.328 0.135 -29.453 1 96.94 186 ARG B O 1
ATOM 5172 N N . GLU B 1 187 ? 13.93 -0.291 -27.828 1 97.06 187 GLU B N 1
ATOM 5173 C CA . GLU B 1 187 ? 12.766 0.292 -28.484 1 97.06 187 GLU B CA 1
ATOM 5174 C C . GLU B 1 187 ? 12.852 1.814 -28.516 1 97.06 187 GLU B C 1
ATOM 5176 O O . GLU B 1 187 ? 12.352 2.449 -29.453 1 97.06 187 GLU B O 1
ATOM 5181 N N . MET B 1 188 ? 13.539 2.387 -27.469 1 97.19 188 MET B N 1
ATOM 5182 C CA . MET B 1 188 ? 13.453 3.84 -27.375 1 97.19 188 MET B CA 1
ATOM 5183 C C . MET B 1 188 ? 14.828 4.484 -27.516 1 97.19 188 MET B C 1
ATOM 5185 O O . MET B 1 188 ? 14.93 5.703 -27.672 1 97.19 188 MET B O 1
ATOM 5189 N N . GLY B 1 189 ? 15.859 3.711 -27.406 1 97.06 189 GLY B N 1
ATOM 5190 C CA . GLY B 1 189 ? 17.203 4.258 -27.516 1 97.06 189 GLY B CA 1
ATOM 5191 C C . GLY B 1 189 ? 17.547 5.223 -26.391 1 97.06 189 GLY B C 1
ATOM 5192 O O . GLY B 1 189 ? 18.219 6.234 -26.609 1 97.06 189 GLY B O 1
ATOM 5193 N N . LEU B 1 190 ? 17.109 4.914 -25.188 1 97.38 190 LEU B N 1
ATOM 5194 C CA . LEU B 1 190 ? 17.281 5.809 -24.047 1 97.38 190 LEU B CA 1
ATOM 5195 C C . LEU B 1 190 ? 18.734 5.855 -23.609 1 97.38 190 LEU B C 1
ATOM 5197 O O . LEU B 1 190 ? 19.406 4.82 -23.562 1 97.38 190 LEU B O 1
ATOM 5201 N N . LYS B 1 191 ? 19.219 7.059 -23.328 1 98 191 LYS B N 1
ATOM 5202 C CA . LYS B 1 191 ? 20.578 7.234 -22.812 1 98 191 LYS B CA 1
ATOM 5203 C C . LYS B 1 191 ? 20.547 7.816 -21.391 1 98 191 LYS B C 1
ATOM 5205 O O . LYS B 1 191 ? 21.234 7.316 -20.5 1 98 191 LYS B O 1
ATOM 5210 N N . LYS B 1 192 ? 19.828 8.875 -21.234 1 98.38 192 LYS B N 1
ATOM 5211 C CA . LYS B 1 192 ? 19.703 9.57 -19.953 1 98.38 192 LYS B CA 1
ATOM 5212 C C . LYS B 1 192 ? 18.234 9.805 -19.609 1 98.38 192 LYS B C 1
ATOM 5214 O O . LYS B 1 192 ? 17.484 10.406 -20.391 1 98.38 192 LYS B O 1
ATOM 5219 N N . VAL B 1 193 ? 17.844 9.352 -18.422 1 98.75 193 VAL B N 1
ATOM 5220 C CA . VAL B 1 193 ? 16.438 9.477 -18.078 1 98.75 193 VAL B CA 1
ATOM 5221 C C . VAL B 1 193 ? 16.312 10.023 -16.656 1 98.75 193 VAL B C 1
ATOM 5223 O O . VAL B 1 193 ? 17.25 9.938 -15.859 1 98.75 193 VAL B O 1
ATOM 5226 N N . VAL B 1 194 ? 15.188 10.672 -16.375 1 98.56 194 VAL B N 1
ATOM 5227 C CA . VAL B 1 194 ? 14.797 11.086 -15.031 1 98.56 194 VAL B CA 1
ATOM 5228 C C . VAL B 1 194 ? 13.773 10.102 -14.469 1 98.56 194 VAL B C 1
ATOM 5230 O O . VAL B 1 194 ? 12.828 9.719 -15.156 1 98.56 194 VAL B O 1
ATOM 5233 N N . LEU B 1 195 ? 14.062 9.664 -13.25 1 98.69 195 LEU B N 1
ATOM 5234 C CA . LEU B 1 195 ? 13.133 8.758 -12.594 1 98.69 195 LEU B CA 1
ATOM 5235 C C . LEU B 1 195 ? 12.328 9.484 -11.523 1 98.69 195 LEU B C 1
ATOM 5237 O O . LEU B 1 195 ? 12.867 10.328 -10.797 1 98.69 195 LEU B O 1
ATOM 5241 N N . ASP B 1 196 ? 11.07 9.141 -11.477 1 98.19 196 ASP B N 1
ATOM 5242 C CA . ASP B 1 196 ? 10.258 9.531 -10.328 1 98.19 196 ASP B CA 1
ATOM 5243 C C . ASP B 1 196 ? 10.883 9.047 -9.023 1 98.19 196 ASP B C 1
ATOM 5245 O O . ASP B 1 196 ? 11.484 7.973 -8.977 1 98.19 196 ASP B O 1
ATOM 5249 N N . GLU B 1 197 ? 10.648 9.773 -8.023 1 96.81 197 GLU B N 1
ATOM 5250 C CA . GLU B 1 197 ? 11.305 9.523 -6.738 1 96.81 197 GLU B CA 1
ATOM 5251 C C . GLU B 1 197 ? 10.844 8.203 -6.137 1 96.81 197 GLU B C 1
ATOM 5253 O O . GLU B 1 197 ? 11.57 7.586 -5.352 1 96.81 197 GLU B O 1
ATOM 5258 N N . HIS B 1 198 ? 9.688 7.684 -6.531 1 96.56 198 HIS B N 1
ATOM 5259 C CA . HIS B 1 198 ? 9.117 6.5 -5.906 1 96.56 198 HIS B CA 1
ATOM 5260 C C . HIS B 1 198 ? 9.461 5.238 -6.691 1 96.56 198 HIS B C 1
ATOM 5262 O O . HIS B 1 198 ? 9.102 4.133 -6.285 1 96.56 198 HIS B O 1
ATOM 5268 N N . VAL B 1 199 ? 10.133 5.438 -7.789 1 98.38 199 VAL B N 1
ATOM 5269 C CA . VAL B 1 199 ? 10.539 4.262 -8.547 1 98.38 199 VAL B CA 1
ATOM 5270 C C . VAL B 1 199 ? 11.383 3.34 -7.664 1 98.38 199 VAL B C 1
ATOM 5272 O O . VAL B 1 199 ? 12.234 3.803 -6.91 1 98.38 199 VAL B O 1
ATOM 5275 N N . ARG B 1 200 ? 11.141 2.084 -7.754 1 98.06 200 ARG B N 1
ATOM 5276 C CA . ARG B 1 200 ? 11.883 1.113 -6.953 1 98.06 200 ARG B CA 1
ATOM 5277 C C . ARG B 1 200 ? 13.312 0.969 -7.453 1 98.06 200 ARG B C 1
ATOM 5279 O O . ARG B 1 200 ? 13.57 1.077 -8.656 1 98.06 200 ARG B O 1
ATOM 5286 N N . PHE B 1 201 ? 14.148 0.583 -6.527 1 98.44 201 PHE B N 1
ATOM 5287 C CA . PHE B 1 201 ? 15.57 0.5 -6.832 1 98.44 201 PHE B CA 1
ATOM 5288 C C . PHE B 1 201 ? 15.844 -0.567 -7.887 1 98.44 201 PHE B C 1
ATOM 5290 O O . PHE B 1 201 ? 16.734 -0.413 -8.719 1 98.44 201 PHE B O 1
ATOM 5297 N N . MET B 1 202 ? 15.07 -1.621 -7.918 1 97.69 202 MET B N 1
ATOM 5298 C CA . MET B 1 202 ? 15.281 -2.658 -8.922 1 97.69 202 MET B CA 1
ATOM 5299 C C . MET B 1 202 ? 15.125 -2.09 -10.328 1 97.69 202 MET B C 1
ATOM 5301 O O . MET B 1 202 ? 15.82 -2.508 -11.25 1 97.69 202 MET B O 1
ATOM 5305 N N . VAL B 1 203 ? 14.234 -1.148 -10.5 1 98.5 203 VAL B N 1
ATOM 5306 C CA . VAL B 1 203 ? 14.016 -0.534 -11.805 1 98.5 203 VAL B CA 1
ATOM 5307 C C . VAL B 1 203 ? 15.195 0.367 -12.164 1 98.5 203 VAL B C 1
ATOM 5309 O O . VAL B 1 203 ? 15.734 0.292 -13.266 1 98.5 203 VAL B O 1
ATOM 5312 N N . ALA B 1 204 ? 15.602 1.199 -11.195 1 98.5 204 ALA B N 1
ATOM 5313 C CA . ALA B 1 204 ? 16.75 2.072 -11.414 1 98.5 204 ALA B CA 1
ATOM 5314 C C . ALA B 1 204 ? 18 1.261 -11.766 1 98.5 204 ALA B C 1
ATOM 5316 O O . ALA B 1 204 ? 18.688 1.562 -12.742 1 98.5 204 ALA B O 1
ATOM 5317 N N . ALA B 1 205 ? 18.25 0.276 -10.977 1 97.69 205 ALA B N 1
ATOM 5318 C CA . ALA B 1 205 ? 19.422 -0.577 -11.188 1 97.69 205 ALA B CA 1
ATOM 5319 C C . ALA B 1 205 ? 19.328 -1.313 -12.516 1 97.69 205 ALA B C 1
ATOM 5321 O O . ALA B 1 205 ? 20.328 -1.469 -13.219 1 97.69 205 ALA B O 1
ATOM 5322 N N . GLY B 1 206 ? 18.109 -1.772 -12.844 1 97.88 206 GLY B N 1
ATOM 5323 C CA . GLY B 1 206 ? 17.906 -2.447 -14.117 1 97.88 206 GLY B CA 1
ATOM 5324 C C . GLY B 1 206 ? 18.219 -1.57 -15.32 1 97.88 206 GLY B C 1
ATOM 5325 O O . GLY B 1 206 ? 18.859 -2.02 -16.281 1 97.88 206 GLY B O 1
ATOM 5326 N N . LEU B 1 207 ? 17.781 -0.387 -15.25 1 98.5 207 LEU B N 1
ATOM 5327 C CA . LEU B 1 207 ? 18.062 0.567 -16.312 1 98.5 207 LEU B CA 1
ATOM 5328 C C . LEU B 1 207 ? 19.547 0.854 -16.406 1 98.5 207 LEU B C 1
ATOM 5330 O O . LEU B 1 207 ? 20.125 0.881 -17.5 1 98.5 207 LEU B O 1
ATOM 5334 N N . GLN B 1 208 ? 20.172 1.018 -15.281 1 97.69 208 GLN B N 1
ATOM 5335 C CA . GLN B 1 208 ? 21.609 1.283 -15.25 1 97.69 208 GLN B CA 1
ATOM 5336 C C . GLN B 1 208 ? 22.391 0.107 -15.812 1 97.69 208 GLN B C 1
ATOM 5338 O O . GLN B 1 208 ? 23.391 0.301 -16.516 1 97.69 208 GLN B O 1
ATOM 5343 N N . ASP B 1 209 ? 21.969 -1.039 -15.523 1 97.06 209 ASP B N 1
ATOM 5344 C CA . ASP B 1 209 ? 22.656 -2.258 -15.961 1 97.06 209 ASP B CA 1
ATOM 5345 C C . ASP B 1 209 ? 22.688 -2.35 -17.484 1 97.06 209 ASP B C 1
ATOM 5347 O O . ASP B 1 209 ? 23.594 -2.971 -18.047 1 97.06 209 ASP B O 1
ATOM 5351 N N . VAL B 1 210 ? 21.719 -1.748 -18.125 1 97.94 210 VAL B N 1
ATOM 5352 C CA . VAL B 1 210 ? 21.688 -1.83 -19.578 1 97.94 210 VAL B CA 1
ATOM 5353 C C . VAL B 1 210 ? 22.25 -0.546 -20.188 1 97.94 210 VAL B C 1
ATOM 5355 O O . VAL B 1 210 ? 22.031 -0.257 -21.359 1 97.94 210 VAL B O 1
ATOM 5358 N N . GLY B 1 211 ? 22.812 0.254 -19.391 1 97.69 211 GLY B N 1
ATOM 5359 C CA . GLY B 1 211 ? 23.609 1.372 -19.891 1 97.69 211 GLY B CA 1
ATOM 5360 C C . GLY B 1 211 ? 22.844 2.682 -19.906 1 97.69 211 GLY B C 1
ATOM 5361 O O . GLY B 1 211 ? 23.25 3.639 -20.562 1 97.69 211 GLY B O 1
ATOM 5362 N N . VAL B 1 212 ? 21.75 2.793 -19.203 1 98.44 212 VAL B N 1
ATOM 5363 C CA . VAL B 1 212 ? 20.969 4.027 -19.141 1 98.44 212 VAL B CA 1
ATOM 5364 C C . VAL B 1 212 ? 21.359 4.824 -17.891 1 98.44 212 VAL B C 1
ATOM 5366 O O . VAL B 1 212 ? 21.406 4.281 -16.781 1 98.44 212 VAL B O 1
ATOM 5369 N N . ASP B 1 213 ? 21.688 6.074 -18.125 1 98 213 ASP B N 1
ATOM 5370 C CA . ASP B 1 213 ? 21.953 6.965 -17 1 98 213 ASP B CA 1
ATOM 5371 C C . ASP B 1 213 ? 20.641 7.438 -16.344 1 98 213 ASP B C 1
ATOM 5373 O O . ASP B 1 213 ? 19.734 7.887 -17.047 1 98 213 ASP B O 1
ATOM 5377 N N . VAL B 1 214 ? 20.594 7.316 -15.008 1 98.12 214 VAL B N 1
ATOM 5378 C CA . VAL B 1 214 ? 19.344 7.68 -14.32 1 98.12 214 VAL B CA 1
ATOM 5379 C C . VAL B 1 214 ? 19.625 8.812 -13.336 1 98.12 214 VAL B C 1
ATOM 5381 O O . VAL B 1 214 ? 20.688 8.867 -12.711 1 98.12 214 VAL B O 1
ATOM 5384 N N . GLN B 1 215 ? 18.703 9.734 -13.25 1 96.75 215 GLN B N 1
ATOM 5385 C CA . GLN B 1 215 ? 18.797 10.82 -12.281 1 96.75 215 GLN B CA 1
ATOM 5386 C C . GLN B 1 215 ? 17.422 11.148 -11.688 1 96.75 215 GLN B C 1
ATOM 5388 O O . GLN B 1 215 ? 16.391 10.719 -12.211 1 96.75 215 GLN B O 1
ATOM 5393 N N . LEU B 1 216 ? 17.406 11.875 -10.594 1 96.31 216 LEU B N 1
ATOM 5394 C CA . LEU B 1 216 ? 16.188 12.305 -9.93 1 96.31 216 LEU B CA 1
ATOM 5395 C C . LEU B 1 216 ? 15.57 13.5 -10.641 1 96.31 216 LEU B C 1
ATOM 5397 O O . LEU B 1 216 ? 16.266 14.219 -11.375 1 96.31 216 LEU B O 1
ATOM 5401 N N . MET B 1 217 ? 14.352 13.672 -10.367 1 94.94 217 MET B N 1
ATOM 5402 C CA . MET B 1 217 ? 13.633 14.844 -10.883 1 94.94 217 MET B CA 1
ATOM 5403 C C . MET B 1 217 ? 14.25 16.125 -10.352 1 94.94 217 MET B C 1
ATOM 5405 O O . MET B 1 217 ? 14.633 16.219 -9.188 1 94.94 217 MET B O 1
ATOM 5409 N N . SER B 1 218 ? 14.305 17.125 -11.234 1 92.81 218 SER B N 1
ATOM 5410 C CA . SER B 1 218 ? 14.727 18.453 -10.82 1 92.81 218 SER B CA 1
ATOM 5411 C C . SER B 1 218 ? 13.625 19.172 -10.031 1 92.81 218 SER B C 1
ATOM 5413 O O . SER B 1 218 ? 12.477 18.703 -10 1 92.81 218 SER B O 1
ATOM 5415 N N . LEU B 1 219 ? 13.984 20.234 -9.383 1 91.31 219 LEU B N 1
ATOM 5416 C CA . LEU B 1 219 ? 12.992 21.031 -8.68 1 91.31 219 LEU B CA 1
ATOM 5417 C C . LEU B 1 219 ? 11.945 21.578 -9.641 1 91.31 219 LEU B C 1
ATOM 5419 O O . LEU B 1 219 ? 10.758 21.641 -9.305 1 91.31 219 LEU B O 1
ATOM 5423 N N . GLU B 1 220 ? 12.367 21.938 -10.812 1 93.25 220 GLU B N 1
ATOM 5424 C CA . GLU B 1 220 ? 11.453 22.453 -11.828 1 93.25 220 GLU B CA 1
ATOM 5425 C C . GLU B 1 220 ? 10.391 21.406 -12.18 1 93.25 220 GLU B C 1
ATOM 5427 O O . GLU B 1 220 ? 9.219 21.75 -12.352 1 93.25 220 GLU B O 1
ATOM 5432 N N . MET B 1 221 ? 10.781 20.203 -12.297 1 94.31 221 MET B N 1
ATOM 5433 C CA . MET B 1 221 ? 9.852 19.141 -12.625 1 94.31 221 MET B CA 1
ATOM 5434 C C . MET B 1 221 ? 8.875 18.891 -11.484 1 94.31 221 MET B C 1
ATOM 5436 O O . MET B 1 221 ? 7.684 18.672 -11.711 1 94.31 221 MET B O 1
ATOM 5440 N N . LYS B 1 222 ? 9.383 18.969 -10.25 1 93.69 222 LYS B N 1
ATOM 5441 C CA . LYS B 1 222 ? 8.531 18.781 -9.078 1 93.69 222 LYS B CA 1
ATOM 5442 C C . LYS B 1 222 ? 7.496 19.891 -8.961 1 93.69 222 LYS B C 1
ATOM 5444 O O . LYS B 1 222 ? 6.367 19.656 -8.523 1 93.69 222 LYS B O 1
ATOM 5449 N N . GLU B 1 223 ? 7.848 21.078 -9.414 1 95 223 GLU B N 1
ATOM 5450 C CA . GLU B 1 223 ? 6.984 22.25 -9.312 1 95 223 GLU B CA 1
ATOM 5451 C C . GLU B 1 223 ? 5.789 22.141 -10.258 1 95 223 GLU B C 1
ATOM 5453 O O . GLU B 1 223 ? 4.762 22.781 -10.039 1 95 223 GLU B O 1
ATOM 5458 N N . LEU B 1 224 ? 5.938 21.328 -11.297 1 96.88 224 LEU B N 1
ATOM 5459 C CA . LEU B 1 224 ? 4.824 21.156 -12.227 1 96.88 224 LEU B CA 1
ATOM 5460 C C . LEU B 1 224 ? 3.578 20.672 -11.5 1 96.88 224 LEU B C 1
ATOM 5462 O O . LEU B 1 224 ? 2.469 21.125 -11.789 1 96.88 224 LEU B O 1
ATOM 5466 N N . ARG B 1 225 ? 3.809 19.797 -10.523 1 96.5 225 ARG B N 1
ATOM 5467 C CA . ARG B 1 225 ? 2.691 19.234 -9.766 1 96.5 225 ARG B CA 1
ATOM 5468 C C . ARG B 1 225 ? 2.408 20.062 -8.516 1 96.5 225 ARG B C 1
ATOM 5470 O O . ARG B 1 225 ? 1.276 20.094 -8.031 1 96.5 225 ARG B O 1
ATOM 5477 N N . ALA B 1 226 ? 3.359 20.781 -8.039 1 97.56 226 ALA B N 1
ATOM 5478 C CA . ALA B 1 226 ? 3.219 21.562 -6.816 1 97.56 226 ALA B CA 1
ATOM 5479 C C . ALA B 1 226 ? 2.322 22.781 -7.043 1 97.56 226 ALA B C 1
ATOM 5481 O O . ALA B 1 226 ? 1.602 23.203 -6.141 1 97.56 226 ALA B O 1
ATOM 5482 N N . VAL B 1 227 ? 2.422 23.375 -8.242 1 98.31 227 VAL B N 1
ATOM 5483 C CA . VAL B 1 227 ? 1.571 24.5 -8.609 1 98.31 227 VAL B CA 1
ATOM 5484 C C . VAL B 1 227 ? 0.272 23.984 -9.227 1 98.31 227 VAL B C 1
ATOM 5486 O O . VAL B 1 227 ? 0.289 23.359 -10.289 1 98.31 227 VAL B O 1
ATOM 5489 N N . LYS B 1 228 ? -0.804 24.328 -8.609 1 98.69 228 LYS B N 1
ATOM 5490 C CA . LYS B 1 228 ? -2.084 23.734 -8.969 1 98.69 228 LYS B CA 1
ATOM 5491 C C . LYS B 1 228 ? -2.779 24.531 -10.062 1 98.69 228 LYS B C 1
ATOM 5493 O O . LYS B 1 228 ? -2.705 25.75 -10.086 1 98.69 228 LYS B O 1
ATOM 5498 N N . SER B 1 229 ? -3.443 23.844 -10.953 1 98.44 229 SER B N 1
ATOM 5499 C CA . SER B 1 229 ? -4.371 24.453 -11.891 1 98.44 229 SER B CA 1
ATOM 5500 C C . SER B 1 229 ? -5.664 24.875 -11.203 1 98.44 229 SER B C 1
ATOM 5502 O O . SER B 1 229 ? -5.902 24.516 -10.047 1 98.44 229 SER B O 1
ATOM 5504 N N . GLU B 1 230 ? -6.48 25.594 -11.945 1 98.25 230 GLU B N 1
ATOM 5505 C CA . GLU B 1 230 ? -7.762 26.031 -11.398 1 98.25 230 GLU B CA 1
ATOM 5506 C C . GLU B 1 230 ? -8.656 24.844 -11.07 1 98.25 230 GLU B C 1
ATOM 5508 O O . GLU B 1 230 ? -9.359 24.844 -10.055 1 98.25 230 GLU B O 1
ATOM 5513 N N . THR B 1 231 ? -8.617 23.875 -11.891 1 98.56 231 THR B N 1
ATOM 5514 C CA . THR B 1 231 ? -9.422 22.672 -11.633 1 98.56 231 THR B CA 1
ATOM 5515 C C . THR B 1 231 ? -8.938 21.953 -10.375 1 98.56 231 THR B C 1
ATOM 5517 O O . THR B 1 231 ? -9.75 21.516 -9.562 1 98.56 231 THR B O 1
ATOM 5520 N N . GLU B 1 232 ? -7.66 21.812 -10.242 1 98.75 232 GLU B N 1
ATOM 5521 C CA . GLU B 1 232 ? -7.109 21.203 -9.031 1 98.75 232 GLU B CA 1
ATOM 5522 C C . GLU B 1 232 ? -7.531 21.984 -7.789 1 98.75 232 GLU B C 1
ATOM 5524 O O . GLU B 1 232 ? -7.867 21.391 -6.762 1 98.75 232 GLU B O 1
ATOM 5529 N N . LEU B 1 233 ? -7.492 23.25 -7.91 1 98.75 233 LEU B N 1
ATOM 5530 C CA . LEU B 1 233 ? -7.863 24.094 -6.781 1 98.75 233 LEU B CA 1
ATOM 5531 C C . LEU B 1 233 ? -9.328 23.906 -6.414 1 98.75 233 LEU B C 1
ATOM 5533 O O . LEU B 1 233 ? -9.68 23.875 -5.23 1 98.75 233 LEU B O 1
ATOM 5537 N N . ASP B 1 234 ? -10.148 23.781 -7.402 1 98.75 234 ASP B N 1
ATOM 5538 C CA . ASP B 1 234 ? -11.562 23.516 -7.141 1 98.75 234 ASP B CA 1
ATOM 5539 C C . ASP B 1 234 ? -11.75 22.203 -6.379 1 98.75 234 ASP B C 1
ATOM 5541 O O . ASP B 1 234 ? -12.523 22.141 -5.426 1 98.75 234 ASP B O 1
ATOM 5545 N N . ILE B 1 235 ? -11.07 21.203 -6.797 1 98.81 235 ILE B N 1
ATOM 5546 C CA . ILE B 1 235 ? -11.148 19.906 -6.145 1 98.81 235 ILE B CA 1
ATOM 5547 C C . ILE B 1 235 ? -10.664 20.016 -4.699 1 98.81 235 ILE B C 1
ATOM 5549 O O . ILE B 1 235 ? -11.344 19.578 -3.773 1 98.81 235 ILE B O 1
ATOM 5553 N N . LEU B 1 236 ? -9.492 20.641 -4.523 1 98.81 236 LEU B N 1
ATOM 5554 C CA . LEU B 1 236 ? -8.898 20.766 -3.201 1 98.81 236 LEU B CA 1
ATOM 5555 C C . LEU B 1 236 ? -9.781 21.594 -2.281 1 98.81 236 LEU B C 1
ATOM 5557 O O . LEU B 1 236 ? -9.938 21.266 -1.103 1 98.81 236 LEU B O 1
ATOM 5561 N N . ARG B 1 237 ? -10.367 22.656 -2.805 1 98.62 237 ARG B N 1
ATOM 5562 C CA . ARG B 1 237 ? -11.273 23.469 -2.008 1 98.62 237 ARG B CA 1
ATOM 5563 C C . ARG B 1 237 ? -12.484 22.672 -1.558 1 98.62 237 ARG B C 1
ATOM 5565 O O . ARG B 1 237 ? -12.852 22.688 -0.379 1 98.62 237 ARG B O 1
ATOM 5572 N N . GLY B 1 238 ? -13.07 21.984 -2.463 1 98.75 238 GLY B N 1
ATOM 5573 C CA . GLY B 1 238 ? -14.25 21.188 -2.152 1 98.75 238 GLY B CA 1
ATOM 5574 C C . GLY B 1 238 ? -14.008 20.141 -1.08 1 98.75 238 GLY B C 1
ATOM 5575 O O . GLY B 1 238 ? -14.727 20.078 -0.084 1 98.75 238 GLY B O 1
ATOM 5576 N N . VAL B 1 239 ? -12.992 19.344 -1.223 1 98.81 239 VAL B N 1
ATOM 5577 C CA . VAL B 1 239 ? -12.781 18.188 -0.345 1 98.81 239 VAL B CA 1
ATOM 5578 C C . VAL B 1 239 ? -12.273 18.672 1.016 1 98.81 239 VAL B C 1
ATOM 5580 O O . VAL B 1 239 ? -12.617 18.094 2.049 1 98.81 239 VAL B O 1
ATOM 5583 N N . ASN B 1 240 ? -11.477 19.734 1.073 1 98.88 240 ASN B N 1
ATOM 5584 C CA . ASN B 1 240 ? -10.977 20.219 2.357 1 98.88 240 ASN B CA 1
ATOM 5585 C C . ASN B 1 240 ? -12.062 20.953 3.139 1 98.88 240 ASN B C 1
ATOM 5587 O O . ASN B 1 240 ? -12.156 20.812 4.359 1 98.88 240 ASN B O 1
ATOM 5591 N N . GLU B 1 241 ? -12.859 21.734 2.475 1 98.75 241 GLU B N 1
ATOM 5592 C CA . GLU B 1 241 ? -13.969 22.391 3.162 1 98.75 241 GLU B CA 1
ATOM 5593 C C . GLU B 1 241 ? -14.969 21.359 3.684 1 98.75 241 GLU B C 1
ATOM 5595 O O . GLU B 1 241 ? -15.453 21.469 4.812 1 98.75 241 GLU B O 1
ATOM 5600 N N . PHE B 1 242 ? -15.273 20.391 2.85 1 98.81 242 PHE B N 1
ATOM 5601 C CA . PHE B 1 242 ? -16.156 19.328 3.299 1 98.81 242 PHE B CA 1
ATOM 5602 C C . PHE B 1 242 ? -15.602 18.656 4.543 1 98.81 242 PHE B C 1
ATOM 5604 O O . PHE B 1 242 ? -16.344 18.344 5.477 1 98.81 242 PHE B O 1
ATOM 5611 N N . THR B 1 243 ? -14.328 18.359 4.562 1 98.88 243 THR B N 1
ATOM 5612 C CA . THR B 1 243 ? -13.68 17.688 5.688 1 98.88 243 THR B CA 1
ATOM 5613 C C . THR B 1 243 ? -13.828 18.516 6.961 1 98.88 243 THR B C 1
ATOM 5615 O O . THR B 1 243 ? -14.102 17.984 8.031 1 98.88 243 THR B O 1
ATOM 5618 N N . VAL B 1 244 ? -13.672 19.812 6.844 1 98.81 244 VAL B N 1
ATOM 5619 C CA . VAL B 1 244 ? -13.852 20.688 8 1 98.81 244 VAL B CA 1
ATOM 5620 C C . VAL B 1 244 ? -15.297 20.594 8.484 1 98.81 244 VAL B C 1
ATOM 5622 O O . VAL B 1 244 ? -15.547 20.516 9.688 1 98.81 244 VAL B O 1
ATOM 5625 N N . GLN B 1 245 ? -16.219 20.625 7.562 1 98.81 245 GLN B N 1
ATOM 5626 C CA . GLN B 1 245 ? -17.625 20.531 7.938 1 98.81 245 GLN B CA 1
ATOM 5627 C C . GLN B 1 245 ? -17.922 19.203 8.609 1 98.81 245 GLN B C 1
ATOM 5629 O O . GLN B 1 245 ? -18.766 19.125 9.508 1 98.81 245 GLN B O 1
ATOM 5634 N N . LEU B 1 246 ? -17.266 18.219 8.141 1 98.88 246 LEU B N 1
ATOM 5635 C CA . LEU B 1 246 ? -17.422 16.906 8.781 1 98.88 246 LEU B CA 1
ATOM 5636 C C . LEU B 1 246 ? -16.938 16.969 10.227 1 98.88 246 LEU B C 1
ATOM 5638 O O . LEU B 1 246 ? -17.625 16.484 11.133 1 98.88 246 LEU B O 1
ATOM 5642 N N . VAL B 1 247 ? -15.82 17.562 10.5 1 98.81 247 VAL B N 1
ATOM 5643 C CA . VAL B 1 247 ? -15.289 17.672 11.852 1 98.81 247 VAL B CA 1
ATOM 5644 C C . VAL B 1 247 ? -16.234 18.516 12.711 1 98.81 247 VAL B C 1
ATOM 5646 O O . VAL B 1 247 ? -16.484 18.188 13.875 1 98.81 247 VAL B O 1
ATOM 5649 N N . ARG B 1 248 ? -16.734 19.578 12.148 1 98.69 248 ARG B N 1
ATOM 5650 C CA . ARG B 1 248 ? -17.688 20.422 12.859 1 98.69 248 ARG B CA 1
ATOM 5651 C C . ARG B 1 248 ? -18.938 19.641 13.234 1 98.69 248 ARG B C 1
ATOM 5653 O O . ARG B 1 248 ? -19.469 19.812 14.336 1 98.69 248 ARG B O 1
ATOM 5660 N N . SER B 1 249 ? -19.375 18.828 12.336 1 98.62 249 SER B N 1
ATOM 5661 C CA . SER B 1 249 ? -20.547 18 12.617 1 98.62 249 SER B CA 1
ATOM 5662 C C . SER B 1 249 ? -20.25 16.984 13.719 1 98.62 249 SER B C 1
ATOM 5664 O O . SER B 1 249 ? -21.094 16.75 14.594 1 98.62 249 SER B O 1
ATOM 5666 N N . LEU B 1 250 ? -19.109 16.375 13.648 1 98.62 250 LEU B N 1
ATOM 5667 C CA . LEU B 1 250 ? -18.703 15.453 14.711 1 98.62 250 LEU B CA 1
ATOM 5668 C C . LEU B 1 250 ? -18.656 16.172 16.062 1 98.62 250 LEU B C 1
ATOM 5670 O O . LEU B 1 250 ? -19.141 15.641 17.062 1 98.62 250 LEU B O 1
ATOM 5674 N N . GLN B 1 251 ? -18.078 17.328 16.047 1 98.62 251 GLN B N 1
ATOM 5675 C CA . GLN B 1 251 ? -17.922 18.094 17.281 1 98.62 251 GLN B CA 1
ATOM 5676 C C . GLN B 1 251 ? -19.281 18.297 17.969 1 98.62 251 GLN B C 1
ATOM 5678 O O . GLN B 1 251 ? -19.375 18.156 19.188 1 98.62 251 GLN B O 1
ATOM 5683 N N . LYS B 1 252 ? -20.312 18.516 17.266 1 98.19 252 LYS B N 1
ATOM 5684 C CA . LYS B 1 252 ? -21.641 18.797 17.797 1 98.19 252 LYS B CA 1
ATOM 5685 C C . LYS B 1 252 ? -22.25 17.531 18.422 1 98.19 252 LYS B C 1
ATOM 5687 O O . LYS B 1 252 ? -23.172 17.625 19.219 1 98.19 252 LYS B O 1
ATOM 5692 N N . CYS B 1 253 ? -21.688 16.422 18.016 1 98.06 253 CYS B N 1
ATOM 5693 C CA . CYS B 1 253 ? -22.391 15.188 18.344 1 98.06 253 CYS B CA 1
ATOM 5694 C C . CYS B 1 253 ? -21.547 14.312 19.266 1 98.06 253 CYS B C 1
ATOM 5696 O O . CYS B 1 253 ? -22.062 13.375 19.875 1 98.06 253 CYS B O 1
ATOM 5698 N N . ILE B 1 254 ? -20.281 14.555 19.391 1 97.88 254 ILE B N 1
ATOM 5699 C CA . ILE B 1 254 ? -19.391 13.773 20.25 1 97.88 254 ILE B CA 1
ATOM 5700 C C . ILE B 1 254 ? -19.766 13.984 21.703 1 97.88 254 ILE B C 1
ATOM 5702 O O . ILE B 1 254 ? -20.062 15.102 22.125 1 97.88 254 ILE B O 1
ATOM 5706 N N . LYS B 1 255 ? -19.672 12.891 22.469 1 96.31 255 LYS B N 1
ATOM 5707 C CA . LYS B 1 255 ? -20.016 12.922 23.891 1 96.31 255 LYS B CA 1
ATOM 5708 C C . LYS B 1 255 ? -18.969 12.211 24.734 1 96.31 255 LYS B C 1
ATOM 5710 O O . LYS B 1 255 ? -18.344 11.25 24.266 1 96.31 255 LYS B O 1
ATOM 5715 N N . VAL B 1 256 ? -18.906 12.703 25.953 1 96.5 256 VAL B N 1
ATOM 5716 C CA . VAL B 1 256 ? -18.078 12 26.922 1 96.5 256 VAL B CA 1
ATOM 5717 C C . VAL B 1 256 ? -18.547 10.547 27.047 1 96.5 256 VAL B C 1
ATOM 5719 O O . VAL B 1 256 ? -19.75 10.273 27.062 1 96.5 256 VAL B O 1
ATOM 5722 N N . GLY B 1 257 ? -17.594 9.633 27.047 1 95.94 257 GLY B N 1
ATOM 5723 C CA . GLY B 1 257 ? -17.922 8.219 27.156 1 95.94 257 GLY B CA 1
ATOM 5724 C C . GLY B 1 257 ? -17.766 7.469 25.844 1 95.94 257 GLY B C 1
ATOM 5725 O O . GLY B 1 257 ? -17.75 6.234 25.828 1 95.94 257 GLY B O 1
ATOM 5726 N N . MET B 1 258 ? -17.609 8.164 24.828 1 95.62 258 MET B N 1
ATOM 5727 C CA . MET B 1 258 ? -17.422 7.527 23.531 1 95.62 258 MET B CA 1
ATOM 5728 C C . MET B 1 258 ? -15.992 7 23.391 1 95.62 258 MET B C 1
ATOM 5730 O O . MET B 1 258 ? -15.055 7.598 23.922 1 95.62 258 MET B O 1
ATOM 5734 N N . SER B 1 259 ? -15.867 5.957 22.625 1 95 259 SER B N 1
ATOM 5735 C CA . SER B 1 259 ? -14.547 5.414 22.344 1 95 259 SER B CA 1
ATOM 5736 C C . SER B 1 259 ? -13.922 6.066 21.125 1 95 259 SER B C 1
ATOM 5738 O O . SER B 1 259 ? -14.633 6.609 20.266 1 95 259 SER B O 1
ATOM 5740 N N . GLN B 1 260 ? -12.602 6.004 21.078 1 94.62 260 GLN B N 1
ATOM 5741 C CA . GLN B 1 260 ? -11.883 6.445 19.891 1 94.62 260 GLN B CA 1
ATOM 5742 C C . GLN B 1 260 ? -12.391 5.73 18.641 1 94.62 260 GLN B C 1
ATOM 5744 O O . GLN B 1 260 ? -12.602 6.355 17.609 1 94.62 260 GLN B O 1
ATOM 5749 N N . GLU B 1 261 ? -12.602 4.461 18.75 1 94.12 261 GLU B N 1
ATOM 5750 C CA . GLU B 1 261 ? -13.031 3.619 17.641 1 94.12 261 GLU B CA 1
ATOM 5751 C C . GLU B 1 261 ? -14.398 4.047 17.125 1 94.12 261 GLU B C 1
ATOM 5753 O O . GLU B 1 261 ? -14.648 4.02 15.914 1 94.12 261 GLU B O 1
ATOM 5758 N N . SER B 1 262 ? -15.227 4.371 18.047 1 95.56 262 SER B N 1
ATOM 5759 C CA . SER B 1 262 ? -16.562 4.812 17.641 1 95.56 262 SER B CA 1
ATOM 5760 C C . SER B 1 262 ? -16.484 6.078 16.781 1 95.56 262 SER B C 1
ATOM 5762 O O . SER B 1 262 ? -17.219 6.219 15.812 1 95.56 262 SER B O 1
ATOM 5764 N N . ILE B 1 263 ? -15.617 6.961 17.125 1 97.19 263 ILE B N 1
ATOM 5765 C CA . ILE B 1 263 ? -15.484 8.211 16.375 1 97.19 263 ILE B CA 1
ATOM 5766 C C . ILE B 1 263 ? -14.867 7.938 15.016 1 97.19 263 ILE B C 1
ATOM 5768 O O . ILE B 1 263 ? -15.328 8.461 14 1 97.19 263 ILE B O 1
ATOM 5772 N N . VAL B 1 264 ? -13.875 7.121 14.977 1 97.19 264 VAL B N 1
ATOM 5773 C CA . VAL B 1 264 ? -13.227 6.754 13.727 1 97.19 264 VAL B CA 1
ATOM 5774 C C . VAL B 1 264 ? -14.242 6.113 12.781 1 97.19 264 VAL B C 1
ATOM 5776 O O . VAL B 1 264 ? -14.32 6.473 11.609 1 97.19 264 VAL B O 1
ATOM 5779 N N . GLU B 1 265 ? -14.984 5.207 13.32 1 96.69 265 GLU B N 1
ATOM 5780 C CA . GLU B 1 265 ? -15.977 4.488 12.523 1 96.69 265 GLU B CA 1
ATOM 5781 C C . GLU B 1 265 ? -17.047 5.438 11.977 1 96.69 265 GLU B C 1
ATOM 5783 O O . GLU B 1 265 ? -17.438 5.34 10.812 1 96.69 265 GLU B O 1
ATOM 5788 N N . ALA B 1 266 ? -17.484 6.258 12.797 1 98.06 266 ALA B N 1
ATOM 5789 C CA . ALA B 1 266 ? -18.484 7.23 12.359 1 98.06 266 ALA B CA 1
ATOM 5790 C C . ALA B 1 266 ? -17.938 8.133 11.258 1 98.06 266 ALA B C 1
ATOM 5792 O O . ALA B 1 266 ? -18.609 8.375 10.25 1 98.06 266 ALA B O 1
ATOM 5793 N N . ALA B 1 267 ? -16.781 8.625 11.477 1 98.62 267 ALA B N 1
ATOM 5794 C CA . ALA B 1 267 ? -16.156 9.5 10.484 1 98.62 267 ALA B CA 1
ATOM 5795 C C . ALA B 1 267 ? -15.992 8.789 9.148 1 98.62 267 ALA B C 1
ATOM 5797 O O . ALA B 1 267 ? -16.297 9.352 8.094 1 98.62 267 ALA B O 1
ATOM 5798 N N . GLU B 1 268 ? -15.508 7.59 9.203 1 98.38 268 GLU B N 1
ATOM 5799 C CA . GLU B 1 268 ? -15.383 6.785 7.996 1 98.38 268 GLU B CA 1
ATOM 5800 C C . GLU B 1 268 ? -16.719 6.629 7.293 1 98.38 268 GLU B C 1
ATOM 5802 O O . GLU B 1 268 ? -16.812 6.746 6.066 1 98.38 268 GLU B O 1
ATOM 5807 N N . GLY B 1 269 ? -17.703 6.324 8.078 1 98.25 269 GLY B N 1
ATOM 5808 C CA . GLY B 1 269 ? -19.047 6.184 7.531 1 98.25 269 GLY B CA 1
ATOM 5809 C C . GLY B 1 269 ? -19.547 7.449 6.863 1 98.25 269 GLY B C 1
ATOM 5810 O O . GLY B 1 269 ? -20.203 7.387 5.824 1 98.25 269 GLY B O 1
ATOM 5811 N N . LEU B 1 270 ? -19.266 8.531 7.453 1 98.62 270 LEU B N 1
ATOM 5812 C CA . LEU B 1 270 ? -19.703 9.812 6.914 1 98.62 270 LEU B CA 1
ATOM 5813 C C . LEU B 1 270 ? -19.047 10.086 5.562 1 98.62 270 LEU B C 1
ATOM 5815 O O . LEU B 1 270 ? -19.734 10.461 4.605 1 98.62 270 LEU B O 1
ATOM 5819 N N . PHE B 1 271 ? -17.781 9.922 5.453 1 98.81 271 PHE B N 1
ATOM 5820 C CA . PHE B 1 271 ? -17.109 10.094 4.18 1 98.81 271 PHE B CA 1
ATOM 5821 C C . PHE B 1 271 ? -17.656 9.125 3.137 1 98.81 271 PHE B C 1
ATOM 5823 O O . PHE B 1 271 ? -17.844 9.492 1.978 1 98.81 271 PHE B O 1
ATOM 5830 N N . THR B 1 272 ? -17.875 7.898 3.568 1 98.12 272 THR B N 1
ATOM 5831 C CA . THR B 1 272 ? -18.375 6.867 2.67 1 98.12 272 THR B CA 1
ATOM 5832 C C . THR B 1 272 ? -19.75 7.238 2.137 1 98.12 272 THR B C 1
ATOM 5834 O O . THR B 1 272 ? -20.016 7.133 0.937 1 98.12 272 THR B O 1
ATOM 5837 N N . GLN B 1 273 ? -20.578 7.66 3.01 1 97.75 273 GLN B N 1
ATOM 5838 C CA . GLN B 1 273 ? -21.922 8.062 2.625 1 97.75 273 GLN B CA 1
ATOM 5839 C C . GLN B 1 273 ? -21.891 9.234 1.646 1 97.75 273 GLN B C 1
ATOM 5841 O O . GLN B 1 273 ? -22.734 9.336 0.755 1 97.75 273 GLN B O 1
ATOM 5846 N N . ALA B 1 274 ? -20.938 10.031 1.819 1 98.31 274 ALA B N 1
ATOM 5847 C CA . ALA B 1 274 ? -20.797 11.188 0.944 1 98.31 274 ALA B CA 1
ATOM 5848 C C . ALA B 1 274 ? -20.125 10.812 -0.372 1 98.31 274 ALA B C 1
ATOM 5850 O O . ALA B 1 274 ? -19.969 11.656 -1.257 1 98.31 274 ALA B O 1
ATOM 5851 N N . GLY B 1 275 ? -19.641 9.648 -0.507 1 97.12 275 GLY B N 1
ATOM 5852 C CA . GLY B 1 275 ? -19.094 9.156 -1.762 1 97.12 275 GLY B CA 1
ATOM 5853 C C . GLY B 1 275 ? -17.578 9.281 -1.847 1 97.12 275 GLY B C 1
ATOM 5854 O O . GLY B 1 275 ? -17 9.055 -2.908 1 97.12 275 GLY B O 1
ATOM 5855 N N . VAL B 1 276 ? -16.938 9.641 -0.732 1 97.94 276 VAL B N 1
ATOM 5856 C CA . VAL B 1 276 ? -15.492 9.844 -0.771 1 97.94 276 VAL B CA 1
ATOM 5857 C C . VAL B 1 276 ? -14.82 9 0.314 1 97.94 276 VAL B C 1
ATOM 5859 O O . VAL B 1 276 ? -13.805 9.406 0.884 1 97.94 276 VAL B O 1
ATOM 5862 N N . GLY B 1 277 ? -15.328 7.863 0.6 1 96.81 277 GLY B N 1
ATOM 5863 C CA . GLY B 1 277 ? -14.844 7.012 1.674 1 96.81 277 GLY B CA 1
ATOM 5864 C C . GLY B 1 277 ? -13.523 6.332 1.346 1 96.81 277 GLY B C 1
ATOM 5865 O O . GLY B 1 277 ? -12.766 5.969 2.246 1 96.81 277 GLY B O 1
ATOM 5866 N N . ALA B 1 278 ? -13.141 6.078 0.108 1 92.44 278 ALA B N 1
ATOM 5867 C CA . ALA B 1 278 ? -11.984 5.289 -0.317 1 92.44 278 ALA B CA 1
ATOM 5868 C C . ALA B 1 278 ? -10.68 5.945 0.125 1 92.44 278 ALA B C 1
ATOM 5870 O O . ALA B 1 278 ? -9.703 5.258 0.429 1 92.44 278 ALA B O 1
ATOM 5871 N N . GLY B 1 279 ? -10.625 7.184 0.295 1 94.81 279 GLY B N 1
ATOM 5872 C CA . GLY B 1 279 ? -9.406 7.891 0.666 1 94.81 279 GLY B CA 1
ATOM 5873 C C . GLY B 1 279 ? -9.352 8.258 2.137 1 94.81 279 GLY B C 1
ATOM 5874 O O . GLY B 1 279 ? -8.445 8.961 2.574 1 94.81 279 GLY B O 1
ATOM 5875 N N . PHE B 1 280 ? -10.188 7.57 2.906 1 97.44 280 PHE B N 1
ATOM 5876 C CA . PHE B 1 280 ? -10.344 7.965 4.301 1 97.44 280 PHE B CA 1
ATOM 5877 C C . PHE B 1 280 ? -9.117 7.594 5.117 1 97.44 280 PHE B C 1
ATOM 5879 O O . PHE B 1 280 ? -8.57 6.5 4.965 1 97.44 280 PHE B O 1
ATOM 5886 N N . TRP B 1 281 ? -8.742 8.469 6.031 1 95.94 281 TRP B N 1
ATOM 5887 C CA . TRP B 1 281 ? -7.773 8.227 7.098 1 95.94 281 TRP B CA 1
ATOM 5888 C C . TRP B 1 281 ? -8.039 9.141 8.289 1 95.94 281 TRP B C 1
ATOM 5890 O O . TRP B 1 281 ? -8.664 10.195 8.148 1 95.94 281 TRP B O 1
ATOM 5900 N N . SER B 1 282 ? -7.609 8.68 9.469 1 96 282 SER B N 1
ATOM 5901 C CA . SER B 1 282 ? -7.781 9.547 10.633 1 96 282 SER B CA 1
ATOM 5902 C C . SER B 1 282 ? -6.852 9.141 11.773 1 96 282 SER B C 1
ATOM 5904 O O . SER B 1 282 ? -6.406 7.992 11.836 1 96 282 SER B O 1
ATOM 5906 N N . ILE B 1 283 ? -6.512 10.102 12.516 1 94.5 283 ILE B N 1
ATOM 5907 C CA . ILE B 1 283 ? -5.898 9.969 13.828 1 94.5 283 ILE B CA 1
ATOM 5908 C C . ILE B 1 283 ? -6.742 10.703 14.867 1 94.5 283 ILE B C 1
ATOM 5910 O O . ILE B 1 283 ? -6.898 11.922 14.805 1 94.5 283 ILE B O 1
ATOM 5914 N N . ILE B 1 284 ? -7.316 9.969 15.727 1 96.19 284 ILE B N 1
ATOM 5915 C CA . ILE B 1 284 ? -8.141 10.531 16.797 1 96.19 284 ILE B CA 1
ATOM 5916 C C . ILE B 1 284 ? -7.508 10.242 18.156 1 96.19 284 ILE B C 1
ATOM 5918 O O . ILE B 1 284 ? -7.348 9.078 18.531 1 96.19 284 ILE B O 1
ATOM 5922 N N . LEU B 1 285 ? -7.156 11.281 18.859 1 95.25 285 LEU B N 1
ATOM 5923 C CA . LEU B 1 285 ? -6.426 11.141 20.109 1 95.25 285 LEU B CA 1
ATOM 5924 C C . LEU B 1 285 ? -7.102 11.93 21.234 1 95.25 285 LEU B C 1
ATOM 5926 O O . LEU B 1 285 ? -7.57 13.047 21.016 1 95.25 285 LEU B O 1
ATOM 5930 N N . PHE B 1 286 ? -7.156 11.297 22.469 1 95.44 286 PHE B N 1
ATOM 5931 C CA . PHE B 1 286 ? -7.773 11.938 23.625 1 95.44 286 PHE B CA 1
ATOM 5932 C C . PHE B 1 286 ? -6.719 12.367 24.641 1 95.44 286 PHE B C 1
ATOM 5934 O O . PHE B 1 286 ? -5.832 11.594 24.984 1 95.44 286 PHE B O 1
ATOM 5941 N N . GLY B 1 287 ? -6.848 13.531 25.078 1 93.38 287 GLY B N 1
ATOM 5942 C CA . GLY B 1 287 ? -6.039 13.992 26.203 1 93.38 287 GLY B CA 1
ATOM 5943 C C . GLY B 1 287 ? -4.559 13.719 26.016 1 93.38 287 GLY B C 1
ATOM 5944 O O . GLY B 1 287 ? -3.977 14.102 24.984 1 93.38 287 GLY B O 1
ATOM 5945 N N . GLU B 1 288 ? -4.02 12.969 26.891 1 92 288 GLU B N 1
ATOM 5946 C CA . GLU B 1 288 ? -2.574 12.766 26.953 1 92 288 GLU B CA 1
ATOM 5947 C C . GLU B 1 288 ? -2.086 11.953 25.75 1 92 288 GLU B C 1
ATOM 5949 O O . GLU B 1 288 ? -0.912 12.023 25.391 1 92 288 GLU B O 1
ATOM 5954 N N . GLN B 1 289 ? -2.932 11.242 25.094 1 90.88 289 GLN B N 1
ATOM 5955 C CA . GLN B 1 289 ? -2.533 10.492 23.906 1 90.88 289 GLN B CA 1
ATOM 5956 C C . GLN B 1 289 ? -2.035 11.438 22.812 1 90.88 289 GLN B C 1
ATOM 5958 O O . GLN B 1 289 ? -1.181 11.055 22 1 90.88 289 GLN B O 1
ATOM 5963 N N . ALA B 1 290 ? -2.529 12.617 22.891 1 93.19 290 ALA B N 1
ATOM 5964 C CA . ALA B 1 290 ? -2.246 13.57 21.828 1 93.19 290 ALA B CA 1
ATOM 5965 C C . ALA B 1 290 ? -0.827 14.117 21.938 1 93.19 290 ALA B C 1
ATOM 5967 O O . ALA B 1 290 ? -0.358 14.836 21.047 1 93.19 290 ALA B O 1
ATOM 5968 N N . ALA B 1 291 ? -0.151 13.758 23 1 91 291 ALA B N 1
ATOM 5969 C CA . ALA B 1 291 ? 1.253 14.133 23.141 1 91 291 ALA B CA 1
ATOM 5970 C C . ALA B 1 291 ? 2.109 13.453 22.078 1 91 291 ALA B C 1
ATOM 5972 O O . ALA B 1 291 ? 3.238 13.883 21.812 1 91 291 ALA B O 1
ATOM 5973 N N . ASN B 1 292 ? 1.544 12.406 21.484 1 84.94 292 ASN B N 1
ATOM 5974 C CA . ASN B 1 292 ? 2.15 11.719 20.344 1 84.94 292 ASN B CA 1
ATOM 5975 C C . ASN B 1 292 ? 1.312 11.883 19.078 1 84.94 292 ASN B C 1
ATOM 5977 O O . ASN B 1 292 ? 0.425 11.07 18.812 1 84.94 292 ASN B O 1
ATOM 5981 N N . PRO B 1 293 ? 1.727 12.789 18.281 1 76.88 293 PRO B N 1
ATOM 5982 C CA . PRO B 1 293 ? 0.801 13.211 17.219 1 76.88 293 PRO B CA 1
ATOM 5983 C C . PRO B 1 293 ? 0.574 12.133 16.172 1 76.88 293 PRO B C 1
ATOM 5985 O O . PRO B 1 293 ? -0.413 12.188 15.43 1 76.88 293 PRO B O 1
ATOM 5988 N N . HIS B 1 294 ? 1.446 11.148 15.891 1 73.5 294 HIS B N 1
ATOM 5989 C CA . HIS B 1 294 ? 1.215 10.148 14.852 1 73.5 294 HIS B CA 1
ATOM 5990 C C . HIS B 1 294 ? 0.7 8.844 15.445 1 73.5 294 HIS B C 1
ATOM 5992 O O . HIS B 1 294 ? 0.604 7.828 14.75 1 73.5 294 HIS B O 1
ATOM 5998 N N . GLY B 1 295 ? 0.297 8.836 16.625 1 69.44 295 GLY B N 1
ATOM 5999 C CA . GLY B 1 295 ? -0.485 7.68 17.031 1 69.44 295 GLY B CA 1
ATOM 6000 C C . GLY B 1 295 ? -0.326 7.355 18.516 1 69.44 295 GLY B C 1
ATOM 6001 O O . GLY B 1 295 ? 0.672 7.73 19.125 1 69.44 295 GLY B O 1
ATOM 6002 N N . GLY B 1 296 ? -1.4 7.172 19.094 1 65 296 GLY B N 1
ATOM 6003 C CA . GLY B 1 296 ? -1.53 6.73 20.469 1 65 296 GLY B CA 1
ATOM 6004 C C . GLY B 1 296 ? -2.15 5.352 20.594 1 65 296 GLY B C 1
ATOM 6005 O O . GLY B 1 296 ? -2.432 4.695 19.594 1 65 296 GLY B O 1
ATOM 6006 N N . GLY B 1 297 ? -2.188 4.746 21.656 1 67.38 297 GLY B N 1
ATOM 6007 C CA . GLY B 1 297 ? -2.811 3.473 21.984 1 67.38 297 GLY B CA 1
ATOM 6008 C C . GLY B 1 297 ? -4.258 3.387 21.547 1 67.38 297 GLY B C 1
ATOM 6009 O O . GLY B 1 297 ? -4.82 4.363 21.047 1 67.38 297 GLY B O 1
ATOM 6010 N N . LYS B 1 298 ? -4.812 2.334 21.297 1 75.25 298 LYS B N 1
ATOM 6011 C CA . LYS B 1 298 ? -6.203 2.061 20.938 1 75.25 298 LYS B CA 1
ATOM 6012 C C . LYS B 1 298 ? -7.035 1.751 22.172 1 75.25 298 LYS B C 1
ATOM 6014 O O . LYS B 1 298 ? -6.492 1.558 23.266 1 75.25 298 LYS B O 1
ATOM 6019 N N . GLY B 1 299 ? -8.297 1.979 22.031 1 82.38 299 GLY B N 1
ATOM 6020 C CA . GLY B 1 299 ? -9.219 1.481 23.031 1 82.38 299 GLY B CA 1
ATOM 6021 C C . GLY B 1 299 ? -9.523 2.5 24.109 1 82.38 299 GLY B C 1
ATOM 6022 O O . GLY B 1 299 ? -10.031 2.148 25.188 1 82.38 299 GLY B O 1
ATOM 6023 N N . ARG B 1 300 ? -9.258 3.742 23.922 1 90.94 300 ARG B N 1
ATOM 6024 C CA . ARG B 1 300 ? -9.5 4.762 24.938 1 90.94 300 ARG B CA 1
ATOM 6025 C C . ARG B 1 300 ? -10.938 5.277 24.875 1 90.94 300 ARG B C 1
ATOM 6027 O O . ARG B 1 300 ? -11.539 5.309 23.797 1 90.94 300 ARG B O 1
ATOM 6034 N N . VAL B 1 301 ? -11.414 5.645 26.031 1 95.44 301 VAL B N 1
ATOM 6035 C CA . VAL B 1 301 ? -12.734 6.258 26.172 1 95.44 301 VAL B CA 1
ATOM 6036 C C . VAL B 1 301 ? -12.578 7.723 26.578 1 95.44 301 VAL B C 1
ATOM 6038 O O . VAL B 1 301 ? -11.773 8.055 27.438 1 95.44 301 VAL B O 1
ATOM 6041 N N . LEU B 1 302 ? -13.328 8.57 25.969 1 96.62 302 LEU B N 1
ATOM 6042 C CA . LEU B 1 302 ? -13.227 10.008 26.188 1 96.62 302 LEU B CA 1
ATOM 6043 C C . LEU B 1 302 ? -13.703 10.391 27.594 1 96.62 302 LEU B C 1
ATOM 6045 O O . LEU B 1 302 ? -14.805 10.016 28 1 96.62 302 LEU B O 1
ATOM 6049 N N . ARG B 1 303 ? -12.906 11.109 28.25 1 95.38 303 ARG B N 1
ATOM 6050 C CA . ARG B 1 303 ? -13.258 11.617 29.578 1 95.38 303 ARG B CA 1
ATOM 6051 C C . ARG B 1 303 ? -13.555 13.109 29.531 1 95.38 303 ARG B C 1
ATOM 6053 O O . ARG B 1 303 ? -13.094 13.812 28.641 1 95.38 303 ARG B O 1
ATOM 6060 N N . ASP B 1 304 ? -14.359 13.531 30.5 1 95.5 304 ASP B N 1
ATOM 6061 C CA . ASP B 1 304 ? -14.594 14.961 30.625 1 95.5 304 ASP B CA 1
ATOM 6062 C C . ASP B 1 304 ? -13.305 15.711 30.938 1 95.5 304 ASP B C 1
ATOM 6064 O O . ASP B 1 304 ? -12.445 15.195 31.656 1 95.5 304 ASP B O 1
ATOM 6068 N N . GLY B 1 305 ? -13.164 16.859 30.312 1 94.69 305 GLY B N 1
ATOM 6069 C CA . GLY B 1 305 ? -11.977 17.656 30.562 1 94.69 305 GLY B CA 1
ATOM 6070 C C . GLY B 1 305 ? -10.828 17.344 29.625 1 94.69 305 GLY B C 1
ATOM 6071 O O . GLY B 1 305 ? -9.727 17.859 29.766 1 94.69 305 GLY B O 1
ATOM 6072 N N . GLU B 1 306 ? -11.031 16.516 28.688 1 95.19 306 GLU B N 1
ATOM 6073 C CA . GLU B 1 306 ? -10.008 16.156 27.719 1 95.19 306 GLU B CA 1
ATOM 6074 C C . GLU B 1 306 ? -10.336 16.734 26.344 1 95.19 306 GLU B C 1
ATOM 6076 O O . GLU B 1 306 ? -11.492 16.766 25.922 1 95.19 306 GLU B O 1
ATOM 6081 N N . PHE B 1 307 ? -9.273 17.219 25.672 1 97.12 307 PHE B N 1
ATOM 6082 C CA . PHE B 1 307 ? -9.414 17.547 24.266 1 97.12 307 PHE B CA 1
ATOM 6083 C C . PHE B 1 307 ? -9.523 16.297 23.422 1 97.12 307 PHE B C 1
ATOM 6085 O O . PHE B 1 307 ? -9.039 15.227 23.812 1 97.12 307 PHE B O 1
ATOM 6092 N N . VAL B 1 308 ? -10.188 16.438 22.344 1 97.38 308 VAL B N 1
ATOM 6093 C CA . VAL B 1 308 ? -10.156 15.453 21.266 1 97.38 308 VAL B CA 1
ATOM 6094 C C . VAL B 1 308 ? -9.391 16.016 20.078 1 97.38 308 VAL B C 1
ATOM 6096 O O . VAL B 1 308 ? -9.844 16.969 19.422 1 97.38 308 VAL B O 1
ATOM 6099 N N . LEU B 1 309 ? -8.219 15.492 19.797 1 97.62 309 LEU B N 1
ATOM 6100 C CA . LEU B 1 309 ? -7.496 15.852 18.578 1 97.62 309 LEU B CA 1
ATOM 6101 C C . LEU B 1 309 ? -7.949 15 17.406 1 97.62 309 LEU B C 1
ATOM 6103 O O . LEU B 1 309 ? -7.855 13.766 17.453 1 97.62 309 LEU B O 1
ATOM 6107 N N . VAL B 1 310 ? -8.484 15.641 16.391 1 97.88 310 VAL B N 1
ATOM 6108 C CA . VAL B 1 310 ? -8.969 14.977 15.195 1 97.88 310 VAL B CA 1
ATOM 6109 C C . VAL B 1 310 ? -8.109 15.367 14 1 97.88 310 VAL B C 1
ATOM 6111 O O . VAL B 1 310 ? -8.195 16.5 13.5 1 97.88 310 VAL B O 1
ATOM 6114 N N . ASP B 1 311 ? -7.25 14.547 13.586 1 97.69 311 ASP B N 1
ATOM 6115 C CA . ASP B 1 311 ? -6.496 14.641 12.344 1 97.69 311 ASP B CA 1
ATOM 6116 C C . ASP B 1 311 ? -7.07 13.703 11.281 1 97.69 311 ASP B C 1
ATOM 6118 O O . ASP B 1 311 ? -7.035 12.484 11.438 1 97.69 311 ASP B O 1
ATOM 6122 N N . ILE B 1 312 ? -7.578 14.328 10.188 1 98.19 312 ILE B N 1
ATOM 6123 C CA . ILE B 1 312 ? -8.484 13.508 9.391 1 98.19 312 ILE B CA 1
ATOM 6124 C C . ILE B 1 312 ? -8.469 14 7.941 1 98.19 312 ILE B C 1
ATOM 6126 O O . ILE B 1 312 ? -8.156 15.156 7.672 1 98.19 312 ILE B O 1
ATOM 6130 N N . GLY B 1 313 ? -8.781 13.07 7.062 1 98.5 313 GLY B N 1
ATOM 6131 C CA . GLY B 1 313 ? -8.875 13.43 5.656 1 98.5 313 GLY B CA 1
ATOM 6132 C C . GLY B 1 313 ? -9.422 12.312 4.785 1 98.5 313 GLY B C 1
ATOM 6133 O O . GLY B 1 313 ? -9.766 11.242 5.289 1 98.5 313 GLY B O 1
ATOM 6134 N N . THR B 1 314 ? -9.586 12.641 3.525 1 98.56 314 THR B N 1
ATOM 6135 C CA . THR B 1 314 ? -9.977 11.734 2.451 1 98.56 314 THR B CA 1
ATOM 6136 C C . THR B 1 314 ? -9.453 12.234 1.108 1 98.56 314 THR B C 1
ATOM 6138 O O . THR B 1 314 ? -8.484 12.992 1.059 1 98.56 314 THR B O 1
ATOM 6141 N N . SER B 1 315 ? -10.023 11.703 0.042 1 98.06 315 SER B N 1
ATOM 6142 C CA . SER B 1 315 ? -9.602 12.125 -1.288 1 98.06 315 SER B CA 1
ATOM 6143 C C . SER B 1 315 ? -10.797 12.289 -2.221 1 98.06 315 SER B C 1
ATOM 6145 O O . SER B 1 315 ? -11.805 11.594 -2.076 1 98.06 315 SER B O 1
ATOM 6147 N N . LEU B 1 316 ? -10.688 13.211 -3.076 1 98.38 316 LEU B N 1
ATOM 6148 C CA . LEU B 1 316 ? -11.625 13.445 -4.172 1 98.38 316 LEU B CA 1
ATOM 6149 C C . LEU B 1 316 ? -10.883 13.547 -5.5 1 98.38 316 LEU B C 1
ATOM 6151 O O . LEU B 1 316 ? -10.008 14.406 -5.664 1 98.38 316 LEU B O 1
ATOM 6155 N N . HIS B 1 317 ? -11.203 12.68 -6.461 1 97.31 317 HIS B N 1
ATOM 6156 C CA . HIS B 1 317 ? -10.531 12.625 -7.758 1 97.31 317 HIS B CA 1
ATOM 6157 C C . HIS B 1 317 ? -9.023 12.516 -7.59 1 97.31 317 HIS B C 1
ATOM 6159 O O . HIS B 1 317 ? -8.266 13.148 -8.328 1 97.31 317 HIS B O 1
ATOM 6165 N N . GLY B 1 318 ? -8.609 11.867 -6.527 1 96.81 318 GLY B N 1
ATOM 6166 C CA . GLY B 1 318 ? -7.195 11.617 -6.293 1 96.81 318 GLY B CA 1
ATOM 6167 C C . GLY B 1 318 ? -6.539 12.672 -5.418 1 96.81 318 GLY B C 1
ATOM 6168 O O . GLY B 1 318 ? -5.445 12.461 -4.895 1 96.81 318 GLY B O 1
ATOM 6169 N N . TYR B 1 319 ? -7.125 13.773 -5.223 1 98.31 319 TYR B N 1
ATOM 6170 C CA . TYR B 1 319 ? -6.57 14.867 -4.43 1 98.31 319 TYR B CA 1
ATOM 6171 C C . TYR B 1 319 ? -7.031 14.781 -2.98 1 98.31 319 TYR B C 1
ATOM 6173 O O . TYR B 1 319 ? -8.203 14.492 -2.711 1 98.31 319 TYR B O 1
ATOM 6181 N N . GLY B 1 320 ? -6.121 15.086 -2.035 1 98 320 GLY B N 1
ATOM 6182 C CA . GLY B 1 320 ? -6.375 14.789 -0.634 1 98 320 GLY B CA 1
ATOM 6183 C C . GLY B 1 320 ? -6.832 15.992 0.161 1 98 320 GLY B C 1
ATOM 6184 O O . GLY B 1 320 ? -6.555 17.141 -0.219 1 98 320 GLY B O 1
ATOM 6185 N N . SER B 1 321 ? -7.57 15.711 1.222 1 98.62 321 SER B N 1
ATOM 6186 C CA . SER B 1 321 ? -7.785 16.688 2.279 1 98.62 321 SER B CA 1
ATOM 6187 C C . SER B 1 321 ? -6.949 16.375 3.514 1 98.62 321 SER B C 1
ATOM 6189 O O . SER B 1 321 ? -6.562 15.219 3.725 1 98.62 321 SER B O 1
ATOM 6191 N N . ASP B 1 322 ? -6.633 17.344 4.23 1 98.56 322 ASP B N 1
ATOM 6192 C CA . ASP B 1 322 ? -5.816 17.266 5.438 1 98.56 322 ASP B CA 1
ATOM 6193 C C . ASP B 1 322 ? -6.207 18.344 6.445 1 98.56 322 ASP B C 1
ATOM 6195 O O . ASP B 1 322 ? -5.875 19.516 6.27 1 98.56 322 ASP B O 1
ATOM 6199 N N . VAL B 1 323 ? -6.891 17.906 7.441 1 98.56 323 VAL B N 1
ATOM 6200 C CA . VAL B 1 323 ? -7.434 18.828 8.43 1 98.56 323 VAL B CA 1
ATOM 6201 C C . VAL B 1 323 ? -7.152 18.312 9.836 1 98.56 323 VAL B C 1
ATOM 6203 O O . VAL B 1 323 ? -7.336 17.109 10.109 1 98.56 323 VAL B O 1
ATOM 6206 N N . THR B 1 324 ? -6.625 19.125 10.641 1 98.44 324 THR B N 1
ATOM 6207 C CA . THR B 1 324 ? -6.52 18.797 12.055 1 98.44 324 THR B CA 1
ATOM 6208 C C . THR B 1 324 ? -7.227 19.828 12.914 1 98.44 324 THR B C 1
ATOM 6210 O O . THR B 1 324 ? -7.078 21.031 12.695 1 98.44 324 THR B O 1
ATOM 6213 N N . ARG B 1 325 ? -8.039 19.344 13.859 1 98.69 325 ARG B N 1
ATOM 6214 C CA . ARG B 1 325 ? -8.703 20.172 14.859 1 98.69 325 ARG B CA 1
ATOM 6215 C C . ARG B 1 325 ? -8.578 19.562 16.25 1 98.69 325 ARG B C 1
ATOM 6217 O O . ARG B 1 325 ? -8.719 18.344 16.406 1 98.69 325 ARG B O 1
ATOM 6224 N N . THR B 1 326 ? -8.25 20.375 17.188 1 98.62 326 THR B N 1
ATOM 6225 C CA . THR B 1 326 ? -8.391 20.016 18.578 1 98.62 326 THR B CA 1
ATOM 6226 C C . THR B 1 326 ? -9.703 20.547 19.156 1 98.62 326 THR B C 1
ATOM 6228 O O . THR B 1 326 ? -9.867 21.766 19.297 1 98.62 326 THR B O 1
ATOM 6231 N N . ILE B 1 327 ? -10.609 19.625 19.531 1 98.75 327 ILE B N 1
ATOM 6232 C CA . ILE B 1 327 ? -11.977 20.062 19.781 1 98.75 327 ILE B CA 1
ATOM 6233 C C . ILE B 1 327 ? -12.406 19.609 21.188 1 98.75 327 ILE B C 1
ATOM 6235 O O . ILE B 1 327 ? -11.688 18.875 21.859 1 98.75 327 ILE B O 1
ATOM 6239 N N . LEU B 1 328 ? -13.617 20.141 21.547 1 98.12 328 LEU B N 1
ATOM 6240 C CA . LEU B 1 328 ? -14.305 19.781 22.781 1 98.12 328 LEU B CA 1
ATOM 6241 C C . LEU B 1 328 ? -15.766 19.438 22.516 1 98.12 328 LEU B C 1
ATOM 6243 O O . LEU B 1 328 ? -16.422 20.094 21.719 1 98.12 328 LEU B O 1
ATOM 6247 N N . PRO B 1 329 ? -16.188 18.344 23.219 1 96.5 329 PRO B N 1
ATOM 6248 C CA . PRO B 1 329 ? -17.656 18.203 23.219 1 96.5 329 PRO B CA 1
ATOM 6249 C C . PRO B 1 329 ? -18.359 19.469 23.688 1 96.5 329 PRO B C 1
ATOM 6251 O O . PRO B 1 329 ? -17.828 20.188 24.547 1 96.5 329 PRO B O 1
ATOM 6254 N N . SER B 1 330 ? -19.594 19.688 23.219 1 95 330 SER B N 1
ATOM 6255 C CA . SER B 1 330 ? -20.328 20.922 23.469 1 95 330 SER B CA 1
ATOM 6256 C C . SER B 1 330 ? -20.547 21.156 24.953 1 95 330 SER B C 1
ATOM 6258 O O . SER B 1 330 ? -20.625 22.312 25.406 1 95 330 SER B O 1
ATOM 6260 N N . THR B 1 331 ? -20.547 20.125 25.703 1 93.38 331 THR B N 1
ATOM 6261 C CA . THR B 1 331 ? -20.875 20.266 27.125 1 93.38 331 THR B CA 1
ATOM 6262 C C . THR B 1 331 ? -19.609 20.172 27.984 1 93.38 331 THR B C 1
ATOM 6264 O O . THR B 1 331 ? -19.688 20.156 29.219 1 93.38 331 THR B O 1
ATOM 6267 N N . SER B 1 332 ? -18.516 20.094 27.375 1 96.44 332 SER B N 1
ATOM 6268 C CA . SER B 1 332 ? -17.281 19.875 28.125 1 96.44 332 SER B CA 1
ATOM 6269 C C . SER B 1 332 ? -16.453 21.156 28.188 1 96.44 332 SER B C 1
ATOM 6271 O O . SER B 1 332 ? -16.641 22.078 27.391 1 96.44 332 SER B O 1
ATOM 6273 N N . THR B 1 333 ? -15.648 21.188 29.234 1 96.19 333 THR B N 1
ATOM 6274 C CA . THR B 1 333 ? -14.672 22.266 29.359 1 96.19 333 THR B CA 1
ATOM 6275 C C . THR B 1 333 ? -13.297 21.703 29.719 1 96.19 333 THR B C 1
ATOM 6277 O O . THR B 1 333 ? -13.18 20.547 30.141 1 96.19 333 THR B O 1
ATOM 6280 N N . VAL B 1 334 ? -12.289 22.531 29.453 1 95.38 334 VAL B N 1
ATOM 6281 C CA . VAL B 1 334 ? -10.938 22.219 29.922 1 95.38 334 VAL B CA 1
ATOM 6282 C C . VAL B 1 334 ? -10.414 23.344 30.797 1 95.38 334 VAL B C 1
ATOM 6284 O O . VAL B 1 334 ? -10.992 24.438 30.844 1 95.38 334 VAL B O 1
ATOM 6287 N N . ASP B 1 335 ? -9.352 23.031 31.484 1 92.88 335 ASP B N 1
ATOM 6288 C CA . ASP B 1 335 ? -8.789 24.062 32.344 1 92.88 335 ASP B CA 1
ATOM 6289 C C . ASP B 1 335 ? -8.18 25.188 31.516 1 92.88 335 ASP B C 1
ATOM 6291 O O . ASP B 1 335 ? -8.031 25.078 30.312 1 92.88 335 ASP B O 1
ATOM 6295 N N . LYS B 1 336 ? -7.906 26.281 32.125 1 95 336 LYS B N 1
ATOM 6296 C CA . LYS B 1 336 ? -7.445 27.5 31.484 1 95 336 LYS B CA 1
ATOM 6297 C C . LYS B 1 336 ? -6.113 27.297 30.781 1 95 336 LYS B C 1
ATOM 6299 O O . LYS B 1 336 ? -5.867 27.859 29.703 1 95 336 LYS B O 1
ATOM 6304 N N . GLU B 1 337 ? -5.281 26.531 31.328 1 93.19 337 GLU B N 1
ATOM 6305 C CA . GLU B 1 337 ? -3.965 26.281 30.75 1 93.19 337 GLU B CA 1
ATOM 6306 C C . GLU B 1 337 ? -4.078 25.609 29.375 1 93.19 337 GLU B C 1
ATOM 6308 O O . GLU B 1 337 ? -3.408 26 28.422 1 93.19 337 GLU B O 1
ATOM 6313 N N . LEU B 1 338 ? -4.895 24.594 29.375 1 95.25 338 LEU B N 1
ATOM 6314 C CA . LEU B 1 338 ? -5.109 23.891 28.125 1 95.25 338 LEU B CA 1
ATOM 6315 C C . LEU B 1 338 ? -5.727 24.812 27.078 1 95.25 338 LEU B C 1
ATOM 6317 O O . LEU B 1 338 ? -5.34 24.781 25.906 1 95.25 338 LEU B O 1
ATOM 6321 N N . MET B 1 339 ? -6.641 25.578 27.516 1 97.25 339 MET B N 1
ATOM 6322 C CA . MET B 1 339 ? -7.266 26.516 26.594 1 97.25 339 MET B CA 1
ATOM 6323 C C . MET B 1 339 ? -6.246 27.531 26.078 1 97.25 339 MET B C 1
ATOM 6325 O O . MET B 1 339 ? -6.27 27.891 24.891 1 97.25 339 MET B O 1
ATOM 6329 N N . ASN B 1 340 ? -5.398 28 26.922 1 96.81 340 ASN B N 1
ATOM 6330 C CA . ASN B 1 340 ? -4.336 28.906 26.516 1 96.81 340 ASN B CA 1
ATOM 6331 C C . ASN B 1 340 ? -3.428 28.266 25.469 1 96.81 340 ASN B C 1
ATOM 6333 O O . ASN B 1 340 ? -2.953 28.953 24.562 1 96.81 340 ASN B O 1
ATOM 6337 N N . MET B 1 341 ? -3.146 26.984 25.641 1 97.06 341 MET B N 1
ATOM 6338 C CA . MET B 1 341 ? -2.328 26.281 24.656 1 97.06 341 MET B CA 1
ATOM 6339 C C . MET B 1 341 ? -3.021 26.25 23.297 1 97.06 341 MET B C 1
ATOM 6341 O O . MET B 1 341 ? -2.371 26.375 22.266 1 97.06 341 MET B O 1
ATOM 6345 N N . TRP B 1 342 ? -4.312 26 23.328 1 98.44 342 TRP B N 1
ATOM 6346 C CA . TRP B 1 342 ? -5.086 26.047 22.094 1 98.44 342 TRP B CA 1
ATOM 6347 C C . TRP B 1 342 ? -4.93 27.391 21.391 1 98.44 342 TRP B C 1
ATOM 6349 O O . TRP B 1 342 ? -4.645 27.453 20.203 1 98.44 342 TRP B O 1
ATOM 6359 N N . HIS B 1 343 ? -5.078 28.438 22.109 1 98.62 343 HIS B N 1
ATOM 6360 C CA . HIS B 1 343 ? -4.98 29.781 21.547 1 98.62 343 HIS B CA 1
ATOM 6361 C C . HIS B 1 343 ? -3.566 30.062 21.062 1 98.62 343 HIS B C 1
ATOM 6363 O O . HIS B 1 343 ? -3.379 30.781 20.062 1 98.62 343 HIS B O 1
ATOM 6369 N N . LEU B 1 344 ? -2.625 29.578 21.797 1 98.75 344 LEU B N 1
ATOM 6370 C CA . LEU B 1 344 ? -1.237 29.766 21.391 1 98.75 344 LEU B CA 1
ATOM 6371 C C . LEU B 1 344 ? -0.978 29.125 20.031 1 98.75 344 LEU B C 1
ATOM 6373 O O . LEU B 1 344 ? -0.353 29.75 19.156 1 98.75 344 LEU B O 1
ATOM 6377 N N . VAL B 1 345 ? -1.451 27.938 19.828 1 98.81 345 VAL B N 1
ATOM 6378 C CA . VAL B 1 345 ? -1.3 27.234 18.547 1 98.81 345 VAL B CA 1
ATOM 6379 C C . VAL B 1 345 ? -2.064 27.984 17.469 1 98.81 345 VAL B C 1
ATOM 6381 O O . VAL B 1 345 ? -1.569 28.125 16.344 1 98.81 345 VAL B O 1
ATOM 6384 N N . TYR B 1 346 ? -3.232 28.438 17.797 1 98.81 346 TYR B N 1
ATOM 6385 C CA . TYR B 1 346 ? -4.023 29.234 16.859 1 98.81 346 TYR B CA 1
ATOM 6386 C C . TYR B 1 346 ? -3.264 30.484 16.438 1 98.81 346 TYR B C 1
ATOM 6388 O O . TYR B 1 346 ? -3.25 30.828 15.25 1 98.81 346 TYR B O 1
ATOM 6396 N N . ASP B 1 347 ? -2.682 31.156 17.359 1 98.81 347 ASP B N 1
ATOM 6397 C CA . ASP B 1 347 ? -1.911 32.375 17.078 1 98.81 347 ASP B CA 1
ATOM 6398 C C . ASP B 1 347 ? -0.719 32.062 16.172 1 98.81 347 ASP B C 1
ATOM 6400 O O . ASP B 1 347 ? -0.394 32.844 15.281 1 98.81 347 ASP B O 1
ATOM 6404 N N . ALA B 1 348 ? -0.068 30.984 16.484 1 98.88 348 ALA B N 1
ATOM 6405 C CA . ALA B 1 348 ? 1.059 30.562 15.648 1 98.88 348 ALA B CA 1
ATOM 6406 C C . ALA B 1 348 ? 0.619 30.328 14.211 1 98.88 348 ALA B C 1
ATOM 6408 O O . ALA B 1 348 ? 1.297 30.75 13.266 1 98.88 348 ALA B O 1
ATOM 6409 N N . GLN B 1 349 ? -0.491 29.672 14.023 1 98.81 349 GLN B N 1
ATOM 6410 C CA . GLN B 1 349 ? -1.015 29.422 12.68 1 98.81 349 GLN B CA 1
ATOM 6411 C C . GLN B 1 349 ? -1.331 30.75 11.977 1 98.81 349 GLN B C 1
ATOM 6413 O O . GLN B 1 349 ? -1.028 30.906 10.789 1 98.81 349 GLN B O 1
ATOM 6418 N N . THR B 1 350 ? -1.969 31.625 12.75 1 98.62 350 THR B N 1
ATOM 6419 C CA . THR B 1 350 ? -2.33 32.938 12.203 1 98.62 350 THR B CA 1
ATOM 6420 C C . THR B 1 350 ? -1.1 33.656 11.664 1 98.62 350 THR B C 1
ATOM 6422 O O . THR B 1 350 ? -1.103 34.125 10.523 1 98.62 350 THR B O 1
ATOM 6425 N N . ALA B 1 351 ? -0.132 33.688 12.453 1 98.75 351 ALA B N 1
ATOM 6426 C CA . ALA B 1 351 ? 1.093 34.406 12.07 1 98.75 351 ALA B CA 1
ATOM 6427 C C . ALA B 1 351 ? 1.71 33.781 10.82 1 98.75 351 ALA B C 1
ATOM 6429 O O . ALA B 1 351 ? 2.154 34.5 9.922 1 98.75 351 ALA B O 1
ATOM 6430 N N . ALA B 1 352 ? 1.738 32.5 10.766 1 98.81 352 ALA B N 1
ATOM 6431 C CA . ALA B 1 352 ? 2.359 31.812 9.641 1 98.81 352 ALA B CA 1
ATOM 6432 C C . ALA B 1 352 ? 1.562 32.031 8.359 1 98.81 352 ALA B C 1
ATOM 6434 O O . ALA B 1 352 ? 2.137 32.25 7.293 1 98.81 352 ALA B O 1
ATOM 6435 N N . ILE B 1 353 ? 0.245 31.906 8.461 1 98.69 353 ILE B N 1
ATOM 6436 C CA . ILE B 1 353 ? -0.6 32.094 7.285 1 98.69 353 ILE B CA 1
ATOM 6437 C C . ILE B 1 353 ? -0.385 33.5 6.711 1 98.69 353 ILE B C 1
ATOM 6439 O O . ILE B 1 353 ? -0.293 33.656 5.492 1 98.69 353 ILE B O 1
ATOM 6443 N N . GLU B 1 354 ? -0.241 34.438 7.57 1 98.31 354 GLU B N 1
ATOM 6444 C CA . GLU B 1 354 ? -0.041 35.812 7.145 1 98.31 354 GLU B CA 1
ATOM 6445 C C . GLU B 1 354 ? 1.281 35.969 6.398 1 98.31 354 GLU B C 1
ATOM 6447 O O . GLU B 1 354 ? 1.45 36.938 5.621 1 98.31 354 GLU B O 1
ATOM 6452 N N . LYS B 1 355 ? 2.15 35.094 6.582 1 98.25 355 LYS B N 1
ATOM 6453 C CA . LYS B 1 355 ? 3.471 35.156 5.965 1 98.25 355 LYS B CA 1
ATOM 6454 C C . LYS B 1 355 ? 3.535 34.312 4.695 1 98.25 355 LYS B C 1
ATOM 6456 O O . LYS B 1 355 ? 4.566 34.281 4.02 1 98.25 355 LYS B O 1
ATOM 6461 N N . MET B 1 356 ? 2.502 33.656 4.312 1 98.44 356 MET B N 1
ATOM 6462 C CA . MET B 1 356 ? 2.504 32.812 3.131 1 98.44 356 MET B CA 1
ATOM 6463 C C . MET B 1 356 ? 2.26 33.625 1.866 1 98.44 356 MET B C 1
ATOM 6465 O O . MET B 1 356 ? 1.231 33.469 1.206 1 98.44 356 MET B O 1
ATOM 6469 N N . ASN B 1 357 ? 3.342 34.344 1.536 1 98.31 357 ASN B N 1
ATOM 6470 C CA . ASN B 1 357 ? 3.348 35.188 0.356 1 98.31 357 ASN B CA 1
ATOM 6471 C C . ASN B 1 357 ? 4.195 34.594 -0.766 1 98.31 357 ASN B C 1
ATOM 6473 O O . ASN B 1 357 ? 5.109 33.812 -0.51 1 98.31 357 ASN B O 1
ATOM 6477 N N . ILE B 1 358 ? 3.838 35.094 -1.945 1 98.25 358 ILE B N 1
ATOM 6478 C CA . ILE B 1 358 ? 4.668 34.719 -3.09 1 98.25 358 ILE B CA 1
ATOM 6479 C C . ILE B 1 358 ? 6.109 35.156 -2.838 1 98.25 358 ILE B C 1
ATOM 6481 O O . ILE B 1 358 ? 6.359 36.25 -2.359 1 98.25 358 ILE B O 1
ATOM 6485 N N . ASN B 1 359 ? 7.004 34.219 -3.059 1 98 359 ASN B N 1
ATOM 6486 C CA . ASN B 1 359 ? 8.445 34.438 -3.002 1 98 359 ASN B CA 1
ATOM 6487 C C . ASN B 1 359 ? 8.961 34.406 -1.565 1 98 359 ASN B C 1
ATOM 6489 O O . ASN B 1 359 ? 10.156 34.562 -1.328 1 98 359 ASN B O 1
ATOM 6493 N N . GLU B 1 360 ? 8.094 34.281 -0.626 1 98.19 360 GLU B N 1
ATOM 6494 C CA . GLU B 1 360 ? 8.586 34 0.719 1 98.19 360 GLU B CA 1
ATOM 6495 C C . GLU B 1 360 ? 9.172 32.594 0.801 1 98.19 360 GLU B C 1
ATOM 6497 O O . GLU B 1 360 ? 8.664 31.672 0.176 1 98.19 360 GLU B O 1
ATOM 6502 N N . THR B 1 361 ? 10.203 32.469 1.581 1 98.25 361 THR B N 1
ATOM 6503 C CA . THR B 1 361 ? 10.812 31.125 1.68 1 98.25 361 THR B CA 1
ATOM 6504 C C . THR B 1 361 ? 10.039 30.25 2.662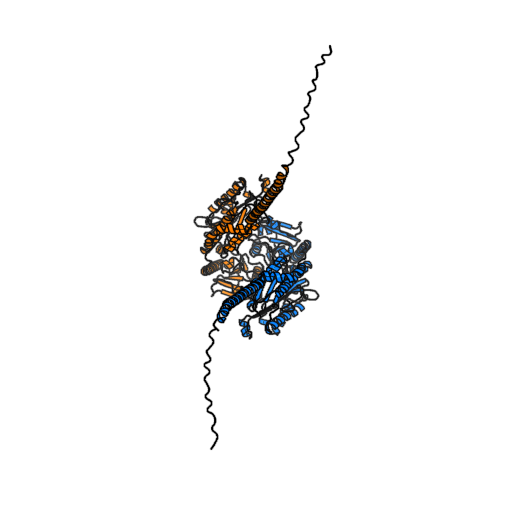 1 98.25 361 THR B C 1
ATOM 6506 O O . THR B 1 361 ? 9.453 30.766 3.623 1 98.25 361 THR B O 1
ATOM 6509 N N . CYS B 1 362 ? 10.102 28.984 2.455 1 98.12 362 CYS B N 1
ATOM 6510 C CA . CYS B 1 362 ? 9.438 28.016 3.326 1 98.12 362 CYS B CA 1
ATOM 6511 C C . CYS B 1 362 ? 9.977 28.109 4.746 1 98.12 362 CYS B C 1
ATOM 6513 O O . CYS B 1 362 ? 9.227 27.984 5.715 1 98.12 362 CYS B O 1
ATOM 6515 N N . SER B 1 363 ? 11.258 28.344 4.887 1 97.94 363 SER B N 1
ATOM 6516 C CA . SER B 1 363 ? 11.898 28.422 6.199 1 97.94 363 SER B CA 1
ATOM 6517 C C . SER B 1 363 ? 11.383 29.609 6.996 1 97.94 363 SER B C 1
ATOM 6519 O O . SER B 1 363 ? 11.18 29.516 8.211 1 97.94 363 SER B O 1
ATOM 6521 N N . VAL B 1 364 ? 11.141 30.641 6.332 1 98.38 364 VAL B N 1
ATOM 6522 C CA . VAL B 1 364 ? 10.664 31.844 7.004 1 98.38 364 VAL B CA 1
ATOM 6523 C C . VAL B 1 364 ? 9.242 31.625 7.512 1 98.38 364 VAL B C 1
ATOM 6525 O O . VAL B 1 364 ? 8.906 32.031 8.625 1 98.38 364 VAL B O 1
ATOM 6528 N N . VAL B 1 365 ? 8.422 31.031 6.703 1 98.75 365 VAL B N 1
ATOM 6529 C CA . VAL B 1 365 ? 7.055 30.75 7.113 1 98.75 365 VAL B CA 1
ATOM 6530 C C . VAL B 1 365 ? 7.062 29.828 8.336 1 98.75 365 VAL B C 1
ATOM 6532 O O . VAL B 1 365 ? 6.363 30.094 9.32 1 98.75 365 VAL B O 1
ATOM 6535 N N . ASP B 1 366 ? 7.875 28.797 8.289 1 98.38 366 ASP B N 1
ATOM 6536 C CA . ASP B 1 366 ? 8.008 27.875 9.414 1 98.38 366 ASP B CA 1
ATOM 6537 C C . ASP B 1 366 ? 8.484 28.594 10.672 1 98.38 366 ASP B C 1
ATOM 6539 O O . ASP B 1 366 ? 7.898 28.438 11.742 1 98.38 366 ASP B O 1
ATOM 6543 N N . GLU B 1 367 ? 9.484 29.375 10.547 1 97.94 367 GLU B N 1
ATOM 6544 C CA . GLU B 1 367 ? 10.078 30.109 11.656 1 97.94 367 GLU B CA 1
ATOM 6545 C C . GLU B 1 367 ? 9.062 31.047 12.312 1 97.94 367 GLU B C 1
ATOM 6547 O O . GLU B 1 367 ? 9.086 31.234 13.523 1 97.94 367 GLU B O 1
ATOM 6552 N N . THR B 1 368 ? 8.289 31.578 11.523 1 98.62 368 THR B N 1
ATOM 6553 C CA . THR B 1 368 ? 7.309 32.531 12.031 1 98.62 368 THR B CA 1
ATOM 6554 C C . THR B 1 368 ? 6.383 31.844 13.039 1 98.62 368 THR B C 1
ATOM 6556 O O . THR B 1 368 ? 6.121 32.406 14.109 1 98.62 368 THR B O 1
ATOM 6559 N N . ALA B 1 369 ? 5.867 30.719 12.711 1 98.69 369 ALA B N 1
ATOM 6560 C CA . ALA B 1 369 ? 5.031 29.984 13.648 1 98.69 369 ALA B CA 1
ATOM 6561 C C . ALA B 1 369 ? 5.82 29.578 14.891 1 98.69 369 ALA B C 1
ATOM 6563 O O . ALA B 1 369 ? 5.336 29.703 16.016 1 98.69 369 ALA B O 1
ATOM 6564 N N . ARG B 1 370 ? 7.008 29.109 14.688 1 98 370 ARG B N 1
ATOM 6565 C CA . ARG B 1 370 ? 7.859 28.656 15.781 1 98 370 ARG B CA 1
ATOM 6566 C C . ARG B 1 370 ? 8.156 29.781 16.75 1 98 370 ARG B C 1
ATOM 6568 O O . ARG B 1 370 ? 8.227 29.578 17.969 1 98 370 ARG B O 1
ATOM 6575 N N . ASN B 1 371 ? 8.398 30.891 16.219 1 98.44 371 ASN B N 1
ATOM 6576 C CA . ASN B 1 371 ? 8.734 32.031 17.047 1 98.44 371 ASN B CA 1
ATOM 6577 C C . ASN B 1 371 ? 7.586 32.406 17.984 1 98.44 371 ASN B C 1
ATOM 6579 O O . ASN B 1 371 ? 7.812 32.812 19.125 1 98.44 371 ASN B O 1
ATOM 6583 N N . VAL B 1 372 ? 6.367 32.312 17.531 1 98.75 372 VAL B N 1
ATOM 6584 C CA . VAL B 1 372 ? 5.199 32.625 18.344 1 98.75 372 VAL B CA 1
ATOM 6585 C C . VAL B 1 372 ? 5.148 31.656 19.531 1 98.75 372 VAL B C 1
ATOM 6587 O O . VAL B 1 372 ? 4.922 32.094 20.672 1 98.75 372 VAL B O 1
ATOM 6590 N N . ILE B 1 373 ? 5.391 30.438 19.312 1 98.56 373 ILE B N 1
ATOM 6591 C CA . ILE B 1 373 ? 5.328 29.406 20.344 1 98.56 373 ILE B CA 1
ATOM 6592 C C . ILE B 1 373 ? 6.535 29.531 21.266 1 98.56 373 ILE B C 1
ATOM 6594 O O . ILE B 1 373 ? 6.402 29.438 22.5 1 98.56 373 ILE B O 1
ATOM 6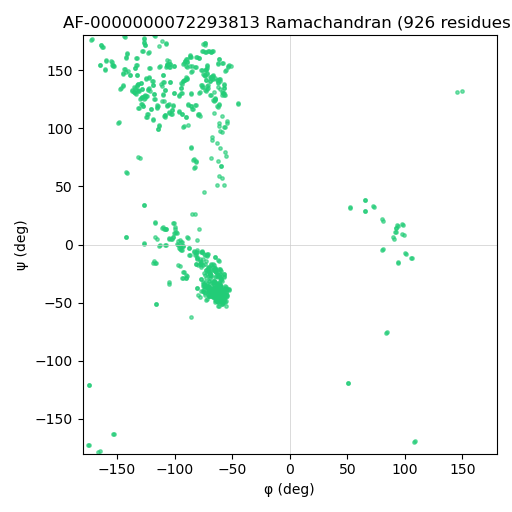598 N N . LYS B 1 374 ? 7.684 29.781 20.703 1 98.19 374 LYS B N 1
ATOM 6599 C CA . LYS B 1 374 ? 8.922 29.938 21.453 1 98.19 374 LYS B CA 1
ATOM 6600 C C . LYS B 1 374 ? 8.828 31.125 22.422 1 98.19 374 LYS B C 1
ATOM 6602 O O . LYS B 1 374 ? 9.312 31.062 23.547 1 98.19 374 LYS B O 1
ATOM 6607 N N . ALA B 1 375 ? 8.266 32.125 22 1 98.38 375 ALA B N 1
ATOM 6608 C CA . ALA B 1 375 ? 8.141 33.344 22.797 1 98.38 375 ALA B CA 1
ATOM 6609 C C . ALA B 1 375 ? 7.359 33.062 24.078 1 98.38 375 ALA B C 1
ATOM 6611 O O . ALA B 1 375 ? 7.5 33.812 25.062 1 98.38 375 ALA B O 1
ATOM 6612 N N . LYS B 1 376 ? 6.59 32.031 24.062 1 97.5 376 LYS B N 1
ATOM 6613 C CA . LYS B 1 376 ? 5.789 31.719 25.234 1 97.5 376 LYS B CA 1
ATOM 6614 C C . LYS B 1 376 ? 6.414 30.562 26.016 1 97.5 376 LYS B C 1
ATOM 6616 O O . LYS B 1 376 ? 5.801 30.031 26.953 1 97.5 376 LYS B O 1
ATOM 6621 N N . GLY B 1 377 ? 7.598 30.125 25.562 1 95.94 377 GLY B N 1
ATOM 6622 C CA . GLY B 1 377 ? 8.367 29.156 26.328 1 95.94 377 GLY B CA 1
ATOM 6623 C C . GLY B 1 377 ? 8.086 27.719 25.938 1 95.94 377 GLY B C 1
ATOM 6624 O O . GLY B 1 377 ? 8.5 26.781 26.625 1 95.94 377 GLY B O 1
ATOM 6625 N N . TYR B 1 378 ? 7.438 27.484 24.797 1 97 378 TYR B N 1
ATOM 6626 C CA . TYR B 1 378 ? 7.043 26.125 24.438 1 97 378 TYR B CA 1
ATOM 6627 C C . TYR B 1 378 ? 7.734 25.672 23.156 1 97 378 TYR B C 1
ATOM 6629 O O . TYR B 1 378 ? 7.297 24.719 22.516 1 97 378 TYR B O 1
ATOM 6637 N N . GLY B 1 379 ? 8.773 26.312 22.781 1 96 379 GLY B N 1
ATOM 6638 C CA . GLY B 1 379 ? 9.461 26.047 21.531 1 96 379 GLY B CA 1
ATOM 6639 C C . GLY B 1 379 ? 9.883 24.609 21.359 1 96 379 GLY B C 1
ATOM 6640 O O . GLY B 1 379 ? 9.758 24.047 20.266 1 96 379 GLY B O 1
ATOM 6641 N N . GLU B 1 380 ? 10.336 23.969 22.438 1 92.88 380 GLU B N 1
ATOM 6642 C CA . GLU B 1 380 ? 10.859 22.609 22.375 1 92.88 380 GLU B CA 1
ATOM 6643 C C . GLU B 1 380 ? 9.75 21.594 22.125 1 92.88 380 GLU B C 1
ATOM 6645 O O . GLU B 1 380 ? 10.023 20.438 21.797 1 92.88 380 GLU B O 1
ATOM 6650 N N . PHE B 1 381 ? 8.508 22.016 22.172 1 94.31 381 PHE B N 1
ATOM 6651 C CA . PHE B 1 381 ? 7.395 21.078 22.125 1 94.31 381 PHE B CA 1
ATOM 6652 C C . PHE B 1 381 ? 6.68 21.156 20.781 1 94.31 381 PHE B C 1
ATOM 6654 O O . PHE B 1 381 ? 5.652 20.516 20.578 1 94.31 381 PHE B O 1
ATOM 6661 N N . PHE B 1 382 ? 7.152 22.047 19.875 1 95 382 PHE B N 1
ATOM 6662 C CA . PHE B 1 382 ? 6.781 22.031 18.453 1 95 382 PHE B CA 1
ATOM 6663 C C . PHE B 1 382 ? 7.777 21.203 17.656 1 95 382 PHE B C 1
ATOM 6665 O O . PHE B 1 382 ? 8.766 21.734 17.141 1 95 382 PHE B O 1
ATOM 6672 N N . THR B 1 383 ? 7.426 19.953 17.297 1 89 383 THR B N 1
ATOM 6673 C CA . THR B 1 383 ? 8.469 18.969 17.016 1 89 383 THR B CA 1
ATOM 6674 C C . THR B 1 383 ? 8.438 18.578 15.539 1 89 383 THR B C 1
ATOM 6676 O O . THR B 1 383 ? 9.219 17.719 15.109 1 89 383 THR B O 1
ATOM 6679 N N . HIS B 1 384 ? 7.605 19.062 14.805 1 91.38 384 HIS B N 1
ATOM 6680 C CA . HIS B 1 384 ? 7.527 18.719 13.383 1 91.38 384 HIS B CA 1
ATOM 6681 C C . HIS B 1 384 ? 7.527 19.984 12.516 1 91.38 384 HIS B C 1
ATOM 6683 O O . HIS B 1 384 ? 7.406 21.094 13.031 1 91.38 384 HIS B O 1
ATOM 6689 N N . ARG B 1 385 ? 7.742 19.766 11.227 1 95.5 385 ARG B N 1
ATOM 6690 C CA . ARG B 1 385 ? 7.66 20.906 10.32 1 95.5 385 ARG B CA 1
ATOM 6691 C C . ARG B 1 385 ? 6.266 21.516 10.344 1 95.5 385 ARG B C 1
ATOM 6693 O O . ARG B 1 385 ? 5.293 20.844 10.695 1 95.5 385 ARG B O 1
ATOM 6700 N N . LEU B 1 386 ? 6.219 22.734 9.914 1 97.75 386 LEU B N 1
ATOM 6701 C CA . LEU B 1 386 ? 4.965 23.484 9.969 1 97.75 386 LEU B CA 1
ATOM 6702 C C . LEU B 1 386 ? 3.938 22.891 9.008 1 97.75 386 LEU B C 1
ATOM 6704 O O . LEU B 1 386 ? 2.74 22.875 9.305 1 97.75 386 LEU B O 1
ATOM 6708 N N . GLY B 1 387 ? 4.441 22.484 7.859 1 97.88 387 GLY B N 1
ATOM 6709 C CA . GLY B 1 387 ? 3.48 21.984 6.891 1 97.88 387 GLY B CA 1
ATOM 6710 C C . GLY B 1 387 ? 4.129 21.422 5.645 1 97.88 387 GLY B C 1
ATOM 6711 O O . GLY B 1 387 ? 5.34 21.188 5.621 1 97.88 387 GLY B O 1
ATOM 6712 N N . HIS B 1 388 ? 3.293 21.109 4.699 1 98.19 388 HIS B N 1
ATOM 6713 C CA . HIS B 1 388 ? 3.713 20.484 3.453 1 98.19 388 HIS B CA 1
ATOM 6714 C C . HIS B 1 388 ? 2.732 20.797 2.324 1 98.19 388 HIS B C 1
ATOM 6716 O O . HIS B 1 388 ? 1.574 21.125 2.58 1 98.19 388 HIS B O 1
ATOM 6722 N N . GLY B 1 389 ? 3.303 20.672 1.107 1 98.38 389 GLY B N 1
ATOM 6723 C CA . GLY B 1 389 ? 2.387 20.703 -0.022 1 98.38 389 GLY B CA 1
ATOM 6724 C C . GLY B 1 389 ? 1.325 19.625 0.035 1 98.38 389 GLY B C 1
ATOM 6725 O O . GLY B 1 389 ? 1.519 18.594 0.681 1 98.38 389 GLY B O 1
ATOM 6726 N N . LEU B 1 390 ? 0.201 19.906 -0.658 1 98.5 390 LEU B N 1
ATOM 6727 C CA . LEU B 1 390 ? -0.941 19 -0.667 1 98.5 390 LEU B CA 1
ATOM 6728 C C . LEU B 1 390 ? -1.513 18.859 -2.074 1 98.5 390 LEU B C 1
ATOM 6730 O O . LEU B 1 390 ? -1.679 19.859 -2.783 1 98.5 390 LEU B O 1
ATOM 6734 N N . GLY B 1 391 ? -1.752 17.719 -2.506 1 97.94 391 GLY B N 1
ATOM 6735 C CA . GLY B 1 391 ? -2.33 17.406 -3.803 1 97.94 391 GLY B CA 1
ATOM 6736 C C . GLY B 1 391 ? -2.621 15.938 -3.988 1 97.94 391 GLY B C 1
ATOM 6737 O O . GLY B 1 391 ? -3.33 15.328 -3.182 1 97.94 391 GLY B O 1
ATOM 6738 N N . LEU B 1 392 ? -2.014 15.414 -4.973 1 97.69 392 LEU B N 1
ATOM 6739 C CA . LEU B 1 392 ? -2.217 14 -5.27 1 97.69 392 LEU B CA 1
ATOM 6740 C C . LEU B 1 392 ? -1.515 13.117 -4.238 1 97.69 392 LEU B C 1
ATOM 6742 O O . LEU B 1 392 ? -1.87 11.953 -4.062 1 97.69 392 LEU B O 1
ATOM 6746 N N . GLU B 1 393 ? -0.537 13.719 -3.594 1 96.38 393 GLU B N 1
ATOM 6747 C CA . GLU B 1 393 ? 0.057 13.102 -2.412 1 96.38 393 GLU B CA 1
ATOM 6748 C C . GLU B 1 393 ? -0.317 13.867 -1.146 1 96.38 393 GLU B C 1
ATOM 6750 O O . GLU B 1 393 ? -0.396 15.094 -1.158 1 96.38 393 GLU B O 1
ATOM 6755 N N . MET B 1 394 ? -0.455 13.109 -0.101 1 94.81 394 MET B N 1
ATOM 6756 C CA . MET B 1 394 ? -0.767 13.742 1.178 1 94.81 394 MET B CA 1
ATOM 6757 C C . MET B 1 394 ? 0.328 14.727 1.579 1 94.81 394 MET B C 1
ATOM 6759 O O . MET B 1 394 ? 0.04 15.805 2.102 1 94.81 394 MET B O 1
ATOM 6763 N N . HIS B 1 395 ? 1.534 14.32 1.372 1 96 395 HIS B N 1
ATOM 6764 C CA . HIS B 1 395 ? 2.691 15.188 1.561 1 96 395 HIS B CA 1
ATOM 6765 C C . HIS B 1 395 ? 3.484 15.336 0.267 1 96 395 HIS B C 1
ATOM 6767 O O . HIS B 1 395 ? 4.004 14.359 -0.265 1 96 395 HIS B O 1
ATOM 6773 N N . GLU B 1 396 ? 3.541 16.469 -0.196 1 95.69 396 GLU B N 1
ATOM 6774 C CA . GLU B 1 396 ? 4.355 16.734 -1.376 1 95.69 396 GLU B CA 1
ATOM 6775 C C . GLU B 1 396 ? 5.012 18.109 -1.288 1 95.69 396 GLU B C 1
ATOM 6777 O O . GLU B 1 396 ? 4.883 18.797 -0.276 1 95.69 396 GLU B O 1
ATOM 6782 N N . HIS B 1 397 ? 5.77 18.453 -2.264 1 93.75 397 HIS B N 1
ATOM 6783 C CA . HIS B 1 397 ? 6.43 19.75 -2.301 1 93.75 397 HIS B CA 1
ATOM 6784 C C . HIS B 1 397 ? 5.418 20.891 -2.445 1 93.75 397 HIS B C 1
ATOM 6786 O O . HIS B 1 397 ? 4.371 20.703 -3.072 1 93.75 397 HIS B O 1
ATOM 6792 N N . PRO B 1 398 ? 5.852 22 -1.757 1 97.38 398 PRO B N 1
ATOM 6793 C CA . PRO B 1 398 ? 6.996 22.312 -0.903 1 97.38 398 PRO B CA 1
ATOM 6794 C C . PRO B 1 398 ? 6.766 21.953 0.56 1 97.38 398 PRO B C 1
ATOM 6796 O O . PRO B 1 398 ? 5.621 21.734 0.975 1 97.38 398 PRO B O 1
ATOM 6799 N N . TYR B 1 399 ? 7.84 21.875 1.302 1 96.88 399 TYR B N 1
ATOM 6800 C CA . TYR B 1 399 ? 7.781 21.562 2.729 1 96.88 399 TYR B CA 1
ATOM 6801 C C . TYR B 1 399 ? 8.148 22.797 3.561 1 96.88 399 TYR B C 1
ATOM 6803 O O . TYR B 1 399 ? 9.18 23.422 3.326 1 96.88 399 TYR B O 1
ATOM 6811 N N . LEU B 1 400 ? 7.32 23.109 4.488 1 97.75 400 LEU B N 1
ATOM 6812 C CA . LEU B 1 400 ? 7.594 24.219 5.391 1 97.75 400 LEU B CA 1
ATOM 6813 C C . LEU B 1 400 ? 8.453 23.781 6.57 1 97.75 400 LEU B C 1
ATOM 6815 O O . LEU B 1 400 ? 7.934 23.516 7.66 1 97.75 400 LEU B O 1
ATOM 6819 N N . ASN B 1 401 ? 9.727 23.75 6.355 1 93.75 401 ASN B N 1
ATOM 6820 C CA . ASN B 1 401 ? 10.648 23.438 7.434 1 93.75 401 ASN B CA 1
ATOM 6821 C C . ASN B 1 401 ? 11.734 24.5 7.582 1 93.75 401 ASN B C 1
ATOM 6823 O O . ASN B 1 401 ? 11.891 25.344 6.707 1 93.75 401 ASN B O 1
ATOM 6827 N N . GLY B 1 402 ? 12.523 24.422 8.57 1 92 402 GLY B N 1
ATOM 6828 C CA . GLY B 1 402 ? 13.359 25.516 9.023 1 92 402 GLY B CA 1
ATOM 6829 C C . GLY B 1 402 ? 14.57 25.75 8.141 1 92 402 GLY B C 1
ATOM 6830 O O . GLY B 1 402 ? 15.234 26.781 8.25 1 92 402 GLY B O 1
ATOM 6831 N N . VAL B 1 403 ? 14.836 24.891 7.145 1 92.44 403 VAL B N 1
ATOM 6832 C CA . VAL B 1 403 ? 16.047 25.062 6.359 1 92.44 403 VAL B CA 1
ATOM 6833 C C . VAL B 1 403 ? 15.703 25.109 4.871 1 92.44 403 VAL B C 1
ATOM 6835 O O . VAL B 1 403 ? 16.594 25.219 4.023 1 92.44 403 VAL B O 1
ATOM 6838 N N . ASN B 1 404 ? 14.469 25 4.57 1 95.06 404 ASN B N 1
ATOM 6839 C CA . ASN B 1 404 ? 14.062 24.953 3.168 1 95.06 404 ASN B CA 1
ATOM 6840 C C . ASN B 1 404 ? 14.023 26.344 2.551 1 95.06 404 ASN B C 1
ATOM 6842 O O . ASN B 1 404 ? 13.133 27.141 2.846 1 95.06 404 ASN B O 1
ATOM 6846 N N . GLY B 1 405 ? 14.914 26.578 1.633 1 96.06 405 GLY B N 1
ATOM 6847 C CA . GLY B 1 405 ? 15.031 27.891 1.008 1 96.06 405 GLY B CA 1
ATOM 6848 C C . GLY B 1 405 ? 14.141 28.047 -0.21 1 96.06 405 GLY B C 1
ATOM 6849 O O . GLY B 1 405 ? 14.156 29.094 -0.856 1 96.06 405 GLY B O 1
ATOM 6850 N N . GLU B 1 406 ? 13.336 27.078 -0.472 1 95.88 406 GLU B N 1
ATOM 6851 C CA . GLU B 1 406 ? 12.422 27.172 -1.607 1 95.88 406 GLU B CA 1
ATOM 6852 C C . GLU B 1 406 ? 11.43 28.312 -1.417 1 95.88 406 GLU B C 1
ATOM 6854 O O . GLU B 1 406 ? 10.922 28.531 -0.312 1 95.88 406 GLU B O 1
ATOM 6859 N N . LYS B 1 407 ? 11.148 28.969 -2.506 1 97.69 407 LYS B N 1
ATOM 6860 C CA . LYS B 1 407 ? 10.195 30.078 -2.471 1 97.69 407 LYS B CA 1
ATOM 6861 C C . LYS B 1 407 ? 8.789 29.609 -2.818 1 97.69 407 LYS B C 1
ATOM 6863 O O . LYS B 1 407 ? 8.609 28.766 -3.713 1 97.69 407 LYS B O 1
ATOM 6868 N N . LEU B 1 408 ? 7.867 30.141 -2.066 1 98.44 408 LEU B N 1
ATOM 6869 C CA . LEU B 1 408 ? 6.473 29.828 -2.354 1 98.44 408 LEU B CA 1
ATOM 6870 C C . LEU B 1 408 ? 6.039 30.438 -3.678 1 98.44 408 LEU B C 1
ATOM 6872 O O . LEU B 1 408 ? 6.438 31.562 -4.004 1 98.44 408 LEU B O 1
ATOM 6876 N N . LYS B 1 409 ? 5.207 29.734 -4.387 1 98.25 409 LYS B N 1
ATOM 6877 C CA . LYS B 1 409 ? 4.711 30.188 -5.688 1 98.25 409 LYS B CA 1
ATOM 6878 C C . LYS B 1 409 ? 3.189 30.281 -5.691 1 98.25 409 LYS B C 1
ATOM 6880 O O . LYS B 1 409 ? 2.512 29.516 -5 1 98.25 409 LYS B O 1
ATOM 6885 N N . LYS B 1 410 ? 2.734 31.219 -6.57 1 98.38 410 LYS B N 1
ATOM 6886 C CA . LYS B 1 410 ? 1.292 31.312 -6.773 1 98.38 410 LYS B CA 1
ATOM 6887 C C . LYS B 1 410 ? 0.706 29.984 -7.223 1 98.38 410 LYS B C 1
ATOM 6889 O O . LYS B 1 410 ? 1.244 29.328 -8.125 1 98.38 410 LYS B O 1
ATOM 6894 N N . GLY B 1 411 ? -0.356 29.562 -6.5 1 98.5 411 GLY B N 1
ATOM 6895 C CA . GLY B 1 411 ? -1.051 28.359 -6.914 1 98.5 411 GLY B CA 1
ATOM 6896 C C . GLY B 1 411 ? -0.664 27.141 -6.098 1 98.5 411 GLY B C 1
ATOM 6897 O O . GLY B 1 411 ? -1.281 26.078 -6.227 1 98.5 411 GLY B O 1
ATOM 6898 N N . GLU B 1 412 ? 0.329 27.281 -5.262 1 98.75 412 GLU B N 1
ATOM 6899 C CA . GLU B 1 412 ? 0.668 26.188 -4.363 1 98.75 412 GLU B CA 1
ATOM 6900 C C . GLU B 1 412 ? -0.32 26.094 -3.203 1 98.75 412 GLU B C 1
ATOM 6902 O O . GLU B 1 412 ? -0.776 27.109 -2.689 1 98.75 412 GLU B O 1
ATOM 6907 N N . VAL B 1 413 ? -0.718 24.938 -2.871 1 98.81 413 VAL B N 1
ATOM 6908 C CA . VAL B 1 413 ? -1.501 24.656 -1.671 1 98.81 413 VAL B CA 1
ATOM 6909 C C . VAL B 1 413 ? -0.626 23.969 -0.631 1 98.81 413 VAL B C 1
ATOM 6911 O O . VAL B 1 413 ? -0.117 22.875 -0.874 1 98.81 413 VAL B O 1
ATOM 6914 N N . VAL B 1 414 ? -0.477 24.578 0.512 1 98.81 414 VAL B N 1
ATOM 6915 C CA . VAL B 1 414 ? 0.439 24.109 1.545 1 98.81 414 VAL B CA 1
ATOM 6916 C C . VAL B 1 414 ? -0.267 24.109 2.898 1 98.81 414 VAL B C 1
ATOM 6918 O O . VAL B 1 414 ? -0.907 25.094 3.275 1 98.81 414 VAL B O 1
ATOM 6921 N N . THR B 1 415 ? -0.127 23.047 3.609 1 98.75 415 THR B N 1
ATOM 6922 C CA . THR B 1 415 ? -0.757 22.984 4.922 1 98.75 415 THR B CA 1
ATOM 6923 C C . THR B 1 415 ? -0.012 23.859 5.926 1 98.75 415 THR B C 1
ATOM 6925 O O . THR B 1 415 ? 1.197 24.062 5.797 1 98.75 415 THR B O 1
ATOM 6928 N N . ASN B 1 416 ? -0.712 24.422 6.789 1 98.69 416 ASN B N 1
ATOM 6929 C CA . ASN B 1 416 ? -0.218 25.109 7.973 1 98.69 416 ASN B CA 1
ATOM 6930 C C . ASN B 1 416 ? -0.731 24.469 9.258 1 98.69 416 ASN B C 1
ATOM 6932 O O . ASN B 1 416 ? -1.915 24.578 9.578 1 98.69 416 ASN B O 1
ATOM 6936 N N . GLU B 1 417 ? 0.169 23.781 9.953 1 98.38 417 GLU B N 1
ATOM 6937 C CA . GLU B 1 417 ? -0.308 22.891 11.008 1 98.38 417 GLU B CA 1
ATOM 6938 C C . GLU B 1 417 ? 0.618 22.938 12.227 1 98.38 417 GLU B C 1
ATOM 6940 O O . GLU B 1 417 ? 1.089 21.891 12.688 1 98.38 417 GLU B O 1
ATOM 6945 N N . PRO B 1 418 ? 0.752 24.094 12.836 1 98.5 418 PRO B N 1
ATOM 6946 C CA . PRO B 1 418 ? 1.522 24.125 14.086 1 98.5 418 PRO B CA 1
ATOM 6947 C C . PRO B 1 418 ? 0.898 23.266 15.18 1 98.5 418 PRO B C 1
ATOM 6949 O O . PRO B 1 418 ? -0.297 22.969 15.133 1 98.5 418 PRO B O 1
ATOM 6952 N N . GLY B 1 419 ? 1.786 22.859 16.109 1 97.62 419 GLY B N 1
ATOM 6953 C CA . GLY B 1 419 ? 1.32 22.062 17.234 1 97.62 419 GLY B CA 1
ATOM 6954 C C . GLY B 1 419 ? 2.27 22.094 18.422 1 97.62 419 GLY B C 1
ATOM 6955 O O . GLY B 1 419 ? 3.428 22.484 18.281 1 97.62 419 GLY B O 1
ATOM 6956 N N . ILE B 1 420 ? 1.743 21.797 19.562 1 97.31 420 ILE B N 1
ATOM 6957 C CA . ILE B 1 420 ? 2.488 21.641 20.812 1 97.31 420 ILE B CA 1
ATOM 6958 C C . ILE B 1 420 ? 2.178 20.281 21.422 1 97.31 420 ILE B C 1
ATOM 6960 O O . ILE B 1 420 ? 1.011 19.938 21.625 1 97.31 420 ILE B O 1
ATOM 6964 N N . TYR B 1 421 ? 3.209 19.531 21.75 1 94.81 421 TYR B N 1
ATOM 6965 C CA . TYR B 1 421 ? 3.062 18.172 22.281 1 94.81 421 TYR B CA 1
ATOM 6966 C C . TYR B 1 421 ? 3.914 17.984 23.531 1 94.81 421 TYR B C 1
ATOM 6968 O O . TYR B 1 421 ? 5.145 18.047 23.469 1 94.81 421 TYR B O 1
ATOM 6976 N N . ILE B 1 422 ? 3.273 17.719 24.609 1 94.88 422 ILE B N 1
ATOM 6977 C CA . ILE B 1 422 ? 3.945 17.562 25.891 1 94.88 422 ILE B CA 1
ATOM 6978 C C . ILE B 1 422 ? 3.541 16.234 26.531 1 94.88 422 ILE B C 1
ATOM 6980 O O . ILE B 1 422 ? 2.365 16.031 26.828 1 94.88 422 ILE B O 1
ATOM 6984 N N . THR B 1 423 ? 4.488 15.414 26.75 1 91.25 423 THR B N 1
ATOM 6985 C CA . THR B 1 423 ? 4.215 14.141 27.406 1 91.25 423 THR B CA 1
ATOM 6986 C C . THR B 1 423 ? 3.924 14.352 28.891 1 91.25 423 THR B C 1
ATOM 6988 O O . THR B 1 423 ? 4.215 15.414 29.438 1 91.25 423 THR B O 1
ATOM 6991 N N . SER B 1 424 ? 3.373 13.297 29.469 1 90.81 424 SER B N 1
ATOM 6992 C CA . SER B 1 424 ? 3.068 13.406 30.891 1 90.81 424 SER B CA 1
ATOM 6993 C C . SER B 1 424 ? 4.336 13.594 31.719 1 90.81 424 SER B C 1
ATOM 6995 O O . SER B 1 424 ? 4.34 14.344 32.688 1 90.81 424 SER B O 1
ATOM 6997 N N . SER B 1 425 ? 5.355 12.953 31.312 1 90.88 425 SER B N 1
ATOM 6998 C CA . SER B 1 425 ? 6.633 13.125 32 1 90.88 425 SER B CA 1
ATOM 6999 C C . SER B 1 425 ? 7.145 14.555 31.875 1 90.88 425 SER B C 1
ATOM 7001 O O . SER B 1 425 ? 7.648 15.125 32.844 1 90.88 425 SER B O 1
ATOM 7003 N N . GLN B 1 426 ? 7.012 15.125 30.766 1 91.12 426 GLN B N 1
ATOM 7004 C CA . GLN B 1 426 ? 7.426 16.5 30.531 1 91.12 426 GLN B CA 1
ATOM 7005 C C . GLN B 1 426 ? 6.508 17.484 31.266 1 91.12 426 GLN B C 1
ATOM 7007 O O . GLN B 1 426 ? 6.965 18.5 31.781 1 91.12 426 GLN B O 1
ATOM 7012 N N . ALA B 1 427 ? 5.277 17.172 31.266 1 91.81 427 ALA B N 1
ATOM 7013 C CA . ALA B 1 427 ? 4.285 18.016 31.938 1 91.81 427 ALA B CA 1
ATOM 7014 C C . ALA B 1 427 ? 4.602 18.172 33.406 1 91.81 427 ALA B C 1
ATOM 7016 O O . ALA B 1 427 ? 4.5 19.281 33.969 1 91.81 427 ALA B O 1
ATOM 7017 N N . THR B 1 428 ? 4.957 17.109 34 1 90.81 428 THR B N 1
ATOM 7018 C CA . THR B 1 428 ? 5.312 17.125 35.406 1 90.81 428 THR B CA 1
ATOM 7019 C C . THR B 1 428 ? 6.469 18.094 35.656 1 90.81 428 THR B C 1
ATOM 7021 O O . THR B 1 428 ? 6.457 18.844 36.625 1 90.81 428 THR B O 1
ATOM 7024 N N . LYS B 1 429 ? 7.367 18.094 34.781 1 90.81 429 LYS B N 1
ATOM 7025 C CA . LYS B 1 429 ? 8.531 18.969 34.906 1 90.81 429 LYS B CA 1
ATOM 7026 C C . LYS B 1 429 ? 8.133 20.438 34.75 1 90.81 429 LYS B C 1
ATOM 7028 O O . LYS B 1 429 ? 8.812 21.328 35.25 1 90.81 429 LYS B O 1
ATOM 7033 N N . LEU B 1 430 ? 7.086 20.625 34.062 1 90.5 430 LEU B N 1
ATOM 7034 C CA . LEU B 1 430 ? 6.609 21.984 33.812 1 90.5 430 LEU B CA 1
ATOM 7035 C C . LEU B 1 430 ? 5.555 22.391 34.812 1 90.5 430 LEU B C 1
ATOM 7037 O O . LEU B 1 430 ? 4.93 23.438 34.688 1 90.5 430 LEU B O 1
ATOM 7041 N N . GLY B 1 431 ? 5.332 21.469 35.781 1 86.94 431 GLY B N 1
ATOM 7042 C CA . GLY B 1 431 ? 4.352 21.766 36.812 1 86.94 431 GLY B CA 1
ATOM 7043 C C . GLY B 1 431 ? 2.922 21.531 36.344 1 86.94 431 GLY B C 1
ATOM 7044 O O . GLY B 1 431 ? 1.993 22.141 36.906 1 86.94 431 GLY B O 1
ATOM 7045 N N . LYS B 1 432 ? 2.811 20.75 35.375 1 85.38 432 LYS B N 1
ATOM 7046 C CA . LYS B 1 432 ? 1.483 20.422 34.844 1 85.38 432 LYS B CA 1
ATOM 7047 C C . LYS B 1 432 ? 1.06 19.016 35.281 1 85.38 432 LYS B C 1
ATOM 7049 O O . LYS B 1 432 ? 1.906 18.172 35.562 1 85.38 432 LYS B O 1
ATOM 7054 N N . LYS B 1 433 ? -0.189 18.812 35.312 1 83.12 433 LYS B N 1
ATOM 7055 C CA . LYS B 1 433 ? -0.715 17.562 35.875 1 83.12 433 LYS B CA 1
ATOM 7056 C C . LYS B 1 433 ? -0.604 16.422 34.875 1 83.12 433 LYS B C 1
ATOM 7058 O O . LYS B 1 433 ? -0.278 15.297 35.219 1 83.12 433 LYS B O 1
ATOM 7063 N N . VAL B 1 434 ? -0.949 16.719 33.625 1 91.06 434 VAL B N 1
ATOM 7064 C CA . VAL B 1 434 ? -0.997 15.633 32.656 1 91.06 434 VAL B CA 1
ATOM 7065 C C . VAL B 1 434 ? -0.526 16.156 31.297 1 91.06 434 VAL B C 1
ATOM 7067 O O . VAL B 1 434 ? -0.624 17.344 31 1 91.06 434 VAL B O 1
ATOM 7070 N N . GLY B 1 435 ? 0.023 15.289 30.531 1 93.31 435 GLY B N 1
ATOM 7071 C CA . GLY B 1 435 ? 0.439 15.633 29.188 1 93.31 435 GLY B CA 1
ATOM 7072 C C . GLY B 1 435 ? -0.725 15.945 28.266 1 93.31 435 GLY B C 1
ATOM 7073 O O . GLY B 1 435 ? -1.878 15.664 28.594 1 93.31 435 GLY B O 1
ATOM 7074 N N . PHE B 1 436 ? -0.381 16.547 27.094 1 93.94 436 PHE B N 1
ATOM 7075 C CA . PHE B 1 436 ? -1.404 16.891 26.109 1 93.94 436 PHE B CA 1
ATOM 7076 C C . PHE B 1 436 ? -0.778 17.188 24.75 1 93.94 436 PHE B C 1
ATOM 7078 O O . PHE B 1 436 ? 0.448 17.219 24.625 1 93.94 436 PHE B O 1
ATOM 7085 N N . GLY B 1 437 ? -1.637 17.344 23.781 1 96.06 437 GLY B N 1
ATOM 7086 C CA . GLY B 1 437 ? -1.271 17.766 22.453 1 96.06 437 GLY B CA 1
ATOM 7087 C C . GLY B 1 437 ? -2.34 18.609 21.781 1 96.06 437 GLY B C 1
ATOM 7088 O O . GLY B 1 437 ? -3.533 18.312 21.906 1 96.06 437 GLY B O 1
ATOM 7089 N N . VAL B 1 438 ? -1.898 19.688 21.172 1 98 438 VAL B N 1
ATOM 7090 C CA . VAL B 1 438 ? -2.793 20.547 20.406 1 98 438 VAL B CA 1
ATOM 7091 C C . VAL B 1 438 ? -2.219 20.781 19 1 98 438 VAL B C 1
ATOM 7093 O O . VAL B 1 438 ? -1.016 21.016 18.859 1 98 438 VAL B O 1
ATOM 7096 N N . ARG B 1 439 ? -3.027 20.656 18.031 1 98.38 439 ARG B N 1
ATOM 7097 C CA . ARG B 1 439 ? -2.688 20.953 16.641 1 98.38 439 ARG B CA 1
ATOM 7098 C C . ARG B 1 439 ? -3.881 21.547 15.898 1 98.38 439 ARG B C 1
ATOM 7100 O O . ARG B 1 439 ? -5.023 21.141 16.125 1 98.38 439 ARG B O 1
ATOM 7107 N N . ILE B 1 440 ? -3.66 22.531 15.133 1 98.75 440 ILE B N 1
ATOM 7108 C CA . ILE B 1 440 ? -4.637 23.125 14.227 1 98.75 440 ILE B CA 1
ATOM 7109 C C . ILE B 1 440 ? -4.059 23.188 12.82 1 98.75 440 ILE B C 1
ATOM 7111 O O . ILE B 1 440 ? -2.959 23.703 12.609 1 98.75 440 ILE B O 1
ATOM 7115 N N . GLU B 1 441 ? -4.812 22.609 11.875 1 98.75 441 GLU B N 1
ATOM 7116 C CA . GLU B 1 441 ? -4.254 22.484 10.531 1 98.75 441 GLU B CA 1
ATOM 7117 C C . GLU B 1 441 ? -5.281 22.891 9.477 1 98.75 441 GLU B C 1
ATOM 7119 O O . GLU B 1 441 ? -6.422 22.438 9.508 1 98.75 441 GLU B O 1
ATOM 7124 N N . ASP B 1 442 ? -4.871 23.734 8.562 1 98.81 442 ASP B N 1
ATOM 7125 C CA . ASP B 1 442 ? -5.625 24.062 7.355 1 98.81 442 ASP B CA 1
ATOM 7126 C C . ASP B 1 442 ? -4.73 24.016 6.117 1 98.81 442 ASP B C 1
ATOM 7128 O O . ASP B 1 442 ? -3.543 24.328 6.188 1 98.81 442 ASP B O 1
ATOM 7132 N N . ALA B 1 443 ? -5.348 23.609 5.051 1 98.75 443 ALA B N 1
ATOM 7133 C CA . ALA B 1 443 ? -4.711 23.812 3.752 1 98.75 443 ALA B CA 1
ATOM 7134 C C . ALA B 1 443 ? -4.816 25.281 3.314 1 98.75 443 ALA B C 1
ATOM 7136 O O . ALA B 1 443 ? -5.887 25.875 3.4 1 98.75 443 ALA B O 1
ATOM 7137 N N . VAL B 1 444 ? -3.68 25.828 2.805 1 98.88 444 VAL B N 1
ATOM 7138 C CA . VAL B 1 444 ? -3.625 27.25 2.48 1 98.88 444 VAL B CA 1
ATOM 7139 C C . VAL B 1 444 ? -3.119 27.438 1.052 1 98.88 444 VAL B C 1
ATOM 7141 O O . VAL B 1 444 ? -2.072 26.891 0.683 1 98.88 444 VAL B O 1
ATOM 7144 N N . LEU B 1 445 ? -3.875 28.172 0.265 1 98.81 445 LEU B N 1
ATOM 7145 C CA . LEU B 1 445 ? -3.49 28.531 -1.096 1 98.81 445 LEU B CA 1
ATOM 7146 C C . LEU B 1 445 ? -2.629 29.781 -1.1 1 98.81 445 LEU B C 1
ATOM 7148 O O . LEU B 1 445 ? -2.982 30.797 -0.473 1 98.81 445 LEU B O 1
ATOM 7152 N N . VAL B 1 446 ? -1.522 29.75 -1.755 1 98.81 446 VAL B N 1
ATOM 7153 C CA . VAL B 1 446 ? -0.684 30.922 -1.94 1 98.81 446 VAL B CA 1
ATOM 7154 C C . VAL B 1 446 ? -1.219 31.766 -3.1 1 98.81 446 VAL B C 1
ATOM 7156 O O . VAL B 1 446 ? -1.281 31.297 -4.238 1 98.81 446 VAL B O 1
ATOM 7159 N N . THR B 1 447 ? -1.579 33 -2.799 1 98.44 447 THR B N 1
ATOM 7160 C CA . THR B 1 447 ? -2.131 33.875 -3.812 1 98.44 447 THR B CA 1
ATOM 7161 C C . THR B 1 447 ? -1.351 35.188 -3.865 1 98.44 447 THR B C 1
ATOM 7163 O O . THR B 1 447 ? -0.427 35.406 -3.076 1 98.44 447 THR B O 1
ATOM 7166 N N . GLU B 1 448 ? -1.752 36 -4.77 1 97.56 448 GLU B N 1
ATOM 7167 C CA . GLU B 1 448 ? -1.144 37.312 -4.895 1 97.56 448 GLU B CA 1
ATOM 7168 C C . GLU B 1 448 ? -1.417 38.188 -3.656 1 97.56 448 GLU B C 1
ATOM 7170 O O . GLU B 1 448 ? -0.64 39.062 -3.332 1 97.56 448 GLU B O 1
ATOM 7175 N N . LYS B 1 449 ? -2.453 37.875 -2.947 1 97.06 449 LYS B N 1
ATOM 7176 C CA . LYS B 1 449 ? -2.855 38.625 -1.776 1 97.06 449 LYS B CA 1
ATOM 7177 C C . LYS B 1 449 ? -2.432 37.938 -0.485 1 97.06 449 LYS B C 1
ATOM 7179 O O . LYS B 1 449 ? -2.863 38.312 0.604 1 97.06 449 LYS B O 1
ATOM 7184 N N . GLY B 1 450 ? -1.711 36.938 -0.659 1 97.75 450 GLY B N 1
ATOM 7185 C CA . GLY B 1 450 ? -1.298 36.188 0.518 1 97.75 450 GLY B CA 1
ATOM 7186 C C . GLY B 1 450 ? -1.999 34.844 0.653 1 97.75 450 GLY B C 1
ATOM 7187 O O . GLY B 1 450 ? -2.656 34.375 -0.284 1 97.75 450 GLY B O 1
ATOM 7188 N N . GLY B 1 451 ? -1.793 34.25 1.812 1 98.25 451 GLY B N 1
ATOM 7189 C CA . GLY B 1 451 ? -2.379 32.938 2.047 1 98.25 451 GLY B CA 1
ATOM 7190 C C . GLY B 1 451 ? -3.887 33 2.211 1 98.25 451 GLY B C 1
ATOM 7191 O O . GLY B 1 451 ? -4.414 33.844 2.934 1 98.25 451 GLY B O 1
ATOM 7192 N N . ARG B 1 452 ? -4.527 32.062 1.516 1 98 452 ARG B N 1
ATOM 7193 C CA . ARG B 1 452 ? -5.977 31.906 1.633 1 98 452 ARG B CA 1
ATOM 7194 C C . ARG B 1 452 ? -6.34 30.469 2.025 1 98 452 ARG B C 1
ATOM 7196 O O . ARG B 1 452 ? -5.969 29.531 1.335 1 98 452 ARG B O 1
ATOM 7203 N N . VAL B 1 453 ? -7.113 30.328 3.041 1 97.75 453 VAL B N 1
ATOM 7204 C CA . VAL B 1 453 ? -7.465 28.984 3.516 1 97.75 453 VAL B CA 1
ATOM 7205 C C . VAL B 1 453 ? -8.383 28.297 2.504 1 97.75 453 VAL B C 1
ATOM 7207 O O . VAL B 1 453 ? -9.273 28.938 1.936 1 97.75 453 VAL B O 1
ATOM 7210 N N . MET B 1 454 ? -8.148 27.031 2.32 1 97.62 454 MET B N 1
ATOM 7211 C CA . MET B 1 454 ? -8.922 26.203 1.398 1 97.62 454 MET B CA 1
ATOM 7212 C C . MET B 1 454 ? -9.992 25.406 2.145 1 97.62 454 MET B C 1
ATOM 7214 O O . MET B 1 454 ? -10.625 24.516 1.57 1 97.62 454 MET B O 1
ATOM 7218 N N . THR B 1 455 ? -10.188 25.734 3.375 1 96.94 455 THR B N 1
ATOM 7219 C CA . THR B 1 455 ? -11.062 24.953 4.246 1 96.94 455 THR B CA 1
ATOM 7220 C C . THR B 1 455 ? -12.328 25.734 4.582 1 96.94 455 THR B C 1
ATOM 7222 O O . THR B 1 455 ? -13.047 25.406 5.531 1 96.94 455 THR B O 1
ATOM 7225 N N . GLY B 1 456 ? -12.609 26.797 3.863 1 94.94 456 GLY B N 1
ATOM 7226 C CA . GLY B 1 456 ? -13.742 27.656 4.152 1 94.94 456 GLY B CA 1
ATOM 7227 C C . GLY B 1 456 ? -13.438 28.703 5.215 1 94.94 456 GLY B C 1
ATOM 7228 O O . GLY B 1 456 ? -13.281 29.891 4.91 1 94.94 456 GLY B O 1
ATOM 7229 N N . SER B 1 457 ? -13.375 28.281 6.473 1 95.5 457 SER B N 1
ATOM 7230 C CA . SER B 1 457 ? -12.969 29.141 7.578 1 95.5 457 SER B CA 1
ATOM 7231 C C . SER B 1 457 ? -12.133 28.375 8.594 1 95.5 457 SER B C 1
ATOM 7233 O O . SER B 1 457 ? -12.336 27.188 8.797 1 95.5 457 SER B O 1
ATOM 7235 N N . ARG B 1 458 ? -11.25 29.125 9.18 1 97 458 ARG B N 1
ATOM 7236 C CA . ARG B 1 458 ? -10.422 28.531 10.227 1 97 458 ARG B CA 1
ATOM 7237 C C . ARG B 1 458 ? -11.242 28.234 11.484 1 97 458 ARG B C 1
ATOM 7239 O O . ARG B 1 458 ? -12.391 28.672 11.594 1 97 458 ARG B O 1
ATOM 7246 N N . ALA B 1 459 ? -10.625 27.469 12.32 1 98.12 459 ALA B N 1
ATOM 7247 C CA . ALA B 1 459 ? -11.234 27.219 13.617 1 98.12 459 ALA B CA 1
ATOM 7248 C C . ALA B 1 459 ? -11.406 28.516 14.398 1 98.12 459 ALA B C 1
ATOM 7250 O O . ALA B 1 459 ? -10.531 29.391 14.359 1 98.12 459 ALA B O 1
ATOM 7251 N N . LYS B 1 460 ? -12.508 28.609 15.117 1 96.88 460 LYS B N 1
ATOM 7252 C CA . LYS B 1 460 ? -12.75 29.781 15.961 1 96.88 460 LYS B CA 1
ATOM 7253 C C . LYS B 1 460 ? -12.523 29.438 17.438 1 96.88 460 LYS B C 1
ATOM 7255 O O . LYS B 1 460 ? -12.18 30.312 18.234 1 96.88 460 LYS B O 1
ATOM 7260 N N . SER B 1 461 ? -12.828 28.266 17.781 1 97.75 461 SER B N 1
ATOM 7261 C CA . SER B 1 461 ? -12.664 27.719 19.125 1 97.75 461 SER B CA 1
ATOM 7262 C C . SER B 1 461 ? -12.703 26.188 19.109 1 97.75 461 SER B C 1
ATOM 7264 O O . SER B 1 461 ? -13.008 25.594 18.078 1 97.75 461 SER B O 1
ATOM 7266 N N . PRO B 1 462 ? -12.359 25.547 20.219 1 98.38 462 PRO B N 1
ATOM 7267 C CA . PRO B 1 462 ? -12.516 24.094 20.281 1 98.38 462 PRO B CA 1
ATOM 7268 C C . PRO B 1 462 ? -13.969 23.656 20.109 1 98.38 462 PRO B C 1
ATOM 7270 O O . PRO B 1 462 ? -14.234 22.484 19.859 1 98.38 462 PRO B O 1
ATOM 7273 N N . TYR B 1 463 ? -14.922 24.594 20.219 1 98.12 463 TYR B N 1
ATOM 7274 C CA . TYR B 1 463 ? -16.344 24.297 20.094 1 98.12 463 TYR B CA 1
ATOM 7275 C C . TYR B 1 463 ? -16.828 24.562 18.672 1 98.12 463 TYR B C 1
ATOM 7277 O O . TYR B 1 463 ? -17.938 24.141 18.312 1 98.12 463 TYR B O 1
ATOM 7285 N N . GLU B 1 464 ? -16.031 25.328 17.969 1 97.38 464 GLU B N 1
ATOM 7286 C CA . GLU B 1 464 ? -16.297 25.641 16.578 1 97.38 464 GLU B CA 1
ATOM 7287 C C . GLU B 1 464 ? -15.07 25.406 15.703 1 97.38 464 GLU B C 1
ATOM 7289 O O . GLU B 1 464 ? -14.453 26.375 15.219 1 97.38 464 GLU B O 1
ATOM 7294 N N . PRO B 1 465 ? -14.867 24.188 15.508 1 97.38 465 PRO B N 1
ATOM 7295 C CA . PRO B 1 465 ? -13.633 23.859 14.805 1 97.38 465 PRO B CA 1
ATOM 7296 C C . PRO B 1 465 ? -13.625 24.344 13.352 1 97.38 465 PRO B C 1
ATOM 7298 O O . PRO B 1 465 ? -12.578 24.734 12.836 1 97.38 465 PRO B O 1
#

Radius of gyration: 39.36 Å; Cα contacts (8 Å, |Δi|>4): 1873; chains: 2; bounding box: 144×100×170 Å

Organism: Botryotinia fuckeliana (strain B05.10) (NCBI:txid332648)

Nearest PDB structures (foldseek):
  4ege-assembly1_A-2  TM=8.893E-01  e=1.374E-31  Mycobacterium ulcerans Agy99
  1pv9-assembly1_A  TM=8.819E-01  e=2.589E-32  Pyrococcus furiosus
  4rgz-assembly2_e  TM=8.627E-01  e=1.458E-31  Thermococcus sibiricus MM 739
  2zsg-assembly1_A  TM=8.467E-01  e=2.009E-30  Thermotoga maritima
  2zsg-assembly1_B  TM=8.199E-01  e=1.043E-30  Thermotoga maritima

Foldseek 3Di:
DDDPDDPPDPPPPPPPDDPDPPPDDPPPVVVVVVVVVVVVVVVVCVVVVVVVVVVVVVVLQFLVNLLVQLCVQQVVLLVLQVADFDDLVQLLVLLQVVLQVCVVVVFFWEKEAADLVQCSNWNRHVPPDDDPFTWMWIRGNVSAIETEEAPVCCVVVVPHPTHGDPVRYYYQYDYPPDLSLLSVCVVRVGAEYEYEPPDDVVVVVSNVVNHHHYDYDDPVSQVSQQFDDPSQLSNQLSFQQSLLSSVLSSLARHDFFHFPVSSLSSSLVSCVVSPFNPFKDKEKDKFQQVLDVVHGDGDDTHHAQIWIWIWIWTHRSLWMYTWIATAHRPPGDHDPVVQVQQVLQVVLLVQLQQQQEFFDFLQVSQVSSLVSCVVVPQNVQFDDFQKAWTTSDRHGPDTNHNPTGDGHHARGKMKGKTKGRAQQVRCVVVVHRGTGMGIGMFIWGHHNNTTDTSNPDGADGSSGD/DCPPPCPPDPPPPPPDDDDPDPDPPPPVVVVVVVVVVVVVVVVVCVVVVVVVVVVVVVVLQFLVNLLVQLCVQQVVLLVLQPADFDDLVQLLVLLQVVLQVCVVVVFFWEKEAADLVQCSNWNRHVPPDDDPFTWMWIRGNVSAIETEEAPVCCVVVVPHPTHGDPVRYYYQYDYPPDLSLLSVCVVRVGAEYEYEPPDDVVVVVSNVVNHHHYDYDDPVSQVSQQFDDPSQLSNQLSFQQSLLSSVLSSLARHDFFHFPVSSLSSSLVNCVVSPFNPFKDKEKDKFQQVLDVVHGDGDDTHHAQIWIWIWIWTHRSLWMYTWIATAHRPPGDHDPVVQVQQVLQVVLLVQLQQQQEFFRFLQVSQVSSLVSCVVVPQNVQFPDFQKAWTTSDRHGPDTNHNPTRDGHHARGKMKGKTKGRAQQVRCVVVVHRGTGMGIGMFIWGHHNNTTDTSNPDGAPGSSGD

Sequence (930 aa):
MASEKDMREYLLPSDTPPRNQRRRYRDHLTFLPLLASALFLTMVITYFSSQSIHRYRESQLTAGSLHQCAWSYLEKYEELLDVKPIAREEFLERQKVLAGVLGEDGVDAFIAEPSASTEYFGNVSSAFELSERPFLVILDREGGATLLVPKFESGRIGALDMVFEEEKKRIVEWREEENPYEVLRREMGLKKVVLDEHVRFMVAAGLQDVGVDVQLMSLEMKELRAVKSETELDILRGVNEFTVQLVRSLQKCIKVGMSQESIVEAAEGLFTQAGVGAGFWSIILFGEQAANPHGGGKGRVLRDGEFVLVDIGTSLHGYGSDVTRTILPSTSTVDKELMNMWHLVYDAQTAAIEKMNINETCSVVDETARNVIKAKGYGEFFTHRLGHGLGLEMHEHPYLNGVNGEKLKKGEVVTNEPGIYITSSQATKLGKKVGFGVRIEDAVLVTEKGGRVMTGSRAKSPYEPMASEKDMREYLLPSDTPPRNQRRRYRDHLTFLPLLASALFLTMVITYFSSQSIHRYRESQLTAGSLHQCAWSYLEKYEELLDVKPIAREEFLERQKVLAGVLGEDGVDAFIAEPSASTEYFGNVSSAFELSERPFLVILDREGGATLLVPKFESGRIGALDMVFEEEKKRIVEWREEENPYEVLRREMGLKKVVLDEHVRFMVAAGLQDVGVDVQLMSLEMKELRAVKSETELDILRGVNEFTVQLVRSLQKCIKVGMSQESIVEAAEGLFTQAGVGAGFWSIILFGEQAANPHGGGKGRVLRDGEFVLVDIGTSLHGYGSDVTRTILPSTSTVDKELMNMWHLVYDAQTAAIEKMNINETCSVVDETARNVIKAKGYGEFFTHRLGHGLGLEMHEHPYLNGVNGEKLKKGEVVTNEPGIYITSSQATKLGKKVGFGVRIEDAVLVTEKGGRVMTGSRAKSPYEP

pLDDT: mean 89.81, std 18.13, range [17.27, 98.88]

Secondary structure (DSSP, 8-state):
--------------------TTGGGGGGSSHHHHHHHHHHHHHHHHHHHHHHHHHHHHHHTSHHHHHHHHHHHHGGGGGGG--PPPPHHHHHHHHHHHHHHHHHHT-SEEEE-SSHHHHHHH---TTSPP-SS--EEEEETTS-EEEEEEGGGHHHHHTS-----GGGEEEEEE-TTS-HHHHHHHHH---EEEE-TT-BHHHHHHHHHTT-EEEEPPHHHHHHHHBPPHHHHHHHHHHHHHHHHHHHHHHHH--TT-BHHHHHHHHHHHHHHTT-GGG-EEEEEEGGGGGSTT---S--B--TT--EEEEEE-EETTEE--EEEEE--TT----HHHHHHHHHHHHHHHHHHHT--TT-BHHHHHHHHHHHHHTTT-GGG--S-SEEE-SSSSSEEEEE-TT--PBP-TTBEEEE--EEEE-HHHHHHTT-SS-EEEE-BEEEEEETTEEEESSSS---BTTB-/------------------S-TTGGGGGGGSHHHHHHHHHHHHHHHHHHHHHHHHHHHHHHTSHHHHHHHHHHHHGGGGGGG--PPPPHHHHHHHHHHHHHHHHHHT-SEEEE-SSHHHHHHH---TTSPP-SS--EEEEETTS-EEEEEEGGGHHHHHTS-----GGGEEEEEE-TTS-HHHHHHHHH---EEEE-TT-BHHHHHHHHHTT-EEEEPPHHHHHHHHBPPHHHHHHHHHHHHHHHHHHHHHHHH--TT-BHHHHHHHHHHHHHHTT-GGG-EEEEEEGGGGGSTT---S--B--TT--EEEEEE-EETTEE--EEEEE--TT----HHHHHHHHHHHHHHHHHHHT--TT-BHHHHHHHHHHHHHTTT-GGG--S-SEEE-SSSSSEEEEE-TT--PBP-TTBEEEE--EEEE-HHHHHHTT-SS-EEEE-BEEEEEETTEEEESSSS---BTTB-